Protein 5WMM (pdb70)

Sequence (934 aa):
VGTIPERFAAVVAEQPEAVALVAADGEESWTYGELDRWANRIAHHLHARGVGRQHRVALVMERSPLLVAAVLGTLKAGACYVPVEPTWPRARIDLVLADLDPALVIDERLAEEDLTGYPTRPLDTADVGGEHLAYLMYTSGSTGTPKGVEVSHRNVLSLALDPCWADADHQRVLVHAPPTFDASTYEMWVPLLHGGAAVVAPPGKLDAARLATLIAERGVTALWLPAGLFDLITQHHPKSFVQVREVWAGGDVLSPAAVRRLVRDDGTLTVVNGYGPTETTTFAARYRMSAPARCKDPLPIGEPMAGSRLYALDDRLRQVPQGVIGELYVGGDGVARGYANHPPLTSERFVADPFGRPGERMYRTGDLVRWNHDGQLEFLGRVDEQVKIRGFRVEPGEIRAALRKRDGVAQAVVVPRTDRLGERRLVAYVVPEVPAGADEDSTEHVEKWRAIYDSMYDETATEIGNDFTGWKSSYTRDNIPLSEMRRWRDSVVEEVRGLRARRILEIGVGSGLLLGPLAPEAEAYWGTDFSLPVIERLEVQVGTDPCLKEKVSLRCQHADVADGLPVKYFDTVILNSVVQYFPDAAYLSRVLDVALDRLAPGGRILVGDVRNYGTLREFLTAVHHAQHPQDSASAVRAAVERAVLAEKELVIDPDFFTEWARTRPDVVAVDIRLKPGADQNELTRHRYEVILHKQPSQPLRLADVRTANWGSEVPDLSGLETALARHGGRLRLARIPNARLVSEAVQCGVPTNVGGTPLDPHELASWGGQRGYSVHCTWSAEAPGWFEAVIIPVDSGHCRDGVYRPVGPRPRQLVNLPAAARRVSRLPSWLREELAAELPEHLVPGDIVVMERLPLTTNGKIDHSRLPEVSVNPFDDEDGEFYVLVNDEEQHSLWPTFGDVPDGWRIVFGPAGRAESVAYVEENWTDMRPKSLR

Solvent-accessible surface area: 40133 Å² total; per-residue (Å²): 150,30,4,0,25,64,73,0,47,52,15,22,75,142,80,54,143,33,62,0,0,7,11,27,98,39,137,93,61,51,28,0,4,80,0,26,110,51,0,3,76,1,0,21,10,2,106,71,122,53,2,24,91,56,70,56,0,0,3,17,7,73,21,30,22,27,2,2,0,1,1,0,0,0,4,36,2,7,1,4,5,0,7,2,34,39,101,47,28,152,52,15,3,77,73,1,29,73,41,8,107,30,53,23,63,6,40,81,171,9,71,147,80,109,20,94,72,65,54,53,162,101,30,132,48,52,127,22,30,18,78,24,17,0,0,0,5,36,12,10,3,62,126,21,76,7,20,0,0,10,0,4,4,83,6,0,14,23,7,0,67,3,99,29,1,80,79,59,30,5,88,71,0,0,2,14,4,37,9,24,52,10,4,3,1,0,0,10,0,0,0,0,1,58,9,2,5,0,1,2,1,17,62,44,161,18,88,13,45,111,0,6,79,11,2,46,127,43,18,0,12,0,0,9,0,29,6,49,41,0,50,89,0,1,101,115,59,61,179,15,9,119,116,4,102,2,0,0,0,0,34,58,102,6,34,29,51,0,0,93,82,18,1,136,127,109,26,98,10,16,0,0,6,5,26,29,22,17,0,2,0,8,10,0,0,32,5,80,0,51,35,43,94,83,8,66,126,81,12,0,11,0,82,51,8,64,20,12,104,18,8,4,0,43,71,105,13,148,108,18,93,116,38,72,93,6,21,0,1,2,1,10,32,6,18,2,28,0,0,4,97,58,19,20,51,0,1,32,35,0,0,0,3,47,63,30,129,79,21,42,17,0,2,3,2,5,10,54,0,71,60,20,167,99,45,29,0,17,55,59,33,62,73,71,91,26,24,41,2,119,24,50,34,0,10,2,1,3,0,65,32,3,0,108,143,38,120,28,1,40,84,2,8,8,29,52,54,96,17,206,155,47,91,95,95,3,2,0,11,0,9,35,93,116,66,110,54,31,61,129,35,6,94,81,11,12,74,77,34,84,58,90,29,41,86,82,40,76,146,149,149,92,114,38,5,77,50,24,106,34,103,131,18,36,24,83,156,93,97,9,76,95,58,35,4,99,124,31,22,72,36,6,10,123,30,1,114,29,13,194,21,143,92,2,0,6,4,20,5,11,21,0,41,4,0,12,36,9,0,57,153,4,96,7,0,56,0,3,14,41,0,88,29,0,6,96,100,3,100,107,48,9,40,111,67,100,78,7,116,150,59,15,28,22,89,56,22,49,14,44,59,30,111,61,11,27,104,117,76,0,31,0,0,0,0,15,26,20,3,8,29,11,0,9,35,30,16,0,28,102,0,0,47,17,0,15,69,14,0,26,95,28,2,24,0,1,0,2,3,2,19,6,16,30,1,5,71,61,14,19,28,1,28,33,36,36,62,84,80,161,53,68,80,35,37,15,109,7,14,7,10,142,35,5,25,58,32,78,36,0,0,1,17,3,16,15,0,30,56,9,13,174,105,52,115,53,14,53,2,22,2,1,44,16,10,78,21,70,28,104,15,18,12,12,6,6,24,0,18,0,3,0,4,10,110,73,29,156,35,57,203,0,46,144,18,178,56,10,34,5,64,87,118,5,91,70,63,77,21,0,83,64,15,3,77,197,56,56,9,112,0,0,0,0,91,0,3,2,20,19,16,54,32,4,6,110,116,10,39,33,120,80,127,74,46,61,87,51,23,24,4,71,116,4,38,60,31,0,50,152,102,39,40,23,16,23,14,0,9,11,32,55,24,56,19,58,0,0,0,0,0,11,62,101,79,99,34,71,22,13,29,10,0,10,50,76,56,48,120,124,82,168,51,34,20,12,53,1,8,9,9,142,83,16,80,183,14,38,68,97,0,99,121,53,0,54,68,38,5,8,119,20,3,19,1,25,42,12,31,13,3,20,84,20,22,99,47,152,119,45,157,68,22,108,95,126,14,4,122,88,150,83,18,6,0,56,56,126,142,24,103,1,40,0,0,6,13,127,68,63,17,8,0,0,3,3,31,91,14,126,51,8,113,42,21,152,77,60,54,39,88,21,26,31,76,94,0,39,58,35,0,121,137,70,2,102,44,21,79,10,98,58,122,68

B-factor: mean 85.96, std 18.03, range [32.34, 159.7]

Organism: NCBI:txid349725

Structure (mmCIF, N/CA/C/O backbone):
data_5WMM
#
_entry.id   5WMM
#
_cell.length_a   136.712
_cell.length_b   136.712
_cell.length_c   228.234
_cell.angle_alpha   90.00
_cell.angle_beta   90.00
_cell.angle_gamma   120.00
#
_symmetry.space_group_name_H-M   'P 32 2 1'
#
loop_
_entity.id
_entity.type
_entity.pdbx_description
1 polymer NRPS
2 polymer 'MbtH homologue'
3 non-polymer '(2S)-2-amino-3-methylbutanoyl (2S,3S,4R,5R)-5-(6-amino-9H-purin-9-yl)-3,4-dihydroxyoxolan-2-yl hydrogen (S)-phosphate'
4 non-polymer S-ADENOSYL-L-HOMOCYSTEINE
5 non-polymer 'CHLORIDE ION'
6 non-polymer 'CALCIUM ION'
7 water water
#
loop_
_atom_site.group_PDB
_atom_site.id
_atom_site.type_symbol
_atom_site.label_atom_id
_atom_site.label_alt_id
_atom_site.label_comp_id
_atom_site.label_asym_id
_atom_site.label_entity_id
_atom_site.label_seq_id
_atom_site.pdbx_PDB_ins_code
_atom_site.Cartn_x
_atom_site.Cartn_y
_atom_site.Cartn_z
_atom_site.occupancy
_atom_site.B_iso_or_equiv
_atom_site.auth_seq_id
_atom_site.auth_comp_id
_atom_site.auth_asym_id
_atom_site.auth_atom_id
_atom_site.pdbx_PDB_model_num
ATOM 1 N N . VAL A 1 53 ? -92.164 -24.555 8.325 1.00 108.10 32 VAL A N 1
ATOM 2 C CA . VAL A 1 53 ? -92.623 -23.127 8.190 1.00 108.01 32 VAL A CA 1
ATOM 3 C C . VAL A 1 53 ? -91.687 -22.317 7.282 1.00 104.81 32 VAL A C 1
ATOM 4 O O . VAL A 1 53 ? -90.467 -22.506 7.316 1.00 107.16 32 VAL A O 1
ATOM 8 N N . GLY A 1 54 ? -92.266 -21.423 6.478 1.00 97.07 33 GLY A N 1
ATOM 9 C CA . GLY A 1 54 ? -91.504 -20.618 5.517 1.00 89.69 33 GLY A CA 1
ATOM 10 C C . GLY A 1 54 ? -91.960 -19.181 5.332 1.00 85.05 33 GLY A C 1
ATOM 11 O O . GLY A 1 54 ? -91.805 -18.630 4.246 1.00 84.80 33 GLY A O 1
ATOM 12 N N . THR A 1 55 ? -92.519 -18.574 6.380 1.00 80.47 34 THR A N 1
ATOM 13 C CA . THR A 1 55 ? -92.840 -17.134 6.387 1.00 77.65 34 THR A CA 1
ATOM 14 C C . THR A 1 55 ? -92.425 -16.478 7.707 1.00 75.81 34 THR A C 1
ATOM 15 O O . THR A 1 55 ? -92.147 -17.159 8.696 1.00 75.91 34 THR A O 1
ATOM 19 N N . ILE A 1 56 ? -92.400 -15.149 7.701 1.00 73.65 35 ILE A N 1
ATOM 20 C CA . ILE A 1 56 ? -91.954 -14.354 8.851 1.00 73.41 35 ILE A CA 1
ATOM 21 C C . ILE A 1 56 ? -92.977 -14.383 10.001 1.00 73.81 35 ILE A C 1
ATOM 22 O O . ILE A 1 56 ? -92.576 -14.546 11.154 1.00 74.98 35 ILE A O 1
ATOM 27 N N . PRO A 1 57 ? -94.287 -14.211 9.703 1.00 74.75 36 PRO A N 1
ATOM 28 C CA . PRO A 1 57 ? -95.301 -14.409 10.751 1.00 75.49 36 PRO A CA 1
ATOM 29 C C . PRO A 1 57 ? -95.286 -15.786 11.425 1.00 77.21 36 PRO A C 1
ATOM 30 O O . PRO A 1 57 ? -95.476 -15.868 12.640 1.00 77.96 36 PRO A O 1
ATOM 34 N N . GLU A 1 58 ? -95.064 -16.843 10.643 1.00 78.03 37 GLU A N 1
ATOM 35 C CA . GLU A 1 58 ? -95.014 -18.216 11.167 1.00 79.11 37 GLU A CA 1
ATOM 36 C C . GLU A 1 58 ? -93.844 -18.433 12.130 1.00 78.05 37 GLU A C 1
ATOM 37 O O . GLU A 1 58 ? -94.001 -19.086 13.161 1.00 78.11 37 GLU A O 1
ATOM 43 N N . ARG A 1 59 ? -92.679 -17.888 11.783 1.00 77.92 38 ARG A N 1
ATOM 44 C CA . ARG A 1 59 ? -91.501 -17.944 12.654 1.00 78.13 38 ARG A CA 1
ATOM 45 C C . ARG A 1 59 ? -91.629 -16.995 13.856 1.00 77.39 38 ARG A C 1
ATOM 46 O O . ARG A 1 59 ? -91.161 -17.318 14.949 1.00 78.53 38 ARG A O 1
ATOM 54 N N . PHE A 1 60 ? -92.248 -15.832 13.651 1.00 75.41 39 PHE A N 1
ATOM 55 C CA . PHE A 1 60 ? -92.542 -14.899 14.749 1.00 72.73 39 PHE A CA 1
ATOM 56 C C . PHE A 1 60 ? -93.557 -15.482 15.738 1.00 73.41 39 PHE A C 1
ATOM 57 O O . PHE A 1 60 ? -93.440 -15.270 16.948 1.00 74.47 39 PHE A O 1
ATOM 65 N N . ALA A 1 61 ? -94.544 -16.211 15.216 1.00 73.87 40 ALA A N 1
ATOM 66 C CA . ALA A 1 61 ? -95.535 -16.919 16.036 1.00 72.48 40 ALA A CA 1
ATOM 67 C C . ALA A 1 61 ? -94.900 -17.959 16.972 1.00 72.15 40 ALA A C 1
ATOM 68 O O . ALA A 1 61 ? -95.387 -18.180 18.083 1.00 72.19 40 ALA A O 1
ATOM 70 N N . ALA A 1 62 ? -9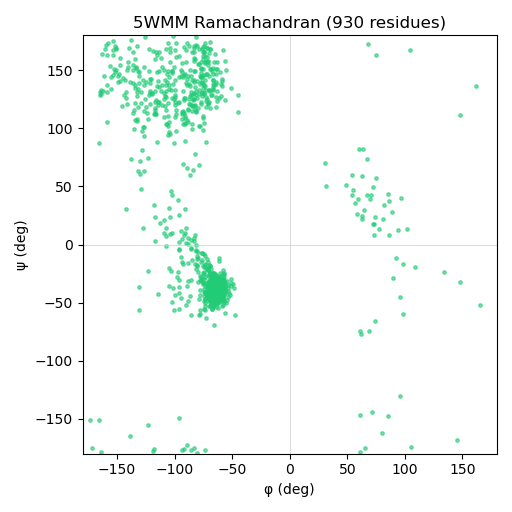3.823 -18.595 16.511 1.00 72.15 41 ALA A N 1
ATOM 71 C CA . ALA A 1 62 ? -93.061 -19.559 17.316 1.00 71.97 41 ALA A CA 1
ATOM 72 C C . ALA A 1 62 ? -92.336 -18.919 18.502 1.00 72.22 41 ALA A C 1
ATOM 73 O O . ALA A 1 62 ? -92.159 -19.560 19.537 1.00 72.57 41 ALA A O 1
ATOM 75 N N . VAL A 1 63 ? -91.916 -17.665 18.339 1.00 74.01 42 VAL A N 1
ATOM 76 C CA . VAL A 1 63 ? -91.254 -16.904 19.408 1.00 73.72 42 VAL A CA 1
ATOM 77 C C . VAL A 1 63 ? -92.264 -16.482 20.478 1.00 74.43 42 VAL A C 1
ATOM 78 O O . VAL A 1 63 ? -92.017 -16.689 21.668 1.00 75.45 42 VAL A O 1
ATOM 82 N N . VAL A 1 64 ? -93.381 -15.885 20.060 1.00 74.48 43 VAL A N 1
ATOM 83 C CA . VAL A 1 64 ? -94.438 -15.463 21.002 1.00 76.70 43 VAL A CA 1
ATOM 84 C C . VAL A 1 64 ? -95.044 -16.648 21.774 1.00 77.44 43 VAL A C 1
ATOM 85 O O . VAL A 1 64 ? -95.438 -16.499 22.932 1.00 77.72 43 VAL A O 1
ATOM 89 N N . ALA A 1 65 ? -95.102 -17.813 21.128 1.00 78.75 44 ALA A N 1
ATOM 90 C CA . ALA A 1 65 ? -95.527 -19.065 21.771 1.00 79.22 44 ALA A CA 1
ATOM 91 C C . ALA A 1 65 ? -94.662 -19.452 22.979 1.00 80.28 44 ALA A C 1
ATOM 92 O O . ALA A 1 65 ? -95.178 -19.955 23.978 1.00 80.78 44 ALA A O 1
ATOM 94 N N . GLU A 1 66 ? -93.355 -19.213 22.873 1.00 82.05 45 GLU A N 1
ATOM 95 C CA . GLU A 1 66 ? -92.390 -19.535 23.933 1.00 83.37 45 GLU A CA 1
ATOM 96 C C . GLU A 1 66 ? -92.218 -18.435 24.978 1.00 82.29 45 GLU A C 1
ATOM 97 O O . GLU A 1 66 ? -92.171 -18.724 26.175 1.00 82.06 45 GLU A O 1
ATOM 103 N N . GLN A 1 67 ? -92.111 -17.188 24.518 1.00 81.89 46 GLN A N 1
ATOM 104 C CA . GLN A 1 67 ? -91.793 -16.043 25.381 1.00 81.83 46 GLN A CA 1
ATOM 105 C C . GLN A 1 67 ? -92.800 -14.895 25.248 1.00 81.36 46 GLN A C 1
ATOM 106 O O . GLN A 1 67 ? -92.429 -13.794 24.838 1.00 81.95 46 GLN A O 1
ATOM 112 N N . PRO A 1 68 ? -94.073 -15.131 25.615 1.00 81.14 47 PRO A N 1
ATOM 113 C CA . PRO A 1 68 ? -95.069 -14.054 25.517 1.00 81.36 47 PRO A CA 1
ATOM 114 C C . PRO A 1 68 ? -94.819 -12.855 26.452 1.00 81.98 47 PRO A C 1
ATOM 115 O O . PRO A 1 68 ? -95.226 -11.740 26.126 1.00 80.06 47 PRO A O 1
ATOM 119 N N . GLU A 1 69 ? -94.154 -13.092 27.585 1.00 84.06 48 GLU A N 1
ATOM 120 C CA . GLU A 1 69 ? -93.877 -12.046 28.585 1.00 85.22 48 GLU A CA 1
ATOM 121 C C . GLU A 1 69 ? -92.491 -11.397 28.465 1.00 83.03 48 GLU A C 1
ATOM 122 O O . GLU A 1 69 ? -92.189 -10.460 29.208 1.00 83.58 48 GLU A O 1
ATOM 128 N N . ALA A 1 70 ? -91.655 -11.890 27.551 1.00 80.11 49 ALA A N 1
ATOM 129 C CA . ALA A 1 70 ? -90.337 -11.292 27.299 1.00 77.65 49 ALA A CA 1
ATOM 130 C C . ALA A 1 70 ? -90.467 -10.017 26.471 1.00 76.44 49 ALA A C 1
ATOM 131 O O . ALA A 1 70 ? -91.396 -9.875 25.674 1.00 75.75 49 ALA A O 1
ATOM 133 N N . VAL A 1 71 ? -89.508 -9.112 26.651 1.00 75.67 50 VAL A N 1
ATOM 134 C CA . VAL A 1 71 ? -89.538 -7.792 26.012 1.00 74.53 50 VAL A CA 1
ATOM 135 C C . VAL A 1 71 ? -89.133 -7.924 24.542 1.00 73.34 50 VAL A C 1
ATOM 136 O O . VAL A 1 71 ? -88.045 -8.417 24.233 1.00 72.54 50 VAL A O 1
ATOM 140 N N . ALA A 1 72 ? -90.021 -7.476 23.655 1.00 71.96 51 ALA A N 1
ATOM 141 C CA . ALA A 1 72 ? -89.815 -7.527 22.199 1.00 71.84 51 ALA A CA 1
ATOM 142 C C . ALA A 1 72 ? -89.389 -6.189 21.591 1.00 71.44 51 ALA A C 1
ATOM 143 O O . ALA A 1 72 ? -88.582 -6.158 20.659 1.00 69.60 51 ALA A O 1
ATOM 145 N N . LEU A 1 73 ? -89.945 -5.097 22.112 1.00 71.83 52 LEU A N 1
ATOM 146 C CA . LEU A 1 73 ? -89.825 -3.775 21.502 1.00 71.83 52 LEU A CA 1
ATOM 147 C C . LEU A 1 73 ? -89.671 -2.714 22.592 1.00 72.58 52 LEU A C 1
ATOM 148 O O . LEU A 1 73 ? -90.434 -2.705 23.557 1.00 73.10 52 LEU A O 1
ATOM 153 N N . VAL A 1 74 ? -88.681 -1.836 22.431 1.00 73.69 53 VAL A N 1
ATOM 154 C CA . VAL A 1 74 ? -88.378 -0.779 23.407 1.00 74.12 53 VAL A CA 1
ATOM 155 C C . VAL A 1 74 ? -88.351 0.576 22.700 1.00 75.06 53 VAL A C 1
ATOM 156 O O . VAL A 1 74 ? -87.792 0.703 21.608 1.00 74.53 53 VAL A O 1
ATOM 160 N N . ALA A 1 75 ? -88.943 1.582 23.341 1.00 77.21 54 ALA A N 1
ATOM 161 C CA . ALA A 1 75 ? -89.029 2.935 22.785 1.00 78.95 54 ALA A CA 1
ATOM 162 C C . ALA A 1 75 ? -87.702 3.692 22.878 1.00 81.18 54 ALA A C 1
ATOM 163 O O . ALA A 1 75 ? -86.766 3.263 23.558 1.00 79.75 54 ALA A O 1
ATOM 165 N N . ALA A 1 76 ? -87.640 4.823 22.180 1.00 85.50 55 ALA A N 1
ATOM 166 C CA . ALA A 1 76 ? -86.461 5.701 22.189 1.00 89.05 55 ALA A CA 1
ATOM 167 C C . ALA A 1 76 ? -86.237 6.364 23.551 1.00 91.57 55 ALA A C 1
ATOM 168 O O . ALA A 1 76 ? -85.098 6.641 23.931 1.00 91.74 55 ALA A O 1
ATOM 170 N N . ASP A 1 77 ? -87.333 6.618 24.265 1.00 95.62 56 ASP A N 1
ATOM 171 C CA . ASP A 1 77 ? -87.301 7.155 25.632 1.00 97.67 56 ASP A CA 1
ATOM 172 C C . ASP A 1 77 ? -86.630 6.191 26.614 1.00 97.99 56 ASP A C 1
ATOM 173 O O . ASP A 1 77 ? -85.797 6.603 27.424 1.00 96.89 56 ASP A O 1
ATOM 178 N N . GLY A 1 78 ? -87.007 4.915 26.529 1.00 99.59 57 GLY A N 1
ATOM 179 C CA . GLY A 1 78 ? -86.653 3.906 27.535 1.00 98.59 57 GLY A CA 1
ATOM 180 C C . GLY A 1 78 ? -87.764 3.638 28.545 1.00 99.30 57 GLY A C 1
ATOM 181 O O . GLY A 1 78 ? -87.733 2.620 29.235 1.00 98.81 57 GLY A O 1
ATOM 182 N N . GLU A 1 79 ? -88.743 4.542 28.628 1.00 101.83 58 GLU A N 1
ATOM 183 C CA . GLU A 1 79 ? -89.852 4.437 29.583 1.00 104.46 58 GLU A CA 1
ATOM 184 C C . GLU A 1 79 ? -90.877 3.369 29.175 1.00 102.90 58 GLU A C 1
ATOM 185 O O . GLU A 1 79 ? -91.320 2.584 30.018 1.00 102.93 58 GLU A O 1
ATOM 191 N N . GLU A 1 80 ? -91.238 3.347 27.890 1.00 100.45 59 GLU A N 1
ATOM 192 C CA . GLU A 1 80 ? -92.220 2.395 27.352 1.00 98.11 59 GLU A CA 1
ATOM 193 C C . GLU A 1 80 ? -91.529 1.187 26.728 1.00 93.54 59 GLU A C 1
ATOM 194 O O . GLU A 1 80 ? -90.461 1.315 26.124 1.00 92.79 59 GLU A O 1
ATOM 200 N N . SER A 1 81 ? -92.150 0.019 26.885 1.00 88.42 60 SER A N 1
ATOM 201 C CA . SER A 1 81 ? -91.688 -1.216 26.250 1.00 84.65 60 SER A CA 1
ATOM 202 C C . SER A 1 81 ? -92.846 -2.197 26.076 1.00 81.57 60 SER A C 1
ATOM 203 O O . SER A 1 81 ? -93.731 -2.280 26.930 1.00 83.50 60 SER A O 1
ATOM 206 N N . TRP A 1 82 ? -92.818 -2.935 24.968 1.00 78.31 61 TRP A N 1
ATOM 207 C CA . TRP A 1 82 ? -93.860 -3.904 24.620 1.00 74.82 61 TRP A CA 1
ATOM 208 C C . TRP A 1 82 ? -93.286 -5.316 24.640 1.00 72.23 61 TRP A C 1
ATOM 209 O O . TRP A 1 82 ? -92.152 -5.543 24.212 1.00 70.66 61 TRP A O 1
ATOM 220 N N . THR A 1 83 ? -94.082 -6.255 25.143 1.00 70.64 62 THR A N 1
ATOM 221 C CA . THR A 1 83 ? -93.726 -7.669 25.141 1.00 69.39 62 THR A CA 1
ATOM 222 C C . THR A 1 83 ? -94.064 -8.301 23.794 1.00 69.03 62 THR A C 1
ATOM 223 O O . THR A 1 83 ? -94.712 -7.674 22.947 1.00 69.44 62 THR A O 1
ATOM 227 N N . TYR A 1 84 ? -93.615 -9.540 23.604 1.00 67.45 63 TYR A N 1
ATOM 228 C CA . TYR A 1 84 ? -93.949 -10.316 22.399 1.00 67.02 63 TYR A CA 1
ATOM 229 C C . TYR A 1 84 ? -95.454 -10.529 22.260 1.00 68.21 63 TYR A C 1
ATOM 230 O O . TYR A 1 84 ? -95.998 -10.418 21.163 1.00 70.29 63 TYR A O 1
ATOM 239 N N . GLY A 1 85 ? -96.112 -10.830 23.377 1.00 68.79 64 GLY A N 1
ATOM 240 C CA . GLY A 1 85 ? -97.569 -10.964 23.421 1.00 69.32 64 GLY A CA 1
ATOM 241 C C . GLY A 1 85 ? -98.301 -9.684 23.054 1.00 69.81 64 GLY A C 1
ATOM 242 O O . GLY A 1 85 ? -99.208 -9.702 22.221 1.00 69.70 64 GLY A O 1
ATOM 243 N N . GLU A 1 86 ? -97.898 -8.577 23.676 1.00 71.72 65 GLU A N 1
ATOM 244 C CA . GLU A 1 86 ? -98.478 -7.257 23.399 1.00 73.84 65 GLU A CA 1
ATOM 245 C C . GLU A 1 86 ? -98.235 -6.807 21.957 1.00 74.14 65 GLU A C 1
ATOM 246 O O . GLU A 1 86 ? -99.138 -6.265 21.317 1.00 74.31 65 GLU A O 1
ATOM 252 N N . LEU A 1 87 ? -97.020 -7.036 21.460 1.00 73.96 66 LEU A N 1
ATOM 253 C CA . LEU A 1 87 ? -96.666 -6.722 20.068 1.00 74.36 66 LEU A CA 1
ATOM 254 C C . LEU A 1 87 ? -97.449 -7.563 19.054 1.00 74.49 66 LEU A C 1
ATOM 255 O O . LEU A 1 87 ? -97.822 -7.065 17.990 1.00 73.97 66 LEU A O 1
ATOM 260 N N . ASP A 1 88 ? -97.681 -8.832 19.387 1.00 75.15 67 ASP A N 1
ATOM 261 C CA . ASP A 1 88 ? -98.449 -9.742 18.533 1.00 75.69 67 ASP A CA 1
ATOM 262 C C . ASP A 1 88 ? -99.903 -9.290 18.404 1.00 75.22 67 ASP A C 1
ATOM 263 O O . ASP A 1 88 ? -100.434 -9.201 17.297 1.00 75.13 67 ASP A O 1
ATOM 268 N N . ARG A 1 89 ? -100.528 -9.010 19.545 1.00 75.45 68 ARG A N 1
ATOM 269 C CA . ARG A 1 89 ? -101.909 -8.511 19.594 1.00 76.08 68 ARG A CA 1
ATOM 270 C C . ARG A 1 89 ? -102.070 -7.141 18.925 1.00 75.69 68 ARG A C 1
ATOM 271 O O . ARG A 1 89 ? -103.056 -6.902 18.226 1.00 76.89 68 ARG A O 1
ATOM 279 N N . TRP A 1 90 ? -101.104 -6.253 19.155 1.00 74.64 69 TRP A N 1
ATOM 280 C CA . TRP A 1 90 ? -101.064 -4.932 18.514 1.00 73.97 69 TRP A CA 1
ATOM 281 C C . TRP A 1 90 ? -100.940 -5.052 16.992 1.00 73.88 69 TRP A C 1
ATOM 282 O O . TRP A 1 90 ? -101.640 -4.363 16.250 1.00 74.70 69 TRP A O 1
ATOM 293 N N . ALA A 1 91 ? -100.059 -5.941 16.539 1.00 74.03 70 ALA A N 1
ATOM 294 C CA . ALA A 1 91 ? -99.893 -6.221 15.109 1.00 73.67 70 ALA A CA 1
ATOM 295 C C . ALA A 1 91 ? -101.141 -6.848 14.482 1.00 73.63 70 ALA A C 1
ATOM 296 O O . ALA A 1 91 ? -101.489 -6.529 13.345 1.00 73.37 70 ALA A O 1
ATOM 298 N N . ASN A 1 92 ? -101.798 -7.743 15.221 1.00 74.74 71 ASN A N 1
ATOM 299 C CA . ASN A 1 92 ? -103.062 -8.351 14.785 1.00 75.01 71 ASN A CA 1
ATOM 300 C C . ASN A 1 92 ? -104.168 -7.318 14.574 1.00 76.35 71 ASN A C 1
ATOM 301 O O . ASN A 1 92 ? -104.887 -7.376 13.579 1.00 75.94 71 ASN A O 1
ATOM 306 N N . ARG A 1 93 ? -104.284 -6.373 15.506 1.00 79.17 72 ARG A N 1
ATOM 307 C CA . ARG A 1 93 ? -105.250 -5.272 15.400 1.00 81.60 72 ARG A CA 1
ATOM 308 C C . ARG A 1 93 ? -105.044 -4.442 14.129 1.00 81.52 72 ARG A C 1
ATOM 309 O O . ARG A 1 93 ? -106.015 -4.043 13.482 1.00 83.38 72 ARG A O 1
ATOM 317 N N . ILE A 1 94 ? -103.782 -4.195 13.783 1.00 80.32 73 ILE A N 1
ATOM 318 C CA . ILE A 1 94 ? -103.424 -3.518 12.529 1.00 79.57 73 ILE A CA 1
ATOM 319 C C . ILE A 1 94 ? -103.781 -4.379 11.306 1.00 79.76 73 ILE A C 1
ATOM 320 O O . ILE A 1 94 ? -104.283 -3.857 10.311 1.00 79.12 73 ILE A O 1
ATOM 325 N N . ALA A 1 95 ? -103.518 -5.683 11.385 1.00 81.04 74 ALA A N 1
ATOM 326 C CA . ALA A 1 95 ? -103.849 -6.621 10.299 1.00 82.11 74 ALA A CA 1
ATOM 327 C C . ALA A 1 95 ? -105.349 -6.672 9.995 1.00 84.06 74 ALA A C 1
ATOM 328 O O . ALA A 1 95 ? -105.742 -6.751 8.830 1.00 85.24 74 ALA A O 1
ATOM 330 N N . HIS A 1 96 ? -106.173 -6.630 11.043 1.00 86.45 75 HIS A N 1
ATOM 331 C CA . HIS A 1 96 ? -107.634 -6.540 10.895 1.00 87.93 75 HIS A CA 1
ATOM 332 C C . HIS A 1 96 ? -108.063 -5.199 10.281 1.00 88.34 75 HIS A C 1
ATOM 333 O O . HIS A 1 96 ? -108.938 -5.164 9.413 1.00 88.42 75 HIS A O 1
ATOM 340 N N . HIS A 1 97 ? -107.441 -4.111 10.738 1.00 88.93 76 HIS A N 1
ATOM 341 C CA . HIS A 1 97 ? -107.683 -2.760 10.201 1.00 89.47 76 HIS A CA 1
ATOM 342 C C . HIS A 1 97 ? -107.326 -2.645 8.712 1.00 89.00 76 HIS A C 1
ATOM 343 O O . HIS A 1 97 ? -108.046 -2.001 7.946 1.00 88.50 76 HIS A O 1
ATOM 350 N N . LEU A 1 98 ? -106.215 -3.264 8.320 1.00 89.01 77 LEU A N 1
ATOM 351 C CA . LEU A 1 98 ? -105.803 -3.319 6.914 1.00 89.51 77 LEU A CA 1
ATOM 352 C C . LEU A 1 98 ? -106.775 -4.147 6.063 1.00 91.15 77 LEU A C 1
ATOM 353 O O . LEU A 1 98 ? -107.087 -3.768 4.933 1.00 91.34 77 LEU A O 1
ATOM 358 N N . HIS A 1 99 ? -107.250 -5.264 6.614 1.00 94.06 78 HIS A N 1
ATOM 359 C CA . HIS A 1 99 ? -108.258 -6.109 5.952 1.00 95.77 78 HIS A CA 1
ATOM 360 C C . HIS A 1 99 ? -109.596 -5.389 5.750 1.00 95.13 78 HIS A C 1
ATOM 361 O O . HIS A 1 99 ? -110.262 -5.592 4.733 1.00 94.14 78 HIS A O 1
ATOM 368 N N . ALA A 1 100 ? -109.977 -4.557 6.718 1.00 95.26 79 ALA A N 1
ATOM 369 C CA . ALA A 1 100 ? -111.195 -3.741 6.630 1.00 94.34 79 ALA A CA 1
ATOM 370 C C . ALA A 1 100 ? -111.142 -2.725 5.483 1.00 94.14 79 ALA A C 1
ATOM 371 O O . ALA A 1 100 ? -112.161 -2.451 4.848 1.00 95.08 79 ALA A O 1
ATOM 373 N N . ARG A 1 101 ? -109.950 -2.182 5.229 1.00 94.05 80 ARG A N 1
ATOM 374 C CA . ARG A 1 101 ? -109.721 -1.203 4.152 1.00 93.20 80 ARG A CA 1
ATOM 375 C C . ARG A 1 101 ? -109.362 -1.815 2.782 1.00 91.96 80 ARG A C 1
ATOM 376 O O . ARG A 1 101 ? -109.045 -1.082 1.843 1.00 91.24 80 ARG A O 1
ATOM 384 N N . GLY A 1 102 ? -109.410 -3.144 2.677 1.00 91.71 81 GLY A N 1
ATOM 385 C CA . GLY A 1 102 ? -109.286 -3.857 1.394 1.00 91.27 81 GLY A CA 1
ATOM 386 C C . GLY A 1 102 ? -107.938 -4.489 1.079 1.00 91.62 81 GLY A C 1
ATOM 387 O O . GLY A 1 102 ? -107.701 -4.893 -0.062 1.00 93.07 81 GLY A O 1
ATOM 388 N N . VAL A 1 103 ? -107.062 -4.590 2.079 1.00 90.67 82 VAL A N 1
ATOM 389 C CA . VAL A 1 103 ? -105.726 -5.170 1.903 1.00 90.27 82 VAL A CA 1
ATOM 390 C C . VAL A 1 103 ? -105.804 -6.691 2.048 1.00 90.07 82 VAL A C 1
ATOM 391 O O . VAL A 1 103 ? -106.174 -7.201 3.108 1.00 89.56 82 VAL A O 1
ATOM 395 N N . GLY A 1 104 ? -105.439 -7.394 0.979 1.00 89.95 83 GLY A N 1
ATOM 396 C CA . GLY A 1 104 ? -105.457 -8.858 0.932 1.00 91.45 83 GLY A CA 1
ATOM 397 C C . GLY A 1 104 ? -104.104 -9.446 0.580 1.00 92.44 83 GLY A C 1
ATOM 398 O O . GLY A 1 104 ? -103.067 -8.816 0.797 1.00 91.07 83 GLY A O 1
ATOM 399 N N . ARG A 1 105 ? -104.127 -10.659 0.033 1.00 95.70 84 ARG A N 1
ATOM 400 C CA . ARG A 1 105 ? -102.908 -11.396 -0.309 1.00 98.05 84 ARG A CA 1
ATOM 401 C C . ARG A 1 105 ? -102.238 -10.797 -1.549 1.00 97.64 84 ARG A C 1
ATOM 402 O O . ARG A 1 105 ? -102.922 -10.366 -2.482 1.00 96.74 84 ARG A O 1
ATOM 410 N N . GLN A 1 106 ? -100.904 -10.765 -1.532 1.00 97.31 85 GLN A N 1
ATOM 411 C CA . GLN A 1 106 ? -100.072 -10.225 -2.631 1.00 97.84 85 GLN A CA 1
ATOM 412 C C . GLN A 1 106 ? -100.267 -8.718 -2.928 1.00 94.60 85 GLN A C 1
ATOM 413 O O . GLN A 1 106 ? -99.944 -8.249 -4.022 1.00 95.69 85 GLN A O 1
ATOM 419 N N . HIS A 1 107 ? -100.766 -7.969 -1.946 1.00 90.38 86 HIS A N 1
ATOM 420 C CA . HIS A 1 107 ? -100.968 -6.521 -2.079 1.00 88.00 86 HIS A CA 1
ATOM 421 C C . HIS A 1 107 ? -99.757 -5.764 -1.548 1.00 84.72 86 HIS A C 1
ATOM 422 O O . HIS A 1 107 ? -99.005 -6.281 -0.722 1.00 85.26 86 HIS A O 1
ATOM 429 N N . ARG A 1 108 ? -99.589 -4.536 -2.030 1.00 81.76 87 ARG A N 1
ATOM 430 C CA . ARG A 1 108 ? -98.492 -3.658 -1.621 1.00 79.14 87 ARG A CA 1
ATOM 431 C C . ARG A 1 108 ? -99.036 -2.537 -0.740 1.00 75.58 87 ARG A C 1
ATOM 432 O O . ARG A 1 108 ? -99.981 -1.849 -1.125 1.00 74.49 87 ARG A O 1
ATOM 440 N N . VAL A 1 109 ? -98.436 -2.369 0.438 1.00 73.39 88 VAL A N 1
ATOM 441 C CA . VAL A 1 109 ? -98.839 -1.342 1.407 1.00 72.06 88 VAL A CA 1
ATOM 442 C C . VAL A 1 109 ? -97.679 -0.368 1.613 1.00 70.80 88 VAL A C 1
ATOM 443 O O . VAL A 1 109 ? -96.619 -0.754 2.110 1.00 70.32 88 VAL A O 1
ATOM 447 N N . ALA A 1 110 ? -97.892 0.889 1.228 1.00 70.09 89 ALA A N 1
ATOM 448 C CA . ALA A 1 110 ? -96.891 1.941 1.395 1.00 69.66 89 ALA A CA 1
ATOM 449 C C . ALA A 1 110 ? -96.945 2.503 2.816 1.00 69.94 89 ALA A C 1
ATOM 450 O O . ALA A 1 110 ? -97.977 3.019 3.243 1.00 70.74 89 ALA A O 1
ATOM 452 N N . LEU A 1 111 ? -95.831 2.388 3.535 1.00 70.39 90 LEU A N 1
ATOM 453 C CA . LEU A 1 111 ? -95.698 2.915 4.894 1.00 70.59 90 LEU A CA 1
ATOM 454 C C . LEU A 1 111 ? -94.860 4.196 4.871 1.00 71.10 90 LEU A C 1
ATOM 455 O O . LEU A 1 111 ? -93.627 4.146 4.902 1.00 69.54 90 LEU A O 1
ATOM 460 N N . VAL A 1 112 ? -95.543 5.337 4.813 1.00 72.39 91 VAL A N 1
ATOM 461 C CA . VAL A 1 112 ? -94.894 6.651 4.741 1.00 73.46 91 VAL A CA 1
ATOM 462 C C . VAL A 1 112 ? -94.733 7.178 6.169 1.00 74.91 91 VAL A C 1
ATOM 463 O O . VAL A 1 112 ? -95.378 8.149 6.576 1.00 76.32 91 VAL A O 1
ATOM 467 N N . MET A 1 113 ? -93.850 6.522 6.918 1.00 76.39 92 MET A N 1
ATOM 468 C CA . MET A 1 113 ? -93.735 6.726 8.365 1.00 77.95 92 MET A CA 1
ATOM 469 C C . MET A 1 113 ? -92.297 6.895 8.826 1.00 79.10 92 MET A C 1
ATOM 470 O O . MET A 1 113 ? -91.366 6.357 8.224 1.00 77.46 92 MET A O 1
ATOM 475 N N . GLU A 1 114 ? -92.139 7.632 9.922 1.00 82.41 93 GLU A N 1
ATOM 476 C CA . GLU A 1 114 ? -90.856 7.752 10.605 1.00 84.23 93 GLU A CA 1
ATOM 477 C C . GLU A 1 114 ? -90.542 6.467 11.363 1.00 82.68 93 GLU A C 1
ATOM 478 O O . GLU A 1 114 ? -91.415 5.624 11.586 1.00 82.88 93 GLU A O 1
ATOM 484 N N . ARG A 1 115 ? -89.285 6.344 11.768 1.00 80.06 94 ARG A N 1
ATOM 485 C CA . ARG A 1 115 ? -88.814 5.205 12.546 1.00 77.11 94 ARG A CA 1
ATOM 486 C C . ARG A 1 115 ? -89.428 5.264 13.947 1.00 77.60 94 ARG A C 1
ATOM 487 O O . ARG A 1 115 ? -89.198 6.221 14.688 1.00 78.70 94 ARG A O 1
ATOM 495 N N . SER A 1 116 ? -90.227 4.252 14.290 1.00 78.12 95 SER A N 1
ATOM 496 C CA . SER A 1 116 ? -90.940 4.207 15.576 1.00 78.11 95 SER A CA 1
ATOM 497 C C . SER A 1 116 ? -91.402 2.784 15.944 1.00 79.00 95 SER A C 1
ATOM 498 O O . SER A 1 116 ? -91.337 1.880 15.108 1.00 80.57 95 SER A O 1
ATOM 501 N N . PRO A 1 117 ? -91.850 2.577 17.206 1.00 78.56 96 PRO A N 1
ATOM 502 C CA . PRO A 1 117 ? -92.518 1.322 17.584 1.00 77.45 96 PRO A CA 1
ATOM 503 C C . PRO A 1 117 ? -93.789 1.010 16.785 1.00 76.52 96 PRO A C 1
ATOM 504 O O . PRO A 1 117 ? -94.056 -0.158 16.500 1.00 77.95 96 PRO A O 1
ATOM 508 N N . LEU A 1 118 ? -94.561 2.040 16.445 1.00 76.10 97 LEU A N 1
ATOM 509 C CA . LEU A 1 118 ? -95.762 1.882 15.617 1.00 76.91 97 LEU A CA 1
ATOM 510 C C . LEU A 1 118 ? -95.443 1.341 14.217 1.00 76.78 97 LEU A C 1
ATOM 511 O O . LEU A 1 118 ? -96.241 0.593 13.648 1.00 77.83 97 LEU A O 1
ATOM 516 N N . LEU A 1 119 ? -94.290 1.728 13.670 1.00 75.59 98 LEU A N 1
ATOM 517 C CA . LEU A 1 119 ? -93.832 1.218 12.370 1.00 75.56 98 LEU A CA 1
ATOM 518 C C . LEU A 1 119 ? -93.487 -0.272 12.425 1.00 74.45 98 LEU A C 1
ATOM 519 O O . LEU A 1 119 ? -93.773 -1.008 11.482 1.00 74.93 98 LEU A O 1
ATOM 524 N N . VAL A 1 120 ? -92.864 -0.701 13.522 1.00 72.46 99 VAL A N 1
ATOM 525 C CA . VAL A 1 120 ? -92.541 -2.119 13.737 1.00 71.43 99 VAL A CA 1
ATOM 526 C C . VAL A 1 120 ? -93.824 -2.950 13.844 1.00 71.56 99 VAL A C 1
ATOM 527 O O . VAL A 1 120 ? -93.894 -4.065 13.323 1.00 73.00 99 VAL A O 1
ATOM 531 N N . ALA A 1 121 ? -94.825 -2.405 14.531 1.00 70.34 100 ALA A N 1
ATOM 532 C CA . ALA A 1 121 ? -96.150 -3.020 14.597 1.00 69.74 100 ALA A CA 1
ATOM 533 C C . ALA A 1 121 ? -96.819 -3.067 13.220 1.00 69.52 100 ALA A C 1
ATOM 534 O O . ALA A 1 121 ? -97.428 -4.073 12.855 1.00 70.69 100 ALA A O 1
ATOM 536 N N . ALA A 1 122 ? -96.690 -1.976 12.467 1.00 69.27 101 ALA A N 1
ATOM 537 C CA . ALA A 1 122 ? -97.279 -1.852 11.128 1.00 69.47 101 ALA A CA 1
ATOM 538 C C . ALA A 1 122 ? -96.727 -2.860 10.116 1.00 70.02 101 ALA A C 1
ATOM 539 O O . ALA A 1 122 ? -97.497 -3.441 9.350 1.00 69.43 101 ALA A O 1
ATOM 541 N N . VAL A 1 123 ? -95.407 -3.058 10.105 1.00 71.13 102 VAL A N 1
ATOM 542 C CA . VAL A 1 123 ? -94.786 -4.039 9.190 1.00 71.18 102 VAL A CA 1
ATOM 543 C C . VAL A 1 123 ? -95.210 -5.471 9.526 1.00 72.22 102 VAL A C 1
ATOM 544 O O . VAL A 1 123 ? -95.439 -6.270 8.622 1.00 72.58 102 VAL A O 1
ATOM 548 N N . LEU A 1 124 ? -95.321 -5.781 10.817 1.00 73.94 103 LEU A N 1
ATOM 549 C CA . LEU A 1 124 ? -95.864 -7.079 11.258 1.00 75.36 103 LEU A CA 1
ATOM 550 C C . LEU A 1 124 ? -97.328 -7.233 10.858 1.00 74.94 103 LEU A C 1
ATOM 551 O O . LEU A 1 124 ? -97.723 -8.274 10.333 1.00 75.71 103 LEU A O 1
ATOM 556 N N . GLY A 1 125 ? -98.116 -6.191 11.115 1.00 74.13 104 GLY A N 1
ATOM 557 C CA . GLY A 1 125 ? -99.520 -6.131 10.694 1.00 73.02 104 GLY A CA 1
ATOM 558 C C . GLY A 1 125 ? -99.717 -6.283 9.194 1.00 72.24 104 GLY A C 1
ATOM 559 O O . GLY A 1 125 ? -100.662 -6.939 8.752 1.00 73.83 104 GLY A O 1
ATOM 560 N N . THR A 1 126 ? -98.821 -5.678 8.416 1.00 70.45 105 THR A N 1
ATOM 561 C CA . THR A 1 126 ? -98.831 -5.803 6.955 1.00 69.79 105 THR A CA 1
ATOM 562 C C . THR A 1 126 ? -98.540 -7.247 6.528 1.00 69.89 105 THR A C 1
ATOM 563 O O . THR A 1 126 ? -99.259 -7.804 5.696 1.00 70.52 105 THR A O 1
ATOM 567 N N . LEU A 1 127 ? -97.500 -7.846 7.109 1.00 69.14 106 LEU A N 1
ATOM 568 C CA . LEU A 1 127 ? -97.134 -9.243 6.819 1.00 67.93 106 LEU A CA 1
ATOM 569 C C . LEU A 1 127 ? -98.197 -10.246 7.288 1.00 68.20 106 LEU A C 1
ATOM 570 O O . LEU A 1 127 ? -98.453 -11.243 6.608 1.00 67.69 106 LEU A O 1
ATOM 575 N N . LYS A 1 128 ? -98.804 -9.972 8.443 1.00 68.79 107 LYS A N 1
ATOM 576 C CA . LYS A 1 128 ? -99.917 -10.781 8.973 1.00 68.56 107 LYS A CA 1
ATOM 577 C C . LYS A 1 128 ? -101.183 -10.748 8.103 1.00 68.34 107 LYS A C 1
ATOM 578 O O . LYS A 1 128 ? -101.972 -11.695 8.120 1.00 68.86 107 LYS A O 1
ATOM 584 N N . ALA A 1 129 ? -101.365 -9.664 7.349 1.00 67.61 108 ALA A N 1
ATOM 585 C CA . ALA A 1 129 ? -102.463 -9.537 6.380 1.00 67.97 108 ALA A CA 1
ATOM 586 C C . ALA A 1 129 ? -102.173 -10.192 5.018 1.00 68.12 108 ALA A C 1
ATOM 587 O O . ALA A 1 129 ? -102.980 -10.080 4.092 1.00 68.36 108 ALA A O 1
ATOM 589 N N . GLY A 1 130 ? -101.038 -10.880 4.901 1.00 68.47 109 GLY A N 1
ATOM 590 C CA . GLY A 1 130 ? -100.594 -11.465 3.637 1.00 68.62 109 GLY A CA 1
ATOM 591 C C . GLY A 1 130 ? -100.082 -10.450 2.629 1.00 69.16 109 GLY A C 1
ATOM 592 O O . GLY A 1 130 ? -99.966 -10.761 1.442 1.00 71.29 109 GLY A O 1
ATOM 593 N N . ALA A 1 131 ? -99.746 -9.252 3.103 1.00 69.29 110 ALA A N 1
ATOM 594 C CA . ALA A 1 131 ? -99.372 -8.136 2.237 1.00 69.86 110 ALA A CA 1
ATOM 595 C C . ALA A 1 131 ? -97.867 -7.885 2.281 1.00 70.37 110 ALA A C 1
ATOM 596 O O . ALA A 1 131 ? -97.139 -8.497 3.067 1.00 70.96 110 ALA A O 1
ATOM 598 N N . CYS A 1 132 ? -97.425 -6.978 1.417 1.00 71.28 111 CYS A N 1
ATOM 599 C CA . CYS A 1 132 ? -96.017 -6.636 1.239 1.00 71.83 111 CYS A CA 1
ATOM 600 C C . CYS A 1 132 ? -95.776 -5.187 1.677 1.00 69.52 111 CYS A C 1
ATOM 601 O O . CYS A 1 132 ? -96.378 -4.268 1.120 1.00 69.62 111 CYS A O 1
ATOM 604 N N . TYR A 1 133 ? -94.907 -4.985 2.671 1.00 67.51 112 TYR A N 1
ATOM 605 C CA . TYR A 1 133 ? -94.653 -3.637 3.221 1.00 66.44 112 TYR A CA 1
ATOM 606 C C . TYR A 1 133 ? -93.576 -2.879 2.437 1.00 66.71 112 TYR A C 1
ATOM 607 O O . TYR A 1 133 ? -92.549 -3.446 2.077 1.00 65.21 112 TYR A O 1
ATOM 616 N N . VAL A 1 134 ? -93.830 -1.597 2.175 1.00 67.06 113 VAL A N 1
ATOM 617 C CA . VAL A 1 134 ? -92.919 -0.747 1.400 1.00 67.57 113 VAL A CA 1
ATOM 618 C C . VAL A 1 134 ? -92.645 0.543 2.182 1.00 68.19 113 VAL A C 1
ATOM 619 O O . VAL A 1 134 ? -93.462 1.470 2.150 1.00 67.27 113 VAL A O 1
ATOM 623 N N . PRO A 1 135 ? -91.504 0.603 2.901 1.00 69.41 114 PRO A N 1
ATOM 624 C CA . PRO A 1 135 ? -91.158 1.838 3.607 1.00 70.25 114 PRO A CA 1
ATOM 625 C C . PRO A 1 135 ? -90.857 2.993 2.653 1.00 70.86 114 PRO A C 1
ATOM 626 O O . PRO A 1 135 ? -90.206 2.796 1.626 1.00 70.07 114 PRO A O 1
ATOM 630 N N . VAL A 1 136 ? -91.358 4.174 2.998 1.00 72.15 115 VAL A N 1
ATOM 631 C CA . VAL A 1 136 ? -91.120 5.396 2.239 1.00 73.64 115 VAL A CA 1
ATOM 632 C C . VAL A 1 136 ? -90.728 6.467 3.252 1.00 75.07 115 VAL A C 1
ATOM 633 O O . VAL A 1 136 ? -91.429 6.673 4.243 1.00 74.89 115 VAL A O 1
ATOM 637 N N . GLU A 1 137 ? -89.606 7.137 3.004 1.00 77.38 116 GLU A N 1
ATOM 638 C CA . GLU A 1 137 ? -89.080 8.150 3.917 1.00 79.74 116 GLU A CA 1
ATOM 639 C C . GLU A 1 137 ? -89.955 9.411 3.834 1.00 79.21 116 GLU A C 1
ATOM 640 O O . GLU A 1 137 ? -90.055 10.007 2.761 1.00 79.81 116 GLU A O 1
ATOM 646 N N . PRO A 1 138 ? -90.598 9.811 4.953 1.00 78.93 117 PRO A N 1
ATOM 647 C CA . PRO A 1 138 ? -91.461 11.002 4.915 1.00 78.88 117 PRO A CA 1
ATOM 648 C C . PRO A 1 138 ? -90.711 12.343 4.840 1.00 77.79 117 PRO A C 1
ATOM 649 O O . PRO A 1 138 ? -91.325 13.357 4.505 1.00 78.59 117 PRO A O 1
ATOM 653 N N . THR A 1 139 ? -89.415 12.344 5.156 1.00 76.13 118 THR A N 1
ATOM 654 C CA . THR A 1 139 ? -88.557 13.526 4.972 1.00 75.28 118 THR A CA 1
ATOM 655 C C . THR A 1 139 ? -88.037 13.726 3.537 1.00 75.01 118 THR A C 1
ATOM 656 O O . THR A 1 139 ? -87.387 14.737 3.266 1.00 76.52 118 THR A O 1
ATOM 660 N N . TRP A 1 140 ? -88.309 12.782 2.629 1.00 75.70 119 TRP A N 1
ATOM 661 C CA . TRP A 1 140 ? -88.031 12.976 1.192 1.00 77.05 119 TRP A CA 1
ATOM 662 C C . TRP A 1 140 ? -88.876 14.129 0.633 1.00 78.30 119 TRP A C 1
ATOM 663 O O . TRP A 1 140 ? -89.929 14.450 1.194 1.00 78.33 119 TRP A O 1
ATOM 674 N N . PRO A 1 141 ? -88.427 14.750 -0.479 1.00 79.96 120 PRO A N 1
ATOM 675 C CA . PRO A 1 141 ? -89.292 15.732 -1.148 1.00 81.34 120 PRO A CA 1
ATOM 676 C C . PRO A 1 141 ? -90.539 15.084 -1.750 1.00 82.95 120 PRO A C 1
ATOM 677 O O . PRO A 1 141 ? -90.502 13.907 -2.115 1.00 83.74 120 PRO A O 1
ATOM 681 N N . ARG A 1 142 ? -91.620 15.854 -1.857 1.00 86.59 121 ARG A N 1
ATOM 682 C CA . ARG A 1 142 ? -92.894 15.346 -2.389 1.00 90.38 121 ARG A CA 1
ATOM 683 C C . ARG A 1 142 ? -92.806 14.841 -3.831 1.00 89.60 121 ARG A C 1
ATOM 684 O O . ARG A 1 142 ? -93.580 13.968 -4.222 1.00 92.13 121 ARG A O 1
ATOM 692 N N . ALA A 1 143 ? -91.876 15.395 -4.608 1.00 87.93 122 ALA A N 1
ATOM 693 C CA . ALA A 1 143 ? -91.592 14.913 -5.961 1.00 86.89 122 ALA A CA 1
ATOM 694 C C . ALA A 1 143 ? -91.135 13.453 -5.957 1.00 85.94 122 ALA A C 1
ATOM 695 O O . ALA A 1 143 ? -91.628 12.648 -6.748 1.00 86.84 122 ALA A O 1
ATOM 697 N N . ARG A 1 144 ? -90.205 13.123 -5.061 1.00 84.40 123 ARG A N 1
ATOM 698 C CA . ARG A 1 144 ? -89.707 11.748 -4.915 1.00 83.86 123 ARG A CA 1
ATOM 699 C C . ARG A 1 144 ? -90.748 10.806 -4.294 1.00 82.02 123 ARG A C 1
ATOM 700 O O . ARG A 1 144 ? -90.875 9.659 -4.725 1.00 82.00 123 ARG A O 1
ATOM 708 N N . ILE A 1 145 ? -91.490 11.285 -3.297 1.00 79.96 124 ILE A N 1
ATOM 709 C CA . ILE A 1 145 ? -92.549 10.482 -2.668 1.00 78.83 124 ILE A CA 1
ATOM 710 C C . ILE A 1 145 ? -93.649 10.129 -3.681 1.00 80.17 124 ILE A C 1
ATOM 711 O O . ILE A 1 145 ? -94.062 8.975 -3.760 1.00 80.92 124 ILE A O 1
ATOM 716 N N . ASP A 1 146 ? -94.107 11.117 -4.447 1.00 82.61 125 ASP A N 1
ATOM 717 C CA . ASP A 1 146 ? -95.117 10.894 -5.495 1.00 85.49 125 ASP A CA 1
ATOM 718 C C . ASP A 1 146 ? -94.605 10.017 -6.647 1.00 84.85 125 ASP A C 1
ATOM 719 O O . ASP A 1 146 ? -95.390 9.303 -7.274 1.00 83.85 125 ASP A O 1
ATOM 724 N N . LEU A 1 147 ? -93.302 10.082 -6.919 1.00 84.26 126 LEU A N 1
ATOM 725 C CA . LEU A 1 147 ? -92.662 9.239 -7.940 1.00 84.60 126 LEU A CA 1
ATOM 726 C C . LEU A 1 147 ? -92.659 7.755 -7.548 1.00 84.30 126 LEU A C 1
ATOM 727 O O . LEU A 1 147 ? -92.978 6.894 -8.372 1.00 84.24 126 LEU A O 1
ATOM 732 N N . VAL A 1 148 ? -92.288 7.470 -6.299 1.00 82.51 127 VAL A N 1
ATOM 733 C CA . VAL A 1 148 ? -92.275 6.096 -5.770 1.00 81.70 127 VAL A CA 1
ATOM 734 C C . VAL A 1 148 ? -93.690 5.514 -5.677 1.00 80.76 127 VAL A C 1
ATOM 735 O O . VAL A 1 148 ? -93.921 4.377 -6.091 1.00 80.78 127 VAL A O 1
ATOM 739 N N . LEU A 1 149 ? -94.618 6.293 -5.122 1.00 79.65 128 LEU A N 1
ATOM 740 C CA . LEU A 1 149 ? -96.025 5.882 -5.006 1.00 78.97 128 LEU A CA 1
ATOM 741 C C . LEU A 1 149 ? -96.706 5.653 -6.362 1.00 79.20 128 LEU A C 1
ATOM 742 O O . LEU A 1 149 ? -97.580 4.795 -6.472 1.00 78.93 128 LEU A O 1
ATOM 747 N N . ALA A 1 150 ? -96.304 6.414 -7.379 1.00 80.83 129 ALA A N 1
ATOM 748 C CA . ALA A 1 150 ? -96.816 6.239 -8.746 1.00 81.55 129 ALA A CA 1
ATOM 749 C C . ALA A 1 150 ? -96.293 4.950 -9.386 1.00 83.12 129 ALA A C 1
ATOM 750 O O . ALA A 1 150 ? -97.060 4.198 -9.991 1.00 84.27 129 ALA A O 1
ATOM 752 N N . ASP A 1 151 ? -94.989 4.714 -9.251 1.00 85.35 130 ASP A N 1
ATOM 753 C CA . ASP A 1 151 ? -94.340 3.488 -9.741 1.00 87.05 130 ASP A CA 1
ATOM 754 C C . ASP A 1 151 ? -94.855 2.237 -9.019 1.00 86.50 130 ASP A C 1
ATOM 755 O O . ASP A 1 151 ? -95.107 1.208 -9.647 1.00 85.79 130 ASP A O 1
ATOM 760 N N . LEU A 1 152 ? -94.994 2.341 -7.701 1.00 86.79 131 LEU A N 1
ATOM 761 C CA . LEU A 1 152 ? -95.527 1.258 -6.873 1.00 86.65 131 LEU A CA 1
ATOM 762 C C . LEU A 1 152 ? -97.028 1.025 -7.081 1.00 88.32 131 LEU A C 1
ATOM 763 O O . LEU A 1 152 ? -97.482 -0.120 -7.068 1.00 85.98 131 LEU A O 1
ATOM 768 N N . ASP A 1 153 ? -97.771 2.117 -7.296 1.00 92.46 132 ASP A N 1
ATOM 769 C CA . ASP A 1 153 ? -99.255 2.158 -7.241 1.00 95.24 132 ASP A CA 1
ATOM 770 C C . ASP A 1 153 ? -99.842 1.146 -6.239 1.00 92.65 132 ASP A C 1
ATOM 771 O O . ASP A 1 153 ? -100.451 0.148 -6.633 1.00 92.93 132 ASP A O 1
ATOM 776 N N . PRO A 1 154 ? -99.645 1.409 -4.933 1.00 89.93 133 PRO A N 1
ATOM 777 C CA . PRO A 1 154 ? -99.994 0.437 -3.903 1.00 88.71 133 PRO A CA 1
ATOM 778 C C . PRO A 1 154 ? -101.490 0.335 -3.649 1.00 86.86 133 PRO A C 1
ATOM 779 O O . PRO A 1 154 ? -102.262 1.196 -4.076 1.00 86.43 133 PRO A O 1
ATOM 783 N N . ALA A 1 155 ? -101.876 -0.727 -2.952 1.00 86.47 134 ALA A N 1
ATOM 784 C CA . ALA A 1 155 ? -103.262 -0.939 -2.543 1.00 86.16 134 ALA A CA 1
ATOM 785 C C . ALA A 1 155 ? -103.701 0.102 -1.516 1.00 84.70 134 ALA A C 1
ATOM 786 O O . ALA A 1 155 ? -104.835 0.583 -1.562 1.00 86.27 134 ALA A O 1
ATOM 788 N N . LEU A 1 156 ? -102.796 0.441 -0.599 1.00 82.46 135 LEU A N 1
ATOM 789 C CA . LEU A 1 156 ? -103.075 1.397 0.468 1.00 81.78 135 LEU A CA 1
ATOM 790 C C . LEU A 1 156 ? -101.822 2.184 0.850 1.00 79.92 135 LEU A C 1
ATOM 791 O O . LEU A 1 156 ? -100.701 1.710 0.654 1.00 79.94 135 LEU A O 1
ATOM 796 N N . VAL A 1 157 ? -102.032 3.384 1.395 1.00 78.03 136 VAL A N 1
ATOM 797 C CA . VAL A 1 157 ? -100.946 4.285 1.813 1.00 76.12 136 VAL A CA 1
ATOM 798 C C . VAL A 1 157 ? -101.167 4.718 3.265 1.00 76.09 136 VAL A C 1
ATOM 799 O O . VAL A 1 157 ? -101.983 5.598 3.541 1.00 76.71 136 VAL A O 1
ATOM 803 N N . ILE A 1 158 ? -100.431 4.088 4.179 1.00 77.41 137 ILE A N 1
ATOM 804 C CA . ILE A 1 158 ? -100.439 4.450 5.599 1.00 79.13 137 ILE A CA 1
ATOM 805 C C . ILE A 1 158 ? -99.383 5.533 5.834 1.00 81.57 137 ILE A C 1
ATOM 806 O O . ILE A 1 158 ? -98.325 5.526 5.199 1.00 82.00 137 ILE A O 1
ATOM 811 N N . ASP A 1 159 ? -99.684 6.453 6.749 1.00 85.02 138 ASP A N 1
ATOM 812 C CA . ASP A 1 159 ? -98.752 7.509 7.162 1.00 88.20 138 ASP A CA 1
ATOM 813 C C . ASP A 1 159 ? -98.824 7.697 8.694 1.00 90.40 138 ASP A C 1
ATOM 814 O O . ASP A 1 159 ? -99.347 6.827 9.395 1.00 91.07 138 ASP A O 1
ATOM 819 N N . GLU A 1 160 ? -98.286 8.807 9.205 1.00 93.74 139 GLU A N 1
ATOM 820 C CA . GLU A 1 160 ? -98.338 9.142 10.650 1.00 96.93 139 GLU A CA 1
ATOM 821 C C . GLU A 1 160 ? -99.732 9.086 11.299 1.00 95.11 139 GLU A C 1
ATOM 822 O O . GLU A 1 160 ? -99.844 8.805 12.493 1.00 95.13 139 GLU A O 1
ATOM 828 N N . ARG A 1 161 ? -100.777 9.346 10.514 1.00 93.87 140 ARG A N 1
ATOM 829 C CA . ARG A 1 161 ? -102.173 9.300 10.990 1.00 93.71 140 ARG A CA 1
ATOM 830 C C . ARG A 1 161 ? -102.683 7.937 11.511 1.00 92.50 140 ARG A C 1
ATOM 831 O O . ARG A 1 161 ? -103.756 7.882 12.116 1.00 92.84 140 ARG A O 1
ATOM 839 N N . LEU A 1 162 ? -101.937 6.855 11.276 1.00 92.10 141 LEU A N 1
ATOM 840 C CA . LEU A 1 162 ? -102.228 5.542 11.884 1.00 92.11 141 LEU A CA 1
ATOM 841 C C . LEU A 1 162 ? -102.208 5.558 13.421 1.00 92.72 141 LEU A C 1
ATOM 842 O O . LEU A 1 162 ? -102.935 4.794 14.060 1.00 91.95 141 LEU A O 1
ATOM 847 N N . ALA A 1 163 ? -101.370 6.415 14.004 1.00 93.90 142 ALA A N 1
ATOM 848 C CA . ALA A 1 163 ? -101.330 6.611 15.462 1.00 95.31 142 ALA A CA 1
ATOM 849 C C . ALA A 1 163 ? -102.655 7.154 16.011 1.00 98.13 142 ALA A C 1
ATOM 850 O O . ALA A 1 163 ? -103.111 6.733 17.076 1.00 98.42 142 ALA A O 1
ATOM 852 N N . GLU A 1 164 ? -103.256 8.086 15.274 1.00 101.60 143 GLU A N 1
ATOM 853 C CA . GLU A 1 164 ? -104.546 8.684 15.638 1.00 103.12 143 GLU A CA 1
ATOM 854 C C . GLU A 1 164 ? -105.752 7.746 15.482 1.00 103.06 143 GLU A C 1
ATOM 855 O O . GLU A 1 164 ? -106.792 7.984 16.098 1.00 104.13 143 GLU A O 1
ATOM 861 N N . GLU A 1 165 ? -105.623 6.703 14.659 1.00 104.56 144 GLU A N 1
ATOM 862 C CA . GLU A 1 165 ? -106.697 5.718 14.464 1.00 105.75 144 GLU A CA 1
ATOM 863 C C . GLU A 1 165 ? -106.948 4.907 15.735 1.00 106.43 144 GLU A C 1
ATOM 864 O O . GLU A 1 165 ? -106.009 4.544 16.446 1.00 107.30 144 GLU A O 1
ATOM 870 N N . ASP A 1 166 ? -108.222 4.633 15.998 1.00 107.52 145 ASP A N 1
ATOM 871 C CA . ASP A 1 166 ? -108.654 3.877 17.171 1.00 107.15 145 ASP A CA 1
ATOM 872 C C . ASP A 1 166 ? -108.710 2.388 16.807 1.00 105.04 145 ASP A C 1
ATOM 873 O O . ASP A 1 166 ? -109.586 1.959 16.054 1.00 104.53 145 ASP A O 1
ATOM 878 N N . LEU A 1 167 ? -107.764 1.618 17.344 1.00 103.87 146 LEU A N 1
ATOM 879 C CA . LEU A 1 167 ? -107.624 0.183 17.033 1.00 104.73 146 LEU A CA 1
ATOM 880 C C . LEU A 1 167 ? -108.304 -0.744 18.054 1.00 104.92 146 LEU A C 1
ATOM 881 O O . LEU A 1 167 ? -108.324 -1.963 17.862 1.00 105.08 146 LEU A O 1
ATOM 886 N N . THR A 1 168 ? -108.866 -0.172 19.120 1.00 105.23 147 THR A N 1
ATOM 887 C CA . THR A 1 168 ? -109.477 -0.958 20.203 1.00 104.88 147 THR A CA 1
ATOM 888 C C . THR A 1 168 ? -110.723 -1.759 19.778 1.00 103.59 147 THR A C 1
ATOM 889 O O . THR A 1 168 ? -111.045 -2.777 20.395 1.00 102.19 147 THR A O 1
ATOM 893 N N . GLY A 1 169 ? -111.412 -1.295 18.736 1.00 102.68 148 GLY A N 1
ATOM 894 C CA . GLY A 1 169 ? -112.587 -1.984 18.195 1.00 102.11 148 GLY A CA 1
ATOM 895 C C . GLY A 1 169 ? -112.317 -3.351 17.582 1.00 102.27 148 GLY A C 1
ATOM 896 O O . GLY A 1 169 ? -113.138 -4.261 17.711 1.00 102.61 148 GLY A O 1
ATOM 897 N N . TYR A 1 170 ? -111.170 -3.493 16.916 1.00 102.59 149 TYR A N 1
ATOM 898 C CA . TYR A 1 170 ? -110.804 -4.742 16.231 1.00 100.81 149 TYR A CA 1
ATOM 899 C C . TYR A 1 170 ? -110.350 -5.836 17.208 1.00 100.45 149 TYR A C 1
ATOM 900 O O . T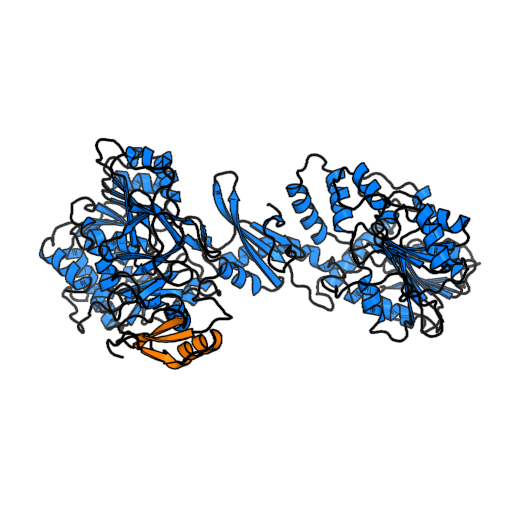YR A 1 170 ? -109.813 -5.523 18.275 1.00 98.14 149 TYR A O 1
ATOM 909 N N . PRO A 1 171 ? -110.554 -7.123 16.841 1.00 101.44 150 PRO A N 1
ATOM 910 C CA . PRO A 1 171 ? -110.107 -8.230 17.700 1.00 102.35 150 PRO A CA 1
ATOM 911 C C . PRO A 1 171 ? -108.585 -8.422 17.717 1.00 102.45 150 PRO A C 1
ATOM 912 O O . PRO A 1 171 ? -107.888 -7.941 16.821 1.00 100.99 150 PRO A O 1
ATOM 916 N N . THR A 1 172 ? -108.099 -9.129 18.737 1.00 103.61 151 THR A N 1
ATOM 917 C CA . THR A 1 172 ? -106.657 -9.364 18.948 1.00 103.01 151 THR A CA 1
ATOM 918 C C . THR A 1 172 ? -106.179 -10.770 18.530 1.00 102.96 151 THR A C 1
ATOM 919 O O . THR A 1 172 ? -105.034 -11.141 18.802 1.00 101.18 151 THR A O 1
ATOM 923 N N . ARG A 1 173 ? -107.044 -11.532 17.859 1.00 104.61 152 ARG A N 1
ATOM 924 C CA . ARG A 1 173 ? -106.719 -12.886 17.394 1.00 107.22 152 ARG A CA 1
ATOM 925 C C . ARG A 1 173 ? -106.052 -12.828 16.006 1.00 106.00 152 ARG A C 1
ATOM 926 O O . ARG A 1 173 ? -106.023 -11.762 15.385 1.00 106.10 152 ARG A O 1
ATOM 934 N N . PRO A 1 174 ? -105.517 -13.967 15.513 1.00 104.26 153 PRO A N 1
ATOM 935 C CA . PRO A 1 174 ? -104.993 -14.003 14.139 1.00 104.30 153 PRO A CA 1
ATOM 936 C C . PRO A 1 174 ? -106.049 -13.755 13.054 1.00 105.54 153 PRO A C 1
ATOM 937 O O . PRO A 1 174 ? -107.221 -14.082 13.242 1.00 105.87 153 PRO A O 1
ATOM 941 N N . LEU A 1 175 ? -105.615 -13.189 11.930 1.00 108.07 154 LEU A N 1
ATOM 942 C CA . LEU A 1 175 ? -106.486 -12.926 10.777 1.00 110.06 154 LEU A CA 1
ATOM 943 C C . LEU A 1 175 ? -106.674 -14.159 9.874 1.00 113.70 154 LEU A C 1
ATOM 944 O O . LEU A 1 175 ? -107.599 -14.193 9.061 1.00 114.31 154 LEU A O 1
ATOM 949 N N . ASP A 1 176 ? -105.795 -15.155 10.023 1.00 117.87 155 ASP A N 1
ATOM 950 C CA . ASP A 1 176 ? -105.805 -16.405 9.231 1.00 121.85 155 ASP A CA 1
ATOM 951 C C . ASP A 1 176 ? -105.426 -16.172 7.759 1.00 123.15 155 ASP A C 1
ATOM 952 O O . ASP A 1 176 ? -104.312 -16.513 7.355 1.00 122.64 155 ASP A O 1
ATOM 957 N N . THR A 1 177 ? -106.348 -15.597 6.979 1.00 123.42 156 THR A N 1
ATOM 958 C CA . THR A 1 177 ? -106.142 -15.279 5.546 1.00 123.73 156 THR A CA 1
ATOM 959 C C . THR A 1 177 ? -105.858 -16.512 4.672 1.00 122.19 156 THR A C 1
ATOM 960 O O . THR A 1 177 ? -105.866 -17.651 5.151 1.00 122.27 156 THR A O 1
ATOM 964 N N . ALA A 1 178 ? -105.643 -16.269 3.380 1.00 119.73 157 ALA A N 1
ATOM 965 C CA . ALA A 1 178 ? -105.099 -17.281 2.474 1.00 118.92 157 ALA A CA 1
ATOM 966 C C . ALA A 1 178 ? -103.651 -17.595 2.858 1.00 117.94 157 ALA A C 1
ATOM 967 O O . ALA A 1 178 ? -102.933 -16.727 3.363 1.00 118.35 157 ALA A O 1
ATOM 969 N N . ASP A 1 179 ? -103.236 -18.836 2.617 1.00 115.56 158 ASP A N 1
ATOM 970 C CA . ASP A 1 179 ? -101.922 -19.317 3.054 1.00 112.22 158 ASP A CA 1
ATOM 971 C C . ASP A 1 179 ? -100.786 -18.685 2.240 1.00 107.29 158 ASP A C 1
ATOM 972 O O . ASP A 1 179 ? -100.741 -18.814 1.013 1.00 105.36 158 ASP A O 1
ATOM 977 N N . VAL A 1 180 ? -99.885 -18.000 2.943 1.00 101.00 159 VAL A N 1
ATOM 978 C CA . VAL A 1 180 ? -98.707 -17.370 2.346 1.00 95.69 159 VAL A CA 1
ATOM 979 C C . VAL A 1 180 ? -97.528 -18.344 2.413 1.00 92.19 159 VAL A C 1
ATOM 980 O O . VAL A 1 180 ? -97.381 -19.092 3.386 1.00 92.41 159 VAL A O 1
ATOM 984 N N . GLY A 1 181 ? -96.699 -18.318 1.371 1.00 88.18 160 GLY A N 1
ATOM 985 C CA . GLY A 1 181 ? -95.497 -19.152 1.272 1.00 85.08 160 GLY A CA 1
ATOM 986 C C . GLY A 1 181 ? -94.224 -18.331 1.178 1.00 81.58 160 GLY A C 1
ATOM 987 O O . GLY A 1 181 ? -94.256 -17.099 1.232 1.00 80.36 160 GLY A O 1
ATOM 988 N N . GLY A 1 182 ? -93.105 -19.032 1.029 1.00 78.66 161 GLY A N 1
ATOM 989 C CA . GLY A 1 182 ? -91.777 -18.416 1.008 1.00 77.30 161 GLY A CA 1
ATOM 990 C C . GLY A 1 182 ? -91.519 -17.465 -0.144 1.00 77.30 161 GLY A C 1
ATOM 991 O O . GLY A 1 182 ? -90.845 -16.451 0.032 1.00 80.22 161 GLY A O 1
ATOM 992 N N . GLU A 1 183 ? -92.063 -17.786 -1.316 1.00 76.60 162 GLU A N 1
ATOM 993 C CA . GLU A 1 183 ? -91.821 -17.005 -2.538 1.00 75.62 162 GLU A CA 1
ATOM 994 C C . GLU A 1 183 ? -92.673 -15.736 -2.670 1.00 74.82 162 GLU A C 1
ATOM 995 O O . GLU A 1 183 ? -92.423 -14.923 -3.563 1.00 74.38 162 GLU A O 1
ATOM 1001 N N . HIS A 1 184 ? -93.673 -15.575 -1.801 1.00 74.72 163 HIS A N 1
ATOM 1002 C CA . HIS A 1 184 ? -94.452 -14.333 -1.721 1.00 75.38 163 HIS A CA 1
ATOM 1003 C C . HIS A 1 184 ? -93.577 -13.200 -1.188 1.00 73.98 163 HIS A C 1
ATOM 1004 O O . HIS A 1 184 ? -92.642 -13.441 -0.421 1.00 74.16 163 HIS A O 1
ATOM 1011 N N . LEU A 1 185 ? -93.893 -11.971 -1.588 1.00 72.09 164 LEU A N 1
ATOM 1012 C CA . LEU A 1 185 ? -93.076 -10.808 -1.235 1.00 69.99 164 LEU A CA 1
ATOM 1013 C C . LEU A 1 185 ? -93.272 -10.374 0.215 1.00 69.63 164 LEU A C 1
ATOM 1014 O O . LEU A 1 185 ? -94.401 -10.293 0.705 1.00 69.62 164 LEU A O 1
ATOM 1019 N N . ALA A 1 186 ? -92.150 -10.112 0.883 1.00 68.66 165 ALA A N 1
ATOM 1020 C CA . ALA A 1 186 ? -92.120 -9.533 2.224 1.00 67.10 165 ALA A CA 1
ATOM 1021 C C . ALA A 1 186 ? -92.068 -8.014 2.120 1.00 65.55 165 ALA A C 1
ATOM 1022 O O . ALA A 1 186 ? -92.877 -7.320 2.740 1.00 66.05 165 ALA A O 1
ATOM 1024 N N . TYR A 1 187 ? -91.115 -7.509 1.334 1.00 63.48 166 TYR A N 1
ATOM 1025 C CA . TYR A 1 187 ? -90.969 -6.063 1.130 1.00 62.18 166 TYR A CA 1
ATOM 1026 C C . TYR A 1 187 ? -90.388 -5.639 -0.220 1.00 61.81 166 TYR A C 1
ATOM 1027 O O . TYR A 1 187 ? -89.882 -6.458 -0.989 1.00 60.60 166 TYR A O 1
ATOM 1036 N N . LEU A 1 188 ? -90.500 -4.336 -0.481 1.00 62.64 167 LEU A N 1
ATOM 1037 C CA . LEU A 1 188 ? -89.817 -3.659 -1.589 1.00 63.29 167 LEU A CA 1
ATOM 1038 C C . LEU A 1 188 ? -88.931 -2.542 -1.046 1.00 62.79 167 LEU A C 1
ATOM 1039 O O . LEU A 1 188 ? -89.333 -1.818 -0.135 1.00 61.64 167 LEU A O 1
ATOM 1044 N N . MET A 1 189 ? -87.736 -2.407 -1.617 1.00 64.59 168 MET A N 1
ATOM 1045 C CA . MET A 1 189 ? -86.829 -1.301 -1.291 1.00 66.70 168 MET A CA 1
ATOM 1046 C C . MET A 1 189 ? -86.160 -0.745 -2.540 1.00 67.61 168 MET A C 1
ATOM 1047 O O . MET A 1 189 ? -85.749 -1.499 -3.424 1.00 67.28 168 MET A O 1
ATOM 1052 N N . TYR A 1 190 ? -86.042 0.581 -2.580 1.00 68.55 169 TYR A N 1
ATOM 1053 C CA . TYR A 1 190 ? -85.615 1.305 -3.773 1.00 69.65 169 TYR A CA 1
ATOM 1054 C C . TYR A 1 190 ? -84.141 1.681 -3.715 1.00 71.49 169 TYR A C 1
ATOM 1055 O O . TYR A 1 190 ? -83.699 2.341 -2.776 1.00 72.90 169 TYR A O 1
ATOM 1064 N N . THR A 1 191 ? -83.393 1.232 -4.720 1.00 73.81 170 THR A N 1
ATOM 1065 C CA . THR A 1 191 ? -82.005 1.643 -4.930 1.00 76.16 170 THR A CA 1
ATOM 1066 C C . THR A 1 191 ? -81.946 2.722 -6.008 1.00 78.04 170 THR A C 1
ATOM 1067 O O . THR A 1 191 ? -82.928 2.962 -6.718 1.00 77.64 170 THR A O 1
ATOM 1071 N N . SER A 1 192 ? -80.788 3.367 -6.115 1.00 79.09 171 SER A N 1
ATOM 1072 C CA . SER A 1 192 ? -80.554 4.389 -7.135 1.00 80.04 171 SER A CA 1
ATOM 1073 C C . SER A 1 192 ? -80.408 3.735 -8.510 1.00 80.95 171 SER A C 1
ATOM 1074 O O . SER A 1 192 ? -79.678 2.752 -8.658 1.00 79.99 171 SER A O 1
ATOM 1077 N N . GLY A 1 193 ? -81.109 4.289 -9.500 1.00 83.49 172 GLY A N 1
ATOM 1078 C CA . GLY A 1 193 ? -81.123 3.762 -10.871 1.00 85.89 172 GLY A CA 1
ATOM 1079 C C . GLY A 1 193 ? -80.295 4.600 -11.831 1.00 87.64 172 GLY A C 1
ATOM 1080 O O . GLY A 1 193 ? -80.354 5.829 -11.798 1.00 88.80 172 GLY A O 1
ATOM 1081 N N . SER A 1 194 ? -79.539 3.929 -12.697 1.00 90.30 173 SER A N 1
ATOM 1082 C CA . SER A 1 194 ? -78.633 4.586 -13.648 1.00 92.95 173 SER A CA 1
ATOM 1083 C C . SER A 1 194 ? -79.337 5.440 -14.709 1.00 95.97 173 SER A C 1
ATOM 1084 O O . SER A 1 194 ? -78.789 6.450 -15.150 1.00 95.32 173 SER A O 1
ATOM 1087 N N . THR A 1 195 ? -80.535 5.026 -15.115 1.00 101.05 174 THR A N 1
ATOM 1088 C CA . THR A 1 195 ? -81.312 5.740 -16.135 1.00 103.95 174 THR A CA 1
ATOM 1089 C C . THR A 1 195 ? -81.784 7.098 -15.616 1.00 104.54 174 THR A C 1
ATOM 1090 O O . THR A 1 195 ? -81.566 8.126 -16.260 1.00 106.21 174 THR A O 1
ATOM 1094 N N . GLY A 1 196 ? -82.432 7.085 -14.455 1.00 104.41 175 GLY A N 1
ATOM 1095 C CA . GLY A 1 196 ? -82.948 8.304 -13.836 1.00 104.38 175 GLY A CA 1
ATOM 1096 C C . GLY A 1 196 ? -83.941 7.997 -12.736 1.00 104.83 175 GLY A C 1
ATOM 1097 O O . GLY A 1 196 ? -83.815 8.499 -11.620 1.00 105.05 175 GLY A O 1
ATOM 1098 N N . THR A 1 197 ? -84.935 7.173 -13.063 1.00 105.89 176 THR A N 1
ATOM 1099 C CA . THR A 1 197 ? -85.954 6.746 -12.099 1.00 105.87 176 THR A CA 1
ATOM 1100 C C . THR A 1 197 ? -85.401 5.673 -11.151 1.00 104.21 176 THR A C 1
ATOM 1101 O O . THR A 1 197 ? -84.505 4.913 -11.534 1.00 102.86 176 THR A O 1
ATOM 1105 N N . PRO A 1 198 ? -85.934 5.604 -9.912 1.00 102.40 177 PRO A N 1
ATOM 1106 C CA . PRO A 1 198 ? -85.482 4.584 -8.970 1.00 99.14 177 PRO A CA 1
ATOM 1107 C C . PRO A 1 198 ? -86.131 3.228 -9.240 1.00 92.97 177 PRO A C 1
ATOM 1108 O O . PRO A 1 198 ? -87.231 3.161 -9.799 1.00 92.35 177 PRO A O 1
ATOM 1112 N N . LYS A 1 199 ? -85.450 2.170 -8.809 1.00 85.95 178 LYS A N 1
ATOM 1113 C CA . LYS A 1 199 ? -85.847 0.785 -9.088 1.00 81.20 178 LYS A CA 1
ATOM 1114 C C . LYS A 1 199 ? -86.060 0.032 -7.775 1.00 76.86 178 LYS A C 1
ATOM 1115 O O . LYS A 1 199 ? -85.148 -0.065 -6.955 1.00 75.47 178 LYS A O 1
ATOM 1121 N N . GLY A 1 200 ? -87.271 -0.487 -7.587 1.00 73.29 179 GLY A N 1
ATOM 1122 C CA . GLY A 1 200 ? -87.651 -1.189 -6.360 1.00 70.65 179 GLY A CA 1
ATOM 1123 C C . GLY A 1 200 ? -87.290 -2.663 -6.410 1.00 68.70 179 GLY A C 1
ATOM 1124 O O . GLY A 1 200 ? -87.749 -3.383 -7.294 1.00 67.78 179 GLY A O 1
ATOM 1125 N N . VAL A 1 201 ? -86.465 -3.105 -5.463 1.00 66.93 180 VAL A N 1
ATOM 1126 C CA . VAL A 1 201 ? -86.064 -4.510 -5.347 1.00 65.66 180 VAL A CA 1
ATOM 1127 C C . VAL A 1 201 ? -87.141 -5.286 -4.597 1.00 64.86 180 VAL A C 1
ATOM 1128 O O . VAL A 1 201 ? -87.418 -4.990 -3.438 1.00 64.64 180 VAL A O 1
ATOM 1132 N N . GLU A 1 202 ? -87.719 -6.289 -5.254 1.00 64.52 181 GLU A N 1
ATOM 1133 C CA . GLU A 1 202 ? -88.757 -7.133 -4.660 1.00 64.96 181 GLU A CA 1
ATOM 1134 C C . GLU A 1 202 ? -88.124 -8.270 -3.852 1.00 62.81 181 GLU A C 1
ATOM 1135 O O . GLU A 1 202 ? -87.457 -9.137 -4.417 1.00 60.79 181 GLU A O 1
ATOM 1141 N N . VAL A 1 203 ? -88.346 -8.261 -2.536 1.00 61.62 182 VAL A N 1
ATOM 1142 C CA . VAL A 1 203 ? -87.735 -9.232 -1.614 1.00 61.47 182 VAL A CA 1
ATOM 1143 C C . VAL A 1 203 ? -88.817 -10.115 -0.981 1.00 61.19 182 VAL A C 1
ATOM 1144 O O . VAL A 1 203 ? -89.853 -9.625 -0.533 1.00 61.38 182 VAL A O 1
ATOM 1148 N N . SER A 1 204 ? -88.530 -11.412 -0.916 1.00 60.81 183 SER A N 1
ATOM 1149 C CA . SER A 1 204 ? -89.483 -12.448 -0.519 1.00 60.93 183 SER A CA 1
ATOM 1150 C C . SER A 1 204 ? -89.288 -12.841 0.941 1.00 62.15 183 SER A C 1
ATOM 1151 O O . SER A 1 204 ? -88.340 -12.401 1.594 1.00 62.44 183 SER A O 1
ATOM 1154 N N . HIS A 1 205 ? -90.196 -13.675 1.440 1.00 62.93 184 HIS A N 1
ATOM 1155 C CA . HIS A 1 205 ? -90.136 -14.163 2.818 1.00 62.97 184 HIS A CA 1
ATOM 1156 C C . HIS A 1 205 ? -88.916 -15.052 3.052 1.00 64.40 184 HIS A C 1
ATOM 1157 O O . HIS A 1 205 ? -88.205 -14.873 4.041 1.00 64.75 184 HIS A O 1
ATOM 1164 N N . ARG A 1 206 ? -88.677 -16.001 2.148 1.00 66.45 185 ARG A N 1
ATOM 1165 C CA . ARG A 1 206 ? -87.533 -16.914 2.285 1.00 69.46 185 ARG A CA 1
ATOM 1166 C C . ARG A 1 206 ? -86.181 -16.216 2.084 1.00 67.73 185 ARG A C 1
ATOM 1167 O O . ARG A 1 206 ? -85.161 -16.694 2.585 1.00 68.79 185 ARG A O 1
ATOM 1175 N N . ASN A 1 207 ? -86.177 -15.104 1.348 1.00 65.06 186 ASN A N 1
ATOM 1176 C CA . ASN A 1 207 ? -84.994 -14.242 1.246 1.00 62.29 186 ASN A CA 1
ATOM 1177 C C . ASN A 1 207 ? -84.635 -13.626 2.602 1.00 61.27 186 ASN A C 1
ATOM 1178 O O . ASN A 1 207 ? -83.472 -13.642 3.006 1.00 60.85 186 ASN A O 1
ATOM 1183 N N . VAL A 1 208 ? -85.643 -13.098 3.294 1.00 60.05 187 VAL A N 1
ATOM 1184 C CA . VAL A 1 208 ? -85.478 -12.567 4.653 1.00 59.47 187 VAL A CA 1
ATOM 1185 C C . VAL A 1 208 ? -85.083 -13.673 5.639 1.00 60.46 187 VAL A C 1
ATOM 1186 O O . VAL A 1 208 ? -84.182 -13.478 6.451 1.00 60.37 187 VAL A O 1
ATOM 1190 N N . LEU A 1 209 ? -85.763 -14.816 5.570 1.00 61.58 188 LEU A N 1
ATOM 1191 C CA . LEU A 1 209 ? -85.444 -15.975 6.428 1.00 61.82 188 LEU A CA 1
ATOM 1192 C C . LEU A 1 209 ? -84.059 -16.578 6.149 1.00 61.41 188 LEU A C 1
ATOM 1193 O O . LEU A 1 209 ? -83.427 -17.113 7.057 1.00 61.04 188 LEU A O 1
ATOM 1198 N N . SER A 1 210 ? -83.595 -16.486 4.906 1.00 61.57 189 SER A N 1
ATOM 1199 C CA . SER A 1 210 ? -82.232 -16.896 4.547 1.00 62.22 189 SER A CA 1
ATOM 1200 C C . SER A 1 210 ? -81.200 -16.071 5.311 1.00 62.86 189 SER A C 1
ATOM 1201 O O . SER A 1 210 ? -80.244 -16.610 5.867 1.00 64.32 189 SER A O 1
ATOM 1204 N N . LEU A 1 211 ? -81.408 -14.759 5.314 1.00 63.44 190 LEU A N 1
ATOM 1205 C CA . LEU A 1 211 ? -80.590 -13.826 6.087 1.00 62.53 190 LEU A CA 1
ATOM 1206 C C . LEU A 1 211 ? -80.787 -14.025 7.587 1.00 62.43 190 LEU A C 1
ATOM 1207 O O . LEU A 1 211 ? -79.825 -14.214 8.331 1.00 62.02 190 LEU A O 1
ATOM 1212 N N . ALA A 1 212 ? -82.047 -13.981 8.008 1.00 63.12 191 ALA A N 1
ATOM 1213 C CA . ALA A 1 212 ? -82.419 -13.983 9.428 1.00 62.84 191 ALA A CA 1
ATOM 1214 C C . ALA A 1 212 ? -82.188 -15.296 10.175 1.00 62.81 191 ALA A C 1
ATOM 1215 O O . ALA A 1 212 ? -81.989 -15.265 11.379 1.00 64.33 191 ALA A O 1
ATOM 1217 N N . LEU A 1 213 ? -82.222 -16.436 9.483 1.00 62.68 192 LEU A N 1
ATOM 1218 C CA . LEU A 1 213 ? -81.990 -17.747 10.126 1.00 63.45 192 LEU A CA 1
ATOM 1219 C C . LEU A 1 213 ? -80.611 -18.343 9.822 1.00 63.83 192 LEU A C 1
ATOM 1220 O O . LEU A 1 213 ? -80.449 -19.564 9.777 1.00 65.48 192 LEU A O 1
ATOM 1225 N N . ASP A 1 214 ? -79.619 -17.476 9.629 1.00 63.84 193 ASP A N 1
ATOM 1226 C CA . ASP A 1 214 ? -78.221 -17.888 9.565 1.00 63.43 193 ASP A CA 1
ATOM 1227 C C . ASP A 1 214 ? -77.836 -18.418 10.954 1.00 63.46 193 ASP A C 1
ATOM 1228 O O . ASP A 1 214 ? -78.227 -17.816 11.958 1.00 63.76 193 ASP A O 1
ATOM 1233 N N . PRO A 1 215 ? -77.087 -19.543 11.027 1.00 63.08 194 PRO A N 1
ATOM 1234 C CA . PRO A 1 215 ? -76.685 -20.068 12.345 1.00 63.37 194 PRO A CA 1
ATOM 1235 C C . PRO A 1 215 ? -75.878 -19.121 13.247 1.00 64.85 194 PRO A C 1
ATOM 1236 O O . PRO A 1 215 ? -75.860 -19.322 14.462 1.00 66.18 194 PRO A O 1
ATOM 1240 N N . CYS A 1 216 ? -75.229 -18.111 12.663 1.00 66.05 195 CYS A N 1
ATOM 1241 C CA . CYS A 1 216 ? -74.485 -17.091 13.419 1.00 66.83 195 CYS A CA 1
ATOM 1242 C C . CYS A 1 216 ? -75.322 -16.266 14.412 1.00 65.54 195 CYS A C 1
ATOM 1243 O O . CYS A 1 216 ? -74.773 -15.731 15.377 1.00 66.77 195 CYS A O 1
ATOM 1246 N N . TRP A 1 217 ? -76.632 -16.164 14.175 1.00 64.40 196 TRP A N 1
ATOM 1247 C CA . TRP A 1 217 ? -77.544 -15.439 15.078 1.00 63.93 196 TRP A CA 1
ATOM 1248 C C . TRP A 1 217 ? -78.080 -16.275 16.254 1.00 63.95 196 TRP A C 1
ATOM 1249 O O . TRP A 1 217 ? -78.804 -15.743 17.097 1.00 64.14 196 TRP A O 1
ATOM 1260 N N . ALA A 1 218 ? -77.739 -17.562 16.317 1.00 65.53 197 ALA A N 1
ATOM 1261 C CA . ALA A 1 218 ? -78.277 -18.476 17.337 1.00 67.41 197 ALA A CA 1
ATOM 1262 C C . ALA A 1 218 ? -77.503 -18.403 18.660 1.00 68.82 197 ALA A C 1
ATOM 1263 O O . ALA A 1 218 ? -76.881 -19.378 19.089 1.00 68.91 197 ALA A O 1
ATOM 1265 N N . ASP A 1 219 ? -77.563 -17.238 19.299 1.00 70.99 198 ASP A N 1
ATOM 1266 C CA . ASP A 1 219 ? -76.929 -16.999 20.603 1.00 72.12 198 ASP A CA 1
ATOM 1267 C C . ASP A 1 219 ? -77.495 -15.723 21.247 1.00 71.70 198 ASP A C 1
ATOM 1268 O O . ASP A 1 219 ? -78.379 -15.077 20.680 1.00 72.16 198 ASP A O 1
ATOM 1273 N N . ALA A 1 220 ? -76.978 -15.366 22.421 1.00 72.32 199 ALA A N 1
ATOM 1274 C CA . ALA A 1 220 ? -77.465 -14.211 23.188 1.00 72.13 199 ALA A CA 1
ATOM 1275 C C . ALA A 1 220 ? -76.903 -12.833 22.779 1.00 72.55 199 ALA A C 1
ATOM 1276 O O . ALA A 1 220 ? -77.237 -11.832 23.418 1.00 74.51 199 ALA A O 1
ATOM 1278 N N . ASP A 1 221 ? -76.068 -12.767 21.739 1.00 70.82 200 ASP A N 1
ATOM 1279 C CA . ASP A 1 221 ? -75.475 -11.488 21.302 1.00 70.07 200 ASP A CA 1
ATOM 1280 C C . ASP A 1 221 ? -76.499 -10.426 20.876 1.00 69.57 200 ASP A C 1
ATOM 1281 O O . ASP A 1 221 ? -76.275 -9.238 21.105 1.00 68.58 200 ASP A O 1
ATOM 1286 N N . HIS A 1 222 ? -77.613 -10.854 20.280 1.00 69.03 201 HIS A N 1
ATOM 1287 C CA . HIS A 1 222 ? -78.668 -9.935 19.820 1.00 68.78 201 HIS A CA 1
ATOM 1288 C C . HIS A 1 222 ? -79.878 -9.917 20.768 1.00 70.45 201 HIS A C 1
ATOM 1289 O O . HIS A 1 222 ? -81.033 -9.957 20.333 1.00 69.38 201 HIS A O 1
ATOM 1296 N N . GLN A 1 223 ? -79.591 -9.824 22.067 1.00 72.94 202 GLN A N 1
ATOM 1297 C CA . GLN A 1 223 ? -80.620 -9.757 23.104 1.00 75.05 202 GLN A CA 1
ATOM 1298 C C . GLN A 1 223 ? -81.283 -8.379 23.128 1.00 73.45 202 GLN A C 1
ATOM 1299 O O . GLN A 1 223 ? -82.499 -8.274 23.305 1.00 73.64 202 GLN A O 1
ATOM 1305 N N . ARG A 1 224 ? -80.471 -7.336 22.966 1.00 72.10 203 ARG A N 1
ATOM 1306 C CA . ARG A 1 224 ? -80.949 -5.959 22.825 1.00 70.94 203 ARG A CA 1
ATOM 1307 C C . ARG A 1 224 ? -80.231 -5.301 21.646 1.00 69.04 203 ARG A C 1
ATOM 1308 O O . ARG A 1 224 ? -79.045 -4.980 21.736 1.00 67.48 203 ARG A O 1
ATOM 1316 N N . VAL A 1 225 ? -80.960 -5.124 20.542 1.00 68.11 204 VAL A N 1
ATOM 1317 C CA . VAL A 1 225 ? -80.425 -4.554 19.300 1.00 67.13 204 VAL A CA 1
ATOM 1318 C C . VAL A 1 225 ? -80.961 -3.140 19.100 1.00 67.37 204 VAL A C 1
ATOM 1319 O O . VAL A 1 225 ? -82.152 -2.889 19.298 1.00 66.25 204 VAL A O 1
ATOM 1323 N N . LEU A 1 226 ? -80.076 -2.233 18.685 1.00 67.54 205 LEU A N 1
ATOM 1324 C CA . LEU A 1 226 ? -80.455 -0.861 18.355 1.00 67.46 205 LEU A CA 1
ATOM 1325 C C . LEU A 1 226 ? -80.956 -0.799 16.912 1.00 68.24 205 LEU A C 1
ATOM 1326 O O . LEU A 1 226 ? -80.256 -1.216 15.983 1.00 68.00 205 LEU A O 1
ATOM 1331 N N . VAL A 1 227 ? -82.170 -0.275 16.747 1.00 68.57 206 VAL A N 1
ATOM 1332 C CA . VAL A 1 227 ? -82.803 -0.093 15.440 1.00 68.34 206 VAL A CA 1
ATOM 1333 C C . VAL A 1 227 ? -82.743 1.400 15.117 1.00 68.54 206 VAL A C 1
ATOM 1334 O O . VAL A 1 227 ? -83.599 2.170 15.554 1.00 68.95 206 VAL A O 1
ATOM 1338 N N . HIS A 1 228 ? -81.709 1.796 14.376 1.00 69.00 207 HIS A N 1
ATOM 1339 C CA . HIS A 1 228 ? -81.467 3.212 14.028 1.00 70.24 207 HIS A CA 1
ATOM 1340 C C . HIS A 1 228 ? -81.374 3.543 12.531 1.00 70.90 207 HIS A C 1
ATOM 1341 O O . HIS A 1 228 ? -81.571 4.696 12.149 1.00 72.52 207 HIS A O 1
ATOM 1348 N N . ALA A 1 229 ? -81.046 2.558 11.696 1.00 70.32 208 ALA A N 1
ATOM 1349 C CA . ALA A 1 229 ? -80.964 2.757 10.246 1.00 70.23 208 ALA A CA 1
ATOM 1350 C C . ALA A 1 229 ? -82.329 3.108 9.652 1.00 69.70 208 ALA A C 1
ATOM 1351 O O . ALA A 1 229 ? -83.359 2.700 10.199 1.00 70.03 208 ALA A O 1
ATOM 1353 N N . PRO A 1 230 ? -82.346 3.868 8.534 1.00 70.09 209 PRO A N 1
ATOM 1354 C CA . PRO A 1 230 ? -83.636 4.231 7.928 1.00 70.20 209 PRO A CA 1
ATOM 1355 C C . PRO A 1 230 ? -84.415 3.008 7.412 1.00 69.06 209 PRO A C 1
ATOM 1356 O O . PRO A 1 230 ? -83.799 2.094 6.857 1.00 67.90 209 PRO A O 1
ATOM 1360 N N . PRO A 1 231 ? -85.753 2.980 7.611 1.00 68.10 210 PRO A N 1
ATOM 1361 C CA . PRO A 1 231 ? -86.606 1.903 7.082 1.00 68.12 210 PRO A CA 1
ATOM 1362 C C . PRO A 1 231 ? -86.441 1.601 5.587 1.00 67.41 210 PRO A C 1
ATOM 1363 O O . PRO A 1 231 ? -86.587 0.454 5.182 1.00 67.00 210 PRO A O 1
ATOM 1367 N N . THR A 1 232 ? -86.154 2.630 4.793 1.00 67.61 211 THR A N 1
ATOM 1368 C CA . THR A 1 232 ? -85.913 2.490 3.354 1.00 67.03 211 THR A CA 1
ATOM 1369 C C . THR A 1 232 ? -84.621 1.735 3.011 1.00 66.16 211 THR A C 1
ATOM 1370 O O . THR A 1 232 ? -84.544 1.084 1.970 1.00 65.79 211 THR A O 1
ATOM 1374 N N . PHE A 1 233 ? -83.616 1.848 3.878 1.00 66.31 212 PHE A N 1
ATOM 1375 C CA . PHE A 1 233 ? -82.348 1.121 3.735 1.00 67.30 212 PHE A CA 1
ATOM 1376 C C . PHE A 1 233 ? -82.487 -0.280 4.333 1.00 67.72 212 PHE A C 1
ATOM 1377 O O . PHE A 1 233 ? -83.134 -0.457 5.366 1.00 67.93 212 PHE A O 1
ATOM 1385 N N . ASP A 1 234 ? -81.870 -1.268 3.686 1.00 69.59 213 ASP A N 1
ATOM 1386 C CA . ASP A 1 234 ? -82.119 -2.682 4.016 1.00 71.48 213 ASP A CA 1
ATOM 1387 C C . ASP A 1 234 ? -81.382 -3.232 5.242 1.00 71.61 213 ASP A C 1
ATOM 1388 O O . ASP A 1 234 ? -81.644 -4.358 5.655 1.00 72.42 213 ASP A O 1
ATOM 1393 N N . ALA A 1 235 ? -80.486 -2.445 5.831 1.00 71.32 214 ALA A N 1
ATOM 1394 C CA . ALA A 1 235 ? -79.948 -2.757 7.162 1.00 70.34 214 ALA A CA 1
ATOM 1395 C C . ALA A 1 235 ? -81.065 -2.883 8.211 1.00 69.49 214 ALA A C 1
ATOM 1396 O O . ALA A 1 235 ? -80.923 -3.622 9.182 1.00 68.63 214 ALA A O 1
ATOM 1398 N N . SER A 1 236 ? -82.166 -2.159 7.997 1.00 69.63 215 SER A N 1
ATOM 1399 C CA . SER A 1 236 ? -83.377 -2.255 8.828 1.00 70.38 215 SER A CA 1
ATOM 1400 C C . SER A 1 236 ? -83.980 -3.670 8.882 1.00 69.52 215 SER A C 1
ATOM 1401 O O . SER A 1 236 ? -84.578 -4.049 9.889 1.00 69.36 215 SER A O 1
ATOM 1404 N N . THR A 1 237 ? -83.831 -4.425 7.793 1.00 68.99 216 THR A N 1
ATOM 1405 C CA . THR A 1 237 ? -84.218 -5.844 7.730 1.00 68.29 216 THR A CA 1
ATOM 1406 C C . THR A 1 237 ? -83.434 -6.702 8.734 1.00 67.45 216 THR A C 1
ATOM 1407 O O . THR A 1 237 ? -83.995 -7.609 9.351 1.00 67.94 216 THR A O 1
ATOM 1411 N N . TYR A 1 238 ? -82.141 -6.422 8.872 1.00 66.68 217 TYR A N 1
ATOM 1412 C CA . TYR A 1 238 ? -81.299 -7.055 9.902 1.00 66.49 217 TYR A CA 1
ATOM 1413 C C . TYR A 1 238 ? -81.704 -6.614 11.317 1.00 67.74 217 TYR A C 1
ATOM 1414 O O . TYR A 1 238 ? -81.841 -7.442 12.218 1.00 67.26 217 TYR A O 1
ATOM 1423 N N . GLU A 1 239 ? -81.883 -5.309 11.496 1.00 69.32 218 GLU A N 1
ATOM 1424 C CA . GLU A 1 239 ? -82.177 -4.722 12.808 1.00 70.83 218 GLU A CA 1
ATOM 1425 C C . GLU A 1 239 ? -83.503 -5.184 13.417 1.00 70.20 218 GLU A C 1
ATOM 1426 O O . GLU A 1 239 ? -83.588 -5.392 14.626 1.00 69.74 218 GLU A O 1
ATOM 1432 N N . MET A 1 240 ? -84.527 -5.335 12.581 1.00 70.91 219 MET A N 1
ATOM 1433 C CA . MET A 1 240 ? -85.845 -5.779 13.038 1.00 71.34 219 MET A CA 1
ATOM 1434 C C . MET A 1 240 ? -85.896 -7.282 13.291 1.00 69.74 219 MET A C 1
ATOM 1435 O O . MET A 1 240 ? -86.159 -7.717 14.409 1.00 70.47 219 MET A O 1
ATOM 1440 N N . TRP A 1 241 ? -85.633 -8.062 12.247 1.00 67.31 220 TRP A N 1
ATOM 1441 C CA . TRP A 1 241 ? -85.950 -9.498 12.249 1.00 65.51 220 TRP A CA 1
ATOM 1442 C C . TRP A 1 241 ? -84.981 -10.401 13.015 1.00 65.36 220 TRP A C 1
ATOM 1443 O O . TRP A 1 241 ? -85.410 -11.424 13.545 1.00 67.08 220 TRP A O 1
ATOM 1454 N N . VAL A 1 242 ? -83.701 -10.042 13.085 1.00 63.49 221 VAL A N 1
ATOM 1455 C CA . VAL A 1 242 ? -82.734 -10.845 13.853 1.00 62.97 221 VAL A CA 1
ATOM 1456 C C . VAL A 1 242 ? -83.139 -10.951 15.335 1.00 63.15 221 VAL A C 1
ATOM 1457 O O . VAL A 1 242 ? -83.243 -12.062 15.850 1.00 64.56 221 VAL A O 1
ATOM 1461 N N . PRO A 1 243 ? -83.382 -9.813 16.018 1.00 62.67 222 PRO A N 1
ATOM 1462 C CA . PRO A 1 243 ? -83.873 -9.937 17.401 1.00 62.59 222 PRO A CA 1
ATOM 1463 C C . PRO A 1 243 ? -85.301 -10.485 17.526 1.00 62.91 222 PRO A C 1
ATOM 1464 O O . PRO A 1 243 ? -85.555 -11.306 18.406 1.00 63.85 222 PRO A O 1
ATOM 1468 N N . LEU A 1 244 ? -86.209 -10.044 16.656 1.00 63.74 223 LEU A N 1
ATOM 1469 C CA . LEU A 1 244 ? -87.621 -10.486 16.711 1.00 65.22 223 LEU A CA 1
ATOM 1470 C C . LEU A 1 244 ? -87.860 -11.976 16.423 1.00 65.14 223 LEU A C 1
ATOM 1471 O O . LEU A 1 244 ? -88.853 -12.533 16.890 1.00 64.72 223 LEU A O 1
ATOM 1476 N N . LEU A 1 245 ? -86.965 -12.608 15.663 1.00 64.95 224 LEU A N 1
ATOM 1477 C CA . LEU A 1 245 ? -87.055 -14.054 15.372 1.00 64.16 224 LEU A CA 1
ATOM 1478 C C . LEU A 1 245 ? -86.204 -14.949 16.299 1.00 63.00 224 LEU A C 1
ATOM 1479 O O . LEU A 1 245 ? -86.185 -16.169 16.122 1.00 63.72 224 LEU A O 1
ATOM 1484 N N . HIS A 1 246 ? -85.515 -14.351 17.275 1.00 62.05 225 HIS A N 1
ATOM 1485 C CA . HIS A 1 246 ? -84.675 -15.094 18.237 1.00 62.02 225 HIS A CA 1
ATOM 1486 C C . HIS A 1 246 ? -84.983 -14.779 19.709 1.00 61.98 225 HIS A C 1
ATOM 1487 O O . HIS A 1 246 ? -84.203 -15.133 20.597 1.00 61.60 225 HIS A O 1
ATOM 1494 N N . GLY A 1 247 ? -86.119 -14.133 19.965 1.00 62.99 226 GLY A N 1
ATOM 1495 C CA . GLY A 1 247 ? -86.513 -13.745 21.325 1.00 63.52 226 GLY A CA 1
ATOM 1496 C C . GLY A 1 247 ? -85.806 -12.523 21.895 1.00 63.62 226 GLY A C 1
ATOM 1497 O O . GLY A 1 247 ? -85.893 -12.267 23.097 1.00 65.05 226 GLY A O 1
ATOM 1498 N N . GLY A 1 248 ? -85.121 -11.764 21.040 1.00 63.81 227 GLY A N 1
ATOM 1499 C CA . GLY A 1 248 ? -84.426 -10.542 21.449 1.00 63.84 227 GLY A CA 1
ATOM 1500 C C . GLY A 1 248 ? -85.349 -9.337 21.497 1.00 64.68 227 GLY A C 1
ATOM 1501 O O . GLY A 1 248 ? -86.560 -9.455 21.289 1.00 64.71 227 GLY A O 1
ATOM 1502 N N . ALA A 1 249 ? -84.757 -8.175 21.761 1.00 65.16 228 ALA A N 1
ATOM 1503 C CA . ALA A 1 249 ? -85.487 -6.911 21.885 1.00 65.33 228 ALA A CA 1
ATOM 1504 C C . ALA A 1 249 ? -85.006 -5.902 20.843 1.00 65.63 228 ALA A C 1
ATOM 1505 O O . ALA A 1 249 ? -83.802 -5.689 20.684 1.00 65.07 228 ALA A O 1
ATOM 1507 N N . ALA A 1 250 ? -85.956 -5.296 20.136 1.00 66.21 229 ALA A N 1
ATOM 1508 C CA . ALA A 1 250 ? -85.677 -4.221 19.189 1.00 67.04 229 ALA A CA 1
ATOM 1509 C C . ALA A 1 250 ? -85.774 -2.871 19.903 1.00 68.05 229 ALA A C 1
ATOM 1510 O O . ALA A 1 250 ? -86.872 -2.395 20.194 1.00 68.83 229 ALA A O 1
ATOM 1512 N N . VAL A 1 251 ? -84.621 -2.277 20.202 1.00 68.29 230 VAL A N 1
ATOM 1513 C CA . VAL A 1 251 ? -84.553 -0.938 20.799 1.00 68.58 230 VAL A CA 1
ATOM 1514 C C . VAL A 1 251 ? -84.628 0.110 19.689 1.00 68.32 230 VAL A C 1
ATOM 1515 O O . VAL A 1 251 ? -83.642 0.357 18.993 1.00 68.14 230 VAL A O 1
ATOM 1519 N N . VAL A 1 252 ? -85.794 0.733 19.540 1.00 68.66 231 VAL A N 1
ATOM 1520 C CA . VAL A 1 252 ? -86.039 1.669 18.442 1.00 69.26 231 VAL A CA 1
ATOM 1521 C C . VAL A 1 252 ? -85.454 3.037 18.788 1.00 69.96 231 VAL A C 1
ATOM 1522 O O . VAL A 1 252 ? -85.905 3.691 19.727 1.00 70.98 231 VAL A O 1
ATOM 1526 N N . ALA A 1 253 ? -84.449 3.453 18.020 1.00 71.37 232 ALA A N 1
ATOM 1527 C CA . ALA A 1 253 ? -83.853 4.786 18.146 1.00 71.57 232 ALA A CA 1
ATOM 1528 C C . ALA A 1 253 ? -84.829 5.856 17.643 1.00 71.59 232 ALA A C 1
ATOM 1529 O O . ALA A 1 253 ? -85.719 5.548 16.847 1.00 71.07 232 ALA A O 1
ATOM 1531 N N . PRO A 1 254 ? -84.666 7.118 18.097 1.00 72.83 233 PRO A N 1
ATOM 1532 C CA . PRO A 1 254 ? -85.621 8.164 17.700 1.00 73.42 233 PRO A CA 1
ATOM 1533 C C . PRO A 1 254 ? -85.525 8.567 16.217 1.00 74.04 233 PRO A C 1
ATOM 1534 O O . PRO A 1 254 ? -84.535 8.234 15.560 1.00 73.17 233 PRO A O 1
ATOM 1538 N N . PRO A 1 255 ? -86.547 9.281 15.694 1.00 75.88 234 PRO A N 1
ATOM 1539 C CA . PRO A 1 255 ? -86.596 9.591 14.260 1.00 78.85 234 PRO A CA 1
ATOM 1540 C C . PRO A 1 255 ? -85.490 10.506 13.741 1.00 83.30 234 PRO A C 1
ATOM 1541 O O . PRO A 1 255 ? -84.808 11.181 14.518 1.00 82.68 234 PRO A O 1
ATOM 1545 N N . GLY A 1 256 ? -85.335 10.514 12.421 1.00 87.95 235 GLY A N 1
ATOM 1546 C CA . GLY A 1 256 ? -84.454 11.454 11.737 1.00 92.12 235 GLY A CA 1
ATOM 1547 C C . GLY A 1 256 ? -82.986 11.073 11.762 1.00 95.85 235 GLY A C 1
ATOM 1548 O O . GLY A 1 256 ? -82.630 9.919 12.018 1.00 96.80 235 GLY A O 1
ATOM 1549 N N . LYS A 1 257 ? -82.142 12.067 11.493 1.00 98.48 236 LYS A N 1
ATOM 1550 C CA . LYS A 1 257 ? -80.700 11.876 11.366 1.00 99.06 236 LYS A CA 1
ATOM 1551 C C . LYS A 1 257 ? -80.042 11.837 12.743 1.00 96.05 236 LYS A C 1
ATOM 1552 O O . LYS A 1 257 ? -80.253 12.737 13.558 1.00 96.52 236 LYS A O 1
ATOM 1558 N N . LEU A 1 258 ? -79.244 10.797 12.984 1.00 92.96 237 LEU A N 1
ATOM 1559 C CA . LEU A 1 258 ? -78.551 10.599 14.259 1.00 91.41 237 LEU A CA 1
ATOM 1560 C C . LEU A 1 258 ? -77.041 10.640 14.041 1.00 91.26 237 LEU A C 1
ATOM 1561 O O . LEU A 1 258 ? -76.480 9.761 13.380 1.00 91.18 237 LEU A O 1
ATOM 1566 N N . ASP A 1 259 ? -76.392 11.666 14.590 1.00 91.53 238 ASP A N 1
ATOM 1567 C CA . ASP A 1 259 ? -74.929 11.802 14.505 1.00 91.88 238 ASP A CA 1
ATOM 1568 C C . ASP A 1 259 ? -74.223 10.837 15.464 1.00 90.27 238 ASP A C 1
ATOM 1569 O O . ASP A 1 259 ? -74.861 10.210 16.313 1.00 89.94 238 ASP A O 1
ATOM 1574 N N . ALA A 1 260 ? -72.904 10.731 15.308 1.00 88.85 239 ALA A N 1
ATOM 1575 C CA . ALA A 1 260 ? -72.068 9.801 16.087 1.00 87.56 239 ALA A CA 1
ATOM 1576 C C . ALA A 1 260 ? -72.233 9.929 17.604 1.00 86.93 239 ALA A C 1
ATOM 1577 O O . ALA A 1 260 ? -72.259 8.924 18.314 1.00 87.60 239 ALA A O 1
ATOM 1579 N N . ALA A 1 261 ? -72.344 11.165 18.085 1.00 87.45 240 ALA A N 1
ATOM 1580 C CA . ALA A 1 261 ? -72.504 11.449 19.517 1.00 86.29 240 ALA A CA 1
ATOM 1581 C C . ALA A 1 261 ? -73.851 10.973 20.065 1.00 85.32 240 ALA A C 1
ATOM 1582 O O . ALA A 1 261 ? -73.925 10.460 21.184 1.00 85.69 240 ALA A O 1
ATOM 1584 N N . ARG A 1 262 ? -74.905 11.152 19.274 1.00 84.00 241 ARG A N 1
ATOM 1585 C CA . ARG A 1 262 ? -76.262 10.763 19.667 1.00 83.25 241 ARG A CA 1
ATOM 1586 C C . ARG A 1 262 ? -76.472 9.244 19.688 1.00 82.15 241 ARG A C 1
ATOM 1587 O O . ARG A 1 262 ? -77.213 8.735 20.532 1.00 83.34 241 ARG A O 1
ATOM 1595 N N . LEU A 1 263 ? -75.828 8.532 18.763 1.00 79.95 242 LEU A N 1
ATOM 1596 C CA . LEU A 1 263 ? -75.824 7.062 18.774 1.00 79.66 242 LEU A CA 1
ATOM 1597 C C . LEU A 1 263 ? -75.033 6.518 19.964 1.00 79.73 242 LEU A C 1
ATOM 1598 O O . LEU A 1 263 ? -75.489 5.603 20.649 1.00 80.27 242 LEU A O 1
ATOM 1603 N N . ALA A 1 264 ? -73.856 7.096 20.197 1.00 79.43 243 ALA A N 1
ATOM 1604 C CA . ALA A 1 264 ? -73.000 6.762 21.347 1.00 79.54 243 ALA A CA 1
ATOM 1605 C C . ALA A 1 264 ? -73.713 6.855 22.707 1.00 79.76 243 ALA A C 1
ATOM 1606 O O . ALA A 1 264 ? -73.427 6.071 23.615 1.00 79.35 243 ALA A O 1
ATOM 1608 N N . THR A 1 265 ? -74.629 7.815 22.837 1.00 80.39 244 THR A N 1
ATOM 1609 C CA . THR A 1 265 ? -75.467 7.952 24.032 1.00 80.71 244 THR A CA 1
ATOM 1610 C C . THR A 1 265 ? -76.426 6.765 24.139 1.00 80.43 244 THR A C 1
ATOM 1611 O O . THR A 1 265 ? -76.456 6.075 25.158 1.00 81.77 244 THR A O 1
ATOM 1615 N N . LEU A 1 266 ? -77.200 6.548 23.077 1.00 79.56 245 LEU A N 1
ATOM 1616 C CA . LEU A 1 266 ? -78.220 5.493 23.029 1.00 78.61 245 LEU A CA 1
ATOM 1617 C C . LEU A 1 266 ? -77.653 4.079 23.193 1.00 77.25 245 LEU A C 1
ATOM 1618 O O . LEU A 1 266 ? -78.260 3.247 23.865 1.00 76.39 245 LEU A O 1
ATOM 1623 N N . ILE A 1 267 ? -76.497 3.821 22.586 1.00 75.01 246 ILE A N 1
ATOM 1624 C CA . ILE A 1 267 ? -75.826 2.519 22.698 1.00 74.27 246 ILE A CA 1
ATOM 1625 C C . ILE A 1 267 ? -75.521 2.188 24.164 1.00 76.49 246 ILE A C 1
ATOM 1626 O O . ILE A 1 267 ? -75.817 1.084 24.630 1.00 78.50 246 ILE A O 1
ATOM 1631 N N . ALA A 1 268 ? -74.939 3.150 24.876 1.00 77.90 247 ALA A N 1
ATOM 1632 C CA . ALA A 1 268 ? -74.573 2.978 26.285 1.00 77.78 247 ALA A CA 1
ATOM 1633 C C . ALA A 1 268 ? -75.784 2.942 27.218 1.00 78.42 247 ALA A C 1
ATOM 1634 O O . ALA A 1 268 ? -75.891 2.050 28.057 1.00 78.27 247 ALA A O 1
ATOM 1636 N N . GLU A 1 269 ? -76.688 3.907 27.059 1.00 81.78 248 GLU A N 1
ATOM 1637 C CA . GLU A 1 269 ? -77.815 4.091 27.988 1.00 84.60 248 GLU A CA 1
ATOM 1638 C C . GLU A 1 269 ? -78.944 3.065 27.843 1.00 83.24 248 GLU A C 1
ATOM 1639 O O . GLU A 1 269 ? -79.576 2.711 28.838 1.00 81.74 248 GLU A O 1
ATOM 1645 N N . ARG A 1 270 ? -79.195 2.593 26.622 1.00 84.78 249 ARG A N 1
ATOM 1646 C CA . ARG A 1 270 ? -80.205 1.544 26.379 1.00 85.51 249 ARG A CA 1
ATOM 1647 C C . ARG A 1 270 ? -79.708 0.128 26.686 1.00 82.36 249 ARG A C 1
ATOM 1648 O O . ARG A 1 270 ? -80.510 -0.807 26.734 1.00 80.87 249 ARG A O 1
ATOM 1656 N N . GLY A 1 271 ? -78.399 -0.029 26.873 1.00 79.89 250 GLY A N 1
ATOM 1657 C CA . GLY A 1 271 ? -77.801 -1.333 27.161 1.00 78.17 250 GLY A CA 1
ATOM 1658 C C . GLY A 1 271 ? -77.799 -2.217 25.930 1.00 77.64 250 GLY A C 1
ATOM 1659 O O . GLY A 1 271 ? -78.214 -3.375 25.986 1.00 78.73 250 GLY A O 1
ATOM 1660 N N . VAL A 1 272 ? -77.325 -1.658 24.820 1.00 76.06 251 VAL A N 1
ATOM 1661 C CA . VAL A 1 272 ? -77.336 -2.333 23.527 1.00 74.80 251 VAL A CA 1
ATOM 1662 C C . VAL A 1 272 ? -76.248 -3.405 23.489 1.00 74.78 251 VAL A C 1
ATOM 1663 O O . VAL A 1 272 ? -75.091 -3.143 23.824 1.00 76.24 251 VAL A O 1
ATOM 1667 N N . THR A 1 273 ? -76.647 -4.608 23.084 1.00 73.91 252 THR A N 1
ATOM 1668 C CA . THR A 1 273 ? -75.747 -5.757 22.957 1.00 72.88 252 THR A CA 1
ATOM 1669 C C . THR A 1 273 ? -75.225 -5.959 21.528 1.00 71.06 252 THR A C 1
ATOM 1670 O O . THR A 1 273 ? -74.113 -6.465 21.348 1.00 69.73 252 THR A O 1
ATOM 1674 N N . ALA A 1 274 ? -76.022 -5.576 20.527 1.00 69.83 253 ALA A N 1
ATOM 1675 C CA . ALA A 1 274 ? -75.654 -5.741 19.113 1.00 69.01 253 ALA A CA 1
ATOM 1676 C C . ALA A 1 274 ? -76.073 -4.554 18.249 1.00 68.32 253 ALA A C 1
ATOM 1677 O O . ALA A 1 274 ? -77.056 -3.874 18.541 1.00 67.02 253 ALA A O 1
ATOM 1679 N N . LEU A 1 275 ? -75.332 -4.350 17.161 1.00 69.43 254 LEU A N 1
ATOM 1680 C CA . LEU A 1 275 ? -75.411 -3.125 16.359 1.00 70.56 254 LEU A CA 1
ATOM 1681 C C . LEU A 1 275 ? -75.127 -3.341 14.881 1.00 69.13 254 LEU A C 1
ATOM 1682 O O . LEU A 1 275 ? -74.280 -4.155 14.512 1.00 69.18 254 LEU A O 1
ATOM 1687 N N . TRP A 1 276 ? -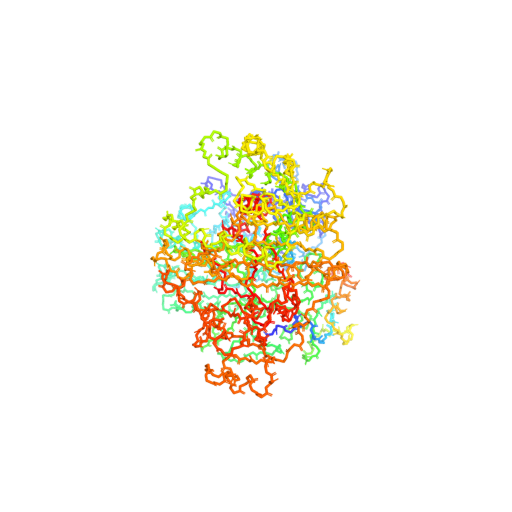75.837 -2.580 14.053 1.00 68.39 255 TRP A N 1
ATOM 1688 C CA . TRP A 1 276 ? -75.402 -2.269 12.696 1.00 66.92 255 TRP A CA 1
ATOM 1689 C C . TRP A 1 276 ? -74.820 -0.855 12.728 1.00 66.47 255 TRP A C 1
ATOM 1690 O O . TRP A 1 276 ? -75.383 0.029 13.374 1.00 66.37 255 TRP A O 1
ATOM 1701 N N . LEU A 1 277 ? -73.702 -0.650 12.035 1.00 66.35 256 LEU A N 1
ATOM 1702 C CA . LEU A 1 277 ? -73.129 0.690 11.849 1.00 65.93 256 LEU A CA 1
ATOM 1703 C C . LEU A 1 277 ? -72.507 0.820 10.455 1.00 65.17 256 LEU A C 1
ATOM 1704 O O . LEU A 1 277 ? -71.709 -0.029 10.069 1.00 64.79 256 LEU A O 1
ATOM 1709 N N . PRO A 1 278 ? -72.870 1.877 9.693 1.00 64.22 257 PRO A N 1
ATOM 1710 C CA . PRO A 1 278 ? -72.154 2.135 8.436 1.00 63.56 257 PRO A CA 1
ATOM 1711 C C . PRO A 1 278 ? -70.665 2.396 8.666 1.00 63.10 257 PRO A C 1
ATOM 1712 O O . PRO A 1 278 ? -70.299 2.945 9.700 1.00 62.16 257 PRO A O 1
ATOM 1716 N N . ALA A 1 279 ? -69.829 2.008 7.705 1.00 64.38 258 ALA A N 1
ATOM 1717 C CA . ALA A 1 279 ? -68.362 2.097 7.833 1.00 65.58 258 ALA A CA 1
ATOM 1718 C C . ALA A 1 279 ? -67.844 3.507 8.144 1.00 67.46 258 ALA A C 1
ATOM 1719 O O . ALA A 1 279 ? -66.920 3.668 8.944 1.00 68.19 258 ALA A O 1
ATOM 1721 N N . GLY A 1 280 ? -68.440 4.514 7.508 1.00 69.49 259 GLY A N 1
ATOM 1722 C CA . GLY A 1 280 ? -68.090 5.916 7.756 1.00 70.61 259 GLY A CA 1
ATOM 1723 C C . GLY A 1 280 ? -68.471 6.373 9.154 1.00 71.04 259 GLY A C 1
ATOM 1724 O O . GLY A 1 280 ? -67.644 6.913 9.889 1.00 71.30 259 GLY A O 1
ATOM 1725 N N . LEU A 1 281 ? -69.728 6.141 9.516 1.00 72.11 260 LEU A N 1
ATOM 1726 C CA . LEU A 1 281 ? -70.242 6.485 10.846 1.00 72.93 260 LEU A CA 1
ATOM 1727 C C . LEU A 1 281 ? -69.660 5.613 11.967 1.00 72.68 260 LEU A C 1
ATOM 1728 O O . LEU A 1 281 ? -69.640 6.032 13.122 1.00 72.99 260 LEU A O 1
ATOM 1733 N N . PHE A 1 282 ? -69.208 4.407 11.619 1.00 72.88 261 PHE A N 1
ATOM 1734 C CA . PHE A 1 282 ? -68.462 3.528 12.532 1.00 72.41 261 PHE A CA 1
ATOM 1735 C C . PHE A 1 282 ? -67.113 4.143 12.895 1.00 75.51 261 PHE A C 1
ATOM 1736 O O . PHE A 1 282 ? -66.697 4.061 14.043 1.00 75.84 261 PHE A O 1
ATOM 1744 N N . ASP A 1 283 ? -66.453 4.753 11.910 1.00 79.31 262 ASP A N 1
ATOM 1745 C CA . ASP A 1 283 ? -65.133 5.374 12.082 1.00 81.26 262 ASP A CA 1
ATOM 1746 C C . ASP A 1 283 ? -65.162 6.596 13.011 1.00 82.56 262 ASP A C 1
ATOM 1747 O O . ASP A 1 283 ? -64.253 6.776 13.824 1.00 83.18 262 ASP A O 1
ATOM 1752 N N . LEU A 1 284 ? -66.198 7.426 12.885 1.00 83.20 263 LEU A N 1
ATOM 1753 C CA . LEU A 1 284 ? -66.371 8.604 13.746 1.00 85.11 263 LEU A CA 1
ATOM 1754 C C . LEU A 1 284 ? -66.680 8.227 15.193 1.00 84.75 263 LEU A C 1
ATOM 1755 O O . LEU A 1 284 ? -66.022 8.709 16.117 1.00 84.81 263 LEU A O 1
ATOM 1760 N N . ILE A 1 285 ? -67.685 7.373 15.376 1.00 84.58 264 ILE A N 1
ATOM 1761 C CA . ILE A 1 285 ? -68.118 6.946 16.718 1.00 84.19 264 ILE A CA 1
ATOM 1762 C C . ILE A 1 285 ? -67.023 6.185 17.485 1.00 83.70 264 ILE A C 1
ATOM 1763 O O . ILE A 1 285 ? -66.876 6.369 18.693 1.00 83.01 264 ILE A O 1
ATOM 1768 N N . THR A 1 286 ? -66.264 5.344 16.784 1.00 84.67 265 THR A N 1
ATOM 1769 C CA . THR A 1 286 ? -65.179 4.576 17.407 1.00 86.72 265 THR A CA 1
ATOM 1770 C C . THR A 1 286 ? -63.935 5.427 17.732 1.00 88.15 265 THR A C 1
ATOM 1771 O O . THR A 1 286 ? -63.149 5.063 18.608 1.00 87.04 265 THR A O 1
ATOM 1775 N N . GLN A 1 287 ? -63.765 6.546 17.025 1.00 92.19 266 GLN A N 1
ATOM 1776 C CA . GLN A 1 287 ? -62.682 7.499 17.303 1.00 94.26 266 GLN A CA 1
ATOM 1777 C C . GLN A 1 287 ? -62.976 8.314 18.562 1.00 92.76 266 GLN A C 1
ATOM 1778 O O . GLN A 1 287 ? -62.170 8.346 19.494 1.00 92.57 266 GLN A O 1
ATOM 1784 N N . HIS A 1 288 ? -64.134 8.972 18.568 1.00 91.36 267 HIS A N 1
ATOM 1785 C CA . HIS A 1 288 ? -64.515 9.910 19.631 1.00 91.16 267 HIS A CA 1
ATOM 1786 C C . HIS A 1 288 ? -65.179 9.279 20.856 1.00 90.04 267 HIS A C 1
ATOM 1787 O O . HIS A 1 288 ? -65.036 9.803 21.962 1.00 90.62 267 HIS A O 1
ATOM 1794 N N . HIS A 1 289 ? -65.907 8.177 20.663 1.00 88.94 268 HIS A N 1
ATOM 1795 C CA . HIS A 1 289 ? -66.659 7.530 21.754 1.00 87.85 268 HIS A CA 1
ATOM 1796 C C . HIS A 1 289 ? -66.403 6.016 21.860 1.00 87.48 268 HIS A C 1
ATOM 1797 O O . HIS A 1 289 ? -67.338 5.219 21.753 1.00 86.19 268 HIS A O 1
ATOM 1804 N N . PRO A 1 290 ? -65.137 5.614 22.100 1.00 88.83 269 PRO A N 1
ATOM 1805 C CA . PRO A 1 290 ? -64.835 4.186 22.273 1.00 90.35 269 PRO A CA 1
ATOM 1806 C C . PRO A 1 290 ? -65.365 3.579 23.585 1.00 92.22 269 PRO A C 1
ATOM 1807 O O . PRO A 1 290 ? -65.512 2.359 23.675 1.00 92.31 269 PRO A O 1
ATOM 1811 N N . LYS A 1 291 ? -65.646 4.423 24.580 1.00 94.78 270 LYS A N 1
ATOM 1812 C CA . LYS A 1 291 ? -66.232 3.993 25.858 1.00 96.19 270 LYS A CA 1
ATOM 1813 C C . LYS A 1 291 ? -67.690 3.517 25.759 1.00 92.75 270 LYS A C 1
ATOM 1814 O O . LYS A 1 291 ? -68.183 2.860 26.673 1.00 92.13 270 LYS A O 1
ATOM 1820 N N . SER A 1 292 ? -68.386 3.881 24.683 1.00 89.86 271 SER A N 1
ATOM 1821 C CA . SER A 1 292 ? -69.779 3.465 24.468 1.00 88.50 271 SER A CA 1
ATOM 1822 C C . SER A 1 292 ? -69.961 1.965 24.213 1.00 87.20 271 SER A C 1
ATOM 1823 O O . SER A 1 292 ? -71.013 1.407 24.533 1.00 86.28 271 SER A O 1
ATOM 1826 N N . PHE A 1 293 ? -68.937 1.324 23.649 1.00 85.65 272 PHE A N 1
ATOM 1827 C CA . PHE A 1 293 ? -68.992 -0.091 23.253 1.00 85.26 272 PHE A CA 1
ATOM 1828 C C . PHE A 1 293 ? -68.527 -1.096 24.332 1.00 86.03 272 PHE A C 1
ATOM 1829 O O . PHE A 1 293 ? -68.015 -2.170 23.999 1.00 86.96 272 PHE A O 1
ATOM 1837 N N . VAL A 1 294 ? -68.722 -0.772 25.612 1.00 86.48 273 VAL A N 1
ATOM 1838 C CA . VAL A 1 294 ? -68.298 -1.656 26.716 1.00 87.81 273 VAL A CA 1
ATOM 1839 C C . VAL A 1 294 ? -69.219 -2.877 26.848 1.00 86.77 273 VAL A C 1
ATOM 1840 O O . VAL A 1 294 ? -68.737 -4.004 26.977 1.00 86.35 273 VAL A O 1
ATOM 1844 N N . GLN A 1 295 ? -70.532 -2.644 26.821 1.00 85.27 274 GLN A N 1
ATOM 1845 C CA . GLN A 1 295 ? -71.532 -3.723 26.904 1.00 84.50 274 GLN A CA 1
ATOM 1846 C C . GLN A 1 295 ? -71.928 -4.347 25.551 1.00 81.71 274 GLN A C 1
ATOM 1847 O O . GLN A 1 295 ? -72.764 -5.253 25.511 1.00 80.74 274 GLN A O 1
ATOM 1853 N N . VAL A 1 296 ? -71.331 -3.876 24.457 1.00 79.38 275 VAL A N 1
ATOM 1854 C CA . VAL A 1 296 ? -71.627 -4.391 23.120 1.00 77.54 275 VAL A CA 1
ATOM 1855 C C . VAL A 1 296 ? -70.835 -5.678 22.871 1.00 78.20 275 VAL A C 1
ATOM 1856 O O . VAL A 1 296 ? -69.629 -5.728 23.119 1.00 77.72 275 VAL A O 1
ATOM 1860 N N . ARG A 1 297 ? -71.529 -6.702 22.375 1.00 79.30 276 ARG A N 1
ATOM 1861 C CA . ARG A 1 297 ? -70.941 -8.019 22.091 1.00 79.68 276 ARG A CA 1
ATOM 1862 C C . ARG A 1 297 ? -70.600 -8.203 20.610 1.00 77.17 276 ARG A C 1
ATOM 1863 O O . ARG A 1 297 ? -69.540 -8.736 20.283 1.00 77.12 276 ARG A O 1
ATOM 1871 N N . GLU A 1 298 ? -71.508 -7.784 19.728 1.00 74.78 277 GLU A N 1
ATOM 1872 C CA . GLU A 1 298 ? -71.301 -7.846 18.275 1.00 73.22 277 GLU A CA 1
ATOM 1873 C C . GLU A 1 298 ? -71.642 -6.515 17.607 1.00 70.68 277 GLU A C 1
ATOM 1874 O O . GLU A 1 298 ? -72.680 -5.928 17.893 1.00 69.37 277 GLU A O 1
ATOM 1880 N N . VAL A 1 299 ? -70.759 -6.052 16.721 1.00 68.78 278 VAL A N 1
ATOM 1881 C CA . VAL A 1 299 ? -71.028 -4.897 15.856 1.00 67.56 278 VAL A CA 1
ATOM 1882 C C . VAL A 1 299 ? -70.817 -5.331 14.413 1.00 66.43 278 VAL A C 1
ATOM 1883 O O . VAL A 1 299 ? -69.715 -5.730 14.040 1.00 65.80 278 VAL A O 1
ATOM 1887 N N . TRP A 1 300 ? -71.878 -5.254 13.616 1.00 65.23 279 TRP A N 1
ATOM 1888 C CA . TRP A 1 300 ? -71.804 -5.509 12.181 1.00 64.17 279 TRP A CA 1
ATOM 1889 C C . TRP A 1 300 ? -71.596 -4.183 11.460 1.00 64.08 279 TRP A C 1
ATOM 1890 O O . TRP A 1 300 ? -72.471 -3.320 11.480 1.00 64.69 279 TRP A O 1
ATOM 1901 N N . ALA A 1 301 ? -70.429 -4.029 10.838 1.00 63.92 280 ALA A N 1
ATOM 1902 C CA . ALA A 1 301 ? -70.039 -2.778 10.187 1.00 63.30 280 ALA A CA 1
ATOM 1903 C C . ALA A 1 301 ? -69.753 -3.015 8.714 1.00 64.16 280 ALA A C 1
ATOM 1904 O O . ALA A 1 301 ? -69.013 -3.926 8.360 1.00 64.85 280 ALA A O 1
ATOM 1906 N N . GLY A 1 302 ? -70.339 -2.186 7.858 1.00 65.25 281 GLY A N 1
ATOM 1907 C CA . GLY A 1 302 ? -70.172 -2.330 6.418 1.00 66.03 281 GLY A CA 1
ATOM 1908 C C . GLY A 1 302 ? -70.800 -1.190 5.646 1.00 67.14 281 GLY A C 1
ATOM 1909 O O . GLY A 1 302 ? -70.899 -0.070 6.151 1.00 67.58 281 GLY A O 1
ATOM 1910 N N . GLY A 1 303 ? -71.229 -1.484 4.419 1.00 67.91 282 GLY A N 1
ATOM 1911 C CA . GLY A 1 303 ? -71.772 -0.474 3.509 1.00 68.95 282 GLY A CA 1
ATOM 1912 C C . GLY A 1 303 ? -70.705 -0.014 2.539 1.00 70.18 282 GLY A C 1
ATOM 1913 O O . GLY A 1 303 ? -70.867 -0.140 1.335 1.00 71.96 282 GLY A O 1
ATOM 1914 N N . ASP A 1 304 ? -69.617 0.527 3.078 1.00 70.46 283 ASP A N 1
ATOM 1915 C CA . ASP A 1 304 ? -68.450 0.942 2.297 1.00 70.15 283 ASP A CA 1
ATOM 1916 C C . ASP A 1 304 ? -67.261 0.113 2.773 1.00 69.10 283 ASP A C 1
ATOM 1917 O O . ASP A 1 304 ? -67.431 -0.780 3.603 1.00 67.51 283 ASP A O 1
ATOM 1922 N N . VAL A 1 305 ? -66.068 0.392 2.244 1.00 70.36 284 VAL A N 1
ATOM 1923 C CA . VAL A 1 305 ? -64.836 -0.243 2.747 1.00 71.28 284 VAL A CA 1
ATOM 1924 C C . VAL A 1 305 ? -64.604 0.156 4.208 1.00 70.88 284 VAL A C 1
ATOM 1925 O O . VAL A 1 305 ? -64.709 1.332 4.566 1.00 69.10 284 VAL A O 1
ATOM 1929 N N . LEU A 1 306 ? -64.312 -0.840 5.041 1.00 72.23 285 LEU A N 1
ATOM 1930 C CA . LEU A 1 306 ? -64.231 -0.661 6.491 1.00 72.74 285 LEU A CA 1
ATOM 1931 C C . LEU A 1 306 ? -62.793 -0.356 6.899 1.00 73.83 285 LEU A C 1
ATOM 1932 O O . LEU A 1 306 ? -61.864 -1.032 6.459 1.00 73.83 285 LEU A O 1
ATOM 1937 N N . SER A 1 307 ? -62.619 0.672 7.728 1.00 75.62 286 SER A N 1
ATOM 1938 C CA . SER A 1 307 ? -61.294 1.107 8.176 1.00 76.83 286 SER A CA 1
ATOM 1939 C C . SER A 1 307 ? -60.682 0.079 9.139 1.00 77.02 286 SER A C 1
ATOM 1940 O O . SER A 1 307 ? -61.294 -0.223 10.161 1.00 77.45 286 SER A O 1
ATOM 1943 N N . PRO A 1 308 ? -59.485 -0.465 8.817 1.00 77.02 287 PRO A N 1
ATOM 1944 C CA . PRO A 1 308 ? -58.839 -1.399 9.758 1.00 76.70 287 PRO A CA 1
ATOM 1945 C C . PRO A 1 308 ? -58.432 -0.766 11.092 1.00 77.40 287 PRO A C 1
ATOM 1946 O O . PRO A 1 308 ? -58.574 -1.401 12.138 1.00 78.57 287 PRO A O 1
ATOM 1950 N N . ALA A 1 309 ? -57.921 0.464 11.040 1.00 77.58 288 ALA A N 1
ATOM 1951 C CA . ALA A 1 309 ? -57.585 1.237 12.243 1.00 77.99 288 ALA A CA 1
ATOM 1952 C C . ALA A 1 309 ? -58.792 1.457 13.161 1.00 78.63 288 ALA A C 1
ATOM 1953 O O . ALA A 1 309 ? -58.658 1.418 14.386 1.00 79.10 288 ALA A O 1
ATOM 1955 N N . ALA A 1 310 ? -59.958 1.686 12.557 1.00 79.69 289 ALA A N 1
ATOM 1956 C CA . ALA A 1 310 ? -61.219 1.865 13.288 1.00 80.13 289 ALA A CA 1
ATOM 1957 C C . ALA A 1 310 ? -61.623 0.628 14.094 1.00 80.44 289 ALA A C 1
ATOM 1958 O O . ALA A 1 310 ? -62.151 0.751 15.202 1.00 80.05 289 ALA A O 1
ATOM 1960 N N . VAL A 1 311 ? -61.367 -0.553 13.534 1.00 80.99 290 VAL A N 1
ATOM 1961 C CA . VAL A 1 311 ? -61.698 -1.822 14.192 1.00 81.45 290 VAL A CA 1
ATOM 1962 C C . VAL A 1 311 ? -60.751 -2.092 15.362 1.00 82.55 290 VAL A C 1
ATOM 1963 O O . VAL A 1 311 ? -61.198 -2.527 16.427 1.00 82.64 290 VAL A O 1
ATOM 1967 N N . ARG A 1 312 ? -59.457 -1.834 15.158 1.00 83.82 291 ARG A N 1
ATOM 1968 C CA . ARG A 1 312 ? -58.432 -2.041 16.199 1.00 84.82 291 ARG A CA 1
ATOM 1969 C C . ARG A 1 312 ? -58.675 -1.262 17.501 1.00 83.84 291 ARG A C 1
ATOM 1970 O O . ARG A 1 312 ? -58.196 -1.672 18.560 1.00 83.31 291 ARG A O 1
ATOM 1978 N N . ARG A 1 313 ? -59.403 -0.150 17.417 1.00 83.40 292 ARG A N 1
ATOM 1979 C CA . ARG A 1 313 ? -59.829 0.607 18.601 1.00 84.58 292 ARG A CA 1
ATOM 1980 C C . ARG A 1 313 ? -60.751 -0.182 19.543 1.00 85.76 292 ARG A C 1
ATOM 1981 O O . ARG A 1 313 ? -60.657 -0.030 20.762 1.00 88.25 292 ARG A O 1
ATOM 1989 N N . LEU A 1 314 ? -61.624 -1.018 18.979 1.00 86.00 293 LEU A N 1
ATOM 1990 C CA . LEU A 1 314 ? -62.615 -1.777 19.760 1.00 85.30 293 LEU A CA 1
ATOM 1991 C C . LEU A 1 314 ? -62.160 -3.185 20.139 1.00 86.65 293 LEU A C 1
ATOM 1992 O O . LEU A 1 314 ? -62.333 -3.601 21.287 1.00 85.17 293 LEU A O 1
ATOM 1997 N N . VAL A 1 315 ? -61.594 -3.913 19.177 1.00 89.83 294 VAL A N 1
ATOM 1998 C CA . VAL A 1 315 ? -61.265 -5.336 19.371 1.00 94.00 294 VAL A CA 1
ATOM 1999 C C . VAL A 1 315 ? -60.027 -5.526 20.256 1.00 98.21 294 VAL A C 1
ATOM 2000 O O . VAL A 1 315 ? -59.040 -4.799 20.123 1.00 99.08 294 VAL A O 1
ATOM 2004 N N . ARG A 1 316 ? -60.106 -6.503 21.160 1.00 104.03 295 ARG A N 1
ATOM 2005 C CA . ARG A 1 316 ? -59.032 -6.822 22.107 1.00 108.48 295 ARG A CA 1
ATOM 2006 C C . ARG A 1 316 ? -58.768 -8.330 22.140 1.00 112.09 295 ARG A C 1
ATOM 2007 O O . ARG A 1 316 ? -59.520 -9.116 21.556 1.00 113.76 295 ARG A O 1
ATOM 2015 N N . ASP A 1 317 ? -57.689 -8.716 22.818 1.00 115.99 296 ASP A N 1
ATOM 2016 C CA . ASP A 1 317 ? -57.265 -10.125 22.906 1.00 117.60 296 ASP A CA 1
ATOM 2017 C C . ASP A 1 317 ? -58.233 -11.037 23.675 1.00 119.30 296 ASP A C 1
ATOM 2018 O O . ASP A 1 317 ? -58.273 -12.243 23.420 1.00 118.79 296 ASP A O 1
ATOM 2023 N N . ASP A 1 318 ? -58.991 -10.468 24.614 1.00 120.64 297 ASP A N 1
ATOM 2024 C CA . ASP A 1 318 ? -60.043 -11.217 25.327 1.00 122.23 297 ASP A CA 1
ATOM 2025 C C . ASP A 1 318 ? -61.235 -11.578 24.417 1.00 122.55 297 ASP A C 1
ATOM 2026 O O . ASP A 1 318 ? -61.838 -12.642 24.569 1.00 125.35 297 ASP A O 1
ATOM 2031 N N . GLY A 1 319 ? -61.561 -10.687 23.483 1.00 119.63 298 GLY A N 1
ATOM 2032 C CA . GLY A 1 319 ? -62.599 -10.939 22.480 1.00 116.33 298 GLY A CA 1
ATOM 2033 C C . GLY A 1 319 ? -64.020 -10.964 23.020 1.00 114.10 298 GLY A C 1
ATOM 2034 O O . GLY A 1 319 ? -64.813 -11.830 22.645 1.00 112.68 298 GLY A O 1
ATOM 2035 N N . THR A 1 320 ? -64.334 -10.018 23.903 1.00 110.32 299 THR A N 1
ATOM 2036 C CA . THR A 1 320 ? -65.703 -9.827 24.403 1.00 106.27 299 THR A CA 1
ATOM 2037 C C . THR A 1 320 ? -66.564 -9.099 23.374 1.00 99.06 299 THR A C 1
ATOM 2038 O O . THR A 1 320 ? -67.745 -9.415 23.214 1.00 99.55 299 THR A O 1
ATOM 2042 N N . LEU A 1 321 ? -65.968 -8.110 22.706 1.00 91.17 300 LEU A N 1
ATOM 2043 C CA . LEU A 1 321 ? -66.574 -7.452 21.549 1.00 85.74 300 LEU A CA 1
ATOM 2044 C C . LEU A 1 321 ? -65.984 -8.026 20.264 1.00 81.39 300 LEU A C 1
ATOM 2045 O O . LEU A 1 321 ? -64.762 -8.098 20.112 1.00 79.57 300 LEU A O 1
ATOM 2050 N N . THR A 1 322 ? -66.868 -8.428 19.353 1.00 77.58 301 THR A N 1
ATOM 2051 C CA . THR A 1 322 ? -66.497 -8.881 18.013 1.00 75.20 301 THR A CA 1
ATOM 2052 C C . THR A 1 322 ? -67.044 -7.880 16.995 1.00 72.18 301 THR A C 1
ATOM 2053 O O . THR A 1 322 ? -68.185 -7.434 17.109 1.00 70.64 301 THR A O 1
ATOM 2057 N N . VAL A 1 323 ? -66.216 -7.522 16.017 1.00 69.72 302 VAL A N 1
ATOM 2058 C CA . VAL A 1 323 ? -66.626 -6.662 14.905 1.00 68.15 302 VAL A CA 1
ATOM 2059 C C . VAL A 1 323 ? -66.732 -7.540 13.662 1.00 66.12 302 VAL A C 1
ATOM 2060 O O . VAL A 1 323 ? -65.823 -8.318 13.378 1.00 65.75 302 VAL A O 1
ATOM 2064 N N . VAL A 1 324 ? -67.838 -7.417 12.932 1.00 63.95 303 VAL A N 1
ATOM 2065 C CA . VAL A 1 324 ? -68.068 -8.200 11.713 1.00 63.30 303 VAL A CA 1
ATOM 2066 C C . VAL A 1 324 ? -68.132 -7.250 10.520 1.00 63.03 303 VAL A C 1
ATOM 2067 O O . VAL A 1 324 ? -68.927 -6.311 10.516 1.00 61.66 303 VAL A O 1
ATOM 2071 N N . ASN A 1 325 ? -67.290 -7.499 9.519 1.00 63.56 304 ASN A N 1
ATOM 2072 C CA . ASN A 1 325 ? -67.315 -6.732 8.277 1.00 64.03 304 ASN A CA 1
ATOM 2073 C C . ASN A 1 325 ? -68.363 -7.320 7.332 1.00 64.66 304 ASN A C 1
ATOM 2074 O O . ASN A 1 325 ? -68.108 -8.315 6.653 1.00 64.11 304 ASN A O 1
ATOM 2079 N N . GLY A 1 326 ? -69.536 -6.691 7.301 1.00 66.46 305 GLY A N 1
ATOM 2080 C CA . GLY A 1 326 ? -70.682 -7.178 6.529 1.00 67.47 305 GLY A CA 1
ATOM 2081 C C . GLY A 1 326 ? -70.763 -6.608 5.124 1.00 68.40 305 GLY A C 1
ATOM 2082 O O . GLY A 1 326 ? -70.985 -5.408 4.949 1.00 69.49 305 GLY A O 1
ATOM 2083 N N . TYR A 1 327 ? -70.581 -7.473 4.126 1.00 69.19 306 TYR A N 1
ATOM 2084 C CA . TYR A 1 327 ? -70.762 -7.115 2.713 1.00 70.26 306 TYR A CA 1
ATOM 2085 C C . TYR A 1 327 ? -72.096 -7.650 2.190 1.00 69.60 306 TYR A C 1
ATOM 2086 O O . TYR A 1 327 ? -72.552 -8.713 2.610 1.00 70.28 306 TYR A O 1
ATOM 2095 N N . GLY A 1 328 ? -72.698 -6.910 1.260 1.00 69.08 307 GLY A N 1
ATOM 2096 C CA . GLY A 1 328 ? -73.851 -7.390 0.498 1.00 68.64 307 GLY A CA 1
ATOM 2097 C C . GLY A 1 328 ? -74.640 -6.268 -0.158 1.00 68.22 307 GLY A C 1
ATOM 2098 O O . GLY A 1 328 ? -74.872 -5.238 0.478 1.00 69.01 307 GLY A O 1
ATOM 2099 N N . PRO A 1 329 ? -75.053 -6.449 -1.433 1.00 67.10 308 PRO A N 1
ATOM 2100 C CA . PRO A 1 329 ? -75.994 -5.502 -2.039 1.00 66.44 308 PRO A CA 1
ATOM 2101 C C . PRO A 1 329 ? -77.436 -5.747 -1.596 1.00 65.31 308 PRO A C 1
ATOM 2102 O O . PRO A 1 329 ? -77.739 -6.788 -1.007 1.00 64.87 308 PRO A O 1
ATOM 2106 N N . THR A 1 330 ? -78.307 -4.785 -1.898 1.00 64.69 309 THR A N 1
ATOM 2107 C CA . THR A 1 330 ? -79.746 -4.863 -1.590 1.00 64.87 309 THR A CA 1
ATOM 2108 C C . THR A 1 330 ? -80.434 -6.054 -2.276 1.00 65.22 309 THR A C 1
ATOM 2109 O O . THR A 1 330 ? -81.354 -6.661 -1.723 1.00 65.46 309 THR A O 1
ATOM 2113 N N . GLU A 1 331 ? -79.958 -6.388 -3.471 1.00 65.76 310 GLU A N 1
ATOM 2114 C CA . GLU A 1 331 ? -80.524 -7.458 -4.289 1.00 65.48 310 GLU A CA 1
ATOM 2115 C C . GLU A 1 331 ? -80.251 -8.880 -3.765 1.00 65.91 310 GLU A C 1
ATOM 2116 O O . GLU A 1 331 ? -80.870 -9.834 -4.242 1.00 65.94 310 GLU A O 1
ATOM 2122 N N . THR A 1 332 ? -79.333 -9.017 -2.805 1.00 66.45 311 THR A N 1
ATOM 2123 C CA . THR A 1 332 ? -79.047 -10.303 -2.143 1.00 67.34 311 THR A CA 1
ATOM 2124 C C . THR A 1 332 ? -79.449 -10.319 -0.656 1.00 66.70 311 THR A C 1
ATOM 2125 O O . THR A 1 332 ? -78.986 -11.174 0.105 1.00 66.87 311 THR A O 1
ATOM 2129 N N . THR A 1 333 ? -80.308 -9.379 -0.260 1.00 66.46 312 THR A N 1
ATOM 2130 C CA . THR A 1 333 ? -80.863 -9.295 1.103 1.00 66.56 312 THR A CA 1
ATOM 2131 C C . THR A 1 333 ? -79.798 -9.025 2.188 1.00 67.07 312 THR A C 1
ATOM 2132 O O . THR A 1 333 ? -79.331 -9.938 2.877 1.00 66.87 312 THR A O 1
ATOM 2136 N N . THR A 1 334 ? -79.452 -7.746 2.318 1.00 67.54 313 THR A N 1
ATOM 2137 C CA . THR A 1 334 ? -78.550 -7.204 3.359 1.00 67.35 313 THR A CA 1
ATOM 2138 C C . THR A 1 334 ? -77.121 -7.763 3.328 1.00 66.25 313 THR A C 1
ATOM 2139 O O . THR A 1 334 ? -76.214 -7.087 2.850 1.00 67.68 313 THR A O 1
ATOM 2143 N N . PHE A 1 335 ? -76.932 -8.984 3.830 1.00 65.68 314 PHE A N 1
ATOM 2144 C CA . PHE A 1 335 ? -75.596 -9.584 3.959 1.00 65.09 314 PHE A CA 1
ATOM 2145 C C . PHE A 1 335 ? -75.411 -10.798 3.047 1.00 63.80 314 PHE A C 1
ATOM 2146 O O . PHE A 1 335 ? -76.179 -11.756 3.116 1.00 64.11 314 PHE A O 1
ATOM 2154 N N . ALA A 1 336 ? -74.398 -10.720 2.185 1.00 62.82 315 ALA A N 1
ATOM 2155 C CA . ALA A 1 336 ? -73.962 -11.826 1.323 1.00 63.20 315 ALA A CA 1
ATOM 2156 C C . ALA A 1 336 ? -72.662 -12.474 1.808 1.00 63.80 315 ALA A C 1
ATOM 2157 O O . ALA A 1 336 ? -72.483 -13.685 1.655 1.00 63.92 315 ALA A O 1
ATOM 2159 N N . ALA A 1 337 ? -71.757 -11.663 2.360 1.00 65.18 316 ALA A N 1
ATOM 2160 C CA . ALA A 1 337 ? -70.490 -12.137 2.932 1.00 66.74 316 ALA A CA 1
ATOM 2161 C C . ALA A 1 337 ? -70.212 -11.493 4.290 1.00 67.35 316 ALA A C 1
ATOM 2162 O O . ALA A 1 337 ? -70.768 -10.441 4.614 1.00 67.30 316 ALA A O 1
ATOM 2164 N N . ARG A 1 338 ? -69.346 -12.138 5.071 1.00 69.43 317 ARG A N 1
ATOM 2165 C CA . ARG A 1 338 ? -68.955 -11.654 6.401 1.00 71.80 317 ARG A CA 1
ATOM 2166 C C . ARG A 1 338 ? -67.516 -12.025 6.747 1.00 73.15 317 ARG A C 1
ATOM 2167 O O . ARG A 1 338 ? -67.029 -13.086 6.351 1.00 74.20 317 ARG A O 1
ATOM 2175 N N . TYR A 1 339 ? -66.857 -11.144 7.499 1.00 74.23 318 TYR A N 1
ATOM 2176 C CA . TYR A 1 339 ? -65.505 -11.374 8.018 1.00 74.81 318 TYR A CA 1
ATOM 2177 C C . TYR A 1 339 ? -65.466 -10.932 9.479 1.00 75.76 318 TYR A C 1
ATOM 2178 O O . TYR A 1 339 ? -65.596 -9.743 9.778 1.00 75.38 318 TYR A O 1
ATOM 2187 N N . ARG A 1 340 ? -65.287 -11.898 10.379 1.00 77.02 319 ARG A N 1
ATOM 2188 C CA . ARG A 1 340 ? -65.333 -11.656 11.823 1.00 78.18 319 ARG A CA 1
ATOM 2189 C C . ARG A 1 340 ? -63.968 -11.231 12.370 1.00 78.57 319 ARG A C 1
ATOM 2190 O O . ARG A 1 340 ? -62.970 -11.908 12.128 1.00 79.17 319 ARG A O 1
ATOM 2198 N N . MET A 1 341 ? -63.942 -10.110 13.092 1.00 78.66 320 MET A N 1
ATOM 2199 C CA . MET A 1 341 ? -62.768 -9.657 13.850 1.00 79.37 320 MET A CA 1
ATOM 2200 C C . MET A 1 341 ? -63.008 -9.920 15.336 1.00 82.07 320 MET A C 1
ATOM 2201 O O . MET A 1 341 ? -63.663 -9.126 16.018 1.00 79.63 320 MET A O 1
ATOM 2206 N N . SER A 1 342 ? -62.477 -11.038 15.821 1.00 87.56 321 SER A N 1
ATOM 2207 C CA . SER A 1 342 ? -62.546 -11.402 17.243 1.00 91.40 321 SER A CA 1
ATOM 2208 C C . SER A 1 342 ? -61.355 -10.824 18.015 1.00 94.58 321 SER A C 1
ATOM 2209 O O . SER A 1 342 ? -61.526 -10.220 19.077 1.00 95.28 321 SER A O 1
ATOM 2212 N N . ALA A 1 343 ? -60.158 -11.039 17.468 1.00 98.69 322 ALA A N 1
ATOM 2213 C CA . ALA A 1 343 ? -58.894 -10.527 18.018 1.00 99.84 322 ALA A CA 1
ATOM 2214 C C . ALA A 1 343 ? -58.293 -9.462 17.082 1.00 101.08 322 ALA A C 1
ATOM 2215 O O . ALA A 1 343 ? -58.653 -9.413 15.902 1.00 102.10 322 ALA A O 1
ATOM 2217 N N . PRO A 1 344 ? -57.373 -8.611 17.596 1.00 102.57 323 PRO A N 1
ATOM 2218 C CA . PRO A 1 344 ? -56.753 -7.578 16.744 1.00 102.46 323 PRO A CA 1
ATOM 2219 C C . PRO A 1 344 ? -55.776 -8.099 15.679 1.00 101.65 323 PRO A C 1
ATOM 2220 O O . PRO A 1 344 ? -55.462 -7.366 14.739 1.00 101.25 323 PRO A O 1
ATOM 2224 N N . ALA A 1 345 ? -55.297 -9.334 15.835 1.00 100.46 324 ALA A N 1
ATOM 2225 C CA . ALA A 1 345 ? -54.457 -9.990 14.824 1.00 99.98 324 ALA A CA 1
ATOM 2226 C C . ALA A 1 345 ? -55.159 -10.186 13.472 1.00 99.75 324 ALA A C 1
ATOM 2227 O O . ALA A 1 345 ? -54.501 -10.208 12.430 1.00 100.13 324 ALA A O 1
ATOM 2229 N N . ARG A 1 346 ? -56.484 -10.332 13.497 1.00 99.70 325 ARG A N 1
ATOM 2230 C CA . ARG A 1 346 ? -57.286 -10.495 12.277 1.00 98.64 325 ARG A CA 1
ATOM 2231 C C . ARG A 1 346 ? -57.435 -9.230 11.417 1.00 99.05 325 ARG A C 1
ATOM 2232 O O . ARG A 1 346 ? -57.750 -9.332 10.230 1.00 99.42 325 ARG A O 1
ATOM 2240 N N . CYS A 1 347 ? -57.223 -8.055 12.011 1.00 99.28 326 CYS A N 1
ATOM 2241 C CA . CYS A 1 347 ? -57.353 -6.777 11.301 1.00 100.43 326 CYS A CA 1
ATOM 2242 C C . CYS A 1 347 ? -56.162 -6.516 10.377 1.00 102.05 326 CYS A C 1
ATOM 2243 O O . CYS A 1 347 ? -55.105 -6.060 10.821 1.00 102.07 326 CYS A O 1
ATOM 2246 N N . LYS A 1 348 ? -56.346 -6.811 9.094 1.00 105.84 327 LYS A N 1
ATOM 2247 C CA . LYS A 1 348 ? -55.313 -6.591 8.084 1.00 109.40 327 LYS A CA 1
ATOM 2248 C C . LYS A 1 348 ? -55.542 -5.249 7.387 1.00 110.91 327 LYS A C 1
ATOM 2249 O O . LYS A 1 348 ? -56.636 -4.684 7.452 1.00 110.02 327 LYS A O 1
ATOM 2255 N N . ASP A 1 349 ? -54.500 -4.748 6.727 1.00 113.44 328 ASP A N 1
ATOM 2256 C CA . ASP A 1 349 ? -54.579 -3.507 5.932 1.00 115.75 328 ASP A CA 1
ATOM 2257 C C . ASP A 1 349 ? -55.491 -3.611 4.686 1.00 115.14 328 ASP A C 1
ATOM 2258 O O . ASP A 1 349 ? -55.979 -2.584 4.198 1.00 115.63 328 ASP A O 1
ATOM 2263 N N . PRO A 1 350 ? -55.695 -4.837 4.152 1.00 114.39 329 PRO A N 1
ATOM 2264 C CA . PRO A 1 350 ? -56.685 -5.120 3.098 1.00 110.73 329 PRO A CA 1
ATOM 2265 C C . PRO A 1 350 ? -58.171 -5.244 3.521 1.00 105.31 329 PRO A C 1
ATOM 2266 O O . PRO A 1 350 ? -59.058 -4.993 2.690 1.00 112.04 329 PRO A O 1
ATOM 2270 N N . LEU A 1 351 ? -58.425 -5.633 4.778 1.00 95.58 330 LEU A N 1
ATOM 2271 C CA . LEU A 1 351 ? -59.791 -5.725 5.366 1.00 89.81 330 LEU A CA 1
ATOM 2272 C C . LEU A 1 351 ? -60.834 -6.583 4.601 1.00 84.46 330 LEU A C 1
ATOM 2273 O O . LEU A 1 351 ? -61.930 -6.097 4.232 1.00 85.43 330 LEU A O 1
ATOM 2278 N N . PRO A 1 352 ? -60.527 -7.880 4.422 1.00 78.67 331 PRO A N 1
ATOM 2279 C CA . PRO A 1 352 ? -61.291 -8.748 3.527 1.00 76.17 331 PRO A CA 1
ATOM 2280 C C . PRO A 1 352 ? -62.778 -8.852 3.891 1.00 73.25 331 PRO A C 1
ATOM 2281 O O . PRO A 1 352 ? -63.119 -8.883 5.072 1.00 72.65 331 PRO A O 1
ATOM 2285 N N . ILE A 1 353 ? -63.639 -8.864 2.875 1.00 71.14 332 ILE A N 1
ATOM 2286 C CA . ILE A 1 353 ? -65.090 -9.066 3.069 1.00 70.77 332 ILE A CA 1
ATOM 2287 C C . ILE A 1 353 ? -65.440 -10.507 3.476 1.00 70.08 332 ILE A C 1
ATOM 2288 O O . ILE A 1 353 ? -66.563 -10.778 3.906 1.00 69.35 332 ILE A O 1
ATOM 2293 N N . GLY A 1 354 ? -64.484 -11.421 3.305 1.00 69.70 333 GLY A N 1
ATOM 2294 C CA . GLY A 1 354 ? -64.453 -12.686 4.043 1.00 69.83 333 GLY A CA 1
ATOM 2295 C C . GLY A 1 354 ? -65.064 -13.892 3.358 1.00 69.99 333 GLY A C 1
ATOM 2296 O O . GLY A 1 354 ? -64.741 -14.192 2.210 1.00 69.99 333 GLY A O 1
ATOM 2297 N N . GLU A 1 355 ? -65.931 -14.592 4.088 1.00 70.69 334 GLU A N 1
ATOM 2298 C CA . GLU A 1 355 ? -66.531 -15.855 3.645 1.00 70.66 334 GLU A CA 1
ATOM 2299 C C . GLU A 1 355 ? -68.041 -15.657 3.477 1.00 68.00 334 GLU A C 1
ATOM 2300 O O . GLU A 1 355 ? -68.586 -14.673 3.984 1.00 67.73 334 GLU A O 1
ATOM 2306 N N . PRO A 1 356 ? -68.721 -16.572 2.756 1.00 65.58 335 PRO A N 1
ATOM 2307 C CA . PRO A 1 356 ? -70.158 -16.373 2.535 1.00 64.39 335 PRO A CA 1
ATOM 2308 C C . PRO A 1 356 ? -71.023 -16.580 3.776 1.00 63.74 335 PRO A C 1
ATOM 2309 O O . PRO A 1 356 ? -70.619 -17.264 4.717 1.00 62.51 335 PRO A O 1
ATOM 2313 N N . MET A 1 357 ? -72.210 -15.981 3.755 1.00 65.37 336 MET A N 1
ATOM 2314 C CA . MET A 1 357 ? -73.258 -16.283 4.729 1.00 66.33 336 MET A CA 1
ATOM 2315 C C . MET A 1 357 ? -73.809 -17.680 4.420 1.00 66.61 336 MET A C 1
ATOM 2316 O O . MET A 1 357 ? -73.529 -18.244 3.358 1.00 68.75 336 MET A O 1
ATOM 2321 N N . ALA A 1 358 ? -74.606 -18.220 5.337 1.00 66.27 337 ALA A N 1
ATOM 2322 C CA . ALA A 1 358 ? -75.110 -19.598 5.233 1.00 65.27 337 ALA A CA 1
ATOM 2323 C C . ALA A 1 358 ? -75.904 -19.829 3.949 1.00 66.18 337 ALA A C 1
ATOM 2324 O O . ALA A 1 358 ? -75.633 -20.770 3.201 1.00 67.59 337 ALA A O 1
ATOM 2326 N N . GLY A 1 359 ? -76.876 -18.957 3.705 1.00 66.82 338 GLY A N 1
ATOM 2327 C CA . GLY A 1 359 ? -77.704 -19.016 2.499 1.00 66.92 338 GLY A CA 1
ATOM 2328 C C . GLY A 1 359 ? -77.045 -18.557 1.207 1.00 67.10 338 GLY A C 1
ATOM 2329 O O . GLY A 1 359 ? -77.521 -18.893 0.124 1.00 67.68 338 GLY A O 1
ATOM 2330 N N . SER A 1 360 ? -75.962 -17.787 1.317 1.00 68.01 339 SER A N 1
ATOM 2331 C CA . SER A 1 360 ? -75.271 -17.214 0.156 1.00 67.50 339 SER A CA 1
ATOM 2332 C C . SER A 1 360 ? -74.295 -18.169 -0.515 1.00 67.71 339 SER A C 1
ATOM 2333 O O . SER A 1 360 ? -73.845 -19.147 0.082 1.00 67.39 339 SER A O 1
ATOM 2336 N N . ARG A 1 361 ? -73.985 -17.858 -1.772 1.00 69.96 340 ARG A N 1
ATOM 2337 C CA . ARG A 1 361 ? -72.965 -18.550 -2.557 1.00 71.52 340 ARG A CA 1
ATOM 2338 C C . ARG A 1 361 ? -72.225 -17.502 -3.387 1.00 69.30 340 ARG A C 1
ATOM 2339 O O . ARG A 1 361 ? -72.841 -16.802 -4.188 1.00 69.39 340 ARG A O 1
ATOM 2347 N N . LEU A 1 362 ? -70.912 -17.401 -3.189 1.00 67.67 341 LEU A N 1
ATOM 2348 C CA . LEU A 1 362 ? -70.091 -16.349 -3.800 1.00 66.99 341 LEU A CA 1
ATOM 2349 C C . LEU A 1 362 ? -69.241 -16.889 -4.948 1.00 66.28 341 LEU A C 1
ATOM 2350 O O . LEU A 1 362 ? -68.427 -17.792 -4.742 1.00 66.78 341 LEU A O 1
ATOM 2355 N N . TYR A 1 363 ? -69.426 -16.325 -6.143 1.00 64.87 342 TYR A N 1
ATOM 2356 C CA . TYR A 1 363 ? -68.657 -16.708 -7.333 1.00 65.08 342 TYR A CA 1
ATOM 2357 C C . TYR A 1 363 ? -67.828 -15.533 -7.859 1.00 65.71 342 TYR A C 1
ATOM 2358 O O . TYR A 1 363 ? -68.385 -14.511 -8.266 1.00 65.77 342 TYR A O 1
ATOM 2367 N N . ALA A 1 364 ? -66.505 -15.686 -7.849 1.00 66.52 343 ALA A N 1
ATOM 2368 C CA . ALA A 1 364 ? -65.594 -14.727 -8.483 1.00 67.30 343 ALA A CA 1
ATOM 2369 C C . ALA A 1 364 ? -65.348 -15.177 -9.922 1.00 68.29 343 ALA A C 1
ATOM 2370 O O . ALA A 1 364 ? -64.603 -16.132 -10.156 1.00 66.58 343 ALA A O 1
ATOM 2372 N N . LEU A 1 365 ? -65.986 -14.490 -10.872 1.00 70.75 344 LEU A N 1
ATOM 2373 C CA . LEU A 1 365 ? -65.995 -14.900 -12.287 1.00 71.73 344 LEU A CA 1
ATOM 2374 C C . LEU A 1 365 ? -65.286 -13.912 -13.209 1.00 74.78 344 LEU A C 1
ATOM 2375 O O . LEU A 1 365 ? -65.291 -12.704 -12.965 1.00 76.13 344 LEU A O 1
ATOM 2380 N N . ASP A 1 366 ? -64.692 -14.451 -14.274 1.00 78.19 345 ASP A N 1
ATOM 2381 C CA . ASP A 1 366 ? -64.012 -13.654 -15.304 1.00 80.95 345 ASP A CA 1
ATOM 2382 C C . ASP A 1 366 ? -65.005 -13.176 -16.376 1.00 81.38 345 ASP A C 1
ATOM 2383 O O . ASP A 1 366 ? -66.210 -13.423 -16.270 1.00 78.71 345 ASP A O 1
ATOM 2388 N N . ASP A 1 367 ? -64.491 -12.496 -17.401 1.00 84.40 346 ASP A N 1
ATOM 2389 C CA . ASP A 1 367 ? -65.306 -11.995 -18.525 1.00 86.56 346 ASP A CA 1
ATOM 2390 C C . ASP A 1 367 ? -66.044 -13.058 -19.368 1.00 85.81 346 ASP A C 1
ATOM 2391 O O . ASP A 1 367 ? -66.926 -12.704 -20.155 1.00 84.31 346 ASP A O 1
ATOM 2396 N N . ARG A 1 368 ? -65.674 -14.333 -19.218 1.00 85.70 347 ARG A N 1
ATOM 2397 C CA . ARG A 1 368 ? -66.353 -15.455 -19.894 1.00 85.91 347 ARG A CA 1
ATOM 2398 C C . ARG A 1 368 ? -67.179 -16.368 -18.960 1.00 83.92 347 ARG A C 1
ATOM 2399 O O . ARG A 1 368 ? -67.466 -17.516 -19.308 1.00 81.27 347 ARG A O 1
ATOM 2407 N N . LEU A 1 369 ? -67.564 -15.847 -17.793 1.00 83.30 348 LEU A N 1
ATOM 2408 C CA . LEU A 1 369 ? -68.413 -16.554 -16.812 1.00 83.04 348 LEU A CA 1
ATOM 2409 C C . LEU A 1 369 ? -67.872 -17.911 -16.332 1.00 84.31 348 LEU A C 1
ATOM 2410 O O . LEU A 1 369 ? -68.643 -18.843 -16.077 1.00 82.72 348 LEU A O 1
ATOM 2415 N N . ARG A 1 370 ? -66.549 -17.999 -16.202 1.00 87.07 349 ARG A N 1
ATOM 2416 C CA . ARG A 1 370 ? -65.871 -19.170 -15.635 1.00 89.84 349 ARG A CA 1
ATOM 2417 C C . ARG A 1 370 ? -65.228 -18.764 -14.316 1.00 88.32 349 ARG A C 1
ATOM 2418 O O . ARG A 1 370 ? -64.819 -17.612 -14.151 1.00 85.22 349 ARG A O 1
ATOM 2426 N N . GLN A 1 371 ? -65.137 -19.709 -13.383 1.00 88.87 350 GLN A N 1
ATOM 2427 C CA . GLN A 1 371 ? -64.575 -19.428 -12.060 1.00 88.38 350 GLN A CA 1
ATOM 2428 C C . GLN A 1 371 ? -63.089 -19.100 -12.151 1.00 87.95 350 GLN A C 1
ATOM 2429 O O . GLN A 1 371 ? -62.323 -19.795 -12.818 1.00 87.13 350 GLN A O 1
ATOM 2435 N N . VAL A 1 372 ? -62.708 -18.023 -11.475 1.00 90.18 351 VAL A N 1
ATOM 2436 C CA . VAL A 1 372 ? -61.353 -17.488 -11.519 1.00 90.67 351 VAL A CA 1
ATOM 2437 C C . VAL A 1 372 ? -60.492 -18.266 -10.515 1.00 91.79 351 VAL A C 1
ATOM 2438 O O . VAL A 1 372 ? -60.969 -18.577 -9.419 1.00 92.71 351 VAL A O 1
ATOM 2442 N N . PRO A 1 373 ? -59.228 -18.589 -10.876 1.00 93.01 352 PRO A N 1
ATOM 2443 C CA . PRO A 1 373 ? -58.346 -19.259 -9.904 1.00 93.67 352 PRO A CA 1
ATOM 2444 C C . PRO A 1 373 ? -57.917 -18.371 -8.730 1.00 94.70 352 PRO A C 1
ATOM 2445 O O . PRO A 1 373 ? -58.210 -17.173 -8.704 1.00 97.00 352 PRO A O 1
ATOM 2449 N N . GLN A 1 374 ? -57.220 -18.976 -7.773 1.00 94.72 353 GLN A N 1
ATOM 2450 C CA . GLN A 1 374 ? -56.840 -18.298 -6.534 1.00 95.83 353 GLN A CA 1
ATOM 2451 C C . GLN A 1 374 ? -55.883 -17.130 -6.791 1.00 95.15 353 GLN A C 1
ATOM 2452 O O . GLN A 1 374 ? -54.963 -17.236 -7.604 1.00 96.35 353 GLN A O 1
ATOM 2458 N N . GLY A 1 375 ? -56.122 -16.020 -6.096 1.00 94.15 354 GLY A N 1
ATOM 2459 C CA . GLY A 1 375 ? -55.273 -14.829 -6.187 1.00 92.66 354 GLY A CA 1
ATOM 2460 C C . GLY A 1 375 ? -55.384 -14.031 -7.477 1.00 90.38 354 GLY A C 1
ATOM 2461 O O . GLY A 1 375 ? -54.508 -13.217 -7.771 1.00 90.83 354 GLY A O 1
ATOM 2462 N N . VAL A 1 376 ? -56.460 -14.250 -8.232 1.00 88.72 355 VAL A N 1
ATOM 2463 C CA . VAL A 1 376 ? -56.688 -13.575 -9.514 1.00 88.17 355 VAL A CA 1
ATOM 2464 C C . VAL A 1 376 ? -58.010 -12.809 -9.429 1.00 85.94 355 VAL A C 1
ATOM 2465 O O . VAL A 1 376 ? -58.977 -13.283 -8.824 1.00 86.28 355 VAL A O 1
ATOM 2469 N N . ILE A 1 377 ? -58.034 -11.625 -10.040 1.00 83.42 356 ILE A N 1
ATOM 2470 C CA . ILE A 1 377 ? -59.173 -10.709 -9.941 1.00 81.94 356 ILE A CA 1
ATOM 2471 C C . ILE A 1 377 ? -60.315 -11.171 -10.849 1.00 81.11 356 ILE A C 1
ATOM 2472 O O . ILE A 1 377 ? -60.087 -11.625 -11.973 1.00 81.00 356 ILE A O 1
ATOM 2477 N N . GLY A 1 378 ? -61.538 -11.049 -10.335 1.00 79.85 357 GLY A N 1
ATOM 2478 C CA . GLY A 1 378 ? -62.759 -11.322 -11.091 1.00 77.91 357 GLY A CA 1
ATOM 2479 C C . GLY A 1 378 ? -63.918 -10.496 -10.567 1.00 77.20 357 GLY A C 1
ATOM 2480 O O . GLY A 1 378 ? -63.809 -9.845 -9.525 1.00 75.78 357 GLY A O 1
ATOM 2481 N N . GLU A 1 379 ? -65.025 -10.520 -11.306 1.00 77.43 358 GLU A N 1
ATOM 2482 C CA . GLU A 1 379 ? -66.261 -9.840 -10.910 1.00 77.71 358 GLU A CA 1
ATOM 2483 C C . GLU A 1 379 ? -67.094 -10.774 -10.033 1.00 75.26 358 GLU A C 1
ATOM 2484 O O . GLU A 1 379 ? -67.197 -11.970 -10.324 1.00 74.22 358 GLU A O 1
ATOM 2490 N N . LEU A 1 380 ? -67.678 -10.229 -8.965 1.00 72.44 359 LEU A N 1
ATOM 2491 C CA . LEU A 1 380 ? -68.443 -11.029 -8.002 1.00 70.50 359 LEU A CA 1
ATOM 2492 C C . LEU A 1 380 ? -69.880 -11.249 -8.464 1.00 68.39 359 LEU A C 1
ATOM 2493 O O . LEU A 1 380 ? -70.576 -10.302 -8.840 1.00 67.29 359 LEU A O 1
ATOM 2498 N N . TYR A 1 381 ? -70.300 -12.511 -8.435 1.00 66.99 360 TYR A N 1
ATOM 2499 C CA . TYR A 1 381 ? -71.691 -12.905 -8.643 1.00 66.18 360 TYR A CA 1
ATOM 2500 C C . TYR A 1 381 ? -72.169 -13.670 -7.409 1.00 65.73 360 TYR A C 1
ATOM 2501 O O . TYR A 1 381 ? -71.481 -14.576 -6.934 1.00 66.05 360 TYR A O 1
ATOM 2510 N N . VAL A 1 382 ? -73.347 -13.308 -6.905 1.00 64.98 361 VAL A N 1
ATOM 2511 C CA . VAL A 1 382 ? -73.886 -13.874 -5.663 1.00 64.75 361 VAL A CA 1
ATOM 2512 C C . VAL A 1 382 ? -75.076 -14.784 -5.963 1.00 64.42 361 VAL A C 1
ATOM 2513 O O . VAL A 1 382 ? -76.147 -14.309 -6.343 1.00 65.02 361 VAL A O 1
ATOM 2517 N N . GLY A 1 383 ? -74.873 -16.087 -5.788 1.00 64.24 362 GLY A N 1
ATOM 2518 C CA . GLY A 1 383 ? -75.952 -17.073 -5.866 1.00 64.39 362 GLY A CA 1
ATOM 2519 C C . GLY A 1 383 ? -76.547 -17.362 -4.500 1.00 64.02 362 GLY A C 1
ATOM 2520 O O . GLY A 1 383 ? -76.167 -16.742 -3.504 1.00 64.69 362 GLY A O 1
ATOM 2521 N N . GLY A 1 384 ? -77.490 -18.302 -4.466 1.00 64.06 363 GLY A N 1
ATOM 2522 C CA . GLY A 1 384 ? -78.084 -18.794 -3.216 1.00 64.00 363 GLY A CA 1
ATOM 2523 C C . GLY A 1 384 ? -79.490 -18.291 -2.942 1.00 65.00 363 GLY A C 1
ATOM 2524 O O . GLY A 1 384 ? -80.090 -17.600 -3.766 1.00 64.11 363 GLY A O 1
ATOM 2525 N N . ASP A 1 385 ? -79.999 -18.631 -1.759 1.00 67.38 364 ASP A N 1
ATOM 2526 C CA . ASP A 1 385 ? -81.389 -18.331 -1.371 1.00 70.32 364 ASP A CA 1
ATOM 2527 C C . ASP A 1 385 ? -81.645 -16.901 -0.867 1.00 67.94 364 ASP A C 1
ATOM 2528 O O . ASP A 1 385 ? -82.776 -16.575 -0.510 1.00 67.45 364 ASP A O 1
ATOM 2533 N N . GLY A 1 386 ? -80.607 -16.068 -0.824 1.00 65.79 365 GLY A N 1
ATOM 2534 C CA . GLY A 1 386 ? -80.750 -14.635 -0.535 1.00 64.46 365 GLY A CA 1
ATOM 2535 C C . GLY A 1 386 ? -81.077 -13.750 -1.733 1.00 63.81 365 GLY A C 1
ATOM 2536 O O . GLY A 1 386 ? -81.463 -12.592 -1.557 1.00 62.35 365 GLY A O 1
ATOM 2537 N N . VAL A 1 387 ? -80.941 -14.293 -2.945 1.00 63.74 366 VAL A N 1
ATOM 2538 C CA . VAL A 1 387 ? -81.123 -13.525 -4.185 1.00 62.56 366 VAL A CA 1
ATOM 2539 C C . VAL A 1 387 ? -82.590 -13.129 -4.368 1.00 62.87 366 VAL A C 1
ATOM 2540 O O . VAL A 1 387 ? -83.483 -13.974 -4.318 1.00 62.81 366 VAL A O 1
ATOM 2544 N N . ALA A 1 388 ? -82.812 -11.841 -4.615 1.00 63.51 367 ALA A N 1
ATOM 2545 C CA . ALA A 1 388 ? -84.156 -11.269 -4.714 1.00 63.50 367 ALA A CA 1
ATOM 2546 C C . ALA A 1 388 ? -84.918 -11.737 -5.957 1.00 63.49 367 ALA A C 1
ATOM 2547 O O . ALA A 1 388 ? -84.346 -12.352 -6.861 1.00 64.06 367 ALA A O 1
ATOM 2549 N N . ARG A 1 389 ? -86.216 -11.444 -5.977 1.00 63.49 368 ARG A N 1
ATOM 2550 C CA . ARG A 1 389 ? -87.083 -11.760 -7.119 1.00 63.96 368 ARG A CA 1
ATOM 2551 C C . ARG A 1 389 ? -86.725 -10.933 -8.356 1.00 65.23 368 ARG A C 1
ATOM 2552 O O . ARG A 1 389 ? -86.785 -11.436 -9.482 1.00 67.25 368 ARG A O 1
ATOM 2560 N N . GLY A 1 390 ? -86.366 -9.672 -8.143 1.00 65.69 369 GLY A N 1
ATOM 2561 C CA . GLY A 1 390 ? -85.978 -8.779 -9.230 1.00 65.34 369 GLY A CA 1
ATOM 2562 C C . GLY A 1 390 ? -86.405 -7.353 -8.972 1.00 65.49 369 GLY A C 1
ATOM 2563 O O . GLY A 1 390 ? -86.814 -7.003 -7.862 1.00 65.86 369 GLY A O 1
ATOM 2564 N N . TYR A 1 391 ? -86.307 -6.536 -10.015 1.00 65.39 370 TYR A N 1
ATOM 2565 C CA . TYR A 1 391 ? -86.717 -5.138 -9.958 1.00 65.64 370 TYR A CA 1
ATOM 2566 C C . TYR A 1 391 ? -88.190 -5.008 -10.330 1.00 67.36 370 TYR A C 1
ATOM 2567 O O . TYR A 1 391 ? -88.652 -5.641 -11.277 1.00 68.75 370 TYR A O 1
ATOM 2576 N N . ALA A 1 392 ? -88.913 -4.178 -9.583 1.00 70.45 371 ALA A N 1
ATOM 2577 C CA . ALA A 1 392 ? -90.348 -3.978 -9.786 1.00 71.94 371 ALA A CA 1
ATOM 2578 C C . ALA A 1 392 ? -90.605 -3.182 -11.063 1.00 75.12 371 ALA A C 1
ATOM 2579 O O . ALA A 1 392 ? -90.050 -2.097 -11.240 1.00 75.98 371 ALA A O 1
ATOM 2581 N N . ASN A 1 393 ? -91.433 -3.746 -11.946 1.00 79.17 372 ASN A N 1
ATOM 2582 C CA . ASN A 1 393 ? -91.821 -3.126 -13.230 1.00 81.19 372 ASN A CA 1
ATOM 2583 C C . ASN A 1 393 ? -90.669 -2.883 -14.225 1.00 82.85 372 ASN A C 1
ATOM 2584 O O . ASN A 1 393 ? -90.774 -2.014 -15.095 1.00 84.41 372 ASN A O 1
ATOM 2589 N N . HIS A 1 394 ? -89.586 -3.655 -14.101 1.00 84.06 373 HIS A N 1
ATOM 2590 C CA . HIS A 1 394 ? -88.444 -3.584 -15.026 1.00 85.06 373 HIS A CA 1
ATOM 2591 C C . HIS A 1 394 ? -87.947 -4.999 -15.370 1.00 83.04 373 HIS A C 1
ATOM 2592 O O . HIS A 1 394 ? -86.893 -5.419 -14.884 1.00 81.27 373 HIS A O 1
ATOM 2599 N N . PRO A 1 395 ? -88.712 -5.745 -16.201 1.00 82.62 374 PRO A N 1
ATOM 2600 C CA . PRO A 1 395 ? -88.298 -7.114 -16.568 1.00 81.35 374 PRO A CA 1
ATOM 2601 C C . PRO A 1 395 ? -86.973 -7.242 -17.348 1.00 79.13 374 PRO A C 1
ATOM 2602 O O . PRO A 1 395 ? -86.196 -8.147 -17.046 1.00 77.93 374 PRO A O 1
ATOM 2606 N N . PRO A 1 396 ? -86.715 -6.363 -18.342 1.00 78.81 375 PRO A N 1
ATOM 2607 C CA . PRO A 1 396 ? -85.419 -6.447 -19.041 1.00 78.51 375 PRO A CA 1
ATOM 2608 C C . PRO A 1 396 ? -84.198 -6.185 -18.156 1.00 78.16 375 PRO A C 1
ATOM 2609 O O . PRO A 1 396 ? -83.169 -6.842 -18.321 1.00 78.61 375 PRO A O 1
ATOM 2613 N N . LEU A 1 397 ? -84.318 -5.222 -17.243 1.00 77.12 376 LEU A N 1
ATOM 2614 C CA . LEU A 1 397 ? -83.250 -4.911 -16.289 1.00 74.90 376 LEU A CA 1
ATOM 2615 C C . LEU A 1 397 ? -83.029 -6.053 -15.291 1.00 72.94 376 LEU A C 1
ATOM 2616 O O . LEU A 1 397 ? -81.902 -6.297 -14.860 1.00 71.67 376 LEU A O 1
ATOM 2621 N N . THR A 1 398 ? -84.112 -6.736 -14.925 1.00 70.80 377 THR A N 1
ATOM 2622 C CA . THR A 1 398 ? -84.044 -7.931 -14.085 1.00 69.03 377 THR A CA 1
ATOM 2623 C C . THR A 1 398 ? -83.317 -9.065 -14.812 1.00 69.33 377 THR A C 1
ATOM 2624 O O . THR A 1 398 ? -82.400 -9.666 -14.260 1.00 68.75 377 THR A O 1
ATOM 2628 N N . SER A 1 399 ? -83.729 -9.341 -16.048 1.00 70.32 378 SER A N 1
ATOM 2629 C CA . SER A 1 399 ? -83.078 -10.359 -16.894 1.00 70.72 378 SER A CA 1
ATOM 2630 C C . SER A 1 399 ? -81.600 -10.052 -17.179 1.00 71.14 378 SER A C 1
ATOM 2631 O O . SER A 1 399 ? -80.797 -10.965 -17.381 1.00 68.44 378 SER A O 1
ATOM 2634 N N . GLU A 1 400 ? -81.270 -8.763 -17.213 1.00 73.71 379 GLU A N 1
ATOM 2635 C CA . GLU A 1 400 ? -79.893 -8.282 -17.348 1.00 75.04 379 GLU A CA 1
ATOM 2636 C C . GLU A 1 400 ? -79.045 -8.575 -16.098 1.00 73.15 379 GLU A C 1
ATOM 2637 O O . GLU A 1 400 ? -77.930 -9.079 -16.221 1.00 71.66 379 GLU A O 1
ATOM 2643 N N . ARG A 1 401 ? -79.578 -8.260 -14.914 1.00 71.38 380 ARG A N 1
ATOM 2644 C CA . ARG A 1 401 ? -78.818 -8.297 -13.644 1.00 69.71 380 ARG A CA 1
ATOM 2645 C C . ARG A 1 401 ? -78.994 -9.590 -12.837 1.00 67.23 380 ARG A C 1
ATOM 2646 O O . ARG A 1 401 ? -78.029 -10.101 -12.267 1.00 66.36 380 ARG A O 1
ATOM 2654 N N . PHE A 1 402 ? -80.229 -10.085 -12.763 1.00 65.52 381 PHE A N 1
ATOM 2655 C CA . PHE A 1 402 ? -80.545 -11.371 -12.121 1.00 64.44 381 PHE A CA 1
ATOM 2656 C C . PHE A 1 402 ? -80.481 -12.488 -13.162 1.00 64.99 381 PHE A C 1
ATOM 2657 O O . PHE A 1 402 ? -81.489 -12.822 -13.792 1.00 67.81 381 PHE A O 1
ATOM 2665 N N . VAL A 1 403 ? -79.294 -13.066 -13.323 1.00 64.61 382 VAL A N 1
ATOM 2666 C CA . VAL A 1 403 ? -79.005 -13.999 -14.427 1.00 65.02 382 VAL A CA 1
ATOM 2667 C C . VAL A 1 403 ? -78.977 -15.458 -13.964 1.00 64.81 382 VAL A C 1
ATOM 2668 O O . VAL A 1 403 ? -78.980 -15.740 -12.767 1.00 64.46 382 VAL A O 1
ATOM 2672 N N . ALA A 1 404 ? -78.949 -16.370 -14.933 1.00 64.68 383 ALA A N 1
ATOM 2673 C CA . ALA A 1 404 ? -78.948 -17.814 -14.676 1.00 64.58 383 ALA A CA 1
ATOM 2674 C C . ALA A 1 404 ? -77.658 -18.289 -13.995 1.00 65.37 383 ALA A C 1
ATOM 2675 O O . ALA A 1 404 ? -76.563 -17.922 -14.416 1.00 65.57 383 ALA A O 1
ATOM 2677 N N . ASP A 1 405 ? -77.806 -19.111 -12.954 1.00 66.49 384 ASP A N 1
ATOM 2678 C CA . ASP A 1 405 ? -76.684 -19.604 -12.145 1.00 67.29 384 ASP A CA 1
ATOM 2679 C C . ASP A 1 405 ? -76.196 -20.953 -12.692 1.00 68.48 384 ASP A C 1
ATOM 2680 O O . ASP A 1 405 ? -76.941 -21.935 -12.642 1.00 70.35 384 ASP A O 1
ATOM 2685 N N . PRO A 1 406 ? -74.950 -21.012 -13.216 1.00 69.24 385 PRO A N 1
ATOM 2686 C CA . PRO A 1 406 ? -74.413 -22.313 -13.647 1.00 69.58 385 PRO A CA 1
ATOM 2687 C C . PRO A 1 406 ? -73.865 -23.215 -12.530 1.00 70.21 385 PRO A C 1
ATOM 2688 O O . PRO A 1 406 ? -73.612 -24.391 -12.787 1.00 72.72 385 PRO A O 1
ATOM 2692 N N . PHE A 1 407 ? -73.696 -22.682 -11.319 1.00 71.21 386 PHE A N 1
ATOM 2693 C CA . PHE A 1 407 ? -73.072 -23.417 -10.202 1.00 72.13 386 PHE A CA 1
ATOM 2694 C C . PHE A 1 407 ? -74.035 -23.918 -9.116 1.00 73.85 386 PHE A C 1
ATOM 2695 O O . PHE A 1 407 ? -73.688 -24.832 -8.366 1.00 73.26 386 PHE A O 1
ATOM 2703 N N . GLY A 1 408 ? -75.226 -23.327 -9.037 1.00 76.66 387 GLY A N 1
ATOM 2704 C CA . GLY A 1 408 ? -76.190 -23.620 -7.968 1.00 78.82 387 GLY A CA 1
ATOM 2705 C C . GLY A 1 408 ? -77.214 -24.658 -8.386 1.00 80.93 387 GLY A C 1
ATOM 2706 O O . GLY A 1 408 ? -76.915 -25.542 -9.192 1.00 82.05 387 GLY A O 1
ATOM 2707 N N . ARG A 1 409 ? -78.424 -24.548 -7.835 1.00 83.85 388 ARG A N 1
ATOM 2708 C CA . ARG A 1 409 ? -79.534 -25.436 -8.200 1.00 85.63 388 ARG A CA 1
ATOM 2709 C C . ARG A 1 409 ? -80.027 -25.102 -9.615 1.00 85.24 388 ARG A C 1
ATOM 2710 O O . ARG A 1 409 ? -79.856 -23.966 -10.060 1.00 85.94 388 ARG A O 1
ATOM 2718 N N . PRO A 1 410 ? -80.640 -26.081 -10.322 1.00 85.64 389 PRO A N 1
ATOM 2719 C CA . PRO A 1 410 ? -81.072 -25.878 -11.716 1.00 85.75 389 PRO A CA 1
ATOM 2720 C C . PRO A 1 410 ? -81.853 -24.581 -11.984 1.00 85.36 389 PRO A C 1
ATOM 2721 O O . PRO A 1 410 ? -81.397 -23.741 -12.758 1.00 87.33 389 PRO A O 1
ATOM 2725 N N . GLY A 1 411 ? -82.992 -24.407 -11.327 1.00 84.60 390 GLY A N 1
ATOM 2726 C CA . GLY A 1 411 ? -83.830 -23.226 -11.554 1.00 85.15 390 GLY A CA 1
ATOM 2727 C C . GLY A 1 411 ? -83.223 -21.907 -11.091 1.00 84.35 390 GLY A C 1
ATOM 2728 O O . GLY A 1 411 ? -83.443 -20.870 -11.719 1.00 80.58 390 GLY A O 1
ATOM 2729 N N . GLU A 1 412 ? -82.444 -21.964 -10.008 1.00 85.09 391 GLU A N 1
ATOM 2730 C CA . GLU A 1 412 ? -81.951 -20.772 -9.291 1.00 84.59 391 GLU A CA 1
ATOM 2731 C C . GLU A 1 412 ? -81.171 -19.760 -10.139 1.00 80.17 391 GLU A C 1
ATOM 2732 O O . GLU A 1 412 ? -80.614 -20.092 -11.188 1.00 77.38 391 GLU A O 1
ATOM 2738 N N . ARG A 1 413 ? -81.145 -18.525 -9.634 1.00 77.22 392 ARG A N 1
ATOM 2739 C CA . ARG A 1 413 ? -80.523 -17.378 -10.299 1.00 72.87 392 ARG A CA 1
ATOM 2740 C C . ARG A 1 413 ? -79.392 -16.767 -9.479 1.00 69.75 392 ARG A C 1
ATOM 2741 O O . ARG A 1 413 ? -79.246 -17.026 -8.284 1.00 69.58 392 ARG A O 1
ATOM 2749 N N . MET A 1 414 ? -78.630 -15.917 -10.154 1.00 68.44 393 MET A N 1
ATOM 2750 C CA . MET A 1 414 ? -77.348 -15.408 -9.698 1.00 67.35 393 MET A CA 1
ATOM 2751 C C . MET A 1 414 ? -77.331 -13.899 -9.952 1.00 65.73 393 MET A C 1
ATOM 2752 O O . MET A 1 414 ? -77.508 -13.469 -11.092 1.00 65.79 393 MET A O 1
ATOM 2757 N N . TYR A 1 415 ? -77.134 -13.103 -8.901 1.00 64.56 394 TYR A N 1
ATOM 2758 C CA . TYR A 1 415 ? -77.110 -11.636 -9.038 1.00 65.06 394 TYR A CA 1
ATOM 2759 C C . TYR A 1 415 ? -75.719 -11.115 -9.412 1.00 65.71 394 TYR A C 1
ATOM 2760 O O . TYR A 1 415 ? -74.727 -11.468 -8.776 1.00 65.80 394 TYR A O 1
ATOM 2769 N N . ARG A 1 416 ? -75.674 -10.256 -10.431 1.00 66.03 395 ARG A N 1
ATOM 2770 C CA . ARG A 1 416 ? -74.438 -9.615 -10.884 1.00 66.99 395 ARG A CA 1
ATOM 2771 C C . ARG A 1 416 ? -74.202 -8.316 -10.108 1.00 68.06 395 ARG A C 1
ATOM 2772 O O . ARG A 1 416 ? -74.868 -7.309 -10.355 1.00 68.19 395 ARG A O 1
ATOM 2780 N N . THR A 1 417 ? -73.251 -8.346 -9.175 1.00 69.10 396 THR A N 1
ATOM 2781 C CA . THR A 1 417 ? -72.986 -7.201 -8.289 1.00 69.56 396 THR A CA 1
ATOM 2782 C C . THR A 1 417 ? -72.280 -6.038 -8.987 1.00 70.96 396 THR A C 1
ATOM 2783 O O . THR A 1 417 ? -72.618 -4.875 -8.762 1.00 69.94 396 THR A O 1
ATOM 2787 N N . GLY A 1 418 ? -71.299 -6.365 -9.824 1.00 73.10 397 GLY A N 1
ATOM 2788 C CA . GLY A 1 418 ? -70.420 -5.366 -10.431 1.00 73.35 397 GLY A CA 1
ATOM 2789 C C . GLY A 1 418 ? -69.302 -4.924 -9.499 1.00 73.24 397 GLY A C 1
ATOM 2790 O O . GLY A 1 418 ? -68.746 -3.841 -9.673 1.00 73.45 397 GLY A O 1
ATOM 2791 N N . ASP A 1 419 ? -68.982 -5.767 -8.514 1.00 73.52 398 ASP A N 1
ATOM 2792 C CA . ASP A 1 419 ? -67.879 -5.538 -7.578 1.00 74.24 398 ASP A CA 1
ATOM 2793 C C . ASP A 1 419 ? -66.702 -6.444 -7.939 1.00 73.86 398 ASP A C 1
ATOM 2794 O O . ASP A 1 419 ? -66.891 -7.637 -8.187 1.00 72.93 398 ASP A O 1
ATOM 2799 N N . LEU A 1 420 ? -65.498 -5.873 -7.967 1.00 74.45 399 LEU A N 1
ATOM 2800 C CA . LEU A 1 420 ? -64.271 -6.625 -8.249 1.00 74.72 399 LEU A CA 1
ATOM 2801 C C . LEU A 1 420 ? -63.777 -7.297 -6.975 1.00 74.48 399 LEU A C 1
ATOM 2802 O O . LEU A 1 420 ? -63.676 -6.647 -5.934 1.00 75.42 399 LEU A O 1
ATOM 2807 N N . VAL A 1 421 ? -63.474 -8.595 -7.065 1.00 74.84 400 VAL A N 1
ATOM 2808 C CA . VAL A 1 421 ? -63.052 -9.398 -5.904 1.00 74.56 400 VAL A CA 1
ATOM 2809 C C . VAL A 1 421 ? -61.922 -10.372 -6.246 1.00 75.13 400 VAL A C 1
ATOM 2810 O O . VAL A 1 421 ? -61.596 -10.581 -7.416 1.00 74.00 400 VAL A O 1
ATOM 2814 N N . ARG A 1 422 ? -61.348 -10.967 -5.204 1.00 77.12 401 ARG A N 1
ATOM 2815 C CA . ARG A 1 422 ? -60.230 -11.898 -5.333 1.00 79.40 401 ARG A CA 1
ATOM 2816 C C . ARG A 1 422 ? -60.146 -12.785 -4.093 1.00 78.77 401 ARG A C 1
ATOM 2817 O O . ARG A 1 422 ? -60.299 -12.297 -2.970 1.00 78.76 401 ARG A O 1
ATOM 2825 N N . TRP A 1 423 ? -59.902 -14.078 -4.304 1.00 78.20 402 TRP A N 1
ATOM 2826 C CA . TRP A 1 423 ? -59.651 -15.016 -3.205 1.00 78.46 402 TRP A CA 1
ATOM 2827 C C . TRP A 1 423 ? -58.168 -14.962 -2.843 1.00 80.45 402 TRP A C 1
ATOM 2828 O O . TRP A 1 423 ? -57.315 -15.247 -3.684 1.00 80.98 402 TRP A O 1
ATOM 2839 N N . ASN A 1 424 ? -57.870 -14.597 -1.597 1.00 82.87 403 ASN A N 1
ATOM 2840 C CA . ASN A 1 424 ? -56.479 -14.454 -1.130 1.00 86.01 403 ASN A CA 1
ATOM 2841 C C . ASN A 1 424 ? -55.822 -15.796 -0.767 1.00 90.14 403 ASN A C 1
ATOM 2842 O O . ASN A 1 424 ? -56.450 -16.852 -0.894 1.00 88.67 403 ASN A O 1
ATOM 2847 N N . HIS A 1 425 ? -54.563 -15.742 -0.327 1.00 95.73 404 HIS A N 1
ATOM 2848 C CA . HIS A 1 425 ? -53.808 -16.930 0.114 1.00 100.01 404 HIS A CA 1
ATOM 2849 C C . HIS A 1 425 ? -54.503 -17.715 1.240 1.00 97.44 404 HIS A C 1
ATOM 2850 O O . HIS A 1 425 ? -54.491 -18.948 1.238 1.00 95.28 404 HIS A O 1
ATOM 2857 N N . ASP A 1 426 ? -55.109 -16.992 2.182 1.00 96.29 405 ASP A N 1
ATOM 2858 C CA . ASP A 1 426 ? -55.820 -17.595 3.321 1.00 95.40 405 ASP A CA 1
ATOM 2859 C C . ASP A 1 426 ? -57.202 -18.182 2.986 1.00 92.59 405 ASP A C 1
ATOM 2860 O O . ASP A 1 426 ? -57.770 -18.913 3.800 1.00 92.65 405 ASP A O 1
ATOM 2865 N N . GLY A 1 427 ? -57.738 -17.853 1.811 1.00 89.42 406 GLY A N 1
ATOM 2866 C CA . GLY A 1 427 ? -59.039 -18.362 1.350 1.00 86.30 406 GLY A CA 1
ATOM 2867 C C . GLY A 1 427 ? -60.228 -17.457 1.646 1.00 84.28 406 GLY A C 1
ATOM 2868 O O . GLY A 1 427 ? -61.377 -17.881 1.508 1.00 81.93 406 GLY A O 1
ATOM 2869 N N . GLN A 1 428 ? -59.950 -16.216 2.049 1.00 82.90 407 GLN A N 1
ATOM 2870 C CA . GLN A 1 428 ? -60.982 -15.215 2.334 1.00 82.13 407 GLN A CA 1
ATOM 2871 C C . GLN A 1 428 ? -61.139 -14.266 1.139 1.00 79.49 407 GLN A C 1
ATOM 2872 O O . GLN A 1 428 ? -60.155 -13.898 0.498 1.00 79.27 407 GLN A O 1
ATOM 2878 N N . LEU A 1 429 ? -62.379 -13.881 0.847 1.00 77.36 408 LEU A N 1
ATOM 2879 C CA . LEU A 1 429 ? -62.688 -12.985 -0.272 1.00 75.88 408 LEU A CA 1
ATOM 2880 C C . LEU A 1 429 ? -62.325 -11.535 0.064 1.00 76.19 408 LEU A C 1
ATOM 2881 O O . LEU A 1 429 ? -62.706 -11.025 1.120 1.00 74.12 408 LEU A O 1
ATOM 2886 N N . GLU A 1 430 ? -61.588 -10.893 -0.843 1.00 77.55 409 GLU A N 1
ATOM 2887 C CA . GLU A 1 430 ? -61.199 -9.483 -0.720 1.00 78.32 409 GLU A CA 1
ATOM 2888 C C . GLU A 1 430 ? -62.007 -8.597 -1.667 1.00 76.44 409 GLU A C 1
ATOM 2889 O O . GLU A 1 430 ? -62.395 -9.034 -2.749 1.00 76.18 409 GLU A O 1
ATOM 2895 N N . PHE A 1 431 ? -62.239 -7.353 -1.251 1.00 74.56 410 PHE A N 1
ATOM 2896 C CA . PHE A 1 431 ? -62.931 -6.345 -2.062 1.00 73.14 410 PHE A CA 1
ATOM 2897 C C . PHE A 1 431 ? -61.899 -5.418 -2.706 1.00 73.66 410 PHE A C 1
ATOM 2898 O O . PHE A 1 431 ? -61.054 -4.854 -2.008 1.00 74.09 410 PHE A O 1
ATOM 2906 N N . LEU A 1 432 ? -61.982 -5.259 -4.028 1.00 73.80 411 LEU A N 1
ATOM 2907 C CA . LEU A 1 432 ? -60.978 -4.517 -4.811 1.00 75.09 411 LEU A CA 1
ATOM 2908 C C . LEU A 1 432 ? -61.619 -3.468 -5.722 1.00 75.84 411 LEU A C 1
ATOM 2909 O O . LEU A 1 432 ? -61.291 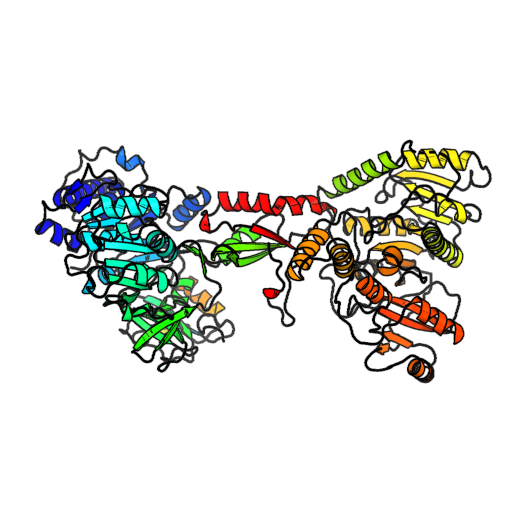-3.364 -6.906 1.00 77.51 411 LEU A O 1
ATOM 2914 N N . GLY A 1 433 ? -62.528 -2.685 -5.152 1.00 76.76 412 GLY A N 1
ATOM 2915 C CA . GLY A 1 433 ? -63.187 -1.600 -5.871 1.00 77.86 412 GLY A CA 1
ATOM 2916 C C . GLY A 1 433 ? -64.407 -2.023 -6.672 1.00 79.02 412 GLY A C 1
ATOM 2917 O O . GLY A 1 433 ? -65.117 -2.959 -6.302 1.00 79.36 412 GLY A O 1
ATOM 2918 N N . ARG A 1 434 ? -64.615 -1.336 -7.792 1.00 80.30 413 ARG A N 1
ATOM 2919 C CA . ARG A 1 434 ? -65.888 -1.328 -8.507 1.00 80.56 413 ARG A CA 1
ATOM 2920 C C . ARG A 1 434 ? -65.640 -1.245 -10.018 1.00 80.59 413 ARG A C 1
ATOM 2921 O O . ARG A 1 434 ? -64.722 -0.557 -10.467 1.00 79.88 413 ARG A O 1
ATOM 2929 N N . VAL A 1 435 ? -66.468 -1.945 -10.791 1.00 82.36 414 VAL A N 1
ATOM 2930 C CA . VAL A 1 435 ? -66.336 -2.000 -12.255 1.00 84.10 414 VAL A CA 1
ATOM 2931 C C . VAL A 1 435 ? -66.881 -0.720 -12.888 1.00 84.97 414 VAL A C 1
ATOM 2932 O O . VAL A 1 435 ? -66.173 -0.034 -13.627 1.00 86.36 414 VAL A O 1
ATOM 2936 N N . ASP A 1 436 ? -68.145 -0.423 -12.598 1.00 85.60 415 ASP A N 1
ATOM 2937 C CA . ASP A 1 436 ? -68.846 0.734 -13.175 1.00 85.18 415 ASP A CA 1
ATOM 2938 C C . ASP A 1 436 ? -68.660 2.004 -12.316 1.00 84.48 415 ASP A C 1
ATOM 2939 O O . ASP A 1 436 ? -67.873 2.008 -11.367 1.00 81.45 415 ASP A O 1
ATOM 2944 N N . GLU A 1 437 ? -69.383 3.070 -12.665 1.00 85.82 416 GLU A N 1
ATOM 2945 C CA . GLU A 1 437 ? -69.270 4.382 -11.999 1.00 85.63 416 GLU A CA 1
ATOM 2946 C C . GLU A 1 437 ? -70.063 4.558 -10.685 1.00 83.35 416 GLU A C 1
ATOM 2947 O O . GLU A 1 437 ? -70.139 5.672 -10.162 1.00 81.86 416 GLU A O 1
ATOM 2953 N N . GLN A 1 438 ? -70.651 3.482 -10.162 1.00 82.07 417 GLN A N 1
ATOM 2954 C CA . GLN A 1 438 ? -71.367 3.514 -8.879 1.00 80.71 417 GLN A CA 1
ATOM 2955 C C . GLN A 1 438 ? -70.415 3.843 -7.731 1.00 80.04 417 GLN A C 1
ATOM 2956 O O . GLN A 1 438 ? -69.244 3.457 -7.755 1.00 79.10 417 GLN A O 1
ATOM 2962 N N . VAL A 1 439 ? -70.938 4.546 -6.731 1.00 80.46 418 VAL A N 1
ATOM 2963 C CA . VAL A 1 439 ? -70.144 5.018 -5.597 1.00 81.93 418 VAL A CA 1
ATOM 2964 C C . VAL A 1 439 ? -71.054 5.253 -4.386 1.00 81.21 418 VAL A C 1
ATOM 2965 O O . VAL A 1 439 ? -72.250 5.510 -4.546 1.00 80.48 418 VAL A O 1
ATOM 2969 N N . LYS A 1 440 ? -70.483 5.156 -3.186 1.00 81.38 419 LYS A N 1
ATOM 2970 C CA . LYS A 1 440 ? -71.220 5.392 -1.940 1.00 80.96 419 LYS A CA 1
ATOM 2971 C C . LYS A 1 440 ? -70.816 6.684 -1.221 1.00 79.34 419 LYS A C 1
ATOM 2972 O O . LYS A 1 440 ? -69.633 6.934 -0.986 1.00 77.57 419 LYS A O 1
ATOM 2978 N N . ILE A 1 441 ? -71.830 7.476 -0.865 1.00 78.30 420 ILE A N 1
ATOM 2979 C CA . ILE A 1 441 ? -71.673 8.804 -0.268 1.00 79.36 420 ILE A CA 1
ATOM 2980 C C . ILE A 1 441 ? -72.486 8.861 1.023 1.00 79.12 420 ILE A C 1
ATOM 2981 O O . ILE A 1 441 ? -73.716 8.796 0.983 1.00 76.29 420 ILE A O 1
ATOM 2986 N N . ARG A 1 442 ? -71.786 9.002 2.151 1.00 81.57 421 ARG A N 1
ATOM 2987 C CA . ARG A 1 442 ? -72.394 9.051 3.494 1.00 82.35 421 ARG A CA 1
ATOM 2988 C C . ARG A 1 442 ? -73.296 7.839 3.767 1.00 81.16 421 ARG A C 1
ATOM 2989 O O . ARG A 1 442 ? -74.398 7.969 4.313 1.00 80.98 421 ARG A O 1
ATOM 2997 N N . GLY A 1 443 ? -72.817 6.663 3.359 1.00 79.71 422 GLY A N 1
ATOM 2998 C CA . GLY A 1 443 ? -73.557 5.406 3.510 1.00 78.81 422 GLY A CA 1
ATOM 2999 C C . GLY A 1 443 ? -74.471 5.020 2.355 1.00 77.63 422 GLY A C 1
ATOM 3000 O O . GLY A 1 443 ? -74.693 3.834 2.128 1.00 77.34 422 GLY A O 1
ATOM 3001 N N . PHE A 1 444 ? -74.997 6.007 1.628 1.00 76.72 423 PHE A N 1
ATOM 3002 C CA . PHE A 1 444 ? -76.010 5.777 0.594 1.00 75.94 423 PHE A CA 1
ATOM 3003 C C . PHE A 1 444 ? -75.399 5.363 -0.738 1.00 75.19 423 PHE A C 1
ATOM 3004 O O . PHE A 1 444 ? -74.368 5.890 -1.146 1.00 76.31 423 PHE A O 1
ATOM 3012 N N . ARG A 1 445 ? -76.070 4.433 -1.414 1.00 74.79 424 ARG A N 1
ATOM 3013 C CA . ARG A 1 445 ? -75.676 3.962 -2.738 1.00 73.89 424 ARG A CA 1
ATOM 3014 C C . ARG A 1 445 ? -76.144 4.961 -3.792 1.00 73.07 424 ARG A C 1
ATOM 3015 O O . ARG A 1 445 ? -77.346 5.182 -3.951 1.00 72.06 424 ARG A O 1
ATOM 3023 N N . VAL A 1 446 ? -75.187 5.552 -4.506 1.00 73.25 425 VAL A N 1
ATOM 3024 C CA . VAL A 1 446 ? -75.464 6.594 -5.497 1.00 73.66 425 VAL A CA 1
ATOM 3025 C C . VAL A 1 446 ? -74.992 6.154 -6.879 1.00 74.57 425 VAL A C 1
ATOM 3026 O O . VAL A 1 446 ? -73.850 5.720 -7.050 1.00 73.73 425 VAL A O 1
ATOM 3030 N N . GLU A 1 447 ? -75.893 6.281 -7.850 1.00 76.69 426 GLU A N 1
ATOM 3031 C CA . GLU A 1 447 ? -75.599 6.064 -9.260 1.00 77.19 426 GLU A CA 1
ATOM 3032 C C . GLU A 1 447 ? -75.552 7.456 -9.915 1.00 77.43 426 GLU A C 1
ATOM 3033 O O . GLU A 1 447 ? -76.585 8.125 -9.995 1.00 76.68 426 GLU A O 1
ATOM 3039 N N . PRO A 1 448 ? -74.353 7.919 -10.347 1.00 79.11 427 PRO A N 1
ATOM 3040 C CA . PRO A 1 448 ? -74.191 9.246 -10.974 1.00 78.83 427 PRO A CA 1
ATOM 3041 C C . PRO A 1 448 ? -75.172 9.594 -12.098 1.00 78.14 427 PRO A C 1
ATOM 3042 O O . PRO A 1 448 ? -75.543 10.759 -12.239 1.00 78.46 427 PRO A O 1
ATOM 3046 N N . GLY A 1 449 ? -75.573 8.593 -12.880 1.00 77.06 428 GLY A N 1
ATOM 3047 C CA . GLY A 1 449 ? -76.581 8.756 -13.933 1.00 76.50 428 GLY A CA 1
ATOM 3048 C C . GLY A 1 449 ? -77.938 9.269 -13.474 1.00 76.95 428 GLY A C 1
ATOM 3049 O O . GLY A 1 449 ? -78.647 9.917 -14.246 1.00 76.68 428 GLY A O 1
ATOM 3050 N N . GLU A 1 450 ? -78.307 8.965 -12.229 1.00 78.23 429 GLU A N 1
ATOM 3051 C CA . GLU A 1 450 ? -79.512 9.529 -11.605 1.00 80.82 429 GLU A CA 1
ATOM 3052 C C . GLU A 1 450 ? -79.401 11.050 -11.444 1.00 80.17 429 GLU A C 1
ATOM 3053 O O . GLU A 1 450 ? -80.385 11.773 -11.616 1.00 78.21 429 GLU A O 1
ATOM 3059 N N . ILE A 1 451 ? -78.193 11.514 -11.126 1.00 79.99 430 ILE A N 1
ATOM 3060 C CA . ILE A 1 451 ? -77.907 12.950 -10.967 1.00 79.32 430 ILE A CA 1
ATOM 3061 C C . ILE A 1 451 ? -77.855 13.625 -12.341 1.00 77.75 430 ILE A C 1
ATOM 3062 O O . ILE A 1 451 ? -78.473 14.673 -12.542 1.00 75.54 430 ILE A O 1
ATOM 3067 N N . ARG A 1 452 ? -77.104 13.019 -13.265 1.00 76.80 431 ARG A N 1
ATOM 3068 C CA . ARG A 1 452 ? -76.984 13.503 -14.652 1.00 77.04 431 ARG A CA 1
ATOM 3069 C C . ARG A 1 452 ? -78.334 13.697 -15.338 1.00 76.19 431 ARG A C 1
ATOM 3070 O O . ARG A 1 452 ? -78.554 14.718 -15.981 1.00 78.08 431 ARG A O 1
ATOM 3078 N N . ALA A 1 453 ? -79.224 12.717 -15.185 1.00 74.34 432 ALA A N 1
ATOM 3079 C CA . ALA A 1 453 ? -80.568 12.761 -15.777 1.00 72.91 432 ALA A CA 1
ATOM 3080 C C . ALA A 1 453 ? -81.415 13.922 -15.250 1.00 72.84 432 ALA A C 1
ATOM 3081 O O . ALA A 1 453 ? -82.106 14.591 -16.021 1.00 72.63 432 ALA A O 1
ATOM 3083 N N . ALA A 1 454 ? -81.357 14.150 -13.940 1.00 73.53 433 ALA A N 1
ATOM 3084 C CA . ALA A 1 454 ? -82.080 15.257 -13.301 1.00 74.96 433 ALA A CA 1
ATOM 3085 C C . ALA A 1 454 ? -81.542 16.630 -13.718 1.00 76.36 433 ALA A C 1
ATOM 3086 O O . ALA A 1 454 ? -82.315 17.575 -13.891 1.00 76.69 433 ALA A O 1
ATOM 3088 N N . LEU A 1 455 ? -80.221 16.729 -13.865 1.00 77.22 434 LEU A N 1
ATOM 3089 C CA . LEU A 1 455 ? -79.572 17.945 -14.364 1.00 77.48 434 LEU A CA 1
ATOM 3090 C C . LEU A 1 455 ? -79.874 18.184 -15.844 1.00 80.42 434 LEU A C 1
ATOM 3091 O O . LEU A 1 455 ? -80.226 19.292 -16.231 1.00 80.33 434 LEU A O 1
ATOM 3096 N N . ARG A 1 456 ? -79.755 17.133 -16.654 1.00 84.81 435 ARG A N 1
ATOM 3097 C CA . ARG A 1 456 ? -79.894 17.232 -18.120 1.00 87.95 435 ARG A CA 1
ATOM 3098 C C . ARG A 1 456 ? -81.266 17.727 -18.603 1.00 87.77 435 ARG A C 1
ATOM 3099 O O . ARG A 1 456 ? -81.354 18.345 -19.666 1.00 88.44 435 ARG A O 1
ATOM 3107 N N . LYS A 1 457 ? -82.319 17.455 -17.828 1.00 88.76 436 LYS A N 1
ATOM 3108 C CA . LYS A 1 457 ? -83.692 17.865 -18.17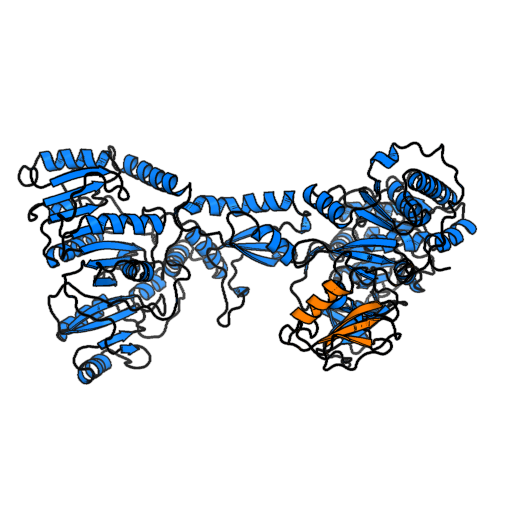9 1.00 90.47 436 LYS A CA 1
ATOM 3109 C C . LYS A 1 457 ? -84.096 19.292 -17.749 1.00 90.40 436 LYS A C 1
ATOM 3110 O O . LYS A 1 457 ? -85.250 19.681 -17.938 1.00 88.86 436 LYS A O 1
ATOM 3116 N N . ARG A 1 458 ? -83.165 20.056 -17.175 1.00 92.41 437 ARG A N 1
ATOM 3117 C CA . ARG A 1 458 ? -83.401 21.474 -16.857 1.00 95.61 437 ARG A CA 1
ATOM 3118 C C . ARG A 1 458 ? -83.158 22.333 -18.101 1.00 99.79 437 ARG A C 1
ATOM 3119 O O . ARG A 1 458 ? -82.614 21.850 -19.097 1.00 98.74 437 ARG A O 1
ATOM 3127 N N . ASP A 1 459 ? -83.553 23.604 -18.030 1.00 106.46 438 ASP A N 1
ATOM 3128 C CA . ASP A 1 459 ? -83.556 24.496 -19.203 1.00 111.47 438 ASP A CA 1
ATOM 3129 C C . ASP A 1 459 ? -82.160 24.798 -19.752 1.00 110.67 438 ASP A C 1
ATOM 3130 O O . ASP A 1 459 ? -81.808 24.336 -20.839 1.00 114.40 438 ASP A O 1
ATOM 3135 N N . GLY A 1 460 ? -81.372 25.558 -18.996 1.00 107.41 439 GLY A N 1
ATOM 3136 C CA . GLY A 1 460 ? -80.070 26.048 -19.464 1.00 105.69 439 GLY A CA 1
ATOM 3137 C C . GLY A 1 460 ? -78.917 25.090 -19.230 1.00 103.14 439 GLY A C 1
ATOM 3138 O O . GLY A 1 460 ? -77.944 25.441 -18.561 1.00 105.91 439 GLY A O 1
ATOM 3139 N N . VAL A 1 461 ? -79.014 23.892 -19.805 1.00 99.07 440 VAL A N 1
ATOM 3140 C CA . VAL A 1 461 ? -77.994 22.848 -19.629 1.00 96.80 440 VAL A CA 1
ATOM 3141 C C . VAL A 1 461 ? -78.154 21.740 -20.682 1.00 93.77 440 VAL A C 1
ATOM 3142 O O . VAL A 1 461 ? -79.243 21.194 -20.867 1.00 92.93 440 VAL A O 1
ATOM 3146 N N . ALA A 1 462 ? -77.050 21.426 -21.360 1.00 92.17 441 ALA A N 1
ATOM 3147 C CA . ALA A 1 462 ? -77.020 20.443 -22.448 1.00 93.75 441 ALA A CA 1
ATOM 3148 C C . ALA A 1 462 ? -76.484 19.095 -21.977 1.00 93.65 441 ALA A C 1
ATOM 3149 O O . ALA A 1 462 ? -77.153 18.068 -22.121 1.00 93.80 441 ALA A O 1
ATOM 3151 N N . GLN A 1 463 ? -75.274 19.118 -21.421 1.00 93.49 442 GLN A N 1
ATOM 3152 C CA . GLN A 1 463 ? -74.578 17.914 -20.951 1.00 93.66 442 GLN A CA 1
ATOM 3153 C C . GLN A 1 463 ? -74.237 18.040 -19.471 1.00 91.25 442 GLN A C 1
ATOM 3154 O O . GLN A 1 463 ? -74.344 19.121 -18.883 1.00 91.70 442 GLN A O 1
ATOM 3160 N N . ALA A 1 464 ? -73.819 16.923 -18.883 1.00 87.77 443 ALA A N 1
ATOM 3161 C CA . ALA A 1 464 ? -73.424 16.877 -17.475 1.00 84.54 443 ALA A CA 1
ATOM 3162 C C . ALA A 1 464 ? -72.584 15.641 -17.176 1.00 82.76 443 ALA A C 1
ATOM 3163 O O . ALA A 1 464 ? -72.800 14.580 -17.764 1.00 82.19 443 ALA A O 1
ATOM 3165 N N . VAL A 1 465 ? -71.613 15.801 -16.278 1.00 82.41 444 VAL A N 1
ATOM 3166 C CA . VAL A 1 465 ? -70.851 14.680 -15.715 1.00 82.51 444 VAL A CA 1
ATOM 3167 C C . VAL A 1 465 ? -70.743 14.865 -14.204 1.00 81.09 444 VAL A C 1
ATOM 3168 O O . VAL A 1 465 ? -70.515 15.976 -13.723 1.00 81.55 444 VAL A O 1
ATOM 3172 N N . VAL A 1 466 ? -70.925 13.769 -13.471 1.00 78.88 445 VAL A N 1
ATOM 3173 C CA . VAL A 1 466 ? -70.942 13.778 -12.008 1.00 76.28 445 VAL A CA 1
ATOM 3174 C C . VAL A 1 466 ? -69.913 12.771 -11.513 1.00 76.13 445 VAL A C 1
ATOM 3175 O O . VAL A 1 466 ? -69.955 11.602 -11.894 1.00 75.41 445 VAL A O 1
ATOM 3179 N N . VAL A 1 467 ? -68.994 13.239 -10.668 1.00 77.49 446 VAL A N 1
ATOM 3180 C CA . VAL A 1 467 ? -67.903 12.412 -10.141 1.00 78.58 446 VAL A CA 1
ATOM 3181 C C . VAL A 1 467 ? -67.708 12.639 -8.641 1.00 79.62 446 VAL A C 1
ATOM 3182 O O . VAL A 1 467 ? -68.049 13.710 -8.132 1.00 78.21 446 VAL A O 1
ATOM 3186 N N . PRO A 1 468 ? -67.156 11.633 -7.930 1.00 82.53 447 PRO A N 1
ATOM 3187 C CA . PRO A 1 468 ? -66.813 11.821 -6.525 1.00 85.01 447 PRO A CA 1
ATOM 3188 C C . PRO A 1 468 ? -65.464 12.518 -6.361 1.00 88.88 447 PRO A C 1
ATOM 3189 O O . PRO A 1 468 ? -64.584 12.371 -7.214 1.00 88.15 447 PRO A O 1
ATOM 3193 N N . ARG A 1 469 ? -65.322 13.279 -5.278 1.00 95.45 448 ARG A N 1
ATOM 3194 C CA . ARG A 1 469 ? -64.030 13.844 -4.880 1.00 101.49 448 ARG A CA 1
ATOM 3195 C C . ARG A 1 469 ? -63.823 13.684 -3.373 1.00 105.80 448 ARG A C 1
ATOM 3196 O O . ARG A 1 469 ? -64.758 13.863 -2.585 1.00 104.14 448 ARG A O 1
ATOM 3204 N N . THR A 1 470 ? -62.598 13.327 -2.992 1.00 112.50 449 THR A N 1
ATOM 3205 C CA . THR A 1 470 ? -62.199 13.241 -1.587 1.00 117.84 449 THR A CA 1
ATOM 3206 C C . THR A 1 470 ? -61.685 14.613 -1.149 1.00 121.79 449 THR A C 1
ATOM 3207 O O . THR A 1 470 ? -60.679 15.096 -1.674 1.00 121.81 449 THR A O 1
ATOM 3211 N N . ASP A 1 471 ? -62.376 15.231 -0.192 1.00 127.95 450 ASP A N 1
ATOM 3212 C CA . ASP A 1 471 ? -61.979 16.550 0.328 1.00 134.04 450 ASP A CA 1
ATOM 3213 C C . ASP A 1 471 ? -60.753 16.472 1.255 1.00 138.45 450 ASP A C 1
ATOM 3214 O O . ASP A 1 471 ? -60.297 15.382 1.617 1.00 138.39 450 ASP A O 1
ATOM 3219 N N . ARG A 1 472 ? -60.229 17.643 1.613 1.00 142.23 451 ARG A N 1
ATOM 3220 C CA . ARG A 1 472 ? -59.085 17.775 2.544 1.00 143.99 451 ARG A CA 1
ATOM 3221 C C . ARG A 1 472 ? -59.306 17.119 3.921 1.00 144.02 451 ARG A C 1
ATOM 3222 O O . ARG A 1 472 ? -58.353 16.631 4.533 1.00 143.08 451 ARG A O 1
ATOM 3230 N N . LEU A 1 473 ? -60.554 17.112 4.392 1.00 143.01 452 LEU A N 1
ATOM 3231 C CA . LEU A 1 473 ? -60.922 16.457 5.659 1.00 140.94 452 LEU A CA 1
ATOM 3232 C C . LEU A 1 473 ? -60.839 14.927 5.560 1.00 138.84 452 LEU A C 1
ATOM 3233 O O . LEU A 1 473 ? -60.345 14.271 6.480 1.00 139.42 452 LEU A O 1
ATOM 3238 N N . GLY A 1 474 ? -61.325 14.380 4.446 1.00 135.55 453 GLY A N 1
ATOM 3239 C CA . GLY A 1 474 ? -61.314 12.931 4.189 1.00 131.50 453 GLY A CA 1
ATOM 3240 C C . GLY A 1 474 ? -62.621 12.356 3.659 1.00 128.28 453 GLY A C 1
ATOM 3241 O O . GLY A 1 474 ? -62.617 11.302 3.019 1.00 126.13 453 GLY A O 1
ATOM 3242 N N . GLU A 1 475 ? -63.734 13.038 3.931 1.00 125.13 454 GLU A N 1
ATOM 3243 C CA . GLU A 1 475 ? -65.066 12.563 3.548 1.00 122.53 454 GLU A CA 1
ATOM 3244 C C . GLU A 1 475 ? -65.331 12.720 2.045 1.00 119.78 454 GLU A C 1
ATOM 3245 O O . GLU A 1 475 ? -65.013 13.752 1.451 1.00 120.54 454 GLU A O 1
ATOM 3251 N N . ARG A 1 476 ? -65.929 11.690 1.450 1.00 115.00 455 ARG A N 1
ATOM 3252 C CA . ARG A 1 476 ? -66.251 11.676 0.021 1.00 109.65 455 ARG A CA 1
ATOM 3253 C C . ARG A 1 476 ? -67.534 12.460 -0.246 1.00 106.21 455 ARG A C 1
ATOM 3254 O O . ARG A 1 476 ? -68.484 12.394 0.538 1.00 106.56 455 ARG A O 1
ATOM 3262 N N . ARG A 1 477 ? -67.552 13.201 -1.353 1.00 102.30 456 ARG A N 1
ATOM 3263 C CA . ARG A 1 477 ? -68.760 13.899 -1.809 1.00 99.60 456 ARG A CA 1
ATOM 3264 C C . ARG A 1 477 ? -68.760 14.128 -3.319 1.00 92.64 456 ARG A C 1
ATOM 3265 O O . ARG A 1 477 ? -67.739 13.964 -3.986 1.00 90.85 456 ARG A O 1
ATOM 3273 N N . LEU A 1 478 ? -69.925 14.511 -3.835 1.00 87.11 457 LEU A N 1
ATOM 3274 C CA . LEU A 1 478 ? -70.154 14.660 -5.275 1.00 84.68 457 LEU A CA 1
ATOM 3275 C C . LEU A 1 478 ? -69.888 16.074 -5.790 1.00 83.05 457 LEU A C 1
ATOM 3276 O O . LEU A 1 478 ? -70.137 17.060 -5.089 1.00 82.95 457 LEU A O 1
ATOM 3281 N N . VAL A 1 479 ? -69.387 16.149 -7.024 1.00 81.05 458 VAL A N 1
ATOM 3282 C CA . VAL A 1 479 ? -69.321 17.400 -7.788 1.00 81.07 458 VAL A CA 1
ATOM 3283 C C . VAL A 1 479 ? -69.846 17.169 -9.205 1.00 80.45 458 VAL A C 1
ATOM 3284 O O . VAL A 1 479 ? -69.453 16.209 -9.872 1.00 79.23 458 VAL A O 1
ATOM 3288 N N . ALA A 1 480 ? -70.746 18.049 -9.641 1.00 80.23 459 ALA A N 1
ATOM 3289 C CA . ALA A 1 480 ? -71.366 17.964 -10.962 1.00 80.42 459 ALA A CA 1
ATOM 3290 C C . ALA A 1 480 ? -70.819 19.052 -11.883 1.00 81.53 459 ALA A C 1
ATOM 3291 O O . ALA A 1 480 ? -71.010 20.241 -11.627 1.00 82.43 459 ALA A O 1
ATOM 3293 N N . TYR A 1 481 ? -70.131 18.634 -12.944 1.00 81.55 460 TYR A N 1
ATOM 3294 C CA . TYR A 1 481 ? -69.695 19.539 -14.005 1.00 81.57 460 TYR A CA 1
ATOM 3295 C C . TYR A 1 481 ? -70.760 19.565 -15.095 1.00 80.97 460 TYR A C 1
ATOM 3296 O O . TYR A 1 481 ? -71.148 18.513 -15.601 1.00 81.46 460 TYR A O 1
ATOM 3305 N N . VAL A 1 482 ? -71.226 20.764 -15.444 1.00 80.28 461 VAL A N 1
ATOM 3306 C CA . VAL A 1 482 ? -72.306 20.948 -16.426 1.00 81.19 461 VAL A CA 1
ATOM 3307 C C . VAL A 1 482 ? -71.932 21.993 -17.481 1.00 82.47 461 VAL A C 1
ATOM 3308 O O . VAL A 1 482 ? -71.250 22.971 -17.169 1.00 81.28 461 VAL A O 1
ATOM 3312 N N . VAL A 1 483 ? -72.375 21.776 -18.722 1.00 84.11 462 VAL A N 1
ATOM 3313 C CA . VAL A 1 483 ? -72.190 22.757 -19.806 1.00 85.87 462 VAL A CA 1
ATOM 3314 C C . VAL A 1 483 ? -73.550 23.353 -20.202 1.00 88.09 462 VAL A C 1
ATOM 3315 O O . VAL A 1 483 ? -74.535 22.616 -20.303 1.00 86.83 462 VAL A O 1
ATOM 3319 N N . PRO A 1 484 ? -73.613 24.688 -20.414 1.00 93.00 463 PRO A N 1
ATOM 3320 C CA . PRO A 1 484 ? -74.899 25.334 -20.684 1.00 96.06 463 PRO A CA 1
ATOM 3321 C C . PRO A 1 484 ? -75.399 25.126 -22.112 1.00 100.36 463 PRO A C 1
ATOM 3322 O O . PRO A 1 484 ? -74.608 24.862 -23.022 1.00 97.92 463 PRO A O 1
ATOM 3326 N N . GLU A 1 485 ? -76.712 25.261 -22.286 1.00 107.83 464 GLU A N 1
ATOM 3327 C CA . GLU A 1 485 ? -77.362 25.075 -23.581 1.00 114.31 464 GLU A CA 1
ATOM 3328 C C . GLU A 1 485 ? -77.226 26.361 -24.397 1.00 120.71 464 GLU A C 1
ATOM 3329 O O . GLU A 1 485 ? -77.434 27.458 -23.872 1.00 119.81 464 GLU A O 1
ATOM 3335 N N . VAL A 1 486 ? -76.887 26.204 -25.678 1.00 129.74 465 VAL A N 1
ATOM 3336 C CA . VAL A 1 486 ? -76.560 27.329 -26.577 1.00 135.45 465 VAL A CA 1
ATOM 3337 C C . VAL A 1 486 ? -77.609 27.413 -27.707 1.00 139.35 465 VAL A C 1
ATOM 3338 O O . VAL A 1 486 ? -77.437 26.805 -28.768 1.00 138.92 465 VAL A O 1
ATOM 3342 N N . PRO A 1 487 ? -78.717 28.154 -27.473 1.00 144.58 466 PRO A N 1
ATOM 3343 C CA . PRO A 1 487 ? -79.749 28.269 -28.511 1.00 146.43 466 PRO A CA 1
ATOM 3344 C C . PRO A 1 487 ? -79.358 29.223 -29.643 1.00 145.59 466 PRO A C 1
ATOM 3345 O O . PRO A 1 487 ? -78.768 30.276 -29.390 1.00 146.92 466 PRO A O 1
ATOM 3349 N N . ALA A 1 488 ? -79.691 28.842 -30.875 1.00 143.79 467 ALA A N 1
ATOM 3350 C CA . ALA A 1 488 ? -79.434 29.671 -32.052 1.00 142.00 467 ALA A CA 1
ATOM 3351 C C . ALA A 1 488 ? -80.469 30.792 -32.152 1.00 140.65 467 ALA A C 1
ATOM 3352 O O . ALA A 1 488 ? -81.658 30.570 -31.910 1.00 142.15 467 ALA A O 1
ATOM 3354 N N . GLY A 1 489 ? -80.005 31.989 -32.504 1.00 136.77 468 GLY A N 1
ATOM 3355 C CA . GLY A 1 489 ? -80.875 33.154 -32.696 1.00 133.92 468 GLY A CA 1
ATOM 3356 C C . GLY A 1 489 ? -81.184 33.941 -31.433 1.00 131.87 468 GLY A C 1
ATOM 3357 O O . GLY A 1 489 ? -82.309 34.412 -31.261 1.00 131.75 468 GLY A O 1
ATOM 3358 N N . ALA A 1 490 ? -80.186 34.069 -30.554 1.00 130.19 469 ALA A N 1
ATOM 3359 C CA . ALA A 1 490 ? -80.240 34.932 -29.354 1.00 129.87 469 ALA A CA 1
ATOM 3360 C C . ALA A 1 490 ? -81.232 34.485 -28.268 1.00 130.24 469 ALA A C 1
ATOM 3361 O O . ALA A 1 490 ? -82.000 33.537 -28.455 1.00 133.68 469 ALA A O 1
ATOM 3363 N N . ASP A 1 491 ? -81.168 35.166 -27.123 1.00 127.58 470 ASP A N 1
ATOM 3364 C CA . ASP A 1 491 ? -82.071 34.951 -25.983 1.00 125.58 470 ASP A CA 1
ATOM 3365 C C . ASP A 1 491 ? -82.735 36.280 -25.583 1.00 124.23 470 ASP A C 1
ATOM 3366 O O . ASP A 1 491 ? -82.466 37.320 -26.187 1.00 123.74 470 ASP A O 1
ATOM 3371 N N . GLU A 1 492 ? -83.611 36.231 -24.578 1.00 123.85 471 GLU A N 1
ATOM 3372 C CA . GLU A 1 492 ? -84.207 37.434 -23.966 1.00 123.28 471 GLU A CA 1
ATOM 3373 C C . GLU A 1 492 ? -83.159 38.390 -23.373 1.00 119.32 471 GLU A C 1
ATOM 3374 O O . GLU A 1 492 ? -83.349 39.609 -23.389 1.00 117.63 471 GLU A O 1
ATOM 3380 N N . ASP A 1 493 ? -82.062 37.832 -22.858 1.00 114.46 472 ASP A N 1
ATOM 3381 C CA . ASP A 1 493 ? -80.955 38.620 -22.297 1.00 111.82 472 ASP A CA 1
ATOM 3382 C C . ASP A 1 493 ? -80.039 39.298 -23.336 1.00 107.37 472 ASP A C 1
ATOM 3383 O O . ASP A 1 493 ? -79.166 40.081 -22.959 1.00 107.15 472 ASP A O 1
ATOM 3388 N N . SER A 1 494 ? -80.232 39.001 -24.622 1.00 102.29 473 SER A N 1
ATOM 3389 C CA . SER A 1 494 ? -79.453 39.607 -25.710 1.00 98.05 473 SER A CA 1
ATOM 3390 C C . SER A 1 494 ? -79.660 41.118 -25.824 1.00 95.23 473 SER A C 1
ATOM 3391 O O . SER A 1 494 ? -78.694 41.869 -25.935 1.00 94.33 473 SER A O 1
ATOM 3394 N N . THR A 1 495 ? -80.918 41.547 -25.808 1.00 93.78 474 THR A N 1
ATOM 3395 C CA . THR A 1 495 ? -81.262 42.980 -25.833 1.00 93.61 474 THR A CA 1
ATOM 3396 C C . THR A 1 495 ? -80.844 43.720 -24.552 1.00 93.17 474 THR A C 1
ATOM 3397 O O . THR A 1 495 ? -80.458 44.890 -24.609 1.00 91.89 474 THR A O 1
ATOM 3401 N N . GLU A 1 496 ? -80.939 43.039 -23.411 1.00 94.38 475 GLU A N 1
ATOM 3402 C CA . GLU A 1 496 ? -80.474 43.576 -22.123 1.00 95.06 475 GLU A CA 1
ATOM 3403 C C . GLU A 1 496 ? -78.947 43.719 -22.057 1.00 90.80 475 GLU A C 1
ATOM 3404 O O . GLU A 1 496 ? -78.432 44.605 -21.372 1.00 88.70 475 GLU A O 1
ATOM 3410 N N . HIS A 1 497 ? -78.239 42.834 -22.758 1.00 86.72 476 HIS A N 1
ATOM 3411 C CA . HIS A 1 497 ? -76.774 42.885 -22.860 1.00 83.71 476 HIS A CA 1
ATOM 3412 C C . HIS A 1 497 ? -76.303 44.100 -23.663 1.00 82.60 476 HIS A C 1
ATOM 3413 O O . HIS A 1 497 ? -75.305 44.729 -23.310 1.00 83.46 476 HIS A O 1
ATOM 3420 N N . VAL A 1 498 ? -77.023 44.416 -24.739 1.00 81.51 477 VAL A N 1
ATOM 3421 C CA . VAL A 1 498 ? -76.739 45.597 -25.565 1.00 81.36 477 VAL A CA 1
ATOM 3422 C C . VAL A 1 498 ? -77.022 46.896 -24.801 1.00 82.79 477 VAL A C 1
ATOM 3423 O O . VAL A 1 498 ? -76.259 47.857 -24.912 1.00 82.80 477 VAL A O 1
ATOM 3427 N N . GLU A 1 499 ? -78.112 46.919 -24.036 1.00 85.20 478 GLU A N 1
ATOM 3428 C CA . GLU A 1 499 ? -78.496 48.106 -23.259 1.00 87.07 478 GLU A CA 1
ATOM 3429 C C . GLU A 1 499 ? -77.524 48.436 -22.119 1.00 86.39 478 GLU A C 1
ATOM 3430 O O . GLU A 1 499 ? -77.354 49.608 -21.773 1.00 84.73 478 GLU A O 1
ATOM 3436 N N . LYS A 1 500 ? -76.901 47.409 -21.543 1.00 86.89 479 LYS A N 1
ATOM 3437 C CA . LYS A 1 500 ? -75.852 47.596 -20.534 1.00 88.23 479 LYS A CA 1
ATOM 3438 C C . LYS A 1 500 ? -74.612 48.250 -21.142 1.00 84.66 479 LYS A C 1
ATOM 3439 O O . LYS A 1 500 ? -74.045 49.166 -20.548 1.00 82.86 479 LYS A O 1
ATOM 3445 N N . TRP A 1 501 ? -74.210 47.780 -22.324 1.00 82.12 480 TRP A N 1
ATOM 3446 C CA . TRP A 1 501 ? -73.110 48.393 -23.087 1.00 79.31 480 TRP A CA 1
ATOM 3447 C C . TRP A 1 501 ? -73.400 49.846 -23.469 1.00 80.40 480 TRP A C 1
ATOM 3448 O O . TRP A 1 501 ? -72.508 50.696 -23.399 1.00 79.37 480 TRP A O 1
ATOM 3459 N N . ARG A 1 502 ? -74.638 50.116 -23.882 1.00 81.97 481 ARG A N 1
ATOM 3460 C CA . ARG A 1 502 ? -75.072 51.480 -24.209 1.00 84.27 481 ARG A CA 1
ATOM 3461 C C . ARG A 1 502 ? -75.008 52.400 -22.991 1.00 84.19 481 ARG A C 1
ATOM 3462 O O . ARG A 1 502 ? -74.498 53.516 -23.084 1.00 84.77 481 ARG A O 1
ATOM 3470 N N . ALA A 1 503 ? -75.528 51.918 -21.862 1.00 83.94 482 ALA A N 1
ATOM 3471 C CA . ALA A 1 503 ? -75.492 52.651 -20.590 1.00 82.61 482 ALA A CA 1
ATOM 3472 C C . ALA A 1 503 ? -74.063 52.944 -20.118 1.00 81.94 482 ALA A C 1
ATOM 3473 O O . ALA A 1 503 ? -73.795 54.021 -19.584 1.00 82.34 482 ALA A O 1
ATOM 3475 N N . ILE A 1 504 ? -73.162 51.981 -20.316 1.00 81.37 483 ILE A N 1
ATOM 3476 C CA . ILE A 1 504 ? -71.733 52.157 -20.015 1.00 81.05 483 ILE A CA 1
ATOM 3477 C C . ILE A 1 504 ? -71.120 53.235 -20.915 1.00 81.22 483 ILE A C 1
ATOM 3478 O O . ILE A 1 504 ? -70.438 54.136 -20.426 1.00 81.25 483 ILE A O 1
ATOM 3483 N N . TYR A 1 505 ? -71.365 53.130 -22.220 1.00 82.31 484 TYR A N 1
ATOM 3484 C CA . TYR A 1 505 ? -70.797 54.073 -23.198 1.00 82.29 484 TYR A CA 1
ATOM 3485 C C . TYR A 1 505 ? -71.390 55.484 -23.108 1.00 84.75 484 TYR A C 1
ATOM 3486 O O . TYR A 1 505 ? -70.666 56.464 -23.286 1.00 85.37 484 TYR A O 1
ATOM 3495 N N . ASP A 1 506 ? -72.689 55.585 -22.827 1.00 86.71 485 ASP A N 1
ATOM 3496 C CA . ASP A 1 506 ? -73.332 56.885 -22.589 1.00 88.10 485 ASP A CA 1
ATOM 3497 C C . ASP A 1 506 ? -72.671 57.621 -21.423 1.00 90.78 485 ASP A C 1
ATOM 3498 O O . ASP A 1 506 ? -72.336 58.796 -21.546 1.00 92.47 485 ASP A O 1
ATOM 3503 N N . SER A 1 507 ? -72.477 56.917 -20.309 1.00 93.70 486 SER A N 1
ATOM 3504 C CA . SER A 1 507 ? -71.831 57.478 -19.112 1.00 95.06 486 SER A CA 1
ATOM 3505 C C . SER A 1 507 ? -70.371 57.887 -19.337 1.00 95.83 486 SER A C 1
ATOM 3506 O O . SER A 1 507 ? -69.904 58.867 -18.753 1.00 96.70 486 SER A O 1
ATOM 3509 N N . MET A 1 508 ? -69.663 57.130 -20.174 1.00 97.35 487 MET A N 1
ATOM 3510 C CA . MET A 1 508 ? -68.282 57.443 -20.551 1.00 99.93 487 MET A CA 1
ATOM 3511 C C . MET A 1 508 ? -68.232 58.689 -21.433 1.00 101.66 487 MET A C 1
ATOM 3512 O O . MET A 1 508 ? -67.500 59.638 -21.139 1.00 102.41 487 MET A O 1
ATOM 3517 N N . TYR A 1 509 ? -69.014 58.672 -22.510 1.00 103.46 488 TYR A N 1
ATOM 3518 C CA . TYR A 1 509 ? -69.021 59.756 -23.500 1.00 103.56 488 TYR A CA 1
ATOM 3519 C C . TYR A 1 509 ? -69.673 61.059 -23.015 1.00 107.54 488 TYR A C 1
ATOM 3520 O O . TYR A 1 509 ? -69.188 62.142 -23.347 1.00 107.66 488 TYR A O 1
ATOM 3529 N N . ASP A 1 510 ? -70.762 60.959 -22.249 1.00 113.55 489 ASP A N 1
ATOM 3530 C CA . ASP A 1 510 ? -71.479 62.150 -21.760 1.00 119.26 489 ASP A CA 1
ATOM 3531 C C . ASP A 1 510 ? -70.621 62.913 -20.748 1.00 123.90 489 ASP A C 1
ATOM 3532 O O . ASP A 1 510 ? -70.103 62.318 -19.798 1.00 123.09 489 ASP A O 1
ATOM 3537 N N . GLU A 1 511 ? -70.480 64.222 -20.976 1.00 129.82 490 GLU A N 1
ATOM 3538 C CA . GLU A 1 511 ? -69.559 65.094 -20.222 1.00 132.96 490 GLU A CA 1
ATOM 3539 C C . GLU A 1 511 ? -68.108 64.593 -20.417 1.00 136.23 490 GLU A C 1
ATOM 3540 O O . GLU A 1 511 ? -67.776 64.104 -21.501 1.00 136.49 490 GLU A O 1
ATOM 3546 N N . THR A 1 512 ? -67.254 64.736 -19.399 1.00 140.07 491 THR A N 1
ATOM 3547 C CA . THR A 1 512 ? -65.899 64.152 -19.386 1.00 141.51 491 THR A CA 1
ATOM 3548 C C . THR A 1 512 ? -64.993 64.740 -20.474 1.00 141.72 491 THR A C 1
ATOM 3549 O O . THR A 1 512 ? -65.143 65.897 -20.869 1.00 141.53 491 THR A O 1
ATOM 3553 N N . ALA A 1 516 ? -63.118 68.407 -23.857 1.00 46.86 495 ALA A N 1
ATOM 3554 C CA . ALA A 1 516 ? -63.221 68.940 -25.231 1.00 48.90 495 ALA A CA 1
ATOM 3555 C C . ALA A 1 516 ? -61.864 68.875 -25.952 1.00 50.00 495 ALA A C 1
ATOM 3556 O O . ALA A 1 516 ? -60.803 68.987 -25.299 1.00 50.00 495 ALA A O 1
ATOM 3558 N N . THR A 1 517 ? -61.898 68.707 -27.276 1.00 133.93 496 THR A N 1
ATOM 3559 C CA . THR A 1 517 ? -60.667 68.538 -28.065 1.00 134.74 496 THR A CA 1
ATOM 3560 C C . THR A 1 517 ? -60.849 68.701 -29.579 1.00 137.89 496 THR A C 1
ATOM 3561 O O . THR A 1 517 ? -61.719 69.444 -30.039 1.00 138.96 496 THR A O 1
ATOM 3565 N N . GLU A 1 518 ? -59.996 67.994 -30.329 1.00 138.88 497 GLU A N 1
ATOM 3566 C CA . GLU A 1 518 ? -60.042 67.912 -31.780 1.00 136.75 497 GLU A CA 1
ATOM 3567 C C . GLU A 1 518 ? -60.672 66.595 -32.272 1.00 137.00 497 GLU A C 1
ATOM 3568 O O . GLU A 1 518 ? -61.078 65.740 -31.473 1.00 138.35 497 GLU A O 1
ATOM 3574 N N . ILE A 1 519 ? -60.761 66.450 -33.590 1.00 50.00 498 ILE A N 1
ATOM 3575 C CA . ILE A 1 519 ? -61.458 65.346 -34.229 1.00 47.15 498 ILE A CA 1
ATOM 3576 C C . ILE A 1 519 ? -60.532 64.173 -34.568 1.00 50.00 498 ILE A C 1
ATOM 3577 O O . ILE A 1 519 ? -59.716 64.251 -35.500 1.00 50.00 498 ILE A O 1
ATOM 3582 N N . GLY A 1 520 ? -60.663 63.085 -33.824 1.00 130.11 499 GLY A N 1
ATOM 3583 C CA . GLY A 1 520 ? -59.942 61.859 -34.146 1.00 129.80 499 GLY A CA 1
ATOM 3584 C C . GLY A 1 520 ? -58.533 61.686 -33.612 1.00 128.53 499 GLY A C 1
ATOM 3585 O O . GLY A 1 520 ? -57.866 60.721 -34.004 1.00 125.14 499 GLY A O 1
ATOM 3586 N N . ASN A 1 521 ? -58.071 62.577 -32.737 1.00 127.39 500 ASN A N 1
ATOM 3587 C CA . ASN A 1 521 ? -56.708 62.457 -32.209 1.00 132.38 500 ASN A CA 1
ATOM 3588 C C . ASN A 1 521 ? -56.636 62.052 -30.745 1.00 136.49 500 ASN A C 1
ATOM 3589 O O . ASN A 1 521 ? -55.555 62.066 -30.151 1.00 138.72 500 ASN A O 1
ATOM 3594 N N . ASP A 1 522 ? -57.772 61.667 -30.174 1.00 140.53 501 ASP A N 1
ATOM 3595 C CA . ASP A 1 522 ? -57.826 61.332 -28.758 1.00 143.81 501 ASP A CA 1
ATOM 3596 C C . ASP A 1 522 ? -57.987 59.837 -28.607 1.00 144.50 501 ASP A C 1
ATOM 3597 O O . ASP A 1 522 ? -58.898 59.237 -29.178 1.00 145.10 501 ASP A O 1
ATOM 3602 N N . PHE A 1 523 ? -57.107 59.246 -27.812 1.00 144.17 502 PHE A N 1
ATOM 3603 C CA . PHE A 1 523 ? -57.240 57.858 -27.418 1.00 143.28 502 PHE A CA 1
ATOM 3604 C C . PHE A 1 523 ? -57.428 57.939 -25.921 1.00 141.83 502 PHE A C 1
ATOM 3605 O O . PHE A 1 523 ? -56.509 58.340 -25.199 1.00 141.69 502 PHE A O 1
ATOM 3613 N N . THR A 1 524 ? -58.623 57.587 -25.460 1.00 139.79 503 THR A N 1
ATOM 3614 C CA . THR A 1 524 ? -59.013 57.864 -24.079 1.00 137.54 503 THR A CA 1
ATOM 3615 C C . THR A 1 524 ? -58.013 57.278 -23.083 1.00 134.20 503 THR A C 1
ATOM 3616 O O . THR A 1 524 ? -57.519 57.985 -22.199 1.00 132.40 503 THR A O 1
ATOM 3620 N N . GLY A 1 525 ? -57.693 55.998 -23.269 1.00 128.47 504 GLY A N 1
ATOM 3621 C CA . GLY A 1 525 ? -56.826 55.280 -22.357 1.00 121.71 504 GLY A CA 1
ATOM 3622 C C . GLY A 1 525 ? -57.221 53.824 -22.293 1.00 116.58 504 GLY A C 1
ATOM 3623 O O . GLY A 1 525 ? -58.288 53.480 -21.777 1.00 113.66 504 GLY A O 1
ATOM 3624 N N . TRP A 1 526 ? -56.349 52.978 -22.825 1.00 112.60 505 TRP A N 1
ATOM 3625 C CA . TRP A 1 526 ? -56.564 51.549 -22.834 1.00 110.15 505 TRP A CA 1
ATOM 3626 C C . TRP A 1 526 ? -55.547 50.950 -21.917 1.00 103.69 505 TRP A C 1
ATOM 3627 O O . TRP A 1 526 ? -54.365 51.279 -22.020 1.00 104.11 505 TRP A O 1
ATOM 3638 N N . LYS A 1 527 ? -55.989 50.072 -21.025 1.00 96.49 506 LYS A N 1
ATOM 3639 C CA . LYS A 1 527 ? -55.069 49.445 -20.088 1.00 91.54 506 LYS A CA 1
ATOM 3640 C C . LYS A 1 527 ? -54.716 48.026 -20.512 1.00 85.24 506 LYS A C 1
ATOM 3641 O O . LYS A 1 527 ? -55.513 47.334 -21.149 1.00 83.88 506 LYS A O 1
ATOM 3647 N N . SER A 1 528 ? -53.502 47.614 -20.163 1.00 79.66 507 SER A N 1
ATOM 3648 C CA . SER A 1 528 ? -53.029 46.258 -20.404 1.00 75.21 507 SER A CA 1
ATOM 3649 C C . SER A 1 528 ? -53.696 45.298 -19.424 1.00 73.46 507 SER A C 1
ATOM 3650 O O . SER A 1 528 ? -53.802 45.597 -18.231 1.00 74.48 507 SER A O 1
ATOM 3653 N N . SER A 1 529 ? -54.142 44.152 -19.932 1.00 70.83 508 SER A N 1
ATOM 3654 C CA . SER A 1 529 ? -54.706 43.090 -19.093 1.00 68.41 508 SER A CA 1
ATOM 3655 C C . SER A 1 529 ? -53.645 42.392 -18.236 1.00 67.65 508 SER A C 1
ATOM 3656 O O . SER A 1 529 ? -53.966 41.860 -17.175 1.00 67.76 508 SER A O 1
ATOM 3659 N N . TYR A 1 530 ? -52.392 42.409 -18.694 1.00 67.25 509 TYR A N 1
ATOM 3660 C CA . TYR A 1 530 ? -51.286 41.763 -17.981 1.00 67.16 509 TYR A CA 1
ATOM 3661 C C . TYR A 1 530 ? -50.892 42.560 -16.741 1.00 67.42 509 TYR A C 1
ATOM 3662 O O . TYR A 1 530 ? -50.902 42.032 -15.630 1.00 67.18 509 TYR A O 1
ATOM 3671 N N . THR A 1 531 ? -50.557 43.832 -16.953 1.00 68.53 510 THR A N 1
ATOM 3672 C CA . THR A 1 531 ? -49.953 44.692 -15.924 1.00 69.84 510 THR A CA 1
ATOM 3673 C C . THR A 1 531 ? -50.919 45.607 -15.167 1.00 72.42 510 THR A C 1
ATOM 3674 O O . THR A 1 531 ? -50.599 46.046 -14.062 1.00 73.39 510 THR A O 1
ATOM 3678 N N . ARG A 1 532 ? -52.066 45.912 -15.781 1.00 75.68 511 ARG A N 1
ATOM 3679 C CA . ARG A 1 532 ? -53.028 46.933 -15.302 1.00 78.20 511 ARG A CA 1
ATOM 3680 C C . ARG A 1 532 ? -52.559 48.385 -15.506 1.00 77.42 511 ARG A C 1
ATOM 3681 O O . ARG A 1 532 ? -53.213 49.313 -15.026 1.00 75.93 511 ARG A O 1
ATOM 3689 N N . ASP A 1 533 ? -51.447 48.577 -16.220 1.00 78.93 512 ASP A N 1
ATOM 3690 C CA . ASP A 1 533 ? -50.951 49.909 -16.578 1.00 80.31 512 ASP A CA 1
ATOM 3691 C C . ASP A 1 533 ? -51.520 50.283 -17.938 1.00 79.99 512 ASP A C 1
ATOM 3692 O O . ASP A 1 533 ? -52.110 49.445 -18.622 1.00 79.68 512 ASP A O 1
ATOM 3697 N N . ASN A 1 534 ? -51.334 51.542 -18.325 1.00 80.28 513 ASN A N 1
ATOM 3698 C CA . ASN A 1 534 ? -51.807 52.037 -19.621 1.00 80.40 513 ASN A CA 1
ATOM 3699 C C . ASN A 1 534 ? -50.969 51.506 -20.779 1.00 79.96 513 ASN A C 1
ATOM 3700 O O . ASN A 1 534 ? -49.763 51.294 -20.635 1.00 78.76 513 ASN A O 1
ATOM 3705 N N . ILE A 1 535 ? -51.623 51.284 -21.918 1.00 80.70 514 ILE A N 1
ATOM 3706 C CA . ILE A 1 535 ? -50.935 50.979 -23.173 1.00 81.34 514 ILE A CA 1
ATOM 3707 C C . ILE A 1 535 ? -50.419 52.316 -23.719 1.00 82.05 514 ILE A C 1
ATOM 3708 O O . ILE A 1 535 ? -51.194 53.272 -23.799 1.00 82.15 514 ILE A O 1
ATOM 3713 N N . PRO A 1 536 ? -49.117 52.397 -24.084 1.00 84.07 515 PRO A N 1
ATOM 3714 C CA . PRO A 1 536 ? -48.579 53.667 -24.601 1.00 86.65 515 PRO A CA 1
ATOM 3715 C C . PRO A 1 536 ? -49.296 54.175 -25.858 1.00 89.56 515 PRO A C 1
ATOM 3716 O O . PRO A 1 536 ? -49.679 53.376 -26.715 1.00 90.79 515 PRO A O 1
ATOM 3720 N N . LEU A 1 537 ? -49.465 55.493 -25.953 1.00 92.09 516 LEU A N 1
ATOM 3721 C CA . LEU A 1 537 ? -50.185 56.110 -27.078 1.00 93.26 516 LEU A CA 1
ATOM 3722 C C . LEU A 1 537 ? -49.464 55.998 -28.427 1.00 93.02 516 LEU A C 1
ATOM 3723 O O . LEU A 1 537 ? -50.104 56.121 -29.470 1.00 93.28 516 LEU A O 1
ATOM 3728 N N . SER A 1 538 ? -48.150 55.773 -28.409 1.00 93.35 517 SER A N 1
ATOM 3729 C CA . SER A 1 538 ? -47.403 55.460 -29.634 1.00 95.43 517 SER A CA 1
ATOM 3730 C C . SER A 1 538 ? -47.856 54.130 -30.246 1.00 96.36 517 SER A C 1
ATOM 3731 O O . SER A 1 538 ? -47.981 54.018 -31.468 1.00 97.54 517 SER A O 1
ATOM 3734 N N . GLU A 1 539 ? -48.095 53.137 -29.389 1.00 96.02 518 GLU A N 1
ATOM 3735 C CA . GLU A 1 539 ? -48.619 51.831 -29.811 1.00 94.40 518 GLU A CA 1
ATOM 3736 C C . GLU A 1 539 ? -50.080 51.905 -30.270 1.00 91.41 518 GLU A C 1
ATOM 3737 O O . GLU A 1 539 ? -50.470 51.208 -31.210 1.00 88.68 518 GLU A O 1
ATOM 3743 N N . MET A 1 540 ? -50.876 52.740 -29.601 1.00 89.12 519 MET A N 1
ATOM 3744 C CA . MET A 1 540 ? -52.274 52.976 -29.988 1.00 88.86 519 MET A CA 1
ATOM 3745 C C . MET A 1 540 ? -52.407 53.787 -31.281 1.00 88.75 519 MET A C 1
ATOM 3746 O O . MET A 1 540 ? -53.363 53.594 -32.034 1.00 88.64 519 MET A O 1
ATOM 3751 N N . ARG A 1 541 ? -51.467 54.702 -31.521 1.00 89.70 520 ARG A N 1
ATOM 3752 C CA . ARG A 1 541 ? -51.403 55.443 -32.792 1.00 89.61 520 ARG A CA 1
ATOM 3753 C C . ARG A 1 541 ? -51.097 54.527 -33.976 1.00 86.28 520 ARG A C 1
ATOM 3754 O O . ARG A 1 541 ? -51.762 54.610 -35.008 1.00 85.42 520 ARG A O 1
ATOM 3762 N N . ARG A 1 542 ? -50.096 53.663 -33.819 1.00 83.63 521 ARG A N 1
ATOM 3763 C CA . ARG A 1 542 ? -49.730 52.686 -34.854 1.00 83.20 521 ARG A CA 1
ATOM 3764 C C . ARG A 1 542 ? -50.851 51.674 -35.131 1.00 82.72 521 ARG A C 1
ATOM 3765 O O . ARG A 1 542 ? -51.061 51.279 -36.279 1.00 81.87 521 ARG A O 1
ATOM 3773 N N . TRP A 1 543 ? -51.545 51.261 -34.071 1.00 83.65 522 TRP A N 1
ATOM 3774 C CA . TRP A 1 543 ? -52.736 50.401 -34.158 1.00 83.67 522 TRP A CA 1
ATOM 3775 C C . TRP A 1 543 ? -53.831 51.033 -35.021 1.00 84.87 522 TRP A C 1
ATOM 3776 O O . TRP A 1 543 ? -54.439 50.360 -35.858 1.00 85.95 522 TRP A O 1
ATOM 3787 N N . ARG A 1 544 ? -54.066 52.325 -34.804 1.00 85.39 523 ARG A N 1
ATOM 3788 C CA . ARG A 1 544 ? -55.053 53.096 -35.565 1.00 86.76 523 ARG A CA 1
ATOM 3789 C C . ARG A 1 544 ? -54.588 53.328 -37.009 1.00 86.17 523 ARG A C 1
ATOM 3790 O O . ARG A 1 544 ? -55.360 53.141 -37.950 1.00 85.66 523 ARG A O 1
ATOM 3798 N N . ASP A 1 545 ? -53.330 53.734 -37.171 1.00 86.87 524 ASP A N 1
ATOM 3799 C CA . ASP A 1 545 ? -52.749 54.011 -38.495 1.00 86.09 524 ASP A CA 1
ATOM 3800 C C . ASP A 1 545 ? -52.690 52.797 -39.431 1.00 85.05 524 ASP A C 1
ATOM 3801 O O . ASP A 1 545 ? -52.751 52.963 -40.650 1.00 87.32 524 ASP A O 1
ATOM 3806 N N . SER A 1 546 ? -52.569 51.594 -38.869 1.00 83.95 525 SER A N 1
ATOM 3807 C CA . SER A 1 546 ? -52.627 50.350 -39.657 1.00 83.07 525 SER A CA 1
ATOM 3808 C C . SER A 1 546 ? -54.001 50.119 -40.295 1.00 81.94 525 SER A C 1
ATOM 3809 O O . SER A 1 546 ? -54.090 49.595 -41.407 1.00 80.39 525 SER A O 1
ATOM 3812 N N . VAL A 1 547 ? -55.056 50.508 -39.581 1.00 81.31 526 VAL A N 1
ATOM 3813 C CA . VAL A 1 547 ? -56.430 50.426 -40.089 1.00 81.97 526 VAL A CA 1
ATOM 3814 C C . VAL A 1 547 ? -56.668 51.483 -41.174 1.00 82.78 526 VAL A C 1
ATOM 3815 O O . VAL A 1 547 ? -57.290 51.190 -42.194 1.00 82.79 526 VAL A O 1
ATOM 3819 N N . VAL A 1 548 ? -56.181 52.703 -40.944 1.00 83.04 527 VAL A N 1
ATOM 3820 C CA . VAL A 1 548 ? -56.307 53.799 -41.917 1.00 83.62 527 VAL A CA 1
ATOM 3821 C C . VAL A 1 548 ? -55.536 53.480 -43.201 1.00 84.65 527 VAL A C 1
ATOM 3822 O O . VAL A 1 548 ? -56.059 53.670 -44.298 1.00 83.59 527 VAL A O 1
ATOM 3826 N N . GLU A 1 549 ? -54.300 53.003 -43.050 1.00 86.66 528 GLU A N 1
ATOM 3827 C CA . GLU A 1 549 ? -53.470 52.552 -44.178 1.00 89.18 528 GLU A CA 1
ATOM 3828 C C . GLU A 1 549 ? -54.189 51.517 -45.054 1.00 89.38 528 GLU A C 1
ATOM 3829 O O . GLU A 1 549 ? -54.105 51.573 -46.281 1.00 89.14 528 GLU A O 1
ATOM 3835 N N . GLU A 1 550 ? -54.891 50.585 -44.412 1.00 90.68 529 GLU A N 1
ATOM 3836 C CA . GLU A 1 550 ? -55.613 49.520 -45.113 1.00 91.40 529 GLU A CA 1
ATOM 3837 C C . GLU A 1 550 ? -56.824 50.039 -45.896 1.00 88.58 529 GLU A C 1
ATOM 3838 O O . GLU A 1 550 ? -57.099 49.558 -46.994 1.00 87.65 529 GLU 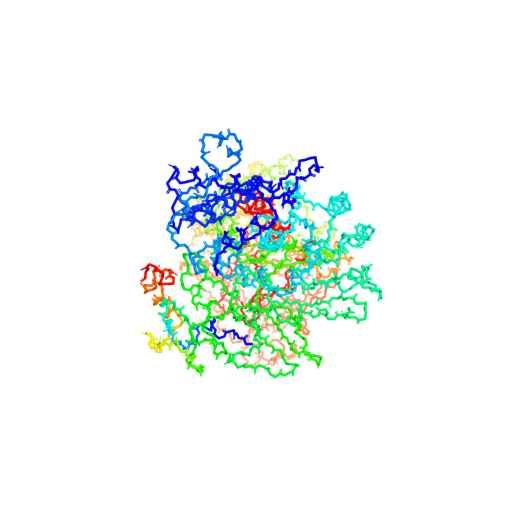A O 1
ATOM 3844 N N . VAL A 1 551 ? -57.542 51.007 -45.326 1.00 86.07 530 VAL A N 1
ATOM 3845 C CA . VAL A 1 551 ? -58.689 51.638 -45.997 1.00 84.04 530 VAL A CA 1
ATOM 3846 C C . VAL A 1 551 ? -58.225 52.482 -47.191 1.00 83.23 530 VAL A C 1
ATOM 3847 O O . VAL A 1 551 ? -58.830 52.417 -48.263 1.00 83.95 530 VAL A O 1
ATOM 3851 N N . ARG A 1 552 ? -57.169 53.275 -46.996 1.00 81.85 531 ARG A N 1
ATOM 3852 C CA . ARG A 1 552 ? -56.534 54.025 -48.093 1.00 80.19 531 ARG A CA 1
ATOM 3853 C C . ARG A 1 552 ? -56.029 53.090 -49.196 1.00 81.44 531 ARG A C 1
ATOM 3854 O O . ARG A 1 552 ? -56.214 53.371 -50.381 1.00 81.45 531 ARG A O 1
ATOM 3862 N N . GLY A 1 553 ? -55.406 51.981 -48.796 1.00 83.72 532 GLY A N 1
ATOM 3863 C CA . GLY A 1 553 ? -54.927 50.945 -49.726 1.00 84.74 532 GLY A CA 1
ATOM 3864 C C . GLY A 1 553 ? -56.000 50.318 -50.604 1.00 86.01 532 GLY A C 1
ATOM 3865 O O . GLY A 1 553 ? -55.749 50.007 -51.769 1.00 86.95 532 GLY A O 1
ATOM 3866 N N . LEU A 1 554 ? -57.196 50.141 -50.043 1.00 87.74 533 LEU A N 1
ATOM 3867 C CA . LEU A 1 554 ? -58.370 49.668 -50.795 1.00 88.82 533 LEU A CA 1
ATOM 3868 C C . LEU A 1 554 ? -59.013 50.740 -51.696 1.00 89.31 533 LEU A C 1
ATOM 3869 O O . LEU A 1 554 ? -59.926 50.429 -52.464 1.00 87.64 533 LEU A O 1
ATOM 3874 N N . ARG A 1 555 ? -58.546 51.987 -51.579 1.00 91.27 534 ARG A N 1
ATOM 3875 C CA . ARG A 1 555 ? -59.005 53.132 -52.381 1.00 92.55 534 ARG A CA 1
ATOM 3876 C C . ARG A 1 555 ? -60.486 53.419 -52.130 1.00 90.47 534 ARG A C 1
ATOM 3877 O O . ARG A 1 555 ? -61.317 53.395 -53.040 1.00 89.61 534 ARG A O 1
ATOM 3885 N N . ALA A 1 556 ? -60.783 53.687 -50.863 1.00 90.13 535 ALA A N 1
ATOM 3886 C CA . ALA A 1 556 ? -62.138 53.973 -50.407 1.00 89.11 535 ALA A CA 1
ATOM 3887 C C . ALA A 1 556 ? -62.561 55.376 -50.823 1.00 88.53 535 ALA A C 1
ATOM 3888 O O . ALA A 1 556 ? -61.741 56.295 -50.858 1.00 88.10 535 ALA A O 1
ATOM 3890 N N . ARG A 1 557 ? -63.850 55.523 -51.120 1.00 88.85 536 ARG A N 1
ATOM 3891 C CA . ARG A 1 557 ? -64.436 56.796 -51.556 1.00 89.74 536 ARG A CA 1
ATOM 3892 C C . ARG A 1 557 ? -65.699 57.117 -50.761 1.00 86.26 536 ARG A C 1
ATOM 3893 O O . ARG A 1 557 ? -65.794 58.180 -50.147 1.00 83.56 536 ARG A O 1
ATOM 3901 N N . ARG A 1 558 ? -66.661 56.196 -50.795 1.00 84.15 537 ARG A N 1
ATOM 3902 C CA . ARG A 1 558 ? -67.902 56.294 -50.021 1.00 83.14 537 ARG A CA 1
ATOM 3903 C C . ARG A 1 558 ? -67.888 55.290 -48.865 1.00 80.21 537 ARG A C 1
ATOM 3904 O O . ARG A 1 558 ? -68.107 54.096 -49.069 1.00 78.61 537 ARG A O 1
ATOM 3912 N N . ILE A 1 559 ? -67.648 55.795 -47.654 1.00 78.07 538 ILE A N 1
ATOM 3913 C CA . ILE A 1 559 ? -67.422 54.963 -46.464 1.00 75.66 538 ILE A CA 1
ATOM 3914 C C . ILE A 1 559 ? -68.613 55.033 -45.500 1.00 74.42 538 ILE A C 1
ATOM 3915 O O . ILE A 1 559 ? -69.216 56.091 -45.325 1.00 73.79 538 ILE A O 1
ATOM 3920 N N . LEU A 1 560 ? -68.935 53.891 -44.890 1.00 73.89 539 LEU A N 1
ATOM 3921 C CA . LEU A 1 560 ? -69.851 53.814 -43.744 1.00 73.28 539 LEU A CA 1
ATOM 3922 C C . LEU A 1 560 ? -69.145 53.119 -42.576 1.00 73.50 539 LEU A C 1
ATOM 3923 O O . LEU A 1 560 ? -68.840 51.931 -42.660 1.00 71.90 539 LEU A O 1
ATOM 3928 N N . GLU A 1 561 ? -68.891 53.857 -41.496 1.00 74.79 540 GLU A N 1
ATOM 3929 C CA . GLU A 1 561 ? -68.314 53.281 -40.276 1.00 76.27 540 GLU A CA 1
ATOM 3930 C C . GLU A 1 561 ? -69.421 53.010 -39.262 1.00 74.67 540 GLU A C 1
ATOM 3931 O O . GLU A 1 561 ? -70.034 53.942 -38.743 1.00 73.97 540 GLU A O 1
ATOM 3937 N N . ILE A 1 562 ? -69.679 51.731 -38.994 1.00 74.06 541 ILE A N 1
ATOM 3938 C CA . ILE A 1 562 ? -70.620 51.327 -37.943 1.00 74.14 541 ILE A CA 1
ATOM 3939 C C . ILE A 1 562 ? -69.875 51.341 -36.607 1.00 73.84 541 ILE A C 1
ATOM 3940 O O . ILE A 1 562 ? -68.832 50.697 -36.463 1.00 72.79 541 ILE A O 1
ATOM 3945 N N . GLY A 1 563 ? -70.424 52.076 -35.641 1.00 74.01 542 GLY A N 1
ATOM 3946 C CA . GLY A 1 563 ? -69.758 52.327 -34.363 1.00 74.39 542 GLY A CA 1
ATOM 3947 C C . GLY A 1 563 ? -68.648 53.349 -34.530 1.00 74.58 542 GLY A C 1
ATOM 3948 O O . GLY A 1 563 ? -67.490 53.073 -34.213 1.00 74.14 542 GLY A O 1
ATOM 3949 N N . VAL A 1 564 ? -69.014 54.529 -35.031 1.00 75.20 543 VAL A N 1
ATOM 3950 C CA . VAL A 1 564 ? -68.047 55.588 -35.371 1.00 76.64 543 VAL A CA 1
ATOM 3951 C C . VAL A 1 564 ? -67.206 56.057 -34.170 1.00 77.73 543 VAL A C 1
ATOM 3952 O O . VAL A 1 564 ? -66.024 56.378 -34.325 1.00 77.37 543 VAL A O 1
ATOM 3956 N N . GLY A 1 565 ? -67.824 56.091 -32.990 1.00 78.80 544 GLY A N 1
ATOM 3957 C CA . GLY A 1 565 ? -67.146 56.482 -31.753 1.00 78.95 544 GLY A CA 1
ATOM 3958 C C . GLY A 1 565 ? -66.843 57.967 -31.698 1.00 79.28 544 GLY A C 1
ATOM 3959 O O . GLY A 1 565 ? -67.626 58.782 -32.181 1.00 79.02 544 GLY A O 1
ATOM 3960 N N . SER A 1 566 ? -65.701 58.310 -31.105 1.00 80.90 545 SER A N 1
ATOM 3961 C CA . SER A 1 566 ? -65.217 59.698 -31.055 1.00 82.13 545 SER A CA 1
ATOM 3962 C C . SER A 1 566 ? -64.658 60.210 -32.393 1.00 83.22 545 SER A C 1
ATOM 3963 O O . SER A 1 566 ? -64.331 61.392 -32.511 1.00 85.20 545 SER A O 1
ATOM 3966 N N . GLY A 1 567 ? -64.520 59.316 -33.374 1.00 82.52 546 GLY A N 1
ATOM 3967 C CA . GLY A 1 567 ? -64.113 59.669 -34.736 1.00 81.53 546 GLY A CA 1
ATOM 3968 C C . GLY A 1 567 ? -62.632 59.481 -35.003 1.00 80.72 546 GLY A C 1
ATOM 3969 O O . GLY A 1 567 ? -62.024 60.298 -35.695 1.00 82.92 546 GLY A O 1
ATOM 3970 N N . LEU A 1 568 ? -62.064 58.392 -34.481 1.00 79.57 547 LEU A N 1
ATOM 3971 C CA . LEU A 1 568 ? -60.641 58.081 -34.662 1.00 79.54 547 LEU A CA 1
ATOM 3972 C C . LEU A 1 568 ? -60.313 57.765 -36.116 1.00 77.90 547 LEU A C 1
ATOM 3973 O O . LEU A 1 568 ? -59.259 58.160 -36.608 1.00 77.82 547 LEU A O 1
ATOM 3978 N N . LEU A 1 569 ? -61.213 57.045 -36.783 1.00 76.67 548 LEU A N 1
ATOM 3979 C CA . LEU A 1 569 ? -61.101 56.772 -38.221 1.00 76.57 548 LEU A CA 1
ATOM 3980 C C . LEU A 1 569 ? -61.750 57.857 -39.092 1.00 77.49 548 LEU A C 1
ATOM 3981 O O . LEU A 1 569 ? -61.280 58.110 -40.201 1.00 77.16 548 LEU A O 1
ATOM 3986 N N . LEU A 1 570 ? -62.811 58.491 -38.592 1.00 78.87 549 LEU A N 1
ATOM 3987 C CA . LEU A 1 570 ? -63.486 59.586 -39.309 1.00 79.78 549 LEU A CA 1
ATOM 3988 C C . LEU A 1 570 ? -62.567 60.780 -39.579 1.00 80.51 549 LEU A C 1
ATOM 3989 O O . LEU A 1 570 ? -62.629 61.376 -40.650 1.00 82.54 549 LEU A O 1
ATOM 3994 N N . GLY A 1 571 ? -61.728 61.119 -38.604 1.00 81.03 550 GLY A N 1
ATOM 3995 C CA . GLY A 1 571 ? -60.781 62.237 -38.718 1.00 81.05 550 GLY A CA 1
ATOM 3996 C C . GLY A 1 571 ? -59.831 62.175 -39.910 1.00 79.36 550 GLY A C 1
ATOM 3997 O O . GLY A 1 571 ? -59.815 63.097 -40.725 1.00 78.70 550 GLY A O 1
ATOM 3998 N N . PRO A 1 572 ? -59.024 61.101 -40.013 1.00 78.41 551 PRO A N 1
ATOM 3999 C CA . PRO A 1 572 ? -58.078 60.960 -41.132 1.00 79.39 551 PRO A CA 1
ATOM 4000 C C . PRO A 1 572 ? -58.670 60.566 -42.497 1.00 79.91 551 PRO A C 1
ATOM 4001 O O . PRO A 1 572 ? -58.051 60.864 -43.520 1.00 79.73 551 PRO A O 1
ATOM 4005 N N . LEU A 1 573 ? -59.830 59.906 -42.515 1.00 80.77 552 LEU A N 1
ATOM 4006 C CA . LEU A 1 573 ? -60.403 59.347 -43.762 1.00 81.83 552 LEU A CA 1
ATOM 4007 C C . LEU A 1 573 ? -61.449 60.223 -44.463 1.00 82.65 552 LEU A C 1
ATOM 4008 O O . LEU A 1 573 ? -61.503 60.247 -45.695 1.00 82.04 552 LEU A O 1
ATOM 4013 N N . ALA A 1 574 ? -62.275 60.922 -43.688 1.00 84.29 553 ALA A N 1
ATOM 4014 C CA . ALA A 1 574 ? -63.376 61.733 -44.235 1.00 86.76 553 ALA A CA 1
ATOM 4015 C C . ALA A 1 574 ? -62.965 62.951 -45.085 1.00 90.38 553 ALA A C 1
ATOM 4016 O O . ALA A 1 574 ? -63.707 63.317 -45.999 1.00 93.82 553 ALA A O 1
ATOM 4018 N N . PRO A 1 575 ? -61.814 63.596 -44.780 1.00 93.01 554 PRO A N 1
ATOM 4019 C CA . PRO A 1 575 ? -61.364 64.739 -45.593 1.00 92.96 554 PRO A CA 1
ATOM 4020 C C . PRO A 1 575 ? -61.131 64.462 -47.083 1.00 93.20 554 PRO A C 1
ATOM 4021 O O . PRO A 1 575 ? -61.458 65.311 -47.910 1.00 93.08 554 PRO A O 1
ATOM 4025 N N . GLU A 1 576 ? -60.569 63.297 -47.408 1.00 93.64 555 GLU A N 1
ATOM 4026 C CA . GLU A 1 576 ? -60.326 62.895 -48.808 1.00 95.18 555 GLU A CA 1
ATOM 4027 C C . GLU A 1 576 ? -61.324 61.847 -49.340 1.00 93.59 555 GLU A C 1
ATOM 4028 O O . GLU A 1 576 ? -61.030 61.135 -50.305 1.00 93.48 555 GLU A O 1
ATOM 4034 N N . ALA A 1 577 ? -62.506 61.782 -48.727 1.00 92.15 556 ALA A N 1
ATOM 4035 C CA . ALA A 1 577 ? -63.569 60.852 -49.118 1.00 90.23 556 ALA A CA 1
ATOM 4036 C C . ALA A 1 577 ? -64.723 61.619 -49.762 1.00 89.03 556 ALA A C 1
ATOM 4037 O O . ALA A 1 577 ? -64.962 62.784 -49.434 1.00 88.26 556 ALA A O 1
ATOM 4039 N N . GLU A 1 578 ? -65.431 60.961 -50.680 1.00 87.30 557 GLU A N 1
ATOM 4040 C CA . GLU A 1 578 ? -66.633 61.531 -51.299 1.00 85.66 557 GLU A CA 1
ATOM 4041 C C . GLU A 1 578 ? -67.788 61.612 -50.301 1.00 83.05 557 GLU A C 1
ATOM 4042 O O . GLU A 1 578 ? -68.520 62.601 -50.276 1.00 82.69 557 GLU A O 1
ATOM 4048 N N . ALA A 1 579 ? -67.941 60.566 -49.491 1.00 81.04 558 ALA A N 1
ATOM 4049 C CA . ALA A 1 579 ? -68.961 60.518 -48.440 1.00 80.20 558 ALA A CA 1
ATOM 4050 C C . ALA A 1 579 ? -68.479 59.675 -47.259 1.00 79.21 558 ALA A C 1
ATOM 4051 O O . ALA A 1 579 ? -67.842 58.638 -47.452 1.00 78.93 558 ALA A O 1
ATOM 4053 N N . TYR A 1 580 ? -68.784 60.135 -46.044 1.00 77.93 559 TYR A N 1
ATOM 4054 C CA . TYR A 1 580 ? -68.454 59.407 -44.812 1.00 76.35 559 TYR A CA 1
ATOM 4055 C C . TYR A 1 580 ? -69.648 59.409 -43.857 1.00 74.57 559 TYR A C 1
ATOM 4056 O O . TYR A 1 580 ? -69.891 60.385 -43.152 1.00 73.04 559 TYR A O 1
ATOM 4065 N N . TRP A 1 581 ? -70.393 58.308 -43.854 1.00 74.06 560 TRP A N 1
ATOM 4066 C CA . TRP A 1 581 ? -71.520 58.118 -42.940 1.00 73.32 560 TRP A CA 1
ATOM 4067 C C . TRP A 1 581 ? -71.037 57.370 -41.697 1.00 73.31 560 TRP A C 1
ATOM 4068 O O . TRP A 1 581 ? -70.107 56.564 -41.774 1.00 72.88 560 TRP A O 1
ATOM 4079 N N . GLY A 1 582 ? -71.663 57.651 -40.557 1.00 73.73 561 GLY A N 1
ATOM 4080 C CA . GLY A 1 582 ? -71.272 57.046 -39.280 1.00 73.20 561 GLY A CA 1
ATOM 4081 C C . GLY A 1 582 ? -72.452 56.803 -38.360 1.00 73.42 561 GLY A C 1
ATOM 4082 O O . GLY A 1 582 ? -73.148 57.747 -37.988 1.00 73.12 561 GLY A O 1
ATOM 4083 N N . THR A 1 583 ? -72.680 55.537 -38.006 1.00 74.33 562 THR A N 1
ATOM 4084 C CA . THR A 1 583 ? -73.710 55.163 -37.027 1.00 75.77 562 THR A CA 1
ATOM 4085 C C . THR A 1 583 ? -73.075 54.844 -35.674 1.00 75.84 562 THR A C 1
ATOM 4086 O O . THR A 1 583 ? -71.934 54.380 -35.607 1.00 74.81 562 THR A O 1
ATOM 4090 N N . ASP A 1 584 ? -73.825 55.108 -34.605 1.00 76.76 563 ASP A N 1
ATOM 4091 C CA . ASP A 1 584 ? -73.411 54.777 -33.237 1.00 77.18 563 ASP A CA 1
ATOM 4092 C C . ASP A 1 584 ? -74.616 54.851 -32.301 1.00 77.00 563 ASP A C 1
ATOM 4093 O O . ASP A 1 584 ? -75.339 55.843 -32.303 1.00 77.45 563 ASP A O 1
ATOM 4098 N N . PHE A 1 585 ? -74.806 53.813 -31.491 1.00 77.52 564 PHE A N 1
ATOM 4099 C CA . PHE A 1 585 ? -75.975 53.715 -30.593 1.00 76.84 564 PHE A CA 1
ATOM 4100 C C . PHE A 1 585 ? -75.962 54.625 -29.353 1.00 76.82 564 PHE A C 1
ATOM 4101 O O . PHE A 1 585 ? -76.979 54.744 -28.669 1.00 78.07 564 PHE A O 1
ATOM 4109 N N . SER A 1 586 ? -74.826 55.267 -29.082 1.00 77.52 565 SER A N 1
ATOM 4110 C CA . SER A 1 586 ? -74.703 56.235 -27.992 1.00 79.32 565 SER A CA 1
ATOM 4111 C C . SER A 1 586 ? -74.959 57.646 -28.530 1.00 80.25 565 SER A C 1
ATOM 4112 O O . SER A 1 586 ? -74.172 58.164 -29.321 1.00 79.37 565 SER A O 1
ATOM 4115 N N . LEU A 1 587 ? -76.072 58.248 -28.108 1.00 82.58 566 LEU A N 1
ATOM 4116 C CA . LEU A 1 587 ? -76.466 59.592 -28.559 1.00 83.37 566 LEU A CA 1
ATOM 4117 C C . LEU A 1 587 ? -75.501 60.715 -28.142 1.00 83.65 566 LEU A C 1
ATOM 4118 O O . LEU A 1 587 ? -75.295 61.647 -28.921 1.00 83.13 566 LEU A O 1
ATOM 4123 N N . PRO A 1 588 ? -74.919 60.644 -26.921 1.00 85.42 567 PRO A N 1
ATOM 4124 C CA . PRO A 1 588 ? -73.907 61.635 -26.519 1.00 86.60 567 PRO A CA 1
ATOM 4125 C C . PRO A 1 588 ? -72.701 61.820 -27.456 1.00 88.24 567 PRO A C 1
ATOM 4126 O O . PRO A 1 588 ? -72.181 62.932 -27.543 1.00 89.56 567 PRO A O 1
ATOM 4130 N N . VAL A 1 589 ? -72.276 60.763 -28.151 1.00 89.77 568 VAL A N 1
ATOM 4131 C CA . VAL A 1 589 ? -71.114 60.852 -29.070 1.00 90.24 568 VAL A CA 1
ATOM 4132 C C . VAL A 1 589 ? -71.523 61.507 -30.379 1.00 91.24 568 VAL A C 1
ATOM 4133 O O . VAL A 1 589 ? -70.786 62.331 -30.926 1.00 92.45 568 VAL A O 1
ATOM 4137 N N . ILE A 1 590 ? -72.688 61.104 -30.885 1.00 91.17 569 ILE A N 1
ATOM 4138 C CA . ILE A 1 590 ? -73.245 61.649 -32.124 1.00 91.89 569 ILE A CA 1
ATOM 4139 C C . ILE A 1 590 ? -73.416 63.160 -31.993 1.00 93.48 569 ILE A C 1
ATOM 4140 O O . ILE A 1 590 ? -73.012 63.906 -32.882 1.00 95.20 569 ILE A O 1
ATOM 4145 N N . GLU A 1 591 ? -73.991 63.596 -30.876 1.00 95.34 570 GLU A N 1
ATOM 4146 C CA . GLU A 1 591 ? -74.170 65.024 -30.601 1.00 96.43 570 GLU A CA 1
ATOM 4147 C C . GLU A 1 591 ? -72.849 65.783 -30.413 1.00 97.35 570 GLU A C 1
ATOM 4148 O O . GLU A 1 591 ? -72.762 66.945 -30.800 1.00 99.27 570 GLU A O 1
ATOM 4154 N N . ARG A 1 592 ? -71.835 65.136 -29.835 1.00 98.31 571 ARG A N 1
ATOM 4155 C CA . ARG A 1 592 ? -70.483 65.719 -29.769 1.00 99.60 571 ARG A CA 1
ATOM 4156 C C . ARG A 1 592 ? -69.876 65.868 -31.164 1.00 99.26 571 ARG A C 1
ATOM 4157 O O . ARG A 1 592 ? -69.417 66.949 -31.527 1.00 99.74 571 ARG A O 1
ATOM 4165 N N . LEU A 1 593 ? -69.879 64.777 -31.928 1.00 99.35 572 LEU A N 1
ATOM 4166 C CA . LEU A 1 593 ? -69.341 64.775 -33.301 1.00 99.85 572 LEU A CA 1
ATOM 4167 C C . LEU A 1 593 ? -70.078 65.726 -34.248 1.00 102.32 572 LEU A C 1
ATOM 4168 O O . LEU A 1 593 ? -69.444 66.361 -35.088 1.00 102.17 572 LEU A O 1
ATOM 4173 N N . GLU A 1 594 ? -71.400 65.818 -34.106 1.00 105.86 573 GLU A N 1
ATOM 4174 C CA . GLU A 1 594 ? -72.221 66.729 -34.921 1.00 109.02 573 GLU A CA 1
ATOM 4175 C C . GLU A 1 594 ? -71.868 68.205 -34.677 1.00 108.91 573 GLU A C 1
ATOM 4176 O O . GLU A 1 594 ? -71.949 69.025 -35.595 1.00 108.70 573 GLU A O 1
ATOM 4182 N N . VAL A 1 595 ? -71.475 68.525 -33.443 1.00 108.37 574 VAL A N 1
ATOM 4183 C CA . VAL A 1 595 ? -70.920 69.843 -33.097 1.00 107.92 574 VAL A CA 1
ATOM 4184 C C . VAL A 1 595 ? -69.513 70.019 -33.689 1.00 107.29 574 VAL A C 1
ATOM 4185 O O . VAL A 1 595 ? -69.186 71.094 -34.193 1.00 106.68 574 VAL A O 1
ATOM 4189 N N . GLN A 1 596 ? -68.689 68.973 -33.605 1.00 108.03 575 GLN A N 1
ATOM 4190 C CA . GLN A 1 596 ? -67.311 69.001 -34.124 1.00 109.49 575 GLN A CA 1
ATOM 4191 C C . GLN A 1 596 ? -67.228 69.193 -35.639 1.00 108.87 575 GLN A C 1
ATOM 4192 O O . GLN A 1 596 ? -66.471 70.037 -36.117 1.00 106.89 575 GLN A O 1
ATOM 4198 N N . VAL A 1 597 ? -67.993 68.395 -36.380 1.00 111.00 576 VAL A N 1
ATOM 4199 C CA . VAL A 1 597 ? -68.049 68.516 -37.851 1.00 113.09 576 VAL A CA 1
ATOM 4200 C C . VAL A 1 597 ? -68.750 69.800 -38.322 1.00 115.18 576 VAL A C 1
ATOM 4201 O O . VAL A 1 597 ? -68.517 70.255 -39.442 1.00 117.88 576 VAL A O 1
ATOM 4205 N N . GLY A 1 598 ? -69.619 70.355 -37.478 1.00 115.66 577 GLY A N 1
ATOM 4206 C CA . GLY A 1 598 ? -70.268 71.642 -37.742 1.00 116.11 577 GLY A CA 1
ATOM 4207 C C . GLY A 1 598 ? -69.323 72.829 -37.869 1.00 117.48 577 GLY A C 1
ATOM 4208 O O . GLY A 1 598 ? -69.602 73.759 -38.626 1.00 116.84 577 GLY A O 1
ATOM 4209 N N . THR A 1 599 ? -68.209 72.795 -37.136 1.00 121.21 578 THR A N 1
ATOM 4210 C CA . THR A 1 599 ? -67.224 73.885 -37.149 1.00 123.57 578 THR A CA 1
ATOM 4211 C C . THR A 1 599 ? -66.469 73.956 -38.477 1.00 126.58 578 THR A C 1
ATOM 4212 O O . THR A 1 599 ? -66.414 75.015 -39.103 1.00 129.90 578 THR A O 1
ATOM 4216 N N . ASP A 1 600 ? -65.893 72.828 -38.889 1.00 129.83 579 ASP A N 1
ATOM 4217 C CA . ASP A 1 600 ? -65.160 72.724 -40.159 1.00 133.20 579 ASP A CA 1
ATOM 4218 C C . ASP A 1 600 ? -66.131 72.517 -41.337 1.00 133.89 579 ASP A C 1
ATOM 4219 O O . ASP A 1 600 ? -66.773 71.468 -41.420 1.00 134.01 579 ASP A O 1
ATOM 4224 N N . PRO A 1 601 ? -66.231 73.504 -42.260 1.00 135.10 580 PRO A N 1
ATOM 4225 C CA . PRO A 1 601 ? -67.165 73.372 -43.387 1.00 135.01 580 PRO A CA 1
ATOM 4226 C C . PRO A 1 601 ? -66.664 72.525 -44.575 1.00 135.37 580 PRO A C 1
ATOM 4227 O O . PRO A 1 601 ? -67.425 72.308 -45.522 1.00 132.87 580 PRO A O 1
ATOM 4231 N N . CYS A 1 602 ? -65.411 72.064 -44.530 1.00 135.31 581 CYS A N 1
ATOM 4232 C CA . CYS A 1 602 ? -64.856 71.170 -45.559 1.00 134.46 581 CYS A CA 1
ATOM 4233 C C . CYS A 1 602 ? -65.569 69.816 -45.599 1.00 132.57 581 CYS A C 1
ATOM 4234 O O . CYS A 1 602 ? -65.918 69.324 -46.675 1.00 133.04 581 CYS A O 1
ATOM 4237 N N . LEU A 1 603 ? -65.771 69.230 -44.419 1.00 128.04 582 LEU A N 1
ATOM 4238 C CA . LEU A 1 603 ? -66.425 67.919 -44.275 1.00 124.07 582 LEU A CA 1
ATOM 4239 C C . LEU A 1 603 ? -67.854 67.995 -43.706 1.00 121.30 582 LEU A C 1
ATOM 4240 O O . LEU A 1 603 ? -68.415 66.976 -43.314 1.00 123.63 582 LEU A O 1
ATOM 4245 N N . LYS A 1 604 ? -68.441 69.192 -43.693 1.00 119.69 583 LYS A N 1
ATOM 4246 C CA . LYS A 1 604 ? -69.807 69.412 -43.193 1.00 120.34 583 LYS A CA 1
ATOM 4247 C C . LYS A 1 604 ? -70.862 68.791 -44.119 1.00 118.32 583 LYS A C 1
ATOM 4248 O O . LYS A 1 604 ? -71.784 68.121 -43.649 1.00 115.21 583 LYS A O 1
ATOM 4254 N N . GLU A 1 605 ? -70.723 69.034 -45.422 1.00 118.31 584 GLU A N 1
ATOM 4255 C CA . GLU A 1 605 ? -71.627 68.459 -46.440 1.00 118.15 584 GLU A CA 1
ATOM 4256 C C . GLU A 1 605 ? -71.411 66.954 -46.656 1.00 113.57 584 GLU A C 1
ATOM 4257 O O . GLU A 1 605 ? -72.372 66.217 -46.888 1.00 111.56 584 GLU A O 1
ATOM 4263 N N . LYS A 1 606 ? -70.154 66.517 -46.590 1.00 109.22 585 LYS A N 1
ATOM 4264 C CA . LYS A 1 606 ? -69.789 65.107 -46.775 1.00 106.32 585 LYS A CA 1
ATOM 4265 C C . LYS A 1 606 ? -70.341 64.187 -45.688 1.00 104.11 585 LYS A C 1
ATOM 4266 O O . LYS A 1 606 ? -70.959 63.163 -45.989 1.00 103.87 585 LYS A O 1
ATOM 4272 N N . VAL A 1 607 ? -70.103 64.560 -44.432 1.00 100.57 586 VAL A N 1
ATOM 4273 C CA . VAL A 1 607 ? -70.342 63.670 -43.295 1.00 98.38 586 VAL A CA 1
ATOM 4274 C C . VAL A 1 607 ? -71.825 63.567 -42.920 1.00 95.32 586 VAL A C 1
ATOM 4275 O O . VAL A 1 607 ? -72.571 64.544 -43.017 1.00 94.61 586 VAL A O 1
ATOM 4279 N N . SER A 1 608 ? -72.228 62.370 -42.498 1.00 93.77 587 SER A N 1
ATOM 4280 C CA . SER A 1 608 ? -73.560 62.106 -41.949 1.00 93.07 587 SER A CA 1
ATOM 4281 C C . SER A 1 608 ? -73.393 61.346 -40.640 1.00 91.26 587 SER A C 1
ATOM 4282 O O . SER A 1 608 ? -72.553 60.448 -40.545 1.00 92.37 587 SER A O 1
ATOM 4285 N N . LEU A 1 609 ? -74.193 61.706 -39.640 1.00 89.18 588 LEU A N 1
ATOM 4286 C CA . LEU A 1 609 ? -74.111 61.098 -38.310 1.00 87.37 588 LEU A CA 1
ATOM 4287 C C . LEU A 1 609 ? -75.498 60.709 -37.805 1.00 86.74 588 LEU A C 1
ATOM 4288 O O . LEU A 1 609 ? -76.307 61.573 -37.460 1.00 87.49 588 LEU A O 1
ATOM 4293 N N . ARG A 1 610 ? -75.754 59.403 -37.777 1.00 86.06 589 ARG A N 1
ATOM 4294 C CA . ARG A 1 610 ? -77.017 58.837 -37.304 1.00 85.23 589 ARG A CA 1
ATOM 4295 C C . ARG A 1 610 ? -76.801 58.180 -35.944 1.00 83.97 589 ARG A C 1
ATOM 4296 O O . ARG A 1 610 ? -75.773 57.543 -35.721 1.00 82.17 589 ARG A O 1
ATOM 4304 N N . CYS A 1 611 ? -77.764 58.343 -35.040 1.00 84.09 590 CYS A N 1
ATOM 4305 C CA . CYS A 1 611 ? -77.757 57.632 -33.758 1.00 83.51 590 CYS A CA 1
ATOM 4306 C C . CYS A 1 611 ? -78.670 56.410 -33.836 1.00 82.23 590 CYS A C 1
ATOM 4307 O O . CYS A 1 611 ? -79.887 56.524 -33.679 1.00 82.94 590 CYS A O 1
ATOM 4310 N N . GLN A 1 612 ? -78.075 55.248 -34.087 1.00 81.46 591 GLN A N 1
ATOM 4311 C CA . GLN A 1 612 ? -78.826 53.996 -34.170 1.00 81.81 591 GLN A CA 1
ATOM 4312 C C . GLN A 1 612 ? -77.942 52.773 -33.954 1.00 81.86 591 GLN A C 1
ATOM 4313 O O . GLN A 1 612 ? -76.712 52.844 -34.042 1.00 81.50 591 GLN A O 1
ATOM 4319 N N . HIS A 1 613 ? -78.600 51.651 -33.673 1.00 81.01 592 HIS A N 1
ATOM 4320 C CA . HIS A 1 613 ? -77.928 50.384 -33.408 1.00 80.09 592 HIS A CA 1
ATOM 4321 C C . HIS A 1 613 ? -77.372 49.798 -34.702 1.00 79.97 592 HIS A C 1
ATOM 4322 O O . HIS A 1 613 ? -77.843 50.115 -35.797 1.00 81.26 592 HIS A O 1
ATOM 4329 N N . ALA A 1 614 ? -76.367 48.942 -34.560 1.00 80.30 593 ALA A N 1
ATOM 4330 C CA . ALA A 1 614 ? -75.707 48.306 -35.701 1.00 80.70 593 ALA A CA 1
ATOM 4331 C C . ALA A 1 614 ? -76.639 47.305 -36.395 1.00 81.19 593 ALA A C 1
ATOM 4332 O O . ALA A 1 614 ? -76.630 47.179 -37.618 1.00 80.00 593 ALA A O 1
ATOM 4334 N N . ASP A 1 615 ? -77.443 46.617 -35.587 1.00 84.40 594 ASP A N 1
ATOM 4335 C CA . ASP A 1 615 ? -78.497 45.700 -36.039 1.00 86.27 594 ASP A CA 1
ATOM 4336 C C . ASP A 1 615 ? -79.525 46.349 -36.982 1.00 85.72 594 ASP A C 1
ATOM 4337 O O . ASP A 1 615 ? -79.999 45.712 -37.923 1.00 82.80 594 ASP A O 1
ATOM 4342 N N . VAL A 1 616 ? -79.855 47.612 -36.718 1.00 87.34 595 VAL A N 1
ATOM 4343 C CA . VAL A 1 616 ? -80.901 48.341 -37.446 1.00 88.44 595 VAL A CA 1
ATOM 4344 C C . VAL A 1 616 ? -80.350 48.952 -38.745 1.00 88.92 595 VAL A C 1
ATOM 4345 O O . VAL A 1 616 ? -79.378 49.711 -38.719 1.00 87.97 595 VAL A O 1
ATOM 4349 N N . ALA A 1 617 ? -80.987 48.612 -39.867 1.00 90.07 596 ALA A N 1
ATOM 4350 C CA . ALA A 1 617 ? -80.640 49.147 -41.195 1.00 90.26 596 ALA A CA 1
ATOM 4351 C C . ALA A 1 617 ? -81.450 50.388 -41.603 1.00 91.08 596 ALA A C 1
ATOM 4352 O O . ALA A 1 617 ? -81.079 51.078 -42.555 1.00 91.12 596 ALA A O 1
ATOM 4354 N N . ASP A 1 618 ? -82.549 50.648 -40.892 1.00 91.36 597 ASP A N 1
ATOM 4355 C CA . ASP A 1 618 ? -83.495 51.739 -41.197 1.00 91.30 597 ASP A CA 1
ATOM 4356 C C . ASP A 1 618 ? -82.853 53.090 -41.536 1.00 87.28 597 ASP A C 1
ATOM 4357 O O . ASP A 1 618 ? -82.203 53.712 -40.694 1.00 84.40 597 ASP A O 1
ATOM 4362 N N . GLY A 1 619 ? -83.042 53.518 -42.784 1.00 84.89 598 GLY A N 1
ATOM 4363 C CA . GLY A 1 619 ? -82.597 54.832 -43.256 1.00 83.24 598 GLY A CA 1
ATOM 4364 C C . GLY A 1 619 ? -81.219 54.902 -43.898 1.00 81.45 598 GLY A C 1
ATOM 4365 O O . GLY A 1 619 ? -80.872 55.923 -44.492 1.00 80.60 598 GLY A O 1
ATOM 4366 N N . LEU A 1 620 ? -80.427 53.836 -43.784 1.00 79.46 599 LEU A N 1
ATOM 4367 C CA . LEU A 1 620 ? -79.093 53.800 -44.392 1.00 77.47 599 LEU A CA 1
ATOM 4368 C C . LEU A 1 620 ? -79.209 53.558 -45.909 1.00 75.27 599 LEU A C 1
ATOM 4369 O O . LEU A 1 620 ? -80.103 52.828 -46.341 1.00 74.24 599 LEU A O 1
ATOM 4374 N N . PRO A 1 621 ? -78.324 54.181 -46.721 1.00 73.20 600 PRO A N 1
ATOM 4375 C CA . PRO A 1 621 ? -78.346 53.987 -48.180 1.00 72.70 600 PRO A CA 1
ATOM 4376 C C . PRO A 1 621 ? -78.165 52.538 -48.636 1.00 72.74 600 PRO A C 1
ATOM 4377 O O . PRO A 1 621 ? -77.297 51.836 -48.119 1.00 73.72 600 PRO A O 1
ATOM 4381 N N . VAL A 1 622 ? -78.973 52.117 -49.608 1.00 72.81 601 VAL A N 1
ATOM 4382 C CA . VAL A 1 622 ? -78.909 50.759 -50.161 1.00 72.42 601 VAL A CA 1
ATOM 4383 C C . VAL A 1 622 ? -77.966 50.745 -51.362 1.00 71.77 601 VAL A C 1
ATOM 4384 O O . VAL A 1 622 ? -78.158 51.510 -52.307 1.00 71.91 601 VAL A O 1
ATOM 4388 N N . LYS A 1 623 ? -76.964 49.865 -51.314 1.00 72.11 602 LYS A N 1
ATOM 4389 C CA . LYS A 1 623 ? -75.987 49.669 -52.403 1.00 72.00 602 LYS A CA 1
ATOM 4390 C C . LYS A 1 623 ? -75.388 50.994 -52.911 1.00 70.64 602 LYS A C 1
ATOM 4391 O O . LYS A 1 623 ? -75.376 51.290 -54.108 1.00 71.30 602 LYS A O 1
ATOM 4397 N N . TYR A 1 624 ? -74.901 51.775 -51.952 1.00 69.80 603 TYR A N 1
ATOM 4398 C CA . TYR A 1 624 ? -74.359 53.122 -52.172 1.00 69.62 603 TYR A CA 1
ATOM 4399 C C . TYR A 1 624 ? -72.862 53.209 -51.870 1.00 69.37 603 TYR A C 1
ATOM 4400 O O . TYR A 1 624 ? -72.112 53.841 -52.616 1.00 70.17 603 TYR A O 1
ATOM 4409 N N . PHE A 1 625 ? -72.446 52.588 -50.768 1.00 68.88 604 PHE A N 1
ATOM 4410 C CA . PHE A 1 625 ? -71.066 52.656 -50.288 1.00 67.97 604 PHE A CA 1
ATOM 4411 C C . PHE A 1 625 ? -70.172 51.642 -50.989 1.00 69.92 604 PHE A C 1
ATOM 4412 O O . PHE A 1 625 ? -70.658 50.651 -51.537 1.00 70.21 604 PHE A O 1
ATOM 4420 N N . ASP A 1 626 ? -68.868 51.910 -50.977 1.00 72.30 605 ASP A N 1
ATOM 4421 C CA . ASP A 1 626 ? -67.862 50.949 -51.455 1.00 74.83 605 ASP A CA 1
ATOM 4422 C C . ASP A 1 626 ? -67.033 50.310 -50.327 1.00 75.11 605 ASP A C 1
ATOM 4423 O O . ASP A 1 626 ? -66.171 49.479 -50.603 1.00 77.49 605 ASP A O 1
ATOM 4428 N N . THR A 1 627 ? -67.286 50.693 -49.075 1.00 73.93 606 THR A N 1
ATOM 4429 C CA . THR A 1 627 ? -66.633 50.060 -47.921 1.00 72.49 606 THR A CA 1
ATOM 4430 C C . THR A 1 627 ? -67.382 50.338 -46.612 1.00 70.40 606 THR A C 1
ATOM 4431 O O . THR A 1 627 ? -67.747 51.478 -46.325 1.00 69.58 606 THR A O 1
ATOM 4435 N N . VAL A 1 628 ? -67.604 49.277 -45.838 1.00 69.27 607 VAL A N 1
ATOM 4436 C CA . VAL A 1 628 ? -68.234 49.361 -44.520 1.00 69.17 607 VAL A CA 1
ATOM 4437 C C . VAL A 1 628 ? -67.208 48.956 -43.463 1.00 69.25 607 VAL A C 1
ATOM 4438 O O . VAL A 1 628 ? -66.680 47.845 -43.504 1.00 70.13 607 VAL A O 1
ATOM 4442 N N . ILE A 1 629 ? -66.948 49.857 -42.516 1.00 69.68 608 ILE A N 1
ATOM 4443 C CA . ILE A 1 629 ? -65.946 49.642 -41.467 1.00 69.01 608 ILE A CA 1
ATOM 4444 C C . ILE A 1 629 ? -66.624 49.212 -40.163 1.00 68.63 608 ILE A C 1
ATOM 4445 O O . ILE A 1 629 ? -67.526 49.891 -39.670 1.00 68.30 608 ILE A O 1
ATOM 4450 N N . LEU A 1 630 ? -66.174 48.077 -39.629 1.00 69.71 609 LEU A N 1
ATOM 4451 C CA . LEU A 1 630 ? -66.535 47.604 -38.289 1.00 70.51 609 LEU A CA 1
ATOM 4452 C C . LEU A 1 630 ? -65.246 47.407 -37.492 1.00 70.81 609 LEU A C 1
ATOM 4453 O O . LEU A 1 630 ? -64.804 46.275 -37.273 1.00 71.60 609 LEU A O 1
ATOM 4458 N N . ASN A 1 631 ? -64.644 48.516 -37.069 1.00 70.78 610 ASN A N 1
ATOM 4459 C CA . ASN A 1 631 ? -63.355 48.485 -36.366 1.00 70.63 610 ASN A CA 1
ATOM 4460 C C . ASN A 1 631 ? -63.529 48.587 -34.851 1.00 70.31 610 ASN A C 1
ATOM 4461 O O . ASN A 1 631 ? -63.993 49.609 -34.342 1.00 70.29 610 ASN A O 1
ATOM 4466 N N . SER A 1 632 ? -63.147 47.519 -34.151 1.00 70.63 611 SER A N 1
ATOM 4467 C CA . SER A 1 632 ? -63.194 47.444 -32.682 1.00 70.65 611 SER A CA 1
ATOM 4468 C C . SER A 1 632 ? -64.586 47.758 -32.116 1.00 70.07 611 SER A C 1
ATOM 4469 O O . SER A 1 632 ? -64.732 48.539 -31.172 1.00 70.13 611 SER A O 1
ATOM 4472 N N . VAL A 1 633 ? -65.591 47.135 -32.726 1.00 68.92 612 VAL A N 1
ATOM 4473 C CA . VAL A 1 633 ? -67.004 47.285 -32.334 1.00 68.52 612 VAL A CA 1
ATOM 4474 C C . VAL A 1 633 ? -67.734 45.936 -32.171 1.00 68.09 612 VAL A C 1
ATOM 4475 O O . VAL A 1 633 ? -68.583 45.801 -31.288 1.00 67.84 612 VAL A O 1
ATOM 4479 N N . VAL A 1 634 ? -67.411 44.962 -33.026 1.00 68.46 613 VAL A N 1
ATOM 4480 C CA . VAL A 1 634 ? -67.973 43.600 -32.984 1.00 68.28 613 VAL A CA 1
ATOM 4481 C C . VAL A 1 634 ? -67.946 42.944 -31.596 1.00 69.43 613 VAL A C 1
ATOM 4482 O O . VAL A 1 634 ? -68.884 42.231 -31.224 1.00 69.25 613 VAL A O 1
ATOM 4486 N N . GLN A 1 635 ? -66.879 43.199 -30.841 1.00 70.65 614 GLN A N 1
ATOM 4487 C CA . GLN A 1 635 ? -66.719 42.677 -29.477 1.00 71.12 614 GLN A CA 1
ATOM 4488 C C . GLN A 1 635 ? -67.842 43.048 -28.495 1.00 69.98 614 GLN A C 1
ATOM 4489 O O . GLN A 1 635 ? -68.058 42.334 -27.518 1.00 71.56 614 GLN A O 1
ATOM 4495 N N . TYR A 1 636 ? -68.553 44.143 -28.755 1.00 68.77 615 TYR A N 1
ATOM 4496 C CA . TYR A 1 636 ? -69.663 44.584 -27.897 1.00 68.51 615 TYR A CA 1
ATOM 4497 C C . TYR A 1 636 ? -71.040 44.039 -28.308 1.00 68.81 615 TYR A C 1
ATOM 4498 O O . TYR A 1 636 ? -72.061 44.475 -27.766 1.00 70.40 615 TYR A O 1
ATOM 4507 N N . PHE A 1 637 ? -71.071 43.088 -29.244 1.00 68.62 616 PHE A N 1
ATOM 4508 C CA . PHE A 1 637 ? -72.322 42.438 -29.654 1.00 69.43 616 PHE A CA 1
ATOM 4509 C C . PHE A 1 637 ? -72.643 41.245 -28.745 1.00 70.83 616 PHE A C 1
ATOM 4510 O O . PHE A 1 637 ? -71.729 40.606 -28.222 1.00 73.02 616 PHE A O 1
ATOM 4518 N N . PRO A 1 638 ? -73.943 40.939 -28.553 1.00 71.46 617 PRO A N 1
ATOM 4519 C CA . PRO A 1 638 ? -74.365 39.908 -27.596 1.00 71.74 617 PRO A CA 1
ATOM 4520 C C . PRO A 1 638 ? -74.147 38.454 -28.019 1.00 72.23 617 PRO A C 1
ATOM 4521 O O . PRO A 1 638 ? -73.889 37.615 -27.154 1.00 72.63 617 PRO A O 1
ATOM 4525 N N . ASP A 1 639 ? -74.271 38.152 -29.310 1.00 73.08 618 ASP A N 1
ATOM 4526 C CA . ASP A 1 639 ? -74.152 36.762 -29.789 1.00 74.72 618 ASP A CA 1
ATOM 4527 C C . ASP A 1 639 ? -73.833 36.642 -31.283 1.00 74.01 618 ASP A C 1
ATOM 4528 O O . ASP A 1 639 ? -73.821 37.636 -32.010 1.00 74.22 618 ASP A O 1
ATOM 4533 N N . ALA A 1 640 ? -73.557 35.409 -31.710 1.00 73.66 619 ALA A N 1
ATOM 4534 C CA . ALA A 1 640 ? -73.242 35.078 -33.110 1.00 73.15 619 ALA A CA 1
ATOM 4535 C C . ALA A 1 640 ? -74.328 35.477 -34.117 1.00 73.44 619 ALA A C 1
ATOM 4536 O O . ALA A 1 640 ? -74.013 35.896 -35.233 1.00 73.48 619 ALA A O 1
ATOM 4538 N N . ALA A 1 641 ? -75.591 35.332 -33.723 1.00 73.75 620 ALA A N 1
ATOM 4539 C CA . ALA A 1 641 ? -76.725 35.689 -34.585 1.00 73.35 620 ALA A CA 1
ATOM 4540 C C . ALA A 1 641 ? -76.811 37.197 -34.831 1.00 72.63 620 ALA A C 1
ATOM 4541 O O . ALA A 1 641 ? -77.173 37.627 -35.924 1.00 73.49 620 ALA A O 1
ATOM 4543 N N . TYR A 1 642 ? -76.477 37.983 -33.808 1.00 72.00 621 TYR A N 1
ATOM 4544 C CA . TYR A 1 642 ? -76.417 39.448 -33.908 1.00 71.58 621 TYR A CA 1
ATOM 4545 C C . TYR A 1 642 ? -75.307 39.891 -34.866 1.00 71.91 621 TYR A C 1
ATOM 4546 O O . TYR A 1 642 ? -75.522 40.776 -35.696 1.00 72.89 621 TYR A O 1
ATOM 4555 N N . LEU A 1 643 ? -74.130 39.279 -34.736 1.00 71.35 622 LEU A N 1
ATOM 4556 C CA . LEU A 1 643 ? -73.004 39.534 -35.643 1.00 71.25 622 LEU A CA 1
ATOM 4557 C C . LEU A 1 643 ? -73.333 39.165 -37.089 1.00 72.82 622 LEU A C 1
ATOM 4558 O O . LEU A 1 643 ? -72.951 39.873 -38.020 1.00 73.41 622 LEU A O 1
ATOM 4563 N N . SER A 1 644 ? -74.020 38.042 -37.265 1.00 75.12 623 SER A N 1
ATOM 4564 C CA . SER A 1 644 ? -74.436 37.577 -38.589 1.00 75.12 623 SER A CA 1
ATOM 4565 C C . SER A 1 644 ? -75.444 38.531 -39.239 1.00 74.90 623 SER A C 1
ATOM 4566 O O . SER A 1 644 ? -75.415 38.748 -40.452 1.00 73.59 623 SER A O 1
ATOM 4569 N N . ARG A 1 645 ? -76.318 39.101 -38.416 1.00 75.99 624 ARG A N 1
ATOM 4570 C CA . ARG A 1 645 ? -77.366 40.012 -38.867 1.00 79.02 624 ARG A CA 1
ATOM 4571 C C . ARG A 1 645 ? -76.806 41.371 -39.295 1.00 78.49 624 ARG A C 1
ATOM 4572 O O . ARG A 1 645 ? -77.208 41.908 -40.326 1.00 78.54 624 ARG A O 1
ATOM 4580 N N . VAL A 1 646 ? -75.889 41.918 -38.498 1.00 77.63 625 VAL A N 1
ATOM 4581 C CA . VAL A 1 646 ? -75.223 43.197 -38.825 1.00 76.15 625 VAL A CA 1
ATOM 4582 C C . VAL A 1 646 ? -74.336 43.104 -40.076 1.00 73.57 625 VAL A C 1
ATOM 4583 O O . VAL A 1 646 ? -74.239 44.069 -40.836 1.00 73.73 625 VAL A O 1
ATOM 4587 N N . LEU A 1 647 ? -73.685 41.961 -40.279 1.00 70.97 626 LEU A N 1
ATOM 4588 C CA . LEU A 1 647 ? -72.917 41.729 -41.509 1.00 70.68 626 LEU A CA 1
ATOM 4589 C C . LEU A 1 647 ? -73.816 41.661 -42.753 1.00 71.33 626 LEU A C 1
ATOM 4590 O O . LEU A 1 647 ? -73.442 42.170 -43.807 1.00 70.56 626 LEU A O 1
ATOM 4595 N N . ASP A 1 648 ? -74.990 41.039 -42.624 1.00 73.74 627 ASP A N 1
ATOM 4596 C CA . ASP A 1 648 ? -76.008 41.048 -43.693 1.00 74.18 627 ASP A CA 1
ATOM 4597 C C . ASP A 1 648 ? -76.535 42.458 -43.977 1.00 72.38 627 ASP A C 1
ATOM 4598 O O . ASP A 1 648 ? -76.784 42.805 -45.131 1.00 72.63 627 ASP A O 1
ATOM 4603 N N . VAL A 1 649 ? -76.716 43.252 -42.923 1.00 71.50 628 VAL A N 1
ATOM 4604 C CA . VAL A 1 649 ? -77.075 44.670 -43.055 1.00 71.40 628 VAL A CA 1
ATOM 4605 C C . VAL A 1 649 ? -75.973 45.435 -43.788 1.00 71.61 628 VAL A C 1
ATOM 4606 O O . VAL A 1 649 ? -76.252 46.158 -44.740 1.00 72.41 628 VAL A O 1
ATOM 4610 N N . ALA A 1 650 ? -74.733 45.260 -43.333 1.00 72.37 629 ALA A N 1
ATOM 4611 C CA . ALA A 1 650 ? -73.551 45.883 -43.950 1.00 72.14 629 ALA A CA 1
ATOM 4612 C C . ALA A 1 650 ? -73.339 45.478 -45.412 1.00 72.57 629 ALA A C 1
ATOM 4613 O O . ALA A 1 650 ? -72.847 46.273 -46.213 1.00 72.86 629 ALA A O 1
ATOM 4615 N N . LEU A 1 651 ? -73.708 44.243 -45.746 1.00 72.63 630 LEU A N 1
ATOM 4616 C CA . LEU A 1 651 ? -73.621 43.739 -47.119 1.00 72.04 630 LEU A CA 1
ATOM 4617 C C . LEU A 1 651 ? -74.606 44.444 -48.060 1.00 73.37 630 LEU A C 1
ATOM 4618 O O . LEU A 1 651 ? -74.269 44.724 -49.211 1.00 74.28 630 LEU A O 1
ATOM 4623 N N . ASP A 1 652 ? -75.811 44.731 -47.564 1.00 74.92 631 ASP A N 1
ATOM 4624 C CA . ASP A 1 652 ? -76.815 45.509 -48.311 1.00 75.86 631 ASP A CA 1
ATOM 4625 C C . ASP A 1 652 ? -76.414 46.971 -48.547 1.00 75.46 631 ASP A C 1
ATOM 4626 O O . ASP A 1 652 ? -76.875 47.591 -49.506 1.00 75.79 631 ASP A O 1
ATOM 4631 N N . ARG A 1 653 ? -75.578 47.517 -47.665 1.00 74.81 632 ARG A N 1
ATOM 4632 C CA . ARG A 1 653 ? -75.050 48.879 -47.826 1.00 74.53 632 ARG A CA 1
ATOM 4633 C C . ARG A 1 653 ? -74.081 48.986 -49.008 1.00 74.23 632 ARG A C 1
ATOM 4634 O O . ARG A 1 653 ? -74.011 50.027 -49.662 1.00 74.22 632 ARG A O 1
ATOM 4642 N N . LEU A 1 654 ? -73.337 47.912 -49.264 1.00 74.80 633 LEU A N 1
ATOM 4643 C CA . LEU A 1 654 ? -72.276 47.907 -50.269 1.00 75.75 633 LEU A CA 1
ATOM 4644 C C . LEU A 1 654 ? -72.800 47.821 -51.696 1.00 76.40 633 LEU A C 1
ATOM 4645 O O . LEU A 1 654 ? -73.632 46.969 -52.008 1.00 77.27 633 LEU A O 1
ATOM 4650 N N . ALA A 1 655 ? -72.289 48.701 -52.556 1.00 76.76 634 ALA A N 1
ATOM 4651 C CA . ALA A 1 655 ? -72.482 48.595 -54.001 1.00 76.21 634 ALA A CA 1
ATOM 4652 C C . ALA A 1 655 ? -71.621 47.446 -54.534 1.00 76.60 634 ALA A C 1
ATOM 4653 O O . ALA A 1 655 ? -70.690 47.014 -53.848 1.00 76.40 634 ALA A O 1
ATOM 4655 N N . PRO A 1 656 ? -71.923 46.939 -55.750 1.00 78.51 635 PRO A N 1
ATOM 4656 C CA . PRO A 1 656 ? -71.105 45.857 -56.315 1.00 78.81 635 PRO A CA 1
ATOM 4657 C C . PRO A 1 656 ? -69.619 46.219 -56.419 1.00 78.48 635 PRO A C 1
ATOM 4658 O O . PRO A 1 656 ? -69.273 47.248 -57.003 1.00 79.23 635 PRO A O 1
ATOM 4662 N N . GLY A 1 657 ? -68.770 45.386 -55.819 1.00 78.25 636 GLY A N 1
ATOM 4663 C CA . GLY A 1 657 ? -67.314 45.589 -55.807 1.00 79.14 636 GLY A CA 1
ATOM 4664 C C . GLY A 1 657 ? -66.729 45.993 -54.461 1.00 79.41 636 GLY A C 1
ATOM 4665 O O . GLY A 1 657 ? -65.523 45.848 -54.243 1.00 80.27 636 GLY A O 1
ATOM 4666 N N . GLY A 1 658 ? -67.572 46.503 -53.562 1.00 79.26 637 GLY A N 1
ATOM 4667 C CA . GLY A 1 658 ? -67.138 46.942 -52.233 1.00 78.46 637 GLY A CA 1
ATOM 4668 C C . GLY A 1 658 ? -66.822 45.812 -51.271 1.00 77.47 637 GLY A C 1
ATOM 4669 O O . GLY A 1 658 ? -66.871 44.633 -51.637 1.00 77.03 637 GLY A O 1
ATOM 4670 N N . ARG A 1 659 ? -66.487 46.183 -50.035 1.00 76.04 638 ARG A N 1
ATOM 4671 C CA . ARG A 1 659 ? -66.114 45.209 -48.996 1.00 75.94 638 ARG A CA 1
ATOM 4672 C C . ARG A 1 659 ? -66.438 45.654 -47.573 1.00 74.08 638 ARG A C 1
ATOM 4673 O O . ARG A 1 659 ? -66.444 46.842 -47.266 1.00 73.93 638 ARG A O 1
ATOM 4681 N N . ILE A 1 660 ? -66.704 44.673 -46.714 1.00 72.23 639 ILE A N 1
ATOM 4682 C CA . ILE A 1 660 ? -66.830 44.903 -45.277 1.00 71.19 639 ILE A CA 1
ATOM 4683 C C . ILE A 1 660 ? -65.441 44.697 -44.675 1.00 71.13 639 ILE A C 1
ATOM 4684 O O . ILE A 1 660 ? -64.823 43.653 -44.893 1.00 69.31 639 ILE A O 1
ATOM 4689 N N . LEU A 1 661 ? -64.961 45.700 -43.938 1.00 71.25 640 LEU A N 1
ATOM 4690 C CA . LEU A 1 661 ? -63.694 45.624 -43.204 1.00 71.41 640 LEU A CA 1
ATOM 4691 C C . LEU A 1 661 ? -63.995 45.484 -41.717 1.00 68.63 640 LEU A C 1
ATOM 4692 O O . LEU A 1 661 ? -64.370 46.460 -41.065 1.00 68.54 640 LEU A O 1
ATOM 4697 N N . VAL A 1 662 ? -63.839 44.268 -41.198 1.00 66.80 641 VAL A N 1
ATOM 4698 C CA . VAL A 1 662 ? -64.040 43.979 -39.773 1.00 65.89 641 VAL A CA 1
ATOM 4699 C C . VAL A 1 662 ? -62.668 43.926 -39.103 1.00 65.33 641 VAL A C 1
ATOM 4700 O O . VAL A 1 662 ? -61.896 42.992 -39.332 1.00 64.54 641 VAL A O 1
ATOM 4704 N N . GLY A 1 663 ? -62.378 44.934 -38.282 1.00 65.92 642 GLY A N 1
ATOM 4705 C CA . GLY A 1 663 ? -61.070 45.084 -37.638 1.00 67.04 642 GLY A CA 1
ATOM 4706 C C . GLY A 1 663 ? -61.120 44.859 -36.139 1.00 68.44 642 GLY A C 1
ATOM 4707 O O . GLY A 1 663 ? -62.162 45.065 -35.508 1.00 69.09 642 GLY A O 1
ATOM 4708 N N . ASP A 1 664 ? -59.988 44.424 -35.584 1.00 70.06 643 ASP A N 1
ATOM 4709 C CA . ASP A 1 664 ? -59.785 44.296 -34.130 1.00 71.09 643 ASP A CA 1
ATOM 4710 C C . ASP A 1 664 ? -60.668 43.189 -33.511 1.00 70.29 643 ASP A C 1
ATOM 4711 O O . ASP A 1 664 ? -61.241 43.357 -32.429 1.00 70.19 643 ASP A O 1
ATOM 4716 N N . VAL A 1 665 ? -60.748 42.055 -34.207 1.00 68.77 644 VAL A N 1
ATOM 4717 C CA . VAL A 1 665 ? -61.613 40.937 -33.814 1.00 68.36 644 VAL A CA 1
ATOM 4718 C C . VAL A 1 665 ? -60.859 40.066 -32.820 1.00 68.29 644 VAL A C 1
ATOM 4719 O O . VAL A 1 665 ? -59.744 39.652 -33.100 1.00 68.91 644 VAL A O 1
ATOM 4723 N N . ARG A 1 666 ? -61.479 39.773 -31.678 1.00 68.47 645 ARG A N 1
ATOM 4724 C CA . ARG A 1 666 ? -60.872 38.921 -30.654 1.00 67.74 645 ARG A CA 1
ATOM 4725 C C . ARG A 1 666 ? -60.868 37.457 -31.112 1.00 67.98 645 ARG A C 1
ATOM 4726 O O . ARG A 1 666 ? -61.923 36.901 -31.423 1.00 67.09 645 ARG A O 1
ATOM 4734 N N . ASN A 1 667 ? -59.686 36.845 -31.145 1.00 68.51 646 ASN A N 1
ATOM 4735 C CA . ASN A 1 667 ? -59.528 35.454 -31.585 1.00 69.62 646 ASN A CA 1
ATOM 4736 C C . ASN A 1 667 ? -59.959 34.457 -30.512 1.00 71.66 646 ASN A C 1
ATOM 4737 O O . ASN A 1 667 ? -59.406 34.448 -29.411 1.00 72.70 646 ASN A O 1
ATOM 4742 N N . TYR A 1 668 ? -60.940 33.621 -30.848 1.00 74.65 647 TYR A N 1
ATOM 4743 C CA . TYR A 1 668 ? -61.469 32.599 -29.933 1.00 76.34 647 TYR A CA 1
ATOM 4744 C C . TYR A 1 668 ? -60.525 31.407 -29.790 1.00 74.87 647 TYR A C 1
ATOM 4745 O O . TYR A 1 668 ? -60.452 30.796 -28.722 1.00 75.12 647 TYR A O 1
ATOM 4754 N N . GLY A 1 669 ? -59.808 31.089 -30.866 1.00 73.68 648 GLY A N 1
ATOM 4755 C CA . GLY A 1 669 ? -58.817 30.010 -30.874 1.00 73.96 648 GLY A CA 1
ATOM 4756 C C . GLY A 1 669 ? -57.690 30.144 -29.862 1.00 73.36 648 GLY A C 1
ATOM 4757 O O . GLY A 1 669 ? -57.160 29.132 -29.398 1.00 75.24 648 GLY A O 1
ATOM 4758 N N . THR A 1 670 ? -57.326 31.384 -29.527 1.00 72.05 649 THR A N 1
ATOM 4759 C CA . THR A 1 670 ? -56.267 31.677 -28.545 1.00 71.12 649 THR A CA 1
ATOM 4760 C C . THR A 1 670 ? -56.772 32.424 -27.295 1.00 71.06 649 THR A C 1
ATOM 4761 O O . THR A 1 670 ? -55.991 33.094 -26.612 1.00 71.20 649 THR A O 1
ATOM 4765 N N . LEU A 1 671 ? -58.062 32.293 -26.987 1.00 71.32 650 LEU A N 1
ATOM 4766 C CA . LEU A 1 671 ? -58.657 32.962 -25.815 1.00 71.29 650 LEU A CA 1
ATOM 4767 C C . LEU A 1 671 ? -58.128 32.351 -24.514 1.00 73.20 650 LEU A C 1
ATOM 4768 O O . LEU A 1 671 ? -57.845 33.065 -23.554 1.00 74.43 650 LEU A O 1
ATOM 4773 N N . ARG A 1 672 ? -57.988 31.029 -24.499 1.00 75.35 651 ARG A N 1
ATOM 4774 C CA . ARG A 1 672 ? -57.548 30.304 -23.303 1.00 76.40 651 ARG A CA 1
ATOM 4775 C C . ARG A 1 672 ? -56.073 30.585 -22.987 1.00 74.49 651 ARG A C 1
ATOM 4776 O O . ARG A 1 672 ? -55.709 30.734 -21.823 1.00 73.25 651 ARG A O 1
ATOM 4784 N N . GLU A 1 673 ? -55.246 30.691 -24.027 1.00 73.83 652 GLU A N 1
ATOM 4785 C CA . GLU A 1 673 ? -53.813 31.042 -23.853 1.00 73.62 652 GLU A CA 1
ATOM 4786 C C . GLU A 1 673 ? -53.625 32.516 -23.447 1.00 70.53 652 GLU A C 1
ATOM 4787 O O . GLU A 1 673 ? -52.681 32.842 -22.723 1.00 70.09 652 GLU A O 1
ATOM 4793 N N . PHE A 1 674 ? -54.517 33.391 -23.916 1.00 67.04 653 PHE A N 1
ATOM 4794 C CA . PHE A 1 674 ? -54.569 34.787 -23.462 1.00 64.19 653 PHE A CA 1
ATOM 4795 C C . PHE A 1 674 ? -54.902 34.875 -21.974 1.00 64.58 653 PHE A C 1
ATOM 4796 O O . PHE A 1 674 ? -54.207 35.553 -21.220 1.00 64.36 653 PHE A O 1
ATOM 4804 N N . LEU A 1 675 ? -55.969 34.192 -21.568 1.00 65.49 654 LEU A N 1
ATOM 4805 C CA . LEU A 1 675 ? -56.444 34.234 -20.177 1.00 66.10 654 LEU A CA 1
ATOM 4806 C C . LEU A 1 675 ? -55.529 33.536 -19.161 1.00 66.65 654 LEU A C 1
ATOM 4807 O O . LEU A 1 675 ? -55.463 33.970 -18.010 1.00 66.34 654 LEU A O 1
ATOM 4812 N N . THR A 1 676 ? -54.848 32.462 -19.571 1.00 67.70 655 THR A N 1
ATOM 4813 C CA . THR A 1 676 ? -53.827 31.823 -18.717 1.00 69.07 655 THR A CA 1
ATOM 4814 C C . THR A 1 676 ? -52.619 32.745 -18.521 1.00 68.04 655 THR A C 1
ATOM 4815 O O . THR A 1 676 ? -52.006 32.744 -17.455 1.00 70.18 655 THR A O 1
ATOM 4819 N N . ALA A 1 677 ? -52.280 33.516 -19.554 1.00 66.54 656 ALA A N 1
ATOM 4820 C CA . ALA A 1 677 ? -51.194 34.494 -19.473 1.00 66.15 656 ALA A CA 1
ATOM 4821 C C . ALA A 1 677 ? -51.544 35.629 -18.511 1.00 65.93 656 ALA A C 1
ATOM 4822 O O . ALA A 1 677 ? -50.748 35.970 -17.640 1.00 66.16 656 ALA A O 1
ATOM 4824 N N . VAL A 1 678 ? -52.740 36.196 -18.663 1.00 66.03 657 VAL A N 1
ATOM 4825 C CA . VAL A 1 678 ? -53.223 37.259 -17.766 1.00 67.03 657 VAL A CA 1
ATOM 4826 C C . VAL A 1 678 ? -53.272 36.783 -16.312 1.00 68.35 657 VAL A C 1
ATOM 4827 O O . VAL A 1 678 ? -52.837 37.503 -15.412 1.00 69.07 657 VAL A O 1
ATOM 4831 N N . HIS A 1 679 ? -53.799 35.579 -16.096 1.00 70.33 658 HIS A N 1
ATOM 4832 C CA . HIS A 1 679 ? -53.976 35.050 -14.741 1.00 72.83 658 HIS A CA 1
ATOM 4833 C C . HIS A 1 679 ? -52.649 34.719 -14.060 1.00 74.68 658 HIS A C 1
ATOM 4834 O O . HIS A 1 679 ? -52.456 35.061 -12.894 1.00 75.39 658 HIS A O 1
ATOM 4841 N N . HIS A 1 680 ? -51.749 34.054 -14.782 1.00 76.36 659 HIS A N 1
ATOM 4842 C CA . HIS A 1 680 ? -50.425 33.726 -14.243 1.00 79.11 659 HIS A CA 1
ATOM 4843 C C . HIS A 1 680 ? -49.551 34.969 -14.014 1.00 77.52 659 HIS A C 1
ATOM 4844 O O . HIS A 1 680 ? -48.671 34.955 -13.155 1.00 77.79 659 HIS A O 1
ATOM 4851 N N . ALA A 1 681 ? -49.796 36.030 -14.783 1.00 76.58 660 ALA A N 1
ATOM 4852 C CA . ALA A 1 681 ? -49.127 37.321 -14.589 1.00 75.12 660 ALA A CA 1
ATOM 4853 C C . ALA A 1 681 ? -49.583 38.008 -13.299 1.00 74.88 660 ALA A C 1
ATOM 4854 O O . ALA A 1 681 ? -48.759 38.518 -12.538 1.00 73.92 660 ALA A O 1
ATOM 4856 N N . GLN A 1 682 ? -50.896 38.020 -13.076 1.00 74.07 661 GLN A N 1
ATOM 4857 C CA . GLN A 1 682 ? -51.500 38.615 -11.876 1.00 73.95 661 GLN A CA 1
ATOM 4858 C C . GLN A 1 682 ? -51.367 37.738 -10.623 1.00 74.03 661 GLN A C 1
ATOM 4859 O O . GLN A 1 682 ? -51.291 38.258 -9.509 1.00 72.62 661 GLN A O 1
ATOM 4865 N N . HIS A 1 683 ? -51.356 36.418 -10.815 1.00 75.84 662 HIS A N 1
ATOM 4866 C CA . HIS A 1 683 ? -51.302 35.442 -9.718 1.00 76.20 662 HIS A CA 1
ATOM 4867 C C . HIS A 1 683 ? -50.197 34.408 -9.981 1.00 77.79 662 HIS A C 1
ATOM 4868 O O . HIS A 1 683 ? -50.489 33.252 -10.294 1.00 78.34 662 HIS A O 1
ATOM 4875 N N . PRO A 1 684 ? -48.918 34.819 -9.851 1.00 80.52 663 PRO A N 1
ATOM 4876 C CA . PRO A 1 684 ? -47.793 33.917 -10.158 1.00 83.29 663 PRO A CA 1
ATOM 4877 C C . PRO A 1 684 ? -47.582 32.736 -9.194 1.00 87.62 663 PRO A C 1
ATOM 4878 O O . PRO A 1 684 ? -46.915 31.768 -9.566 1.00 87.89 663 PRO A O 1
ATOM 4882 N N . GLN A 1 685 ? -48.143 32.812 -7.987 1.00 92.94 664 GLN A N 1
ATOM 4883 C CA . GLN A 1 685 ? -47.988 31.753 -6.978 1.00 97.52 664 GLN A CA 1
ATOM 4884 C C . GLN A 1 685 ? -48.932 30.559 -7.179 1.00 96.81 664 GLN A C 1
ATOM 4885 O O . GLN A 1 685 ? -48.685 29.484 -6.628 1.00 97.98 664 GLN A O 1
ATOM 4891 N N . ASP A 1 686 ? -50.005 30.748 -7.949 1.00 95.26 665 ASP A N 1
ATOM 4892 C CA . ASP A 1 686 ? -51.029 29.714 -8.134 1.00 94.32 665 ASP A CA 1
ATOM 4893 C C . ASP A 1 686 ? -50.514 28.487 -8.891 1.00 93.72 665 ASP A C 1
ATOM 4894 O O . ASP A 1 686 ? -49.733 28.610 -9.838 1.00 91.32 665 ASP A O 1
ATOM 4899 N N . SER A 1 687 ? -50.969 27.311 -8.459 1.00 93.72 666 SER A N 1
ATOM 4900 C CA . SER A 1 687 ? -50.605 26.037 -9.082 1.00 93.86 666 SER A CA 1
ATOM 4901 C C . SER A 1 687 ? -51.327 25.836 -10.413 1.00 93.67 666 SER A C 1
ATOM 4902 O O . SER A 1 687 ? -52.299 26.531 -10.710 1.00 94.67 666 SER A O 1
ATOM 4905 N N . ALA A 1 688 ? -50.849 24.868 -11.192 1.00 92.98 667 ALA A N 1
ATOM 4906 C CA . ALA A 1 688 ? -51.378 24.579 -12.537 1.00 92.87 667 ALA A CA 1
ATOM 4907 C C . ALA A 1 688 ? -52.876 24.242 -12.551 1.00 93.86 667 ALA A C 1
ATOM 4908 O O . ALA A 1 688 ? -53.588 24.608 -13.490 1.00 93.77 667 ALA A O 1
ATOM 4910 N N . SER A 1 689 ? -53.336 23.544 -11.513 1.00 93.87 668 SER A N 1
ATOM 4911 C CA . SER A 1 689 ? -54.758 23.214 -11.344 1.00 93.68 668 SER A CA 1
ATOM 4912 C C . SER A 1 689 ? -55.617 24.439 -11.002 1.00 92.57 668 SER A C 1
ATOM 4913 O O . SER A 1 689 ? -56.745 24.564 -11.487 1.00 94.05 668 SER A O 1
ATOM 4916 N N . ALA A 1 690 ? -55.085 25.322 -10.156 1.00 89.92 669 ALA A N 1
ATOM 4917 C CA . ALA A 1 690 ? -55.758 26.577 -9.789 1.00 87.58 669 ALA A CA 1
ATOM 4918 C C . ALA A 1 690 ? -55.870 27.567 -10.956 1.00 86.10 669 ALA A C 1
ATOM 4919 O O . ALA A 1 690 ? -56.816 28.357 -11.008 1.00 84.33 669 ALA A O 1
ATOM 4921 N N . VAL A 1 691 ? -54.903 27.523 -11.874 1.00 84.63 670 VAL A N 1
ATOM 4922 C CA . VAL A 1 691 ? -54.929 28.348 -13.085 1.00 84.22 670 VAL A CA 1
ATOM 4923 C C . VAL A 1 691 ? -56.068 27.880 -13.991 1.00 84.66 670 VAL A C 1
ATOM 4924 O O . VAL A 1 691 ? -56.935 28.675 -14.348 1.00 84.78 670 VAL A O 1
ATOM 4928 N N . ARG A 1 692 ? -56.063 26.594 -14.342 1.00 85.68 671 ARG A N 1
ATOM 4929 C CA . ARG A 1 692 ? -57.129 26.000 -15.179 1.00 86.97 671 ARG A CA 1
ATOM 4930 C C . ARG A 1 692 ? -58.538 26.195 -14.605 1.00 84.90 671 ARG A C 1
ATOM 4931 O O . ARG A 1 692 ? -59.496 26.368 -15.362 1.00 86.47 671 ARG A O 1
ATOM 4939 N N . ALA A 1 693 ? -58.652 26.164 -13.279 1.00 81.30 672 ALA A N 1
ATOM 4940 C CA . ALA A 1 693 ? -59.914 26.453 -12.592 1.00 79.85 672 ALA A CA 1
ATOM 4941 C C . ALA A 1 693 ? -60.335 27.915 -12.768 1.00 79.11 672 ALA A C 1
ATOM 4942 O O . ALA A 1 693 ? -61.501 28.204 -13.048 1.00 78.35 672 ALA A O 1
ATOM 4944 N N . ALA A 1 694 ? -59.376 28.823 -12.601 1.00 78.81 673 ALA A N 1
ATOM 4945 C CA . ALA A 1 694 ? -59.603 30.266 -12.755 1.00 77.96 673 ALA A CA 1
ATOM 4946 C C . ALA A 1 694 ? -59.887 30.693 -14.200 1.00 76.97 673 ALA A C 1
ATOM 4947 O O . ALA A 1 694 ? -60.712 31.579 -14.437 1.00 75.64 673 ALA A O 1
ATOM 4949 N N . VAL A 1 695 ? -59.188 30.073 -15.149 1.00 76.51 674 VAL A N 1
ATOM 4950 C CA . VAL A 1 695 ? -59.373 30.350 -16.578 1.00 77.53 674 VAL A CA 1
ATOM 4951 C C . VAL A 1 695 ? -60.752 29.910 -17.068 1.00 79.19 674 VAL A C 1
ATOM 4952 O O . VAL A 1 695 ? -61.376 30.611 -17.861 1.00 79.93 674 VAL A O 1
ATOM 4956 N N . GLU A 1 696 ? -61.218 28.758 -16.593 1.00 81.65 675 GLU A N 1
ATOM 4957 C CA . GLU A 1 696 ? -62.553 28.254 -16.933 1.00 83.29 675 GLU A CA 1
ATOM 4958 C C . GLU A 1 696 ? -63.672 29.227 -16.532 1.00 82.55 675 GLU A C 1
ATOM 4959 O O . GLU A 1 696 ? -64.644 29.391 -17.273 1.00 81.86 675 GLU A O 1
ATOM 4965 N N . ARG A 1 697 ? -63.528 29.859 -15.366 1.00 82.06 676 ARG A N 1
ATOM 4966 C CA . ARG A 1 697 ? -64.456 30.906 -14.911 1.00 83.41 676 ARG A CA 1
ATOM 4967 C C . ARG A 1 697 ? -64.364 32.150 -15.790 1.00 81.87 676 ARG A C 1
ATOM 4968 O O . ARG A 1 697 ? -65.384 32.743 -16.145 1.00 82.99 676 ARG A O 1
ATOM 4976 N N . ALA A 1 698 ? -63.131 32.538 -16.113 1.00 79.67 677 ALA A N 1
ATOM 4977 C CA . ALA A 1 698 ? -62.845 33.725 -16.927 1.00 77.56 677 ALA A CA 1
ATOM 4978 C C . ALA A 1 698 ? -63.419 33.645 -18.344 1.00 76.21 677 ALA A C 1
ATOM 4979 O O . ALA A 1 698 ? -63.870 34.656 -18.885 1.00 77.69 677 ALA A O 1
ATOM 4981 N N . VAL A 1 699 ? -63.390 32.450 -18.933 1.00 74.62 678 VAL A N 1
ATOM 4982 C CA . VAL A 1 699 ? -63.987 32.203 -20.255 1.00 74.28 678 VAL A CA 1
ATOM 4983 C C . VAL A 1 699 ? -65.506 32.407 -20.220 1.00 75.53 678 VAL A C 1
ATOM 4984 O O . VAL A 1 699 ? -66.064 33.091 -21.078 1.00 76.09 678 VAL A O 1
ATOM 4988 N N . LEU A 1 700 ? -66.157 31.805 -19.229 1.00 77.96 679 LEU A N 1
ATOM 4989 C CA . LEU A 1 700 ? -67.610 31.909 -19.059 1.00 79.54 679 LEU A CA 1
ATOM 4990 C C . LEU A 1 700 ? -68.077 33.297 -18.616 1.00 79.08 679 LEU A C 1
ATOM 4991 O O . LEU A 1 700 ? -69.193 33.709 -18.941 1.00 78.56 679 LEU A O 1
ATOM 4996 N N . ALA A 1 701 ? -67.224 33.997 -17.868 1.00 79.63 680 ALA A N 1
ATOM 4997 C CA . ALA A 1 701 ? -67.507 35.358 -17.387 1.00 80.47 680 ALA A CA 1
ATOM 4998 C C . ALA A 1 701 ? -67.135 36.477 -18.372 1.00 79.56 680 ALA A C 1
ATOM 4999 O O . ALA A 1 701 ? -67.393 37.647 -18.088 1.00 78.47 680 ALA A O 1
ATOM 5001 N N . GLU A 1 702 ? -66.532 36.128 -19.511 1.00 80.43 681 GLU A N 1
ATOM 5002 C CA . GLU A 1 702 ? -66.136 37.109 -20.526 1.00 81.55 681 GLU A CA 1
ATOM 5003 C C . GLU A 1 702 ? -67.364 37.825 -21.095 1.00 82.22 681 GLU A C 1
ATOM 5004 O O . GLU A 1 702 ? -68.283 37.182 -21.607 1.00 81.48 681 GLU A O 1
ATOM 5010 N N . LYS A 1 703 ? -67.360 39.154 -20.990 1.00 83.67 682 LYS A N 1
ATOM 5011 C CA . LYS A 1 703 ? -68.481 40.002 -21.426 1.00 84.97 682 LYS A CA 1
ATOM 5012 C C . LYS A 1 703 ? -68.347 40.505 -22.871 1.00 82.52 682 LYS A C 1
ATOM 5013 O O . LYS A 1 703 ? -69.330 40.969 -23.456 1.00 82.01 682 LYS A O 1
ATOM 5019 N N . GLU A 1 704 ? -67.142 40.423 -23.434 1.00 79.94 683 GLU A N 1
ATOM 5020 C CA . GLU A 1 704 ? -66.905 40.756 -24.843 1.00 78.25 683 GLU A CA 1
ATOM 5021 C C . GLU A 1 704 ? -67.053 39.527 -25.746 1.00 75.67 683 GLU A C 1
ATOM 5022 O O . GLU A 1 704 ? -66.744 38.406 -25.340 1.00 73.70 683 GLU A O 1
ATOM 5028 N N . LEU A 1 705 ? -67.535 39.755 -26.967 1.00 73.72 684 LEU A N 1
ATOM 5029 C CA . LEU A 1 705 ? -67.709 38.696 -27.963 1.00 73.25 684 LEU A CA 1
ATOM 5030 C C . LEU A 1 705 ? -66.375 38.346 -28.611 1.00 72.62 684 LEU A C 1
ATOM 5031 O O . LEU A 1 705 ? -65.633 39.235 -29.036 1.00 73.67 684 LEU A O 1
ATOM 5036 N N . VAL A 1 706 ? -66.104 37.045 -28.703 1.00 70.97 685 VAL A N 1
ATOM 5037 C CA . VAL A 1 706 ? -64.833 36.518 -29.197 1.00 70.51 685 VAL A CA 1
ATOM 5038 C C . VAL A 1 706 ? -65.136 35.481 -30.279 1.00 69.49 685 VAL A C 1
ATOM 5039 O O . VAL A 1 706 ? -65.808 34.487 -30.013 1.00 69.92 685 VAL A O 1
ATOM 5043 N N . ILE A 1 707 ? -64.615 35.716 -31.485 1.00 68.59 686 ILE A N 1
ATOM 5044 C CA . ILE A 1 707 ? -64.994 34.966 -32.688 1.00 67.04 686 ILE A CA 1
ATOM 5045 C C . ILE A 1 707 ? -63.808 34.189 -33.269 1.00 67.19 686 ILE A C 1
ATOM 5046 O O . ILE A 1 707 ? -62.719 34.740 -33.439 1.00 66.96 686 ILE A O 1
ATOM 5051 N N . ASP A 1 708 ? -64.042 32.913 -33.580 1.00 68.09 687 ASP A N 1
ATOM 5052 C CA . ASP A 1 708 ? -63.076 32.066 -34.289 1.00 69.23 687 ASP A CA 1
ATOM 5053 C C . ASP A 1 708 ? -63.116 32.413 -35.786 1.00 70.22 687 ASP A C 1
ATOM 5054 O O . ASP A 1 708 ? -64.191 32.717 -36.302 1.00 71.43 687 ASP A O 1
ATOM 5059 N N . PRO A 1 709 ? -61.965 32.354 -36.497 1.00 70.49 688 PRO A N 1
ATOM 5060 C CA . PRO A 1 709 ? -61.980 32.686 -37.935 1.00 70.22 688 PRO A CA 1
ATOM 5061 C C . PRO A 1 709 ? -62.924 31.839 -38.797 1.00 71.39 688 PRO A C 1
ATOM 5062 O O . PRO A 1 709 ? -63.428 32.328 -39.808 1.00 71.20 688 PRO A O 1
ATOM 5066 N N . ASP A 1 710 ? -63.153 30.588 -38.391 1.00 74.19 689 ASP A N 1
ATOM 5067 C CA . ASP A 1 710 ? -64.101 29.689 -39.065 1.00 75.68 689 ASP A CA 1
ATOM 5068 C C . ASP A 1 710 ? -65.534 30.234 -39.158 1.00 74.75 689 ASP A C 1
ATOM 5069 O O . ASP A 1 710 ? -66.275 29.848 -40.063 1.00 75.58 689 ASP A O 1
ATOM 5074 N N . PHE A 1 711 ? -65.920 31.108 -38.225 1.00 73.70 690 PHE A N 1
ATOM 5075 C CA . PHE A 1 711 ? -67.215 31.800 -38.276 1.00 73.67 690 PHE A CA 1
ATOM 5076 C C . PHE A 1 711 ? -67.420 32.545 -39.592 1.00 74.62 690 PHE A C 1
ATOM 5077 O O . PHE A 1 711 ? -68.483 32.442 -40.207 1.00 75.71 690 PHE A O 1
ATOM 5085 N N . PHE A 1 712 ? -66.405 33.305 -39.996 1.00 74.85 691 PHE A N 1
ATOM 5086 C CA . PHE A 1 712 ? -66.472 34.131 -41.206 1.00 75.16 691 PHE A CA 1
ATOM 5087 C C . PHE A 1 712 ? -66.479 33.322 -42.509 1.00 77.40 691 PHE A C 1
ATOM 5088 O O . PHE A 1 712 ? -67.113 33.735 -43.483 1.00 79.09 691 PHE A O 1
ATOM 5096 N N . THR A 1 713 ? -65.786 32.183 -42.522 1.00 78.88 692 THR A N 1
ATOM 5097 C CA . THR A 1 713 ? -65.826 31.262 -43.666 1.00 80.55 692 THR A CA 1
ATOM 5098 C C . THR A 1 713 ? -67.176 30.539 -43.748 1.00 82.20 692 THR A C 1
ATOM 5099 O O . THR A 1 713 ? -67.731 30.384 -44.836 1.00 83.48 692 THR A O 1
ATOM 5103 N N . GLU A 1 714 ? -67.684 30.098 -42.597 1.00 84.46 693 GLU A N 1
ATOM 5104 C CA . GLU A 1 714 ? -69.040 29.533 -42.483 1.00 87.14 693 GLU A CA 1
ATOM 5105 C C . GLU A 1 714 ? -70.129 30.535 -42.878 1.00 84.80 693 GLU A C 1
ATOM 5106 O O . GLU A 1 714 ? -71.094 30.175 -43.555 1.00 85.97 693 GLU A O 1
ATOM 5112 N N . TRP A 1 715 ? -69.972 31.781 -42.434 1.00 82.54 694 TRP A N 1
ATOM 5113 C CA . TRP A 1 715 ? -70.885 32.873 -42.790 1.00 81.26 694 TRP A CA 1
ATOM 5114 C C . TRP A 1 715 ? -70.890 33.143 -44.301 1.00 84.58 694 TRP A C 1
ATOM 5115 O O . TRP A 1 715 ? -71.945 33.388 -44.891 1.00 84.20 694 TRP A O 1
ATOM 5126 N N . ALA A 1 716 ? -69.707 33.083 -44.908 1.00 87.79 695 ALA A N 1
ATOM 5127 C CA . ALA A 1 716 ? -69.522 33.402 -46.329 1.00 90.01 695 ALA A CA 1
ATOM 5128 C C . ALA A 1 716 ? -70.003 32.330 -47.318 1.00 91.64 695 ALA A C 1
ATOM 5129 O O . ALA A 1 716 ? -70.190 32.638 -48.494 1.00 91.67 695 ALA A O 1
ATOM 5131 N N . ARG A 1 717 ? -70.186 31.088 -46.864 1.00 93.98 696 ARG A N 1
ATOM 5132 C CA . ARG A 1 717 ? -70.624 29.999 -47.757 1.00 96.73 696 ARG A CA 1
ATOM 5133 C C . ARG A 1 717 ? -72.105 30.113 -48.131 1.00 95.43 696 ARG A C 1
ATOM 5134 O O . ARG A 1 717 ? -72.478 29.863 -49.277 1.00 95.56 696 ARG A O 1
ATOM 5142 N N . THR A 1 718 ? -72.937 30.472 -47.158 1.00 95.12 697 THR A N 1
ATOM 5143 C CA . THR A 1 718 ? -74.368 30.711 -47.386 1.00 95.07 697 THR A CA 1
ATOM 5144 C C . THR A 1 718 ? -74.619 31.918 -48.307 1.00 95.18 697 THR A C 1
ATOM 5145 O O . THR A 1 718 ? -75.589 31.924 -49.062 1.00 95.27 697 THR A O 1
ATOM 5149 N N . ARG A 1 719 ? -73.745 32.924 -48.226 1.00 95.10 698 ARG A N 1
ATOM 5150 C CA . ARG A 1 719 ? -73.827 34.143 -49.052 1.00 94.48 698 ARG A CA 1
ATOM 5151 C C . ARG A 1 719 ? -73.063 33.966 -50.379 1.00 94.63 698 ARG A C 1
ATOM 5152 O O . ARG A 1 719 ? -71.830 33.976 -50.378 1.00 93.10 698 ARG A O 1
ATOM 5160 N N . PRO A 1 720 ? -73.781 33.814 -51.516 1.00 96.66 699 PRO A N 1
ATOM 5161 C CA . PRO A 1 720 ? -73.070 33.665 -52.798 1.00 94.95 699 PRO A CA 1
ATOM 5162 C C . PRO A 1 720 ? -72.448 34.963 -53.346 1.00 91.94 699 PRO A C 1
ATOM 5163 O O . PRO A 1 720 ? -71.484 34.897 -54.110 1.00 88.12 699 PRO A O 1
ATOM 5167 N N . ASP A 1 721 ? -72.999 36.118 -52.968 1.00 91.52 700 ASP A N 1
ATOM 5168 C CA . ASP A 1 721 ? -72.444 37.431 -53.343 1.00 92.93 700 ASP A CA 1
ATOM 5169 C C . ASP A 1 721 ? -71.034 37.691 -52.796 1.00 89.96 700 ASP A C 1
ATOM 5170 O O . ASP A 1 721 ? -70.265 38.446 -53.398 1.00 88.30 700 ASP A O 1
ATOM 5175 N N . VAL A 1 722 ? -70.714 37.085 -51.654 1.00 87.47 701 VAL A N 1
ATOM 5176 C CA . VAL A 1 722 ? -69.388 37.202 -51.041 1.00 84.83 701 VAL A CA 1
ATOM 5177 C C . VAL A 1 722 ? -68.403 36.272 -51.75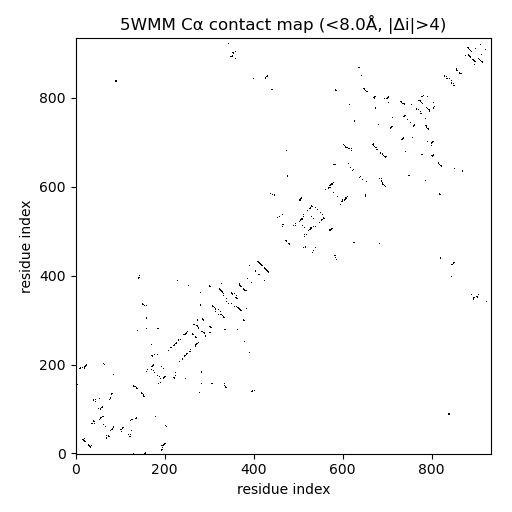6 1.00 82.57 701 VAL A C 1
ATOM 5178 O O . VAL A 1 722 ? -68.400 35.064 -51.510 1.00 82.81 701 VAL A O 1
ATOM 5182 N N . VAL A 1 723 ? -67.571 36.844 -52.626 1.00 81.60 702 VAL A N 1
ATOM 5183 C CA . VAL A 1 723 ? -66.624 36.060 -53.454 1.00 83.13 702 VAL A CA 1
ATOM 5184 C C . VAL A 1 723 ? -65.214 35.918 -52.871 1.00 83.17 702 VAL A C 1
ATOM 5185 O O . VAL A 1 723 ? -64.416 35.126 -53.380 1.00 82.69 702 VAL A O 1
ATOM 5189 N N . ALA A 1 724 ? -64.910 36.679 -51.821 1.00 83.12 703 ALA A N 1
ATOM 5190 C CA . ALA A 1 724 ? -63.587 36.646 -51.195 1.00 81.84 703 ALA A CA 1
ATOM 5191 C C . ALA A 1 724 ? -63.674 36.897 -49.696 1.00 82.06 703 ALA A C 1
ATOM 5192 O O . ALA A 1 724 ? -64.451 37.738 -49.243 1.00 81.85 703 ALA A O 1
ATOM 5194 N N . VAL A 1 725 ? -62.862 36.154 -48.944 1.00 82.42 704 VAL A N 1
ATOM 5195 C CA . VAL A 1 725 ? -62.746 36.293 -47.490 1.00 81.33 704 VAL A CA 1
ATOM 5196 C C . VAL A 1 725 ? -61.253 36.290 -47.128 1.00 80.64 704 VAL A C 1
ATOM 5197 O O . VAL A 1 725 ? -60.585 35.256 -47.194 1.00 80.48 704 VAL A O 1
ATOM 5201 N N . ASP A 1 726 ? -60.748 37.469 -46.762 1.00 80.04 705 ASP A N 1
ATOM 5202 C CA . ASP A 1 726 ? -59.339 37.676 -46.416 1.00 79.30 705 ASP A CA 1
ATOM 5203 C C . ASP A 1 726 ? -59.196 37.806 -44.897 1.00 78.34 705 ASP A C 1
ATOM 5204 O O . ASP A 1 726 ? -59.547 38.839 -44.324 1.00 77.61 705 ASP A O 1
ATOM 5209 N N . ILE A 1 727 ? -58.682 36.749 -44.267 1.00 76.89 706 ILE A N 1
ATOM 5210 C CA . ILE A 1 727 ? -58.451 36.705 -42.817 1.00 75.97 706 ILE A CA 1
ATOM 5211 C C . ILE A 1 727 ? -56.944 36.697 -42.571 1.00 76.72 706 ILE A C 1
ATOM 5212 O O . ILE A 1 727 ? -56.250 35.776 -43.009 1.00 77.19 706 ILE A O 1
ATOM 5217 N N . ARG A 1 728 ? -56.454 37.714 -41.860 1.00 77.47 707 ARG A N 1
ATOM 5218 C CA . ARG A 1 728 ? -55.022 37.868 -41.564 1.00 78.20 707 ARG A CA 1
ATOM 5219 C C . ARG A 1 728 ? -54.779 38.376 -40.149 1.00 76.25 707 ARG A C 1
ATOM 5220 O O . ARG A 1 728 ? -55.633 39.038 -39.562 1.00 75.83 707 ARG A O 1
ATOM 5228 N N . LEU A 1 729 ? -53.580 38.099 -39.637 1.00 73.76 708 LEU A N 1
ATOM 5229 C CA . LEU A 1 729 ? -53.140 38.600 -38.330 1.00 71.96 708 LEU A CA 1
ATOM 5230 C C . LEU A 1 729 ? -52.925 40.112 -38.367 1.00 72.00 708 LEU A C 1
ATOM 5231 O O . LEU A 1 729 ? -52.893 40.722 -39.439 1.00 72.18 708 LEU A O 1
ATOM 5236 N N . LYS A 1 730 ? -52.770 40.705 -37.188 1.00 72.40 709 LYS A N 1
ATOM 5237 C CA . LYS A 1 730 ? -52.447 42.132 -37.089 1.00 72.37 709 LYS A CA 1
ATOM 5238 C C . LYS A 1 730 ? -50.973 42.366 -37.425 1.00 71.51 709 LYS A C 1
ATOM 5239 O O . LYS A 1 730 ? -50.131 41.526 -37.105 1.00 69.20 709 LYS A O 1
ATOM 5245 N N . PRO A 1 731 ? -50.657 43.510 -38.067 1.00 72.78 710 PRO A N 1
ATOM 5246 C CA . PRO A 1 731 ? -49.273 43.814 -38.412 1.00 72.80 710 PRO A CA 1
ATOM 5247 C C . PRO A 1 731 ? -48.515 44.480 -37.264 1.00 72.37 710 PRO A C 1
ATOM 5248 O O . PRO A 1 731 ? -49.125 44.938 -36.294 1.00 71.92 710 PRO A O 1
ATOM 5252 N N . GLY A 1 732 ? -47.192 44.522 -37.391 1.00 72.48 711 GLY A N 1
ATOM 5253 C CA . GLY A 1 732 ? -46.335 45.297 -36.489 1.00 72.71 711 GLY A CA 1
ATOM 5254 C C . GLY A 1 732 ? -45.567 44.479 -35.470 1.00 72.27 711 GLY A C 1
ATOM 5255 O O . GLY A 1 732 ? -45.840 43.292 -35.267 1.00 71.10 711 GLY A O 1
ATOM 5256 N N . ALA A 1 733 ? -44.604 45.143 -34.833 1.00 71.85 712 ALA A N 1
ATOM 5257 C CA . ALA A 1 733 ? -43.729 44.536 -33.825 1.00 71.25 712 ALA A CA 1
ATOM 5258 C C . ALA A 1 733 ? -44.083 44.930 -32.386 1.00 70.68 712 ALA A C 1
ATOM 5259 O O . ALA A 1 733 ? -43.328 44.623 -31.462 1.00 70.47 712 ALA A O 1
ATOM 5261 N N . ASP A 1 734 ? -45.222 45.597 -32.194 1.00 71.61 713 ASP A N 1
ATOM 5262 C CA . ASP A 1 734 ? -45.682 45.969 -30.854 1.00 73.50 713 ASP A CA 1
ATOM 5263 C C . ASP A 1 734 ? -46.116 44.733 -30.066 1.00 73.76 713 ASP A C 1
ATOM 5264 O O . ASP A 1 734 ? -46.854 43.889 -30.579 1.00 74.08 713 ASP A O 1
ATOM 5269 N N . GLN A 1 735 ? -45.649 44.647 -28.821 1.00 73.81 714 GLN A N 1
ATOM 5270 C CA . GLN A 1 735 ? -45.917 43.507 -27.944 1.00 72.61 714 GLN A CA 1
ATOM 5271 C C . GLN A 1 735 ? -47.027 43.837 -26.947 1.00 70.54 714 GLN A C 1
ATOM 5272 O O . GLN A 1 735 ? -46.767 44.301 -25.836 1.00 71.13 714 GLN A O 1
ATOM 5278 N N . ASN A 1 736 ? -48.266 43.610 -27.375 1.00 68.73 715 ASN A N 1
ATOM 5279 C CA . ASN A 1 736 ? -49.445 43.761 -26.517 1.00 68.36 715 ASN A CA 1
ATOM 5280 C C . ASN A 1 736 ? -50.576 42.824 -26.944 1.00 68.01 715 ASN A C 1
ATOM 5281 O O . ASN A 1 736 ? -50.516 42.206 -28.009 1.00 66.14 715 ASN A O 1
ATOM 5286 N N . GLU A 1 737 ? -51.597 42.730 -26.094 1.00 68.47 716 GLU A N 1
ATOM 5287 C CA . GLU A 1 737 ? -52.756 41.853 -26.322 1.00 69.02 716 GLU A CA 1
ATOM 5288 C C . GLU A 1 737 ? -53.502 42.115 -27.638 1.00 68.39 716 GLU A C 1
ATOM 5289 O O . GLU A 1 737 ? -54.033 41.182 -28.243 1.00 68.35 716 GLU A O 1
ATOM 5295 N N . LEU A 1 738 ? -53.539 43.378 -28.064 1.00 68.00 717 LEU A N 1
ATOM 5296 C CA . LEU A 1 738 ? -54.173 43.767 -29.334 1.00 67.57 717 LEU A CA 1
ATOM 5297 C C . LEU A 1 738 ? -53.488 43.108 -30.535 1.00 67.26 717 LEU A C 1
ATOM 5298 O O . LEU A 1 738 ? -54.139 42.437 -31.331 1.00 68.31 717 LEU A O 1
ATOM 5303 N N . THR A 1 739 ? -52.176 43.293 -30.642 1.00 66.37 718 THR A N 1
ATOM 5304 C CA . THR A 1 739 ? -51.381 42.694 -31.726 1.00 66.03 718 THR A CA 1
ATOM 5305 C C . THR A 1 739 ? -51.335 41.159 -31.643 1.00 66.50 718 THR A C 1
ATOM 5306 O O . THR A 1 739 ? -51.403 40.476 -32.669 1.00 68.93 718 THR A O 1
ATOM 5310 N N . ARG A 1 740 ? -51.220 40.635 -30.426 1.00 66.52 719 ARG A N 1
ATOM 5311 C CA . ARG A 1 740 ? -51.062 39.194 -30.199 1.00 66.65 719 ARG A CA 1
ATOM 5312 C C . ARG A 1 740 ? -52.308 38.361 -30.502 1.00 65.76 719 ARG A C 1
ATOM 5313 O O . ARG A 1 740 ? -52.200 37.299 -31.114 1.00 65.92 719 ARG A O 1
ATOM 5321 N N . HIS A 1 741 ? -53.474 38.850 -30.081 1.00 65.06 720 HIS A N 1
ATOM 5322 C CA . HIS A 1 741 ? -54.713 38.055 -30.079 1.00 64.21 720 HIS A CA 1
ATOM 5323 C C . HIS A 1 741 ? -55.859 38.546 -30.968 1.00 63.18 720 HIS A C 1
ATOM 5324 O O . HIS A 1 741 ? -56.926 37.929 -30.974 1.00 62.38 720 HIS A O 1
ATOM 5331 N N . ARG A 1 742 ? -55.650 39.623 -31.724 1.00 62.71 721 ARG A N 1
ATOM 5332 C CA . ARG A 1 742 ? -56.703 40.152 -32.601 1.00 63.59 721 ARG A CA 1
ATOM 5333 C C . ARG A 1 742 ? -56.324 40.068 -34.077 1.00 64.30 721 ARG A C 1
ATOM 5334 O O . ARG A 1 742 ? -55.160 39.836 -34.418 1.00 65.53 721 ARG A O 1
ATOM 5342 N N . TYR A 1 743 ? -57.326 40.238 -34.938 1.00 65.10 722 TYR A N 1
ATOM 5343 C CA . TYR A 1 743 ? -57.153 40.083 -36.389 1.00 66.48 722 TYR A CA 1
ATOM 5344 C C . TYR A 1 743 ? -58.139 40.887 -37.236 1.00 68.09 722 TYR A C 1
ATOM 5345 O O . TYR A 1 743 ? -59.173 41.348 -36.746 1.00 66.81 722 TYR A O 1
ATOM 5354 N N . GLU A 1 744 ? -57.785 41.040 -38.513 1.00 70.97 723 GLU A N 1
ATOM 5355 C CA . GLU A 1 744 ? -58.607 41.737 -39.506 1.00 73.66 723 GLU A CA 1
ATOM 5356 C C . GLU A 1 744 ? -59.286 40.740 -40.438 1.00 72.44 723 GLU A C 1
ATOM 5357 O O . GLU A 1 744 ? -58.706 39.709 -40.787 1.00 71.35 723 GLU A O 1
ATOM 5363 N N . VAL A 1 745 ? -60.516 41.070 -40.832 1.00 72.38 724 VAL A N 1
ATOM 5364 C CA . VAL A 1 745 ? -61.291 40.298 -41.807 1.00 71.90 724 VAL A CA 1
ATOM 5365 C C . VAL A 1 745 ? -61.796 41.272 -42.872 1.00 71.30 724 VAL A C 1
ATOM 5366 O O . VAL A 1 745 ? -62.340 42.329 -42.536 1.00 69.47 724 VAL A O 1
ATOM 5370 N N . ILE A 1 746 ? -61.601 40.914 -44.144 1.00 71.61 725 ILE A N 1
ATOM 5371 C CA . ILE A 1 746 ? -62.140 41.680 -45.280 1.00 71.51 725 ILE A CA 1
ATOM 5372 C C . ILE A 1 746 ? -63.018 40.753 -46.119 1.00 71.66 725 ILE A C 1
ATOM 5373 O O . ILE A 1 746 ? -62.585 39.666 -46.504 1.00 70.66 725 ILE A O 1
ATOM 5378 N N . LEU A 1 747 ? -64.242 41.205 -46.401 1.00 72.62 726 LEU A N 1
ATOM 5379 C CA . LEU A 1 747 ? -65.252 40.419 -47.119 1.00 72.79 726 LEU A CA 1
ATOM 5380 C C . LEU A 1 747 ? -65.719 41.183 -48.361 1.00 73.71 726 LEU A C 1
ATOM 5381 O O . LEU A 1 747 ? -66.438 42.171 -48.238 1.00 73.66 726 LEU A O 1
ATOM 5386 N N . HIS A 1 748 ? -65.318 40.715 -49.547 1.00 75.53 727 HIS A N 1
ATOM 5387 C CA . HIS A 1 748 ? -65.584 41.418 -50.820 1.00 77.03 727 HIS A CA 1
ATOM 5388 C C . HIS A 1 748 ? -66.849 40.933 -51.531 1.00 79.95 727 HIS A C 1
ATOM 5389 O O . HIS A 1 748 ? -67.207 39.761 -51.432 1.00 79.46 727 HIS A O 1
ATOM 5396 N N . LYS A 1 749 ? -67.486 41.841 -52.277 1.00 84.81 728 LYS A N 1
ATOM 5397 C CA . LYS A 1 749 ? -68.725 41.552 -53.033 1.00 89.42 728 LYS A CA 1
ATOM 5398 C C . LYS A 1 749 ? -68.438 41.045 -54.461 1.00 94.75 728 LYS A C 1
ATOM 5399 O O . LYS A 1 749 ? -67.295 41.073 -54.915 1.00 95.04 728 LYS A O 1
ATOM 5405 N N . GLN A 1 750 ? -69.497 40.632 -55.162 1.00 102.03 729 GLN A N 1
ATOM 5406 C CA . GLN A 1 750 ? -69.411 39.709 -56.318 1.00 107.60 729 GLN A CA 1
ATOM 5407 C C . GLN A 1 750 ? -68.472 40.002 -57.514 1.00 109.75 729 GLN A C 1
ATOM 5408 O O . GLN A 1 750 ? -67.884 39.057 -58.051 1.00 114.17 729 GLN A O 1
ATOM 5414 N N . PRO A 1 751 ? -68.322 41.281 -57.938 1.00 107.93 730 PRO A N 1
ATOM 5415 C CA . PRO A 1 751 ? -67.496 41.560 -59.121 1.00 106.38 730 PRO A CA 1
ATOM 5416 C C . PRO A 1 751 ? -66.038 41.976 -58.819 1.00 107.10 730 PRO A C 1
ATOM 5417 O O . PRO A 1 751 ? -65.405 42.639 -59.646 1.00 109.70 730 PRO A O 1
ATOM 5421 N N . SER A 1 752 ? -65.504 41.562 -57.670 1.00 105.62 731 SER A N 1
ATOM 5422 C CA . SER A 1 752 ? -64.186 42.017 -57.205 1.00 105.31 731 SER A CA 1
ATOM 5423 C C . SER A 1 752 ? -62.998 41.296 -57.856 1.00 106.93 731 SER A C 1
ATOM 5424 O O . SER A 1 752 ? -61.939 41.904 -58.030 1.00 107.03 731 SER A O 1
ATOM 5427 N N . GLN A 1 753 ? -63.178 40.016 -58.197 1.00 107.89 732 GLN A N 1
ATOM 5428 C CA . GLN A 1 753 ? -62.137 39.178 -58.837 1.00 109.37 732 GLN A CA 1
ATOM 5429 C C . GLN A 1 753 ? -60.871 39.026 -57.968 1.00 107.47 732 GLN A C 1
ATOM 5430 O O . GLN A 1 753 ? -59.884 39.736 -58.183 1.00 105.66 732 GLN A O 1
ATOM 5436 N N . PRO A 1 754 ? -60.895 38.094 -56.989 1.00 105.44 733 PRO A N 1
ATOM 5437 C CA . PRO A 1 754 ? -59.803 37.942 -56.028 1.00 103.67 733 PRO A CA 1
ATOM 5438 C C . PRO A 1 754 ? -58.714 36.957 -56.460 1.00 102.46 733 PRO A C 1
ATOM 5439 O O . PRO A 1 754 ? -58.903 36.198 -57.412 1.00 103.81 733 PRO A O 1
ATOM 5443 N N . LEU A 1 755 ? -57.591 36.984 -55.744 1.00 101.26 734 LEU A N 1
ATOM 5444 C CA . LEU A 1 755 ? -56.530 35.981 -55.886 1.00 100.83 734 LEU A CA 1
ATOM 5445 C C . LEU A 1 755 ? -56.892 34.752 -55.057 1.00 100.49 734 LEU A C 1
ATOM 5446 O O . LEU A 1 755 ? -56.978 34.838 -53.832 1.00 101.50 734 LEU A O 1
ATOM 5451 N N . ARG A 1 756 ? -57.110 33.620 -55.723 1.00 101.78 735 ARG A N 1
ATOM 5452 C CA . ARG A 1 756 ? -57.391 32.355 -55.039 1.00 103.74 735 ARG A CA 1
ATOM 5453 C C . ARG A 1 756 ? -56.114 31.796 -54.409 1.00 100.28 735 ARG A C 1
ATOM 5454 O O . ARG A 1 756 ? -55.251 31.266 -55.112 1.00 99.63 735 ARG A O 1
ATOM 5462 N N . LEU A 1 757 ? -56.002 31.928 -53.087 1.00 97.14 736 LEU A N 1
ATOM 5463 C CA . LEU A 1 757 ? -54.846 31.425 -52.324 1.00 94.97 736 LEU A CA 1
ATOM 5464 C C . LEU A 1 757 ? -55.170 30.187 -51.476 1.00 95.10 736 LEU A C 1
ATOM 5465 O O . LEU A 1 757 ? -54.333 29.740 -50.687 1.00 94.93 736 LEU A O 1
ATOM 5470 N N . ALA A 1 758 ? -56.371 29.635 -51.646 1.00 96.22 737 ALA A N 1
ATOM 5471 C CA . ALA A 1 758 ? -56.815 28.461 -50.890 1.00 97.65 737 ALA A CA 1
ATOM 5472 C C . ALA A 1 758 ? -56.077 27.192 -51.311 1.00 100.06 737 ALA A C 1
ATOM 5473 O O . ALA A 1 758 ? -55.648 26.411 -50.458 1.00 99.72 737 ALA A O 1
ATOM 5475 N N . ASP A 1 759 ? -55.924 27.009 -52.624 1.00 104.35 738 ASP A N 1
ATOM 5476 C CA . ASP A 1 759 ? -55.293 25.809 -53.204 1.00 107.54 738 ASP A CA 1
ATOM 5477 C C . ASP A 1 759 ? -53.841 26.052 -53.662 1.00 107.65 738 ASP A C 1
ATOM 5478 O O . ASP A 1 759 ? -53.436 25.603 -54.738 1.00 108.43 738 ASP A O 1
ATOM 5483 N N . VAL A 1 760 ? -53.070 26.761 -52.836 1.00 107.65 739 VAL A N 1
ATOM 5484 C CA . VAL A 1 760 ? -51.623 26.918 -53.031 1.00 106.73 739 VAL A CA 1
ATOM 5485 C C . VAL A 1 760 ? -50.925 25.723 -52.379 1.00 106.78 739 VAL A C 1
ATOM 5486 O O . VAL A 1 760 ? -51.370 25.229 -51.339 1.00 106.69 739 VAL A O 1
ATOM 5490 N N . ARG A 1 761 ? -49.829 25.273 -52.989 1.00 107.25 740 ARG A N 1
ATOM 5491 C CA . ARG A 1 761 ? -49.071 24.123 -52.489 1.00 108.34 740 ARG A CA 1
ATOM 5492 C C . ARG A 1 761 ? -48.377 24.484 -51.172 1.00 104.70 740 ARG A C 1
ATOM 5493 O O . ARG A 1 761 ? -47.732 25.529 -51.073 1.00 103.79 740 ARG A O 1
ATOM 5501 N N . THR A 1 762 ? -48.519 23.607 -50.177 1.00 100.91 741 THR A N 1
ATOM 5502 C CA . THR A 1 762 ? -48.118 23.894 -48.791 1.00 97.81 741 THR A CA 1
ATOM 5503 C C . THR A 1 762 ? -46.854 23.145 -48.368 1.00 95.41 741 THR A C 1
ATOM 5504 O O . THR A 1 762 ? -46.397 22.225 -49.051 1.00 94.17 741 THR A O 1
ATOM 5508 N N . ALA A 1 763 ? -46.314 23.553 -47.222 1.00 93.54 742 ALA A N 1
ATOM 5509 C CA . ALA A 1 763 ? -45.154 22.905 -46.607 1.00 92.17 742 ALA A CA 1
ATOM 5510 C C . ALA A 1 763 ? -45.104 23.239 -45.116 1.00 91.90 742 ALA A C 1
ATOM 5511 O O . ALA A 1 763 ? -45.227 24.402 -44.737 1.00 92.73 742 ALA A O 1
ATOM 5513 N N . ASN A 1 764 ? -44.931 22.216 -44.282 1.00 91.17 743 ASN A N 1
ATOM 5514 C CA . ASN A 1 764 ? -44.850 22.387 -42.826 1.00 91.72 743 ASN A CA 1
ATOM 5515 C C . ASN A 1 764 ? -43.493 22.914 -42.353 1.00 92.08 743 ASN A C 1
ATOM 5516 O O . ASN A 1 764 ? -42.459 22.610 -42.947 1.00 93.59 743 ASN A O 1
ATOM 5521 N N . TRP A 1 765 ? -43.513 23.696 -41.273 1.00 92.23 744 TRP A N 1
ATOM 5522 C CA . TRP A 1 765 ? -42.312 24.360 -40.747 1.00 92.98 744 TRP A CA 1
ATOM 5523 C C . TRP A 1 765 ? -41.347 23.399 -40.050 1.00 96.68 744 TRP A C 1
ATOM 5524 O O . TRP A 1 765 ? -40.141 23.452 -40.285 1.00 98.98 744 TRP A O 1
ATOM 5535 N N . GLY A 1 766 ? -41.874 22.540 -39.184 1.00 99.97 745 GLY A N 1
ATOM 5536 C CA . GLY A 1 766 ? -41.047 21.570 -38.462 1.00 103.22 745 GLY A CA 1
ATOM 5537 C C . GLY A 1 766 ? -40.453 20.501 -39.366 1.00 105.33 745 GLY A C 1
ATOM 5538 O O . GLY A 1 766 ? -39.241 20.275 -39.364 1.00 102.73 745 GLY A O 1
ATOM 5539 N N . SER A 1 767 ? -41.316 19.867 -40.155 1.00 109.17 746 SER A N 1
ATOM 5540 C CA . SER A 1 767 ? -40.948 18.705 -40.962 1.00 111.92 746 SER A CA 1
ATOM 5541 C C . SER A 1 767 ? -40.205 19.065 -42.253 1.00 113.19 746 SER A C 1
ATOM 5542 O O . SER A 1 767 ? -39.058 18.659 -42.449 1.00 114.71 746 SER A O 1
ATOM 5545 N N . GLU A 1 768 ? -40.862 19.835 -43.118 1.00 113.28 747 GLU A N 1
ATOM 5546 C CA . GLU A 1 768 ? -40.404 20.030 -44.505 1.00 113.82 747 GLU A CA 1
ATOM 5547 C C . GLU A 1 768 ? -39.257 21.033 -44.656 1.00 111.26 747 GLU A C 1
ATOM 5548 O O . GLU A 1 768 ? -38.279 20.750 -45.350 1.00 111.43 747 GLU A O 1
ATOM 5554 N N . VAL A 1 769 ? -39.384 22.191 -44.009 1.00 108.42 748 VAL A N 1
ATOM 5555 C CA . VAL A 1 769 ? -38.432 23.308 -44.169 1.00 107.46 748 VAL A CA 1
ATOM 5556 C C . VAL A 1 769 ? -37.897 23.759 -42.789 1.00 107.05 748 VAL A C 1
ATOM 5557 O O . VAL A 1 769 ? -38.520 24.590 -42.131 1.00 107.65 748 VAL A O 1
ATOM 5561 N N . PRO A 1 770 ? -36.737 23.210 -42.350 1.00 107.46 749 PRO A N 1
ATOM 5562 C CA . PRO A 1 770 ? -36.212 23.473 -40.990 1.00 106.26 749 PRO A CA 1
ATOM 5563 C C . PRO A 1 770 ? -35.954 24.939 -40.622 1.00 105.22 749 PRO A C 1
ATOM 5564 O O . PRO A 1 770 ? -36.321 25.364 -39.525 1.00 105.68 749 PRO A O 1
ATOM 5568 N N . ASP A 1 771 ? -35.325 25.686 -41.528 1.00 104.40 750 ASP A N 1
ATOM 5569 C CA . ASP A 1 771 ? -34.891 27.067 -41.264 1.00 104.22 750 ASP A CA 1
ATOM 5570 C C . ASP A 1 771 ? -35.171 28.005 -42.446 1.00 101.60 750 ASP A C 1
ATOM 5571 O O . ASP A 1 771 ? -35.649 27.570 -43.497 1.00 99.61 750 ASP A O 1
ATOM 5576 N N . LEU A 1 772 ? -34.883 29.292 -42.248 1.00 99.15 751 LEU A N 1
ATOM 5577 C CA . LEU A 1 772 ? -35.091 30.327 -43.275 1.00 97.84 751 LEU A CA 1
ATOM 5578 C C . LEU A 1 772 ? -34.210 30.178 -44.521 1.00 98.00 751 LEU A C 1
ATOM 5579 O O . LEU A 1 772 ? -34.568 30.675 -45.591 1.00 97.05 751 LEU A O 1
ATOM 5584 N N . SER A 1 773 ? -33.066 29.511 -44.382 1.00 99.43 752 SER A N 1
ATOM 5585 C CA . SER A 1 773 ? -32.229 29.158 -45.533 1.00 100.96 752 SER A CA 1
ATOM 5586 C C . SER A 1 773 ? -32.938 28.142 -46.437 1.00 101.02 752 SER A C 1
ATOM 5587 O O . SER A 1 773 ? -32.896 28.259 -47.664 1.00 100.86 752 SER A O 1
ATOM 5590 N N . GLY A 1 774 ? -33.583 27.154 -45.817 1.00 101.24 753 GLY A N 1
ATOM 5591 C CA . GLY A 1 774 ? -34.422 26.181 -46.527 1.00 100.78 753 GLY A CA 1
ATOM 5592 C C . GLY A 1 774 ? -35.648 26.770 -47.214 1.00 101.19 753 GLY A C 1
ATOM 5593 O O . GLY A 1 774 ? -36.144 26.199 -48.188 1.00 101.71 753 GLY A O 1
ATOM 5594 N N . LEU A 1 775 ? -36.151 27.892 -46.692 1.00 101.06 754 LEU A N 1
ATOM 5595 C CA . LEU A 1 775 ? -37.252 28.641 -47.327 1.00 99.83 754 LEU A CA 1
ATOM 5596 C C . LEU A 1 775 ? -36.889 29.164 -48.719 1.00 100.55 754 LEU A C 1
ATOM 5597 O O . LEU A 1 775 ? -37.688 29.051 -49.649 1.00 101.01 754 LEU A O 1
ATOM 5602 N N . GLU A 1 776 ? -35.698 29.749 -48.845 1.00 101.05 755 GLU A N 1
ATOM 5603 C CA . GLU A 1 776 ? -35.186 30.214 -50.145 1.00 102.38 755 GLU A CA 1
ATOM 5604 C C . GLU A 1 776 ? -35.141 29.082 -51.179 1.00 101.75 755 GLU A C 1
ATOM 5605 O O . GLU A 1 776 ? -35.517 29.276 -52.338 1.00 99.71 755 GLU A O 1
ATOM 5611 N N . THR A 1 777 ? -34.682 27.909 -50.742 1.00 102.14 756 THR A N 1
ATOM 5612 C CA . THR A 1 777 ? -34.665 26.696 -51.568 1.00 103.12 756 THR A CA 1
ATOM 5613 C C . THR A 1 777 ? -36.080 26.243 -51.948 1.00 102.93 756 THR A C 1
ATOM 5614 O O . THR A 1 777 ? -36.345 25.930 -53.110 1.00 104.57 756 THR A O 1
ATOM 5618 N N . ALA A 1 778 ? -36.973 26.212 -50.961 1.00 101.27 757 ALA A N 1
ATOM 5619 C CA . ALA A 1 778 ? -38.360 25.772 -51.156 1.00 100.40 757 ALA A CA 1
ATOM 5620 C C . ALA A 1 778 ? -39.171 26.717 -52.047 1.00 99.45 757 ALA A C 1
ATOM 5621 O O . ALA A 1 778 ? -39.965 26.261 -52.870 1.00 97.12 757 ALA A O 1
ATOM 5623 N N . LEU A 1 779 ? -38.975 28.023 -51.870 1.00 101.22 758 LEU A N 1
ATOM 5624 C CA . LEU A 1 779 ? -39.599 29.037 -52.732 1.00 103.96 758 LEU A CA 1
ATOM 5625 C C . LEU A 1 779 ? -39.083 28.982 -54.176 1.00 106.94 758 LEU A C 1
ATOM 5626 O O . LEU A 1 779 ? -39.822 29.300 -55.110 1.00 107.04 758 LEU A O 1
ATOM 5631 N N . ALA A 1 780 ? -37.823 28.582 -54.346 1.00 110.80 759 ALA A N 1
ATOM 5632 C CA . ALA A 1 780 ? -37.223 28.398 -55.675 1.00 112.14 759 ALA A CA 1
ATOM 5633 C C . ALA A 1 780 ? -37.804 27.187 -56.416 1.00 113.18 759 ALA A C 1
ATOM 5634 O O . ALA A 1 780 ? -38.117 27.277 -57.605 1.00 113.58 759 ALA A O 1
ATOM 5636 N N . ARG A 1 781 ? -37.939 26.064 -55.710 1.00 114.24 760 ARG A N 1
ATOM 5637 C CA . ARG A 1 781 ? -38.506 24.831 -56.275 1.00 115.67 760 ARG A CA 1
ATOM 5638 C C . ARG A 1 781 ? -39.991 24.971 -56.614 1.00 114.96 760 ARG A C 1
ATOM 5639 O O . ARG A 1 781 ? -40.419 24.608 -57.711 1.00 116.61 760 ARG A O 1
ATOM 5647 N N . HIS A 1 782 ? -40.760 25.497 -55.664 1.00 113.48 761 HIS A N 1
ATOM 5648 C CA . HIS A 1 782 ? -42.202 25.729 -55.845 1.00 111.11 761 HIS A CA 1
ATOM 5649 C C . HIS A 1 782 ? -42.507 26.924 -56.763 1.00 106.75 761 HIS A C 1
ATOM 5650 O O . HIS A 1 782 ? -43.628 27.060 -57.255 1.00 104.03 761 HIS A O 1
ATOM 5657 N N . GLY A 1 783 ? -41.517 27.792 -56.967 1.00 104.73 762 GLY A N 1
ATOM 5658 C CA . GLY A 1 783 ? -41.580 28.842 -57.988 1.00 103.61 762 GLY A CA 1
ATOM 5659 C C . GLY A 1 783 ? -42.275 30.111 -57.535 1.00 102.79 762 GLY A C 1
ATOM 5660 O O . GLY A 1 783 ? -43.079 30.679 -58.277 1.00 101.53 762 GLY A O 1
ATOM 5661 N N . GLY A 1 784 ? -41.966 30.549 -56.315 1.00 102.87 763 GLY A N 1
ATOM 5662 C CA . GLY A 1 784 ? -42.505 31.795 -55.754 1.00 103.21 763 GLY A CA 1
ATOM 5663 C C . GLY A 1 784 ? -43.726 31.616 -54.868 1.00 103.84 763 GLY A C 1
ATOM 5664 O O . GLY A 1 784 ? -43.808 32.217 -53.796 1.00 106.79 763 GLY A O 1
ATOM 5665 N N . ARG A 1 785 ? -44.673 30.795 -55.322 1.00 104.17 764 ARG A N 1
ATOM 5666 C CA . ARG A 1 785 ? -45.937 30.566 -54.620 1.00 103.52 764 ARG A CA 1
ATOM 5667 C C . ARG A 1 785 ? -45.818 29.372 -53.663 1.00 100.48 764 ARG A C 1
ATOM 5668 O O . ARG A 1 785 ? -45.699 28.225 -54.097 1.00 100.16 764 ARG A O 1
ATOM 5676 N N . LEU A 1 786 ? -45.837 29.666 -52.363 1.00 97.96 765 LEU A N 1
ATOM 5677 C CA . LEU A 1 786 ? -45.720 28.656 -51.300 1.00 96.33 765 LEU A CA 1
ATOM 5678 C C . LEU A 1 786 ? -46.369 29.207 -50.031 1.00 93.63 765 LEU A C 1
ATOM 5679 O O . LEU A 1 786 ? -46.125 30.360 -49.668 1.00 93.37 765 LEU A O 1
ATOM 5684 N N . ARG A 1 787 ? -47.195 28.395 -49.371 1.00 90.38 766 ARG A N 1
ATOM 5685 C CA . ARG A 1 787 ? -47.700 28.735 -48.035 1.00 89.08 766 ARG A CA 1
ATOM 5686 C C . ARG A 1 787 ? -47.085 27.847 -46.948 1.00 87.42 766 ARG A C 1
ATOM 5687 O O . ARG A 1 787 ? -47.127 26.619 -47.028 1.00 84.91 766 ARG A O 1
ATOM 5695 N N . LEU A 1 788 ? -46.498 28.497 -45.944 1.00 86.78 767 LEU A N 1
ATOM 5696 C CA . LEU A 1 788 ? -45.759 27.828 -44.880 1.00 84.59 767 LEU A CA 1
ATOM 5697 C C . LEU A 1 788 ? -46.681 27.632 -43.675 1.00 82.80 767 LEU A C 1
ATOM 5698 O O . LEU A 1 788 ? -47.223 28.603 -43.144 1.00 80.81 767 LEU A O 1
ATOM 5703 N N . ALA A 1 789 ? -46.848 26.377 -43.257 1.00 82.30 768 ALA A N 1
ATOM 5704 C CA . ALA A 1 789 ? -47.770 26.012 -42.174 1.00 82.43 768 ALA A CA 1
ATOM 5705 C C . ALA A 1 789 ? -47.058 25.480 -40.931 1.00 82.93 768 ALA A C 1
ATOM 5706 O O . ALA A 1 789 ? -45.872 25.148 -40.970 1.00 82.69 768 ALA A O 1
ATOM 5708 N N . ARG A 1 790 ? -47.816 25.421 -39.836 1.00 84.15 769 ARG A N 1
ATOM 5709 C CA . ARG A 1 790 ? -47.351 24.937 -38.524 1.00 84.72 769 ARG A CA 1
ATOM 5710 C C . ARG A 1 790 ? -46.162 25.729 -37.952 1.00 83.10 769 ARG A C 1
ATOM 5711 O O . ARG A 1 790 ? -45.264 25.153 -37.334 1.00 83.58 769 ARG A O 1
ATOM 5719 N N . ILE A 1 791 ? -46.179 27.048 -38.144 1.00 80.93 770 ILE A N 1
ATOM 5720 C CA . ILE A 1 791 ? -45.118 27.931 -37.639 1.00 79.50 770 ILE A CA 1
ATOM 5721 C C . ILE A 1 791 ? -45.492 28.341 -36.215 1.00 78.57 770 ILE A C 1
ATOM 5722 O O . ILE A 1 791 ? -46.552 28.939 -36.024 1.00 78.15 770 ILE A O 1
ATOM 5727 N N . PRO A 1 792 ? -44.633 28.040 -35.215 1.00 77.18 771 PRO A N 1
ATOM 5728 C CA . PRO A 1 792 ? -44.928 28.541 -33.869 1.00 76.50 771 PRO A CA 1
ATOM 5729 C C . PRO A 1 792 ? -44.909 30.070 -33.795 1.00 75.57 771 PRO A C 1
ATOM 5730 O O . PRO A 1 792 ? -43.936 30.700 -34.220 1.00 75.24 771 PRO A O 1
ATOM 5734 N N . ASN A 1 793 ? -45.990 30.645 -33.272 1.00 73.97 772 ASN A N 1
ATOM 5735 C CA . ASN A 1 793 ? -46.153 32.097 -33.201 1.00 73.74 772 ASN A CA 1
ATOM 5736 C C . ASN A 1 793 ? -45.275 32.677 -32.088 1.00 73.59 772 ASN A C 1
ATOM 5737 O O . ASN A 1 793 ? -45.530 32.447 -30.902 1.00 74.52 772 ASN A O 1
ATOM 5742 N N . ALA A 1 794 ? -44.239 33.420 -32.483 1.00 71.46 773 ALA A N 1
ATOM 5743 C CA . ALA A 1 794 ? -43.297 34.035 -31.539 1.00 70.94 773 ALA A CA 1
ATOM 5744 C C . ALA A 1 794 ? -43.941 35.081 -30.621 1.00 70.74 773 ALA A C 1
ATOM 5745 O O . ALA A 1 794 ? -43.457 35.313 -29.512 1.00 70.66 773 ALA A O 1
ATOM 5747 N N . ARG A 1 795 ? -45.017 35.709 -31.094 1.00 70.64 774 ARG A N 1
ATOM 5748 C CA . ARG A 1 795 ? -45.804 36.649 -30.293 1.00 71.23 774 ARG A CA 1
ATOM 5749 C C . ARG A 1 795 ? -46.384 36.016 -29.024 1.00 71.07 774 ARG A C 1
ATOM 5750 O O . ARG A 1 795 ? -46.376 36.638 -27.962 1.00 72.17 774 ARG A O 1
ATOM 5758 N N . LEU A 1 796 ? -46.888 34.789 -29.150 1.00 70.58 775 LEU A N 1
ATOM 5759 C CA . LEU A 1 796 ? -47.429 34.037 -28.010 1.00 69.36 775 LEU A CA 1
ATOM 5760 C C . LEU A 1 796 ? -46.346 33.429 -27.109 1.00 68.75 775 LEU A C 1
ATOM 5761 O O . LEU A 1 796 ? -46.582 33.227 -25.917 1.00 69.51 775 LEU A O 1
ATOM 5766 N N . VAL A 1 797 ? -45.177 33.132 -27.675 1.00 68.47 776 VAL A N 1
ATOM 5767 C CA . VAL A 1 797 ? -44.009 32.699 -26.892 1.00 68.18 776 VAL A CA 1
ATOM 5768 C C . VAL A 1 797 ? -43.494 33.841 -26.007 1.00 68.14 776 VAL A C 1
ATOM 5769 O O . VAL A 1 797 ? -43.168 33.622 -24.838 1.00 68.41 776 VAL A O 1
ATOM 5773 N N . SER A 1 798 ? -43.412 35.044 -26.571 1.00 68.15 777 SER A N 1
ATOM 5774 C CA . SER A 1 798 ? -43.020 36.238 -25.812 1.00 68.85 777 SER A CA 1
ATOM 5775 C C . SER A 1 798 ? -44.027 36.574 -24.711 1.00 68.17 777 SER A C 1
ATOM 5776 O O . SER A 1 798 ? -43.638 36.957 -23.604 1.00 67.76 777 SER A O 1
ATOM 5779 N N . GLU A 1 799 ? -45.313 36.436 -25.031 1.00 67.25 778 GLU A N 1
ATOM 5780 C CA . GLU A 1 799 ? -46.398 36.588 -24.055 1.00 66.59 778 GLU A CA 1
ATOM 5781 C C . GLU A 1 799 ? -46.231 35.642 -22.866 1.00 66.84 778 GLU A C 1
ATOM 5782 O O . GLU A 1 799 ? -46.450 36.029 -21.717 1.00 67.48 778 GLU A O 1
ATOM 5788 N N . ALA A 1 800 ? -45.846 34.407 -23.163 1.00 66.66 779 ALA A N 1
ATOM 5789 C CA . ALA A 1 800 ? -45.716 33.364 -22.157 1.00 65.85 779 ALA A CA 1
ATOM 5790 C C . ALA A 1 800 ? -44.556 33.570 -21.190 1.00 65.13 779 ALA A C 1
ATOM 5791 O O . ALA A 1 800 ? -44.734 33.422 -19.981 1.00 65.59 779 ALA A O 1
ATOM 5793 N N . VAL A 1 801 ? -43.375 33.884 -21.721 1.00 63.90 780 VAL A N 1
ATOM 5794 C CA . VAL A 1 801 ? -42.186 34.090 -20.872 1.00 64.68 780 VAL A CA 1
ATOM 5795 C C . VAL A 1 801 ? -42.326 35.308 -19.954 1.00 64.49 780 VAL A C 1
ATOM 5796 O O . VAL A 1 801 ? -41.878 35.276 -18.807 1.00 65.76 780 VAL A O 1
ATOM 5800 N N . GLN A 1 802 ? -42.951 36.366 -20.464 1.00 63.95 781 GLN A N 1
ATOM 5801 C CA . GLN A 1 802 ? -43.214 37.577 -19.686 1.00 64.72 781 GLN A CA 1
ATOM 5802 C C . GLN A 1 802 ? -44.247 37.349 -18.578 1.00 65.09 781 GLN A C 1
ATOM 5803 O O . GLN A 1 802 ? -44.117 37.899 -17.482 1.00 65.25 781 GLN A O 1
ATOM 5809 N N . CYS A 1 803 ? -45.263 36.540 -18.872 1.00 65.66 782 CYS A N 1
ATOM 5810 C CA . CYS A 1 803 ? -46.311 36.197 -17.903 1.00 66.59 782 CYS A CA 1
ATOM 5811 C C . CYS A 1 803 ? -45.999 34.968 -17.034 1.00 69.51 782 CYS A C 1
ATOM 5812 O O . CYS A 1 803 ? -46.653 34.757 -16.011 1.00 70.67 782 CYS A O 1
ATOM 5815 N N . GLY A 1 804 ? -45.020 34.164 -17.451 1.00 71.88 783 GLY A N 1
ATOM 5816 C CA . GLY A 1 804 ? -44.538 33.013 -16.672 1.00 74.20 783 GLY A CA 1
ATOM 5817 C C . GLY A 1 804 ? -45.263 31.699 -16.923 1.00 77.57 783 GLY A C 1
ATOM 5818 O O . GLY A 1 804 ? -45.305 30.837 -16.044 1.00 76.78 783 GLY A O 1
ATOM 5819 N N . VAL A 1 805 ? -45.810 31.542 -18.128 1.00 82.52 784 VAL A N 1
ATOM 5820 C CA . VAL A 1 805 ? -46.579 30.350 -18.515 1.00 85.97 784 VAL A CA 1
ATOM 5821 C C . VAL A 1 805 ? -45.629 29.307 -19.131 1.00 91.15 784 VAL A C 1
ATOM 5822 O O . VAL A 1 805 ? -44.731 29.680 -19.891 1.00 90.20 784 VAL A O 1
ATOM 5826 N N . PRO A 1 806 ? -45.809 28.004 -18.798 1.00 99.12 785 PRO A N 1
ATOM 5827 C CA . PRO A 1 806 ? -45.009 26.936 -19.428 1.00 103.61 785 PRO A CA 1
ATOM 5828 C C . PRO A 1 806 ? -45.210 26.753 -20.932 1.00 108.41 785 PRO A C 1
ATOM 5829 O O . PRO A 1 806 ? -44.229 26.645 -21.661 1.00 110.60 785 PRO A O 1
ATOM 5833 N N . THR A 1 807 ? -46.467 26.682 -21.370 1.00 113.59 786 THR A N 1
ATOM 5834 C CA . THR A 1 807 ? -46.832 26.581 -22.802 1.00 118.12 786 THR A CA 1
ATOM 5835 C C . THR A 1 807 ? -46.371 25.272 -23.450 1.00 121.86 786 THR A C 1
ATOM 5836 O O . THR A 1 807 ? -45.842 24.380 -22.780 1.00 122.91 786 THR A O 1
ATOM 5840 N N . ASN A 1 808 ? -46.585 25.165 -24.757 1.00 124.54 787 ASN A N 1
ATOM 5841 C CA . ASN A 1 808 ? -46.241 23.967 -25.497 1.00 127.07 787 ASN A CA 1
ATOM 5842 C C . ASN A 1 808 ? -46.231 24.259 -26.971 1.00 128.51 787 ASN A C 1
ATOM 5843 O O . ASN A 1 808 ? -47.168 24.869 -27.503 1.00 129.39 787 ASN A O 1
ATOM 5848 N N . VAL A 1 809 ? -45.181 23.817 -27.635 1.00 128.61 788 VAL A N 1
ATOM 5849 C CA . VAL A 1 809 ? -45.115 23.994 -29.060 1.00 127.56 788 VAL A CA 1
ATOM 5850 C C . VAL A 1 809 ? -43.870 23.185 -29.497 1.00 126.25 788 VAL A C 1
ATOM 5851 O O . VAL A 1 809 ? -43.279 22.434 -28.689 1.00 126.26 788 VAL A O 1
ATOM 5855 N N . GLY A 1 810 ? -43.532 23.283 -30.773 1.00 124.12 789 GLY A N 1
ATOM 5856 C CA . GLY A 1 810 ? -42.282 22.736 -31.268 1.00 121.33 789 GLY A CA 1
ATOM 5857 C C . GLY A 1 810 ? -41.234 23.820 -31.212 1.00 117.30 789 GLY A C 1
ATOM 5858 O O . GLY A 1 810 ? -41.473 24.927 -30.733 1.00 119.02 789 GLY A O 1
ATOM 5859 N N . GLY A 1 811 ? -40.056 23.496 -31.709 1.00 112.04 790 GLY A N 1
ATOM 5860 C CA . GLY A 1 811 ? -38.942 24.419 -31.652 1.00 108.50 790 GLY A CA 1
ATOM 5861 C C . GLY A 1 811 ? -38.969 25.431 -32.778 1.00 105.00 790 GLY A C 1
ATOM 5862 O O . GLY A 1 811 ? -39.631 25.240 -33.804 1.00 104.71 790 GLY A O 1
ATOM 5863 N N . THR A 1 812 ? -38.233 26.514 -32.554 1.00 100.96 791 THR A N 1
ATOM 5864 C CA . THR A 1 812 ? -37.901 27.513 -33.576 1.00 97.53 791 THR A CA 1
ATOM 5865 C C . THR A 1 812 ? -39.131 28.306 -34.063 1.00 94.63 791 THR A C 1
ATOM 5866 O O . THR A 1 812 ? -39.642 28.066 -35.161 1.00 95.49 791 THR A O 1
ATOM 5870 N N . PRO A 1 813 ? -39.631 29.231 -33.221 1.00 90.31 792 PRO A N 1
ATOM 5871 C CA . PRO A 1 813 ? -40.692 30.167 -33.604 1.00 87.94 792 PRO A CA 1
ATOM 5872 C C . PRO A 1 813 ? -40.217 31.357 -34.428 1.00 85.24 792 PRO A C 1
ATOM 5873 O O . PRO A 1 813 ? -39.058 31.763 -34.339 1.00 85.30 792 PRO A O 1
ATOM 5877 N N . LEU A 1 814 ? -41.148 31.909 -35.201 1.00 82.44 793 LEU A N 1
ATOM 5878 C CA . LEU A 1 814 ? -40.920 33.068 -36.056 1.00 81.60 793 LEU A CA 1
ATOM 5879 C C . LEU A 1 814 ? -41.937 34.150 -35.708 1.00 81.04 793 LEU A C 1
ATOM 5880 O O . LEU A 1 814 ? -43.104 33.849 -35.459 1.00 82.95 793 LEU A O 1
ATOM 5885 N N . ASP A 1 815 ? -41.488 35.402 -35.686 1.00 80.49 794 ASP A N 1
ATOM 5886 C CA . ASP A 1 815 ? -42.379 36.554 -35.546 1.00 81.19 794 ASP A CA 1
ATOM 5887 C C . ASP A 1 815 ? -42.996 36.848 -36.922 1.00 80.11 794 ASP A C 1
ATOM 5888 O O . ASP A 1 815 ? -42.258 36.990 -37.897 1.00 79.69 794 ASP A O 1
ATOM 5893 N N . PRO A 1 816 ? -44.345 36.913 -37.015 1.00 80.05 795 PRO A N 1
ATOM 5894 C CA . PRO A 1 816 ? -45.017 37.291 -38.271 1.00 80.20 795 PRO A CA 1
ATOM 5895 C C . PRO A 1 816 ? -44.524 38.579 -38.946 1.00 81.59 795 PRO A C 1
ATOM 5896 O O . PRO A 1 816 ? -44.501 38.648 -40.178 1.00 82.13 795 PRO A O 1
ATOM 5900 N N . HIS A 1 817 ? -44.142 39.578 -38.150 1.00 82.39 796 HIS A N 1
ATOM 5901 C CA . HIS A 1 817 ? -43.613 40.843 -38.676 1.00 84.04 796 HIS A CA 1
ATOM 5902 C C . HIS A 1 817 ? -42.201 40.694 -39.248 1.00 83.73 796 HIS A C 1
ATOM 5903 O O . HIS A 1 817 ? -41.888 41.277 -40.286 1.00 83.33 796 HIS A O 1
ATOM 5910 N N . GLU A 1 818 ? -41.354 39.931 -38.557 1.00 85.17 797 GLU A N 1
ATOM 5911 C CA . GLU A 1 818 ? -40.001 39.625 -39.039 1.00 85.99 797 GLU A CA 1
ATOM 5912 C C . GLU A 1 818 ? -40.022 38.770 -40.309 1.00 83.48 797 GLU A C 1
ATOM 5913 O O . GLU A 1 818 ? -39.175 38.944 -41.184 1.00 84.81 797 GLU A O 1
ATOM 5919 N N . LEU A 1 819 ? -40.985 37.853 -40.397 1.00 81.21 798 LEU A N 1
ATOM 5920 C CA . LEU A 1 819 ? -41.170 37.019 -41.595 1.00 80.05 798 LEU A CA 1
ATOM 5921 C C . LEU A 1 819 ? -41.580 37.871 -42.804 1.00 79.68 798 LEU A C 1
ATOM 5922 O O . LEU A 1 819 ? -41.110 37.637 -43.916 1.00 78.75 798 LEU A O 1
ATOM 5927 N N . ALA A 1 820 ? -42.450 38.853 -42.577 1.00 80.32 799 ALA A N 1
ATOM 5928 C CA . ALA A 1 820 ? -42.855 39.798 -43.625 1.00 81.02 799 ALA A CA 1
ATOM 5929 C C . ALA A 1 820 ? -41.690 40.677 -44.091 1.00 82.30 799 ALA A C 1
ATOM 5930 O O . ALA A 1 820 ? -41.520 40.895 -45.294 1.00 83.29 799 ALA A O 1
ATOM 5932 N N . SER A 1 821 ? -40.903 41.175 -43.136 1.00 82.39 800 SER A N 1
ATOM 5933 C CA . SER A 1 821 ? -39.685 41.943 -43.431 1.00 82.54 800 SER A CA 1
ATOM 5934 C C . SER A 1 821 ? -38.650 41.100 -44.176 1.00 82.72 800 SER A C 1
ATOM 5935 O O . SER A 1 821 ? -38.042 41.571 -45.134 1.00 84.29 800 SER A O 1
ATOM 5938 N N . TRP A 1 822 ? -38.462 39.861 -43.725 1.00 82.64 801 TRP A N 1
ATOM 5939 C CA . TRP A 1 822 ? -37.597 38.882 -44.395 1.00 83.71 801 TRP A CA 1
ATOM 5940 C C . TRP A 1 822 ? -38.038 38.631 -45.840 1.00 84.31 801 TRP A C 1
ATOM 5941 O O . TRP A 1 822 ? -37.207 38.562 -46.746 1.00 85.03 801 TRP A O 1
ATOM 5952 N N . GLY A 1 823 ? -39.346 38.477 -46.034 1.00 85.68 802 GLY A N 1
ATOM 5953 C CA . GLY A 1 823 ? -39.935 38.297 -47.364 1.00 85.37 802 GLY A CA 1
ATOM 5954 C C . GLY A 1 823 ? -39.817 39.521 -48.259 1.00 86.40 802 GLY A C 1
ATOM 5955 O O . GLY A 1 823 ? -39.617 39.390 -49.468 1.00 85.61 802 GLY A O 1
ATOM 5956 N N . GLY A 1 824 ? -39.951 40.705 -47.660 1.00 87.78 803 GLY A N 1
ATOM 5957 C CA . GLY A 1 824 ? -39.787 41.983 -48.364 1.00 88.05 803 GLY A CA 1
ATOM 5958 C C . GLY A 1 824 ? -38.412 42.198 -48.979 1.00 88.83 803 GLY A C 1
ATOM 5959 O O . GLY A 1 824 ? -38.301 42.777 -50.060 1.00 90.59 803 GLY A O 1
ATOM 5960 N N . GLN A 1 825 ? -37.369 41.739 -48.287 1.00 88.58 804 GLN A N 1
ATOM 5961 C CA . GLN A 1 825 ? -35.991 41.789 -48.800 1.00 89.16 804 GLN A CA 1
ATOM 5962 C C . GLN A 1 825 ? -35.793 40.892 -50.031 1.00 88.16 804 GLN A C 1
ATOM 5963 O O . GLN A 1 825 ? -35.056 41.250 -50.951 1.00 87.09 804 GLN A O 1
ATOM 5969 N N . ARG A 1 826 ? -36.461 39.738 -50.030 1.00 88.52 805 ARG A N 1
ATOM 5970 C CA . ARG A 1 826 ? -36.375 38.745 -51.121 1.00 88.91 805 ARG A CA 1
ATOM 5971 C C . ARG A 1 826 ? -37.444 38.896 -52.227 1.00 88.82 805 ARG A C 1
ATOM 5972 O O . ARG A 1 826 ? -37.551 38.038 -53.108 1.00 87.48 805 ARG A O 1
ATOM 5980 N N . GLY A 1 827 ? -38.221 39.979 -52.184 1.00 89.44 806 GLY A N 1
ATOM 5981 C CA . GLY A 1 827 ? -39.198 40.295 -53.234 1.00 90.18 806 GLY A CA 1
ATOM 5982 C C . GLY A 1 827 ? -40.524 39.565 -53.114 1.00 91.99 806 GLY A C 1
ATOM 5983 O O . GLY A 1 827 ? -41.150 39.237 -54.126 1.00 91.26 806 GLY A O 1
ATOM 5984 N N . TYR A 1 828 ? -40.951 39.327 -51.874 1.00 93.32 807 TYR A N 1
ATOM 5985 C CA . TYR A 1 828 ? -42.206 38.634 -51.573 1.00 91.92 807 TYR A CA 1
ATOM 5986 C C . TYR A 1 828 ? -43.080 39.457 -50.633 1.00 89.89 807 TYR A C 1
ATOM 5987 O O . TYR A 1 828 ? -42.578 40.272 -49.853 1.00 88.95 807 TYR A O 1
ATOM 5996 N N . SER A 1 829 ? -44.390 39.237 -50.727 1.00 88.42 808 SER A N 1
ATOM 5997 C CA . SER A 1 829 ? -45.350 39.719 -49.732 1.00 86.96 808 SER A CA 1
ATOM 5998 C C . SER A 1 829 ? -45.860 38.508 -48.950 1.00 85.05 808 SER A C 1
ATOM 5999 O O . SER A 1 829 ? -46.443 37.590 -49.532 1.00 82.30 808 SER A O 1
ATOM 6002 N N . VAL A 1 830 ? -45.616 38.512 -47.639 1.00 83.54 809 VAL A N 1
ATOM 6003 C CA . VAL A 1 830 ? -46.006 37.414 -46.752 1.00 82.24 809 VAL A CA 1
ATOM 6004 C C . VAL A 1 830 ? -47.334 37.770 -46.088 1.00 80.90 809 VAL A C 1
ATOM 6005 O O . VAL A 1 830 ? -47.439 38.796 -45.411 1.00 81.34 809 VAL A O 1
ATOM 6009 N N . HIS A 1 831 ? -48.335 36.916 -46.292 1.00 80.31 810 HIS A N 1
ATOM 6010 C CA . HIS A 1 831 ? -49.668 37.092 -45.709 1.00 79.35 810 HIS A CA 1
ATOM 6011 C C . HIS A 1 831 ? -49.867 36.102 -44.567 1.00 76.71 810 HIS A C 1
ATOM 6012 O O . HIS A 1 831 ? -50.127 34.919 -44.794 1.00 75.82 810 HIS A O 1
ATOM 6019 N N . CYS A 1 832 ? -49.732 36.603 -43.342 1.00 75.43 811 CYS A N 1
ATOM 6020 C CA . CYS A 1 832 ? -49.786 35.779 -42.137 1.00 73.99 811 CYS A CA 1
ATOM 6021 C C . CYS A 1 832 ? -51.219 35.654 -41.627 1.00 70.81 811 CYS A C 1
ATOM 6022 O O . CYS A 1 832 ? -51.988 36.613 -41.683 1.00 70.38 811 CYS A O 1
ATOM 6025 N N . THR A 1 833 ? -51.562 34.469 -41.127 1.00 68.56 812 THR A N 1
ATOM 6026 C CA . THR A 1 833 ? -52.908 34.178 -40.619 1.00 68.03 812 THR A CA 1
ATOM 6027 C C . THR A 1 833 ? -52.855 33.066 -39.565 1.00 67.73 812 THR A C 1
ATOM 6028 O O . THR A 1 833 ? -51.801 32.478 -39.331 1.00 66.70 812 THR A O 1
ATOM 6032 N N . TRP A 1 834 ? -54.000 32.778 -38.949 1.00 68.68 813 TRP A N 1
ATOM 6033 C CA . TRP A 1 834 ? -54.090 31.738 -37.914 1.00 69.64 813 TRP A CA 1
ATOM 6034 C C . TRP A 1 834 ? -54.003 30.329 -38.491 1.00 71.39 813 TRP A C 1
ATOM 6035 O O . TRP A 1 834 ? -54.269 30.106 -39.677 1.00 73.29 813 TRP A O 1
ATOM 6046 N N . SER A 1 835 ? -53.629 29.388 -37.629 1.00 72.48 814 SER A N 1
ATOM 6047 C CA . SER A 1 835 ? -53.627 27.966 -37.955 1.00 74.63 814 SER A CA 1
ATOM 6048 C C . SER A 1 835 ? -54.857 27.313 -37.333 1.00 76.06 814 SER A C 1
ATOM 6049 O O . SER A 1 835 ? -55.087 27.437 -36.129 1.00 77.27 814 SER A O 1
ATOM 6052 N N . ALA A 1 836 ? -55.647 26.629 -38.159 1.00 77.91 815 ALA A N 1
ATOM 6053 C CA . ALA A 1 836 ? -56.776 25.824 -37.678 1.00 78.48 815 ALA A CA 1
ATOM 6054 C C . ALA A 1 836 ? -56.313 24.563 -36.935 1.00 79.57 815 ALA A C 1
ATOM 6055 O O . ALA A 1 836 ? -57.071 23.992 -36.147 1.00 79.98 815 ALA A O 1
ATOM 6057 N N . GLU A 1 837 ? -55.077 24.137 -37.198 1.00 80.73 816 GLU A N 1
ATOM 6058 C CA . GLU A 1 837 ? -54.478 22.966 -36.557 1.00 82.81 816 GLU A CA 1
ATOM 6059 C C . GLU A 1 837 ? -54.159 23.176 -35.070 1.00 82.85 816 GLU A C 1
ATOM 6060 O O . GLU A 1 837 ? -54.388 22.275 -34.262 1.00 83.60 816 GLU A O 1
ATOM 6066 N N . ALA A 1 838 ? -53.630 24.350 -34.720 1.00 83.00 817 ALA A N 1
ATOM 6067 C CA . ALA A 1 838 ? -53.268 24.667 -33.324 1.00 82.18 817 ALA A CA 1
ATOM 6068 C C . ALA A 1 838 ? -53.338 26.174 -33.010 1.00 82.29 817 ALA A C 1
ATOM 6069 O O . ALA A 1 838 ? -53.096 26.994 -33.898 1.00 82.95 817 ALA A O 1
ATOM 6071 N N . PRO A 1 839 ? -53.667 26.543 -31.746 1.00 80.98 818 PRO A N 1
ATOM 6072 C CA . PRO A 1 839 ? -53.620 27.956 -31.328 1.00 80.90 818 PRO A CA 1
ATOM 6073 C C . PRO A 1 839 ? -52.229 28.590 -31.410 1.00 80.35 818 PRO A C 1
ATOM 6074 O O . PRO A 1 839 ? -52.087 29.711 -31.905 1.00 80.26 818 PRO A O 1
ATOM 6078 N N . GLY A 1 840 ? -51.228 27.870 -30.909 1.00 79.93 819 GLY A N 1
ATOM 6079 C CA . GLY A 1 840 ? -49.835 28.324 -30.923 1.00 79.73 819 GLY A CA 1
ATOM 6080 C C . GLY A 1 840 ? -49.211 28.490 -32.299 1.00 79.19 819 GLY A C 1
ATOM 6081 O O . GLY A 1 840 ? -48.290 29.293 -32.463 1.00 79.33 819 GLY A O 1
ATOM 6082 N N . TRP A 1 841 ? -49.700 27.729 -33.279 1.00 79.37 820 TRP A N 1
ATOM 6083 C CA . TRP A 1 841 ? -49.211 27.826 -34.657 1.00 78.80 820 TRP A CA 1
ATOM 6084 C C . TRP A 1 841 ? -49.880 28.958 -35.435 1.00 77.68 820 TRP A C 1
ATOM 6085 O O . TRP A 1 841 ? -50.903 29.509 -35.017 1.00 77.89 820 TRP A O 1
ATOM 6096 N N . PHE A 1 842 ? -49.272 29.291 -36.570 1.00 75.89 821 PHE A N 1
ATOM 6097 C CA . PHE A 1 842 ? -49.828 30.246 -37.527 1.00 74.87 821 PHE A CA 1
ATOM 6098 C C . PHE A 1 842 ? -49.311 29.914 -38.932 1.00 76.25 821 PHE A C 1
ATOM 6099 O O . PHE A 1 842 ? -48.219 29.362 -39.082 1.00 75.68 821 PHE A O 1
ATOM 6107 N N . GLU A 1 843 ? -50.113 30.239 -39.946 1.00 78.55 822 GLU A N 1
ATOM 6108 C CA . GLU A 1 843 ? -49.776 29.980 -41.354 1.00 80.01 822 GLU A CA 1
ATOM 6109 C C . GLU A 1 843 ? -49.407 31.277 -42.074 1.00 79.25 822 GLU A C 1
ATOM 6110 O O . GLU A 1 843 ? -49.949 32.340 -41.765 1.00 79.46 822 GLU A O 1
ATOM 6116 N N . ALA A 1 844 ? -48.488 31.172 -43.034 1.00 78.92 823 ALA A N 1
ATOM 6117 C CA . ALA A 1 844 ? -47.978 32.325 -43.784 1.00 79.20 823 ALA A CA 1
ATOM 6118 C C . ALA A 1 844 ? -47.921 31.999 -45.273 1.00 80.35 823 ALA A C 1
ATOM 6119 O O . ALA A 1 844 ? -47.169 31.118 -45.682 1.00 80.02 823 ALA A O 1
ATOM 6121 N N . VAL A 1 845 ? -48.720 32.712 -46.067 1.00 81.69 824 VAL A N 1
ATOM 6122 C CA . VAL A 1 845 ? -48.793 32.509 -47.519 1.00 81.98 824 VAL A CA 1
ATOM 6123 C C . VAL A 1 845 ? -47.818 33.465 -48.212 1.00 83.16 824 VAL A C 1
ATOM 6124 O O . VAL A 1 845 ? -48.019 34.680 -48.190 1.00 82.12 824 VAL A O 1
ATOM 6128 N N . ILE A 1 846 ? -46.775 32.902 -48.827 1.00 86.18 825 ILE A N 1
ATOM 6129 C CA . ILE A 1 846 ? -45.720 33.684 -49.491 1.00 89.20 825 ILE A CA 1
ATOM 6130 C C . ILE A 1 846 ? -45.962 33.730 -51.006 1.00 91.32 825 ILE A C 1
ATOM 6131 O O . ILE A 1 846 ? -45.998 32.694 -51.673 1.00 89.23 825 ILE A O 1
ATOM 6136 N N . ILE A 1 847 ? -46.120 34.949 -51.522 1.00 95.34 826 ILE A N 1
ATOM 6137 C CA . ILE A 1 847 ? -46.409 35.220 -52.937 1.00 97.31 826 ILE A CA 1
ATOM 6138 C C . ILE A 1 847 ? -45.445 36.321 -53.412 1.00 97.78 826 ILE A C 1
ATOM 6139 O O . ILE A 1 847 ? -45.030 37.157 -52.603 1.00 97.56 826 ILE A O 1
ATOM 6144 N N . PRO A 1 848 ? -45.068 36.316 -54.714 1.00 98.27 827 PRO A N 1
ATOM 6145 C CA . PRO A 1 848 ? -44.385 37.471 -55.311 1.00 97.84 827 PRO A CA 1
ATOM 6146 C C . PRO A 1 848 ? -45.120 38.791 -55.058 1.00 97.92 827 PRO A C 1
ATOM 6147 O O . PRO A 1 848 ? -46.341 38.852 -55.215 1.00 95.74 827 PRO A O 1
ATOM 6151 N N . VAL A 1 849 ? -44.369 39.820 -54.669 1.00 100.51 828 VAL A N 1
ATOM 6152 C CA . VAL A 1 849 ? -44.941 41.089 -54.198 1.00 103.90 828 VAL A CA 1
ATOM 6153 C C . VAL A 1 849 ? -45.820 41.783 -55.251 1.00 107.88 828 VAL A C 1
ATOM 6154 O O . VAL A 1 849 ? -45.486 41.808 -56.438 1.00 109.27 828 VAL A O 1
ATOM 6158 N N . ASP A 1 850 ? -46.951 42.316 -54.794 1.00 112.88 829 ASP A N 1
ATOM 6159 C CA . ASP A 1 850 ? -47.837 43.146 -55.615 1.00 117.38 829 ASP A CA 1
ATOM 6160 C C . ASP A 1 850 ? -48.806 43.927 -54.723 1.00 120.26 829 ASP A C 1
ATOM 6161 O O . ASP A 1 850 ? -48.983 43.601 -53.545 1.00 118.58 829 ASP A O 1
ATOM 6166 N N . SER A 1 851 ? -49.434 44.947 -55.308 1.00 123.89 830 SER A N 1
ATOM 6167 C CA . SER A 1 851 ? -50.348 45.852 -54.588 1.00 125.78 830 SER A CA 1
ATOM 6168 C C . SER A 1 851 ? -51.836 45.464 -54.676 1.00 126.68 830 SER A C 1
ATOM 6169 O O . SER A 1 851 ? -52.703 46.252 -54.290 1.00 127.70 830 SER A O 1
ATOM 6172 N N . GLY A 1 852 ? -52.127 44.260 -55.171 1.00 126.75 831 GLY A N 1
ATOM 6173 C CA . GLY A 1 852 ? -53.506 43.794 -55.340 1.00 125.67 831 GLY A CA 1
ATOM 6174 C C . GLY A 1 852 ? -54.188 43.450 -54.028 1.00 124.01 831 GLY A C 1
ATOM 6175 O O . GLY A 1 852 ? -54.164 42.295 -53.595 1.00 121.57 831 GLY A O 1
ATOM 6176 N N . HIS A 1 853 ? -54.811 44.454 -53.408 1.00 122.89 832 HIS A N 1
ATOM 6177 C CA . HIS A 1 853 ? -55.507 44.294 -52.122 1.00 121.30 832 HIS A CA 1
ATOM 6178 C C . HIS A 1 853 ? -56.882 43.644 -52.306 1.00 115.98 832 HIS A C 1
ATOM 6179 O O . HIS A 1 853 ? -57.921 44.281 -52.111 1.00 118.03 832 HIS A O 1
ATOM 6186 N N . CYS A 1 854 ? -56.872 42.367 -52.678 1.00 109.42 833 CYS A N 1
ATOM 6187 C CA . CYS A 1 854 ? -58.098 41.590 -52.886 1.00 104.88 833 CYS A CA 1
ATOM 6188 C C . CYS A 1 854 ? -57.757 40.099 -52.948 1.00 100.94 833 CYS A C 1
ATOM 6189 O O . CYS A 1 854 ? -57.517 39.543 -54.024 1.00 101.98 833 CYS A O 1
ATOM 6192 N N . ARG A 1 855 ? -57.726 39.474 -51.773 1.00 95.93 834 ARG A N 1
ATOM 6193 C CA . ARG A 1 855 ? -57.320 38.075 -51.613 1.00 91.98 834 ARG A CA 1
ATOM 6194 C C . ARG A 1 855 ? -58.457 37.208 -51.090 1.00 89.16 834 ARG A C 1
ATOM 6195 O O . ARG A 1 855 ? -59.414 37.710 -50.498 1.00 88.74 834 ARG A O 1
ATOM 6203 N N . ASP A 1 856 ? -58.321 35.901 -51.306 1.00 86.25 835 ASP A N 1
ATOM 6204 C CA . ASP A 1 856 ? -59.269 34.904 -50.806 1.00 85.20 835 ASP A CA 1
ATOM 6205 C C . ASP A 1 856 ? -58.526 33.636 -50.388 1.00 84.22 835 ASP A C 1
ATOM 6206 O O . ASP A 1 856 ? -57.573 33.220 -51.049 1.00 85.24 835 ASP A O 1
ATOM 6211 N N . GLY A 1 857 ? -58.976 33.033 -49.292 1.00 82.82 836 GLY A N 1
ATOM 6212 C CA . GLY A 1 857 ? -58.439 31.760 -48.817 1.00 81.76 836 GLY A CA 1
ATOM 6213 C C . GLY A 1 857 ? -57.026 31.832 -48.270 1.00 81.57 836 GLY A C 1
ATOM 6214 O O . GLY A 1 857 ? -56.228 30.921 -48.496 1.00 83.23 836 GLY A O 1
ATOM 6215 N N . VAL A 1 858 ? -56.718 32.909 -47.547 1.00 81.20 837 VAL A N 1
ATOM 6216 C CA . VAL A 1 858 ? -55.433 33.037 -46.852 1.00 79.49 837 VAL A CA 1
ATOM 6217 C C . VAL A 1 858 ? -55.489 32.100 -45.650 1.00 78.08 837 VAL A C 1
ATOM 6218 O O . VAL A 1 858 ? -54.603 31.272 -45.457 1.00 78.05 837 VAL A O 1
ATOM 6222 N N . TYR A 1 859 ? -56.540 32.251 -44.848 1.00 77.46 838 TYR A N 1
ATOM 6223 C CA . TYR A 1 859 ? -56.869 31.291 -43.800 1.00 78.75 838 TYR A CA 1
ATOM 6224 C C . TYR A 1 859 ? -57.503 30.056 -44.444 1.00 80.81 838 TYR A C 1
ATOM 6225 O O . TYR A 1 859 ? -58.449 30.188 -45.224 1.00 81.18 838 TYR A O 1
ATOM 6234 N N . ARG A 1 860 ? -56.971 28.872 -44.129 1.00 82.98 839 ARG A N 1
ATOM 6235 C CA . ARG A 1 860 ? -57.554 27.603 -44.586 1.00 84.51 839 ARG A CA 1
ATOM 6236 C C . ARG A 1 860 ? -58.025 26.774 -43.377 1.00 86.38 839 ARG A C 1
ATOM 6237 O O . ARG A 1 860 ? -57.230 26.511 -42.469 1.00 86.13 839 ARG A O 1
ATOM 6245 N N . PRO A 1 861 ? -59.326 26.401 -43.338 1.00 89.58 840 PRO A N 1
ATOM 6246 C CA . PRO A 1 861 ? -59.755 25.430 -42.319 1.00 92.34 840 PRO A CA 1
ATOM 6247 C C . PRO A 1 861 ? -59.195 24.027 -42.565 1.00 95.73 840 PRO A C 1
ATOM 6248 O O . PRO A 1 861 ? -58.939 23.652 -43.711 1.00 94.17 840 PRO A O 1
ATOM 6252 N N . VAL A 1 862 ? -59.005 23.277 -41.482 1.00 101.70 841 VAL A N 1
ATOM 6253 C CA . VAL A 1 862 ? -58.495 21.904 -41.536 1.00 107.80 841 VAL A CA 1
ATOM 6254 C C . VAL A 1 862 ? -59.398 21.017 -40.679 1.00 115.32 841 VAL A C 1
ATOM 6255 O O . VAL A 1 862 ? -59.526 21.233 -39.472 1.00 115.52 841 VAL A O 1
ATOM 6259 N N . GLY A 1 863 ? -60.027 20.030 -41.318 1.00 123.85 842 GLY A N 1
ATOM 6260 C CA . GLY A 1 863 ? -60.953 19.110 -40.650 1.00 130.82 842 GLY A CA 1
ATOM 6261 C C . GLY A 1 863 ? -62.302 19.745 -40.335 1.00 138.15 842 GLY A C 1
ATOM 6262 O O . GLY A 1 863 ? -62.421 20.975 -40.340 1.00 140.11 842 GLY A O 1
ATOM 6263 N N . PRO A 1 864 ? -63.333 18.915 -40.055 1.00 145.33 843 PRO A N 1
ATOM 6264 C CA . PRO A 1 864 ? -64.636 19.476 -39.696 1.00 146.57 843 PRO A CA 1
ATOM 6265 C C . PRO A 1 864 ? -64.648 19.952 -38.242 1.00 147.13 843 PRO A C 1
ATOM 6266 O O . PRO A 1 864 ? -64.755 19.139 -37.319 1.00 147.43 843 PRO A O 1
ATOM 6270 N N . ARG A 1 865 ? -64.521 21.267 -38.065 1.00 147.83 844 ARG A N 1
ATOM 6271 C CA . ARG A 1 865 ? -64.469 21.897 -36.741 1.00 148.61 844 ARG A CA 1
ATOM 6272 C C . ARG A 1 865 ? -65.414 23.113 -36.585 1.00 147.96 844 ARG A C 1
ATOM 6273 O O . ARG A 1 865 ? -64.939 24.238 -36.389 1.00 147.05 844 ARG A O 1
ATOM 6281 N N . PRO A 1 866 ? -66.751 22.901 -36.681 1.00 147.05 845 PRO A N 1
ATOM 6282 C CA . PRO A 1 866 ? -67.700 23.916 -36.186 1.00 145.00 845 PRO A CA 1
ATOM 6283 C C . PRO A 1 866 ? -68.241 23.639 -34.765 1.00 141.41 845 PRO A C 1
ATOM 6284 O O . PRO A 1 866 ? -69.412 23.920 -34.486 1.00 140.78 845 PRO A O 1
ATOM 6288 N N . ARG A 1 867 ? -67.392 23.127 -33.871 1.00 137.32 846 ARG A N 1
ATOM 6289 C CA . ARG A 1 867 ? -67.825 22.750 -32.513 1.00 134.39 846 ARG A CA 1
ATOM 6290 C C . ARG A 1 867 ? -68.235 23.964 -31.665 1.00 127.91 846 ARG A C 1
ATOM 6291 O O . ARG A 1 867 ? -69.249 23.920 -30.968 1.00 128.32 846 ARG A O 1
ATOM 6299 N N . GLN A 1 868 ? -67.455 25.040 -31.761 1.00 119.57 847 GLN A N 1
ATOM 6300 C CA . GLN A 1 868 ? -67.741 26.315 -31.093 1.00 112.10 847 GLN A CA 1
ATOM 6301 C C . GLN A 1 868 ? -66.986 27.440 -31.802 1.00 102.86 847 GLN A C 1
ATOM 6302 O O . GLN A 1 868 ? -65.766 27.566 -31.664 1.00 98.34 847 GLN A O 1
ATOM 6308 N N . LEU A 1 869 ? -67.725 28.237 -32.567 1.00 96.26 848 LEU A N 1
ATOM 6309 C CA . LEU A 1 869 ? -67.169 29.339 -33.351 1.00 91.60 848 LEU A CA 1
ATOM 6310 C C . LEU A 1 869 ? -67.116 30.653 -32.571 1.00 87.13 848 LEU A C 1
ATOM 6311 O O . LEU A 1 869 ? -66.185 31.441 -32.747 1.00 86.85 848 LEU A O 1
ATOM 6316 N N . VAL A 1 870 ? -68.119 30.882 -31.725 1.00 81.99 849 VAL A N 1
ATOM 6317 C CA . VAL A 1 870 ? -68.231 32.104 -30.927 1.00 79.26 849 VAL A CA 1
ATOM 6318 C C . VAL A 1 870 ? -68.565 31.727 -29.485 1.00 78.17 849 VAL A C 1
ATOM 6319 O O . VAL A 1 870 ? -69.162 30.679 -29.238 1.00 80.34 849 VAL A O 1
ATOM 6323 N N . ASN A 1 871 ? -68.165 32.580 -28.542 1.00 76.67 850 ASN A N 1
ATOM 6324 C CA . ASN A 1 871 ? -68.613 32.483 -27.143 1.00 75.39 850 ASN A CA 1
ATOM 6325 C C . ASN A 1 871 ? -69.997 33.131 -26.977 1.00 76.94 850 ASN A C 1
ATOM 6326 O O . ASN A 1 871 ? -70.553 33.658 -27.943 1.00 78.24 850 ASN A O 1
ATOM 6331 N N . LEU A 1 872 ? -70.546 33.094 -25.763 1.00 78.97 851 LEU A N 1
ATOM 6332 C CA . LEU A 1 872 ? -71.892 33.634 -25.491 1.00 81.32 851 LEU A CA 1
ATOM 6333 C C . LEU A 1 872 ? -71.874 34.612 -24.293 1.00 79.87 851 LEU A C 1
ATOM 6334 O O . LEU A 1 872 ? -72.207 34.229 -23.166 1.00 79.86 851 LEU A O 1
ATOM 6339 N N . PRO A 1 873 ? -71.468 35.879 -24.532 1.00 78.91 852 PRO A N 1
ATOM 6340 C CA . PRO A 1 873 ? -71.418 36.886 -23.455 1.00 78.24 852 PRO A CA 1
ATOM 6341 C C . PRO A 1 873 ? -72.766 37.335 -22.878 1.00 78.46 852 PRO A C 1
ATOM 6342 O O . PRO A 1 873 ? -72.815 37.776 -21.728 1.00 78.48 852 PRO A O 1
ATOM 6346 N N . ALA A 1 874 ? -73.833 37.243 -23.670 1.00 79.15 853 ALA A N 1
ATOM 6347 C CA . ALA A 1 874 ? -75.185 37.595 -23.216 1.00 80.71 853 ALA A CA 1
ATOM 6348 C C . ALA A 1 874 ? -75.689 36.691 -22.085 1.00 82.81 853 ALA A C 1
ATOM 6349 O O . ALA A 1 874 ? -76.455 37.133 -21.227 1.00 81.76 853 ALA A O 1
ATOM 6351 N N . ALA A 1 875 ? -75.242 35.434 -22.095 1.00 86.03 854 ALA A N 1
ATOM 6352 C CA . ALA A 1 875 ? -75.629 34.431 -21.098 1.00 89.06 854 ALA A CA 1
ATOM 6353 C C . ALA A 1 875 ? -74.671 34.321 -19.900 1.00 91.11 854 ALA A C 1
ATOM 6354 O O . ALA A 1 875 ? -74.865 33.458 -19.043 1.00 94.20 854 ALA A O 1
ATOM 6356 N N . ALA A 1 876 ? -73.662 35.192 -19.829 1.00 91.84 855 ALA A N 1
ATOM 6357 C CA . ALA A 1 876 ? -72.654 35.162 -18.757 1.00 92.46 855 ALA A CA 1
ATOM 6358 C C . ALA A 1 876 ? -73.238 35.298 -17.345 1.00 94.02 855 ALA A C 1
ATOM 6359 O O . ALA A 1 876 ? -72.716 34.700 -16.401 1.00 92.69 855 ALA A O 1
ATOM 6361 N N . ARG A 1 877 ? -74.311 36.078 -17.211 1.00 97.34 856 ARG A N 1
ATOM 6362 C CA . ARG A 1 877 ? -74.999 36.247 -15.923 1.00 100.88 856 ARG A CA 1
ATOM 6363 C C . ARG A 1 877 ? -75.837 35.026 -15.528 1.00 100.49 856 ARG A C 1
ATOM 6364 O O . ARG A 1 877 ? -75.894 34.679 -14.348 1.00 100.06 856 ARG A O 1
ATOM 6372 N N . ARG A 1 878 ? -76.492 34.392 -16.502 1.00 100.19 857 ARG A N 1
ATOM 6373 C CA . ARG A 1 878 ? -77.209 33.124 -16.270 1.00 99.79 857 ARG A CA 1
ATOM 6374 C C . ARG A 1 878 ? -76.280 31.969 -15.881 1.00 98.48 857 ARG A C 1
ATOM 6375 O O . ARG A 1 878 ? -76.677 31.087 -15.118 1.00 99.52 857 ARG A O 1
ATOM 6383 N N . VAL A 1 879 ? -75.059 31.978 -16.413 1.00 96.90 858 VAL A N 1
ATOM 6384 C CA . VAL A 1 879 ? -74.045 30.968 -16.091 1.00 97.32 858 VAL A CA 1
ATOM 6385 C C . VAL A 1 879 ? -73.618 31.030 -14.616 1.00 97.53 858 VAL A C 1
ATOM 6386 O O . VAL A 1 879 ? -73.413 29.991 -13.986 1.00 99.23 858 VAL A O 1
ATOM 6390 N N . SER A 1 880 ? -73.467 32.241 -14.084 1.00 96.78 859 SER A N 1
ATOM 6391 C CA . SER A 1 880 ? -73.125 32.438 -12.667 1.00 96.73 859 SER A CA 1
ATOM 6392 C C . SER A 1 880 ? -74.254 32.034 -11.702 1.00 95.90 859 SER A C 1
ATOM 6393 O O . SER A 1 880 ? -73.982 31.623 -10.573 1.00 94.02 859 SER A O 1
ATOM 6396 N N . ARG A 1 881 ? -75.505 32.152 -12.149 1.00 96.67 860 ARG A N 1
ATOM 6397 C CA . ARG A 1 881 ? -76.680 31.748 -11.357 1.00 98.28 860 ARG A CA 1
ATOM 6398 C C . ARG A 1 881 ? -76.990 30.240 -11.377 1.00 97.54 860 ARG A C 1
ATOM 6399 O O . ARG A 1 881 ? -77.741 29.761 -10.523 1.00 98.04 860 ARG A O 1
ATOM 6407 N N . LEU A 1 882 ? -76.432 29.506 -12.343 1.00 94.85 861 LEU A N 1
ATOM 6408 C CA . LEU A 1 882 ? -76.714 28.064 -12.505 1.00 93.16 861 LEU A CA 1
ATOM 6409 C C . LEU A 1 882 ? -76.317 27.180 -11.306 1.00 92.90 861 LEU A C 1
ATOM 6410 O O . LEU A 1 882 ? -77.123 26.352 -10.878 1.00 94.54 861 LEU A O 1
ATOM 6415 N N . PRO A 1 883 ? -75.081 27.333 -10.778 1.00 92.15 862 PRO A N 1
ATOM 6416 C CA . PRO A 1 883 ? -74.688 26.579 -9.576 1.00 92.73 862 PRO A CA 1
ATOM 6417 C C . PRO A 1 883 ? -75.662 26.682 -8.393 1.00 92.78 862 PRO A C 1
ATOM 6418 O O . PRO A 1 883 ? -75.949 25.677 -7.747 1.00 94.28 862 PRO A O 1
ATOM 6422 N N . SER A 1 884 ? -76.152 27.889 -8.127 1.00 92.72 863 SER A N 1
ATOM 6423 C CA . SER A 1 884 ? -77.159 28.120 -7.085 1.00 92.41 863 SER A CA 1
ATOM 6424 C C . SER A 1 884 ? -78.509 27.502 -7.448 1.00 91.86 863 SER A C 1
ATOM 6425 O O . SER A 1 884 ? -79.101 26.764 -6.658 1.00 91.64 863 SER A O 1
ATOM 6428 N N . TRP A 1 885 ? -78.978 27.823 -8.651 1.00 90.98 864 TRP A N 1
ATOM 6429 C CA . TRP A 1 885 ? -80.305 27.421 -9.133 1.00 89.12 864 TRP A CA 1
ATOM 6430 C C . TRP A 1 885 ? -80.483 25.903 -9.260 1.00 89.48 864 TRP A C 1
ATOM 6431 O O . TRP A 1 885 ? -81.534 25.371 -8.900 1.00 89.66 864 TRP A O 1
ATOM 6442 N N . LEU A 1 886 ? -79.461 25.222 -9.773 1.00 89.28 865 LEU A N 1
ATOM 6443 C CA . LEU A 1 886 ? -79.490 23.762 -9.930 1.00 89.01 865 LEU A CA 1
ATOM 6444 C C . LEU A 1 886 ? -79.492 23.003 -8.597 1.00 90.01 865 LEU A C 1
ATOM 6445 O O . LEU A 1 886 ? -80.160 21.976 -8.477 1.00 90.66 865 LEU A O 1
ATOM 6450 N N . ARG A 1 887 ? -78.749 23.506 -7.611 1.00 90.17 866 ARG A N 1
ATOM 6451 C CA . ARG A 1 887 ? -78.791 22.973 -6.239 1.00 90.12 866 ARG A CA 1
ATOM 6452 C C . ARG A 1 887 ? -80.204 23.039 -5.652 1.00 90.73 866 ARG A C 1
ATOM 6453 O O . ARG A 1 887 ? -80.673 22.074 -5.048 1.00 91.57 866 ARG A O 1
ATOM 6461 N N . GLU A 1 888 ? -80.866 24.180 -5.839 1.00 91.39 867 GLU A N 1
ATOM 6462 C CA . GLU A 1 888 ? -82.248 24.383 -5.383 1.00 92.56 867 GLU A CA 1
ATOM 6463 C C . GLU A 1 888 ? -83.260 23.494 -6.116 1.00 90.74 867 GLU A C 1
ATOM 6464 O O . GLU A 1 888 ? -84.235 23.040 -5.514 1.00 89.67 867 GLU A O 1
ATOM 6470 N N . GLU A 1 889 ? -83.027 23.263 -7.408 1.00 89.77 868 GLU A N 1
ATOM 6471 C CA . GLU A 1 889 ? -83.894 22.405 -8.226 1.00 89.99 868 GLU A CA 1
ATOM 6472 C C . GLU A 1 889 ? -83.793 20.929 -7.828 1.00 89.21 868 GLU A C 1
ATOM 6473 O O . GLU A 1 889 ? -84.815 20.262 -7.650 1.00 89.70 868 GLU A O 1
ATOM 6479 N N . LEU A 1 890 ? -82.564 20.433 -7.695 1.00 87.50 869 LEU A N 1
ATOM 6480 C CA . LEU A 1 890 ? -82.317 19.040 -7.288 1.00 85.69 869 LEU A CA 1
ATOM 6481 C C . LEU A 1 890 ? -82.686 18.754 -5.828 1.00 85.42 869 LEU A C 1
ATOM 6482 O O . LEU A 1 890 ? -83.074 17.632 -5.501 1.00 86.64 869 LEU A O 1
ATOM 6487 N N . ALA A 1 891 ? -82.559 19.756 -4.960 1.00 84.62 870 ALA A N 1
ATOM 6488 C CA . ALA A 1 891 ? -82.991 19.640 -3.559 1.00 84.06 870 ALA A CA 1
ATOM 6489 C C . ALA A 1 891 ? -84.513 19.490 -3.415 1.00 85.12 870 ALA A C 1
ATOM 6490 O O . ALA A 1 891 ? -84.985 18.852 -2.472 1.00 87.19 870 ALA A O 1
ATOM 6492 N N . ALA A 1 892 ? -85.265 20.084 -4.341 1.00 85.55 871 ALA A N 1
ATOM 6493 C CA . ALA A 1 892 ? -86.731 19.963 -4.376 1.00 85.56 871 ALA A CA 1
ATOM 6494 C C . ALA A 1 892 ? -87.224 18.661 -5.024 1.00 86.22 871 ALA A C 1
ATOM 6495 O O . ALA A 1 892 ? -88.365 18.255 -4.794 1.00 87.05 871 ALA A O 1
ATOM 6497 N N . GLU A 1 893 ? -86.378 18.033 -5.843 1.00 86.99 872 GLU A N 1
ATOM 6498 C CA . GLU A 1 893 ? -86.692 16.753 -6.498 1.00 88.52 872 GLU A CA 1
ATOM 6499 C C . GLU A 1 893 ? -86.145 15.547 -5.728 1.00 87.95 872 GLU A C 1
ATOM 6500 O O . GLU A 1 893 ? -86.896 14.635 -5.381 1.00 90.07 872 GLU A O 1
ATOM 6506 N N . LEU A 1 894 ? -84.839 15.558 -5.474 1.00 86.65 873 LEU A N 1
ATOM 6507 C CA . LEU A 1 894 ? -84.104 14.378 -4.986 1.00 86.71 873 LEU A CA 1
ATOM 6508 C C . LEU A 1 894 ? -83.862 14.370 -3.465 1.00 86.08 873 LEU A C 1
ATOM 6509 O O . LEU A 1 894 ? -83.956 15.414 -2.815 1.00 85.50 873 LEU A O 1
ATOM 6514 N N . PRO A 1 895 ? -83.554 13.182 -2.894 1.00 85.58 874 PRO A N 1
ATOM 6515 C CA . PRO A 1 895 ? -82.970 13.062 -1.551 1.00 86.17 874 PRO A CA 1
ATOM 6516 C C . PRO A 1 895 ? -81.673 13.859 -1.386 1.00 87.56 874 PRO A C 1
ATOM 6517 O O . PRO A 1 895 ? -80.935 14.036 -2.356 1.00 88.66 874 PRO A O 1
ATOM 6521 N N . GLU A 1 896 ? -81.406 14.315 -0.164 1.00 89.59 875 GLU A N 1
ATOM 6522 C CA . GLU A 1 896 ? -80.272 15.214 0.121 1.00 92.39 875 GLU A CA 1
ATOM 6523 C C . GLU A 1 896 ? -78.898 14.669 -0.301 1.00 91.28 875 GLU A C 1
ATOM 6524 O O . GLU A 1 896 ? -78.052 15.425 -0.782 1.00 92.91 875 GLU A O 1
ATOM 6530 N N . HIS A 1 897 ? -78.692 13.365 -0.121 1.00 88.90 876 HIS A N 1
ATOM 6531 C CA . HIS A 1 897 ? -77.420 12.707 -0.489 1.00 86.67 876 HIS A CA 1
ATOM 6532 C C . HIS A 1 897 ? -77.129 12.677 -2.002 1.00 84.50 876 HIS A C 1
ATOM 6533 O O . HIS A 1 897 ? -75.968 12.586 -2.408 1.00 84.53 876 HIS A O 1
ATOM 6540 N N . LEU A 1 898 ? -78.179 12.746 -2.819 1.00 81.89 877 LEU A N 1
ATOM 6541 C CA . LEU A 1 898 ? -78.045 12.821 -4.279 1.00 80.49 877 LEU A CA 1
ATOM 6542 C C . LEU A 1 898 ? -77.712 14.228 -4.792 1.00 80.86 877 LEU A C 1
ATOM 6543 O O . LEU A 1 898 ? -77.160 14.370 -5.883 1.00 80.94 877 LEU A O 1
ATOM 6548 N N . VAL A 1 899 ? -78.043 15.259 -4.014 1.00 81.39 878 VAL A N 1
ATOM 6549 C CA . VAL A 1 899 ? -77.681 16.640 -4.357 1.00 81.58 878 VAL A CA 1
ATOM 6550 C C . VAL A 1 899 ? -76.169 16.797 -4.174 1.00 83.38 878 VAL A C 1
ATOM 6551 O O . VAL A 1 899 ? -75.664 16.567 -3.071 1.00 83.17 878 VAL A O 1
ATOM 6555 N N . PRO A 1 900 ? -75.442 17.182 -5.247 1.00 85.65 879 PRO A N 1
ATOM 6556 C CA . PRO A 1 900 ? -73.991 17.312 -5.119 1.00 85.53 879 PRO A CA 1
ATOM 6557 C C . PRO A 1 900 ? -73.585 18.550 -4.326 1.00 85.81 879 PRO A C 1
ATOM 6558 O O . PRO A 1 900 ? -74.350 19.513 -4.239 1.00 85.16 879 PRO A O 1
ATOM 6562 N N . GLY A 1 901 ? -72.390 18.499 -3.745 1.00 86.46 880 GLY A N 1
ATOM 6563 C CA . GLY A 1 901 ? -71.872 19.586 -2.918 1.00 88.09 880 GLY A CA 1
ATOM 6564 C C . GLY A 1 901 ? -71.659 20.868 -3.699 1.00 89.81 880 GLY A C 1
ATOM 6565 O O . GLY A 1 901 ? -72.178 21.922 -3.326 1.00 90.49 880 GLY A O 1
ATOM 6566 N N . ASP A 1 902 ? -70.904 20.761 -4.791 1.00 91.52 881 ASP A N 1
ATOM 6567 C CA . ASP A 1 902 ? -70.557 21.907 -5.641 1.00 91.81 881 ASP A CA 1
ATOM 6568 C C . ASP A 1 902 ? -70.906 21.612 -7.100 1.00 90.24 881 ASP A C 1
ATOM 6569 O O . ASP A 1 902 ? -70.725 20.488 -7.569 1.00 89.25 881 ASP A O 1
ATOM 6574 N N . ILE A 1 903 ? -71.410 22.627 -7.803 1.00 89.58 882 ILE A N 1
ATOM 6575 C CA . ILE A 1 903 ? -71.700 22.539 -9.242 1.00 87.05 882 ILE A CA 1
ATOM 6576 C C . ILE A 1 903 ? -70.838 23.556 -9.997 1.00 84.79 882 ILE A C 1
ATOM 6577 O O . ILE A 1 903 ? -71.027 24.765 -9.857 1.00 83.81 882 ILE A O 1
ATOM 6582 N N . VAL A 1 904 ? -69.904 23.042 -10.796 1.00 83.57 883 VAL A N 1
ATOM 6583 C CA . VAL A 1 904 ? -68.991 23.858 -11.599 1.00 84.15 883 VAL A CA 1
ATOM 6584 C C . VAL A 1 904 ? -69.497 23.911 -13.041 1.00 85.04 883 VAL A C 1
ATOM 6585 O O . VAL A 1 904 ? -69.843 22.883 -13.620 1.00 84.79 883 VAL A O 1
ATOM 6589 N N . VAL A 1 905 ? -69.528 25.113 -13.611 1.00 86.88 884 VAL A N 1
ATOM 6590 C CA . VAL A 1 905 ? -69.930 25.309 -15.009 1.00 86.58 884 VAL A CA 1
ATOM 6591 C C . VAL A 1 905 ? -68.690 25.323 -15.904 1.00 86.89 884 VAL A C 1
ATOM 6592 O O . VAL A 1 905 ? -67.629 25.807 -15.504 1.00 85.82 884 VAL A O 1
ATOM 6596 N N . MET A 1 906 ? -68.842 24.785 -17.113 1.00 89.83 885 MET A N 1
ATOM 6597 C CA . MET A 1 906 ? -67.781 24.747 -18.127 1.00 92.54 885 MET A CA 1
ATOM 6598 C C . MET A 1 906 ? -68.387 25.010 -19.502 1.00 94.07 885 MET A C 1
ATOM 6599 O O . MET A 1 906 ? -69.551 24.694 -19.731 1.00 93.84 885 MET A O 1
ATOM 6604 N N . GLU A 1 907 ? -67.611 25.598 -20.412 1.00 95.92 886 GLU A N 1
ATOM 6605 C CA . GLU A 1 907 ? -68.088 25.810 -21.790 1.00 97.21 886 GLU A CA 1
ATOM 6606 C C . GLU A 1 907 ? -68.058 24.523 -22.626 1.00 96.46 886 GLU A C 1
ATOM 6607 O O . GLU A 1 907 ? -68.862 24.363 -23.545 1.00 95.29 886 GLU A O 1
ATOM 6613 N N . ARG A 1 908 ? -67.128 23.623 -22.309 1.00 98.38 887 ARG A N 1
ATOM 6614 C CA . ARG A 1 908 ? -67.086 22.289 -22.916 1.00 102.56 887 ARG A CA 1
ATOM 6615 C C . ARG A 1 908 ? -66.405 21.279 -21.994 1.00 102.01 887 ARG A C 1
ATOM 6616 O O . ARG A 1 908 ? -65.471 21.622 -21.266 1.00 100.69 887 ARG A O 1
ATOM 6624 N N . LEU A 1 909 ? -66.883 20.037 -22.036 1.00 103.67 888 LEU A N 1
ATOM 6625 C CA . LEU A 1 909 ? -66.276 18.940 -21.285 1.00 105.80 888 LEU A CA 1
ATOM 6626 C C . LEU A 1 909 ? -64.955 18.548 -21.951 1.00 107.79 888 LEU A C 1
ATOM 6627 O O . LEU A 1 909 ? -64.939 18.309 -23.160 1.00 105.54 888 LEU A O 1
ATOM 6632 N N . PRO A 1 910 ? -63.844 18.503 -21.181 1.00 112.63 889 PRO A N 1
ATOM 6633 C CA . PRO A 1 910 ? -62.582 18.032 -21.764 1.00 115.81 889 PRO A CA 1
ATOM 6634 C C . PRO A 1 910 ? -62.640 16.567 -22.207 1.00 120.61 889 PRO A C 1
ATOM 6635 O O . PRO A 1 910 ? -62.870 15.675 -21.385 1.00 120.34 889 PRO A O 1
ATOM 6639 N N . LEU A 1 911 ? -62.448 16.349 -23.506 1.00 126.92 890 LEU A N 1
ATOM 6640 C CA . LEU A 1 911 ? -62.476 15.014 -24.105 1.00 131.78 890 LEU A CA 1
ATOM 6641 C C . LEU A 1 911 ? -61.062 14.488 -24.332 1.00 134.93 890 LEU A C 1
ATOM 6642 O O . LEU A 1 911 ? -60.118 15.264 -24.505 1.00 133.24 890 LEU A O 1
ATOM 6647 N N . THR A 1 912 ? -60.934 13.162 -24.325 1.00 139.60 891 THR A N 1
ATOM 6648 C CA . THR A 1 912 ? -59.689 12.483 -24.699 1.00 142.52 891 THR A CA 1
ATOM 6649 C C . THR A 1 912 ? -59.580 12.405 -26.224 1.00 146.43 891 THR A C 1
ATOM 6650 O O . THR A 1 912 ? -60.534 12.721 -26.942 1.00 148.18 891 THR A O 1
ATOM 6654 N N . THR A 1 913 ? -58.412 11.988 -26.705 1.00 150.08 892 THR A N 1
ATOM 6655 C CA . THR A 1 913 ? -58.142 11.884 -28.148 1.00 153.07 892 THR A CA 1
ATOM 6656 C C . THR A 1 913 ? -59.037 10.868 -28.873 1.00 155.45 892 THR A C 1
ATOM 6657 O O . THR A 1 913 ? -59.463 11.116 -30.003 1.00 156.38 892 THR A O 1
ATOM 6661 N N . ASN A 1 914 ? -59.313 9.737 -28.222 1.00 156.64 893 ASN A N 1
ATOM 6662 C CA . ASN A 1 914 ? -60.197 8.701 -28.791 1.00 157.16 893 ASN A CA 1
ATOM 6663 C C . ASN A 1 914 ? -61.680 9.104 -28.873 1.00 156.80 893 ASN A C 1
ATOM 6664 O O . ASN A 1 914 ? -62.363 8.737 -29.833 1.00 157.28 893 ASN A O 1
ATOM 6669 N N . GLY A 1 915 ? -62.163 9.850 -27.878 1.00 155.20 894 GLY A N 1
ATOM 6670 C CA . GLY A 1 915 ? -63.562 10.314 -27.844 1.00 153.89 894 GLY A CA 1
ATOM 6671 C C . GLY A 1 915 ? -64.200 10.457 -26.468 1.00 153.87 894 GLY A C 1
ATOM 6672 O O . GLY A 1 915 ? -65.053 11.323 -26.270 1.00 153.18 894 GLY A O 1
ATOM 6673 N N . LYS A 1 916 ? -63.793 9.608 -25.525 1.00 153.28 895 LYS A N 1
ATOM 6674 C CA . LYS A 1 916 ? -64.399 9.546 -24.185 1.00 150.84 895 LYS A CA 1
ATOM 6675 C C . LYS A 1 916 ? -64.001 10.729 -23.287 1.00 148.67 895 LYS A C 1
ATOM 6676 O O . LYS A 1 916 ? -63.155 11.548 -23.656 1.00 149.89 895 LYS A O 1
ATOM 6682 N N . ILE A 1 917 ? -64.627 10.808 -22.112 1.00 143.93 896 ILE A N 1
ATOM 6683 C CA . ILE A 1 917 ? -64.451 11.939 -21.187 1.00 140.72 896 ILE A CA 1
ATOM 6684 C C . ILE A 1 917 ? -63.093 11.870 -20.477 1.00 136.84 896 ILE A C 1
ATOM 6685 O O . ILE A 1 917 ? -62.727 10.831 -19.924 1.00 136.25 896 ILE A O 1
ATOM 6690 N N . ASP A 1 918 ? -62.370 12.991 -20.491 1.00 133.27 897 ASP A N 1
ATOM 6691 C CA . ASP A 1 918 ? -61.080 13.129 -19.804 1.00 130.44 897 ASP A CA 1
ATOM 6692 C C . ASP A 1 918 ? -61.305 13.703 -18.399 1.00 127.66 897 ASP A C 1
ATOM 6693 O O . ASP A 1 918 ? -61.545 14.903 -18.238 1.00 127.24 897 ASP A O 1
ATOM 6698 N N . HIS A 1 919 ? -61.221 12.837 -17.391 1.00 125.02 898 HIS A N 1
ATOM 6699 C CA . HIS A 1 919 ? -61.487 13.220 -15.997 1.00 122.92 898 HIS A CA 1
ATOM 6700 C C . HIS A 1 919 ? -60.373 14.050 -15.345 1.00 119.53 898 HIS A C 1
ATOM 6701 O O . HIS A 1 919 ? -60.651 14.862 -14.460 1.00 116.60 898 HIS A O 1
ATOM 6708 N N . SER A 1 920 ? -59.127 13.843 -15.773 1.00 117.45 899 SER A N 1
ATOM 6709 C CA . SER A 1 920 ? -57.968 14.551 -15.205 1.00 115.74 899 SER A CA 1
ATOM 6710 C C . SER A 1 920 ? -57.972 16.063 -15.467 1.00 115.92 899 SER A C 1
ATOM 6711 O O . SER A 1 920 ? -57.528 16.842 -14.620 1.00 115.79 899 SER A O 1
ATOM 6714 N N . ARG A 1 921 ? -58.467 16.464 -16.636 1.00 115.87 900 ARG A N 1
ATOM 6715 C CA . ARG A 1 921 ? -58.554 17.884 -17.013 1.00 115.18 900 ARG A CA 1
ATOM 6716 C C . ARG A 1 921 ? -59.638 18.683 -16.272 1.00 112.71 900 ARG A C 1
ATOM 6717 O O . ARG A 1 921 ? -59.568 19.914 -16.241 1.00 113.79 900 ARG A O 1
ATOM 6725 N N . LEU A 1 922 ? -60.635 17.999 -15.705 1.00 109.35 901 LEU A N 1
ATOM 6726 C CA . LEU A 1 922 ? -61.745 18.659 -15.003 1.00 106.32 901 LEU A CA 1
ATOM 6727 C C . LEU A 1 922 ? -61.243 19.493 -13.818 1.00 104.46 901 LEU A C 1
ATOM 6728 O O . LEU A 1 922 ? -60.511 18.975 -12.973 1.00 103.78 901 LEU A O 1
ATOM 6733 N N . PRO A 1 923 ? -61.635 20.783 -13.751 1.00 103.67 902 PRO A N 1
ATOM 6734 C CA . PRO A 1 923 ? -61.061 21.689 -12.752 1.00 104.63 902 PRO A CA 1
ATOM 6735 C C . PRO A 1 923 ? -61.495 21.396 -11.315 1.00 106.11 902 PRO A C 1
ATOM 6736 O O . PRO A 1 923 ? -62.632 20.993 -11.081 1.00 105.65 902 PRO A O 1
ATOM 6740 N N . GLU A 1 924 ? -60.580 21.606 -10.371 1.00 110.16 903 GLU A N 1
ATOM 6741 C CA . GLU A 1 924 ? -60.875 21.457 -8.945 1.00 113.46 903 GLU A CA 1
ATOM 6742 C C . GLU A 1 924 ? -61.688 22.643 -8.432 1.00 111.97 903 GLU A C 1
ATOM 6743 O O . GLU A 1 924 ? -61.729 23.705 -9.058 1.00 111.48 903 GLU A O 1
ATOM 6749 N N . VAL A 1 925 ? -62.322 22.449 -7.280 1.00 111.03 904 VAL A N 1
ATOM 6750 C CA . VAL A 1 925 ? -63.250 23.436 -6.718 1.00 111.31 904 VAL A CA 1
ATOM 6751 C C . VAL A 1 925 ? -62.466 24.551 -6.018 1.00 110.30 904 VAL A C 1
ATOM 6752 O O . VAL A 1 925 ? -62.006 24.394 -4.887 1.00 108.48 904 VAL A O 1
ATOM 6756 N N . SER B 2 18 ? -61.545 -4.857 -20.328 1.00 118.49 2 SER B N 1
ATOM 6757 C CA . SER B 2 18 ? -62.725 -5.410 -21.071 1.00 117.18 2 SER B CA 1
ATOM 6758 C C . SER B 2 18 ? -64.055 -4.930 -20.481 1.00 114.14 2 SER B C 1
ATOM 6759 O O . SER B 2 18 ? -64.084 -4.283 -19.431 1.00 113.35 2 SER B O 1
ATOM 6762 N N . VAL B 2 19 ? -65.141 -5.247 -21.184 1.00 110.13 3 VAL B N 1
ATOM 6763 C CA . VAL B 2 19 ? -66.511 -4.953 -20.739 1.00 104.77 3 VAL B CA 1
ATOM 6764 C C . VAL B 2 19 ? -67.174 -6.243 -20.228 1.00 100.97 3 VAL B C 1
ATOM 6765 O O . VAL B 2 19 ? -66.756 -7.349 -20.589 1.00 101.59 3 VAL B O 1
ATOM 6769 N N . ASN B 2 20 ? -68.190 -6.093 -19.379 1.00 95.49 4 ASN B N 1
ATOM 6770 C CA . ASN B 2 20 ? -68.986 -7.224 -18.887 1.00 91.09 4 ASN B CA 1
ATOM 6771 C C . ASN B 2 20 ? -69.805 -7.877 -20.016 1.00 88.47 4 ASN B C 1
ATOM 6772 O O . ASN B 2 20 ? -70.423 -7.157 -20.803 1.00 87.80 4 ASN B O 1
ATOM 6777 N N . PRO B 2 21 ? -69.823 -9.232 -20.096 1.00 85.46 5 PRO B N 1
ATOM 6778 C CA . PRO B 2 21 ? -70.526 -9.905 -21.208 1.00 83.85 5 PRO B CA 1
ATOM 6779 C C . PRO B 2 21 ? -72.036 -9.646 -21.319 1.00 82.23 5 PRO B C 1
ATOM 6780 O O . PRO B 2 21 ? -72.583 -9.743 -22.418 1.00 83.57 5 PRO B O 1
ATOM 6784 N N . PHE B 2 22 ? -72.693 -9.336 -20.202 1.00 79.99 6 PHE B N 1
ATOM 6785 C CA . PHE B 2 22 ? -74.130 -9.020 -20.200 1.00 78.76 6 PHE B CA 1
ATOM 6786 C C . PHE B 2 22 ? -74.461 -7.602 -20.697 1.00 81.70 6 PHE B C 1
ATOM 6787 O O . PHE B 2 22 ? -75.623 -7.321 -20.998 1.00 80.32 6 PHE B O 1
ATOM 6795 N N . ASP B 2 23 ? -73.455 -6.725 -20.768 1.00 86.99 7 ASP B N 1
ATOM 6796 C CA . ASP B 2 23 ? -73.597 -5.359 -21.319 1.00 91.40 7 ASP B CA 1
ATOM 6797 C C . ASP B 2 23 ? -72.719 -5.134 -22.564 1.00 95.85 7 ASP B C 1
ATOM 6798 O O . ASP B 2 23 ? -72.232 -4.021 -22.790 1.00 98.37 7 ASP B O 1
ATOM 6803 N N . ASP B 2 24 ? -72.541 -6.173 -23.379 1.00 99.74 8 ASP B N 1
ATOM 6804 C CA . ASP B 2 24 ? -71.546 -6.146 -24.471 1.00 102.82 8 ASP B CA 1
ATOM 6805 C C . ASP B 2 24 ? -71.961 -5.256 -25.654 1.00 103.93 8 ASP B C 1
ATOM 6806 O O . ASP B 2 24 ? -71.104 -4.667 -26.314 1.00 105.49 8 ASP B O 1
ATOM 6811 N N . GLU B 2 25 ? -73.267 -5.184 -25.918 1.00 104.04 9 GLU B N 1
ATOM 6812 C CA . G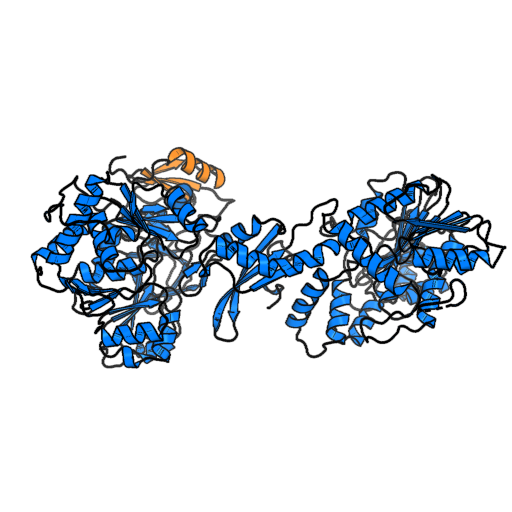LU B 2 25 ? -73.858 -4.353 -26.990 1.00 104.03 9 GLU B CA 1
ATOM 6813 C C . GLU B 2 25 ? -73.611 -4.958 -28.381 1.00 101.47 9 GLU B C 1
ATOM 6814 O O . GLU B 2 25 ? -74.563 -5.365 -29.051 1.00 99.72 9 GLU B O 1
ATOM 6820 N N . ASP B 2 26 ? -72.346 -5.017 -28.801 1.00 99.86 10 ASP B N 1
ATOM 6821 C CA . ASP B 2 26 ? -71.933 -5.731 -30.018 1.00 98.40 10 ASP B CA 1
ATOM 6822 C C . ASP B 2 26 ? -71.614 -7.182 -29.658 1.00 93.53 10 ASP B C 1
ATOM 6823 O O . ASP B 2 26 ? -70.469 -7.631 -29.754 1.00 93.02 10 ASP B O 1
ATOM 6828 N N . GLY B 2 27 ? -72.653 -7.902 -29.245 1.00 89.16 11 GLY B N 1
ATOM 6829 C CA . GLY B 2 27 ? -72.530 -9.269 -28.739 1.00 85.47 11 GLY B CA 1
ATOM 6830 C C . GLY B 2 27 ? -73.742 -10.119 -29.065 1.00 83.14 11 GLY B C 1
ATOM 6831 O O . GLY B 2 27 ? -74.826 -9.595 -29.350 1.00 82.46 11 GLY B O 1
ATOM 6832 N N . GLU B 2 28 ? -73.546 -11.435 -29.012 1.00 80.32 12 GLU B N 1
ATOM 6833 C CA . GLU B 2 28 ? -74.571 -12.416 -29.373 1.00 79.85 12 GLU B CA 1
ATOM 6834 C C . GLU B 2 28 ? -75.185 -13.022 -28.110 1.00 76.69 12 GLU B C 1
ATOM 6835 O O . GLU B 2 28 ? -74.457 -13.420 -27.199 1.00 75.02 12 GLU B O 1
ATOM 6841 N N . PHE B 2 29 ? -76.517 -13.097 -28.072 1.00 74.82 13 PHE B N 1
ATOM 6842 C CA . PHE B 2 29 ? -77.264 -13.463 -26.855 1.00 73.98 13 PHE B CA 1
ATOM 6843 C C . PHE B 2 29 ? -78.398 -14.456 -27.104 1.00 73.04 13 PHE B C 1
ATOM 6844 O O . PHE B 2 29 ? -78.990 -14.483 -28.184 1.00 74.70 13 PHE B O 1
ATOM 6852 N N . TYR B 2 30 ? -78.678 -15.269 -26.085 1.00 71.44 14 TYR B N 1
ATOM 6853 C CA . TYR B 2 30 ? -79.947 -15.993 -25.952 1.00 70.24 14 TYR B CA 1
ATOM 6854 C C . TYR B 2 30 ? -80.814 -15.318 -24.896 1.00 68.60 14 TYR B C 1
ATOM 6855 O O . TYR B 2 30 ? -80.335 -14.495 -24.116 1.00 68.71 14 TYR B O 1
ATOM 6864 N N . VAL B 2 31 ? -82.093 -15.678 -24.886 1.00 68.11 15 VAL B N 1
ATOM 6865 C CA . VAL B 2 31 ? -82.987 -15.395 -23.763 1.00 67.79 15 VAL B CA 1
ATOM 6866 C C . VAL B 2 31 ? -83.429 -16.747 -23.217 1.00 68.76 15 VAL B C 1
ATOM 6867 O O . VAL B 2 31 ? -84.146 -17.493 -23.888 1.00 69.09 15 VAL B O 1
ATOM 6871 N N . LEU B 2 32 ? -82.985 -17.048 -22.001 1.00 69.80 16 LEU B N 1
ATOM 6872 C CA . LEU B 2 32 ? -83.344 -18.282 -21.311 1.00 69.91 16 LEU B CA 1
ATOM 6873 C C . LEU B 2 32 ? -84.604 -18.045 -20.496 1.00 70.73 16 LEU B C 1
ATOM 6874 O O . LEU B 2 32 ? -84.919 -16.904 -20.168 1.00 70.28 16 LEU B O 1
ATOM 6879 N N . VAL B 2 33 ? -85.327 -19.120 -20.190 1.00 73.79 17 VAL B N 1
ATOM 6880 C CA . VAL B 2 33 ? -86.437 -19.060 -19.231 1.00 77.05 17 VAL B CA 1
ATOM 6881 C C . VAL B 2 33 ? -86.347 -20.174 -18.198 1.00 80.50 17 VAL B C 1
ATOM 6882 O O . VAL B 2 33 ? -85.879 -21.278 -18.482 1.00 78.24 17 VAL B O 1
ATOM 6886 N N . ASN B 2 34 ? -86.832 -19.858 -17.003 1.00 86.48 18 ASN B N 1
ATOM 6887 C CA . ASN B 2 34 ? -86.790 -20.747 -15.853 1.00 89.52 18 ASN B CA 1
ATOM 6888 C C . ASN B 2 34 ? -87.940 -21.754 -15.942 1.00 89.68 18 ASN B C 1
ATOM 6889 O O . ASN B 2 34 ? -88.819 -21.631 -16.802 1.00 89.46 18 ASN B O 1
ATOM 6894 N N . ASP B 2 35 ? -87.933 -22.743 -15.054 1.00 90.41 19 ASP B N 1
ATOM 6895 C CA . ASP B 2 35 ? -89.115 -23.584 -14.818 1.00 91.91 19 ASP B CA 1
ATOM 6896 C C . ASP B 2 35 ? -90.267 -22.762 -14.214 1.00 89.19 19 ASP B C 1
ATOM 6897 O O . ASP B 2 35 ? -91.438 -23.114 -14.363 1.00 86.83 19 ASP B O 1
ATOM 6902 N N . GLU B 2 36 ? -89.908 -21.675 -13.531 1.00 89.54 20 GLU B N 1
ATOM 6903 C CA . GLU B 2 36 ? -90.849 -20.680 -12.997 1.00 89.42 20 GLU B CA 1
ATOM 6904 C C . GLU B 2 36 ? -91.177 -19.509 -13.967 1.00 88.27 20 GLU B C 1
ATOM 6905 O O . GLU B 2 36 ? -91.742 -18.496 -13.547 1.00 85.73 20 GLU B O 1
ATOM 6911 N N . GLU B 2 37 ? -90.832 -19.664 -15.250 1.00 89.36 21 GLU B N 1
ATOM 6912 C CA . GLU B 2 37 ? -91.028 -18.647 -16.317 1.00 89.97 21 GLU B CA 1
ATOM 6913 C C . GLU B 2 37 ? -90.362 -17.270 -16.099 1.00 85.82 21 GLU B C 1
ATOM 6914 O O . GLU B 2 37 ? -90.804 -16.259 -16.656 1.00 83.09 21 GLU B O 1
ATOM 6920 N N . GLN B 2 38 ? -89.284 -17.250 -15.319 1.00 82.44 22 GLN B N 1
ATOM 6921 C CA . GLN B 2 38 ? -88.454 -16.059 -15.131 1.00 79.22 22 GLN B CA 1
ATOM 6922 C C . GLN B 2 38 ? -87.389 -16.014 -16.219 1.00 76.03 22 GLN B C 1
ATOM 6923 O O . GLN B 2 38 ? -86.637 -16.967 -16.388 1.00 75.42 22 GLN B O 1
ATOM 6929 N N . HIS B 2 39 ? -87.329 -14.905 -16.948 1.00 74.50 23 HIS B N 1
ATOM 6930 C CA . HIS B 2 39 ? -86.416 -14.755 -18.078 1.00 73.85 23 HIS B CA 1
ATOM 6931 C C . HIS B 2 39 ? -85.025 -14.335 -17.615 1.00 71.89 23 HIS B C 1
ATOM 6932 O O . HIS B 2 39 ? -84.875 -13.647 -16.602 1.00 72.82 23 HIS B O 1
ATOM 6939 N N . SER B 2 40 ? -84.018 -14.760 -18.374 1.00 70.24 24 SER B N 1
ATOM 6940 C CA . SER B 2 40 ? -82.624 -14.393 -18.137 1.00 69.61 24 SER B CA 1
ATOM 6941 C C . SER B 2 40 ? -81.919 -14.174 -19.467 1.00 70.02 24 SER B C 1
ATOM 6942 O O . SER B 2 40 ? -81.937 -15.045 -20.336 1.00 70.31 24 SER B O 1
ATOM 6945 N N . LEU B 2 41 ? -81.295 -13.008 -19.613 1.00 71.35 25 LEU B N 1
ATOM 6946 C CA . LEU B 2 41 ? -80.419 -12.722 -20.743 1.00 72.69 25 LEU B CA 1
ATOM 6947 C C . LEU B 2 41 ? -79.153 -13.543 -20.537 1.00 72.56 25 LEU B C 1
ATOM 6948 O O . LEU B 2 41 ? -78.759 -13.789 -19.393 1.00 72.22 25 LEU B O 1
ATOM 6953 N N . TRP B 2 42 ? -78.535 -13.996 -21.626 1.00 73.47 26 TRP B N 1
ATOM 6954 C CA . TRP B 2 42 ? -77.384 -14.899 -21.520 1.00 74.37 26 TRP B CA 1
ATOM 6955 C C . TRP B 2 42 ? -76.566 -15.020 -22.822 1.00 74.02 26 TRP B C 1
ATOM 6956 O O . TRP B 2 42 ? -77.141 -15.276 -23.879 1.00 73.16 26 TRP B O 1
ATOM 6967 N N . PRO B 2 43 ? -75.222 -14.855 -22.746 1.00 74.98 27 PRO B N 1
ATOM 6968 C CA . PRO B 2 43 ? -74.391 -14.846 -23.956 1.00 74.92 27 PRO B CA 1
ATOM 6969 C C . PRO B 2 43 ? -74.150 -16.237 -24.541 1.00 76.03 27 PRO B C 1
ATOM 6970 O O . PRO B 2 43 ? -73.969 -17.203 -23.797 1.00 77.91 27 PRO B O 1
ATOM 6974 N N . THR B 2 44 ? -74.109 -16.310 -25.869 1.00 75.91 28 THR B N 1
ATOM 6975 C CA . THR B 2 44 ? -74.116 -17.586 -26.597 1.00 74.52 28 THR B CA 1
ATOM 6976 C C . THR B 2 44 ? -72.853 -18.441 -26.434 1.00 73.83 28 THR B C 1
ATOM 6977 O O . THR B 2 44 ? -72.921 -19.666 -26.558 1.00 75.03 28 THR B O 1
ATOM 6981 N N . PHE B 2 45 ? -71.716 -17.802 -26.162 1.00 72.59 29 PHE B N 1
ATOM 6982 C CA . PHE B 2 45 ? -70.447 -18.522 -25.965 1.00 72.87 29 PHE B CA 1
ATOM 6983 C C . PHE B 2 45 ? -70.419 -19.411 -24.717 1.00 72.64 29 PHE B C 1
ATOM 6984 O O . PHE B 2 45 ? -69.683 -20.398 -24.676 1.00 71.64 29 PHE B O 1
ATOM 6992 N N . GLY B 2 46 ? -71.200 -19.043 -23.703 1.00 73.26 30 GLY B N 1
ATOM 6993 C CA . GLY B 2 46 ? -71.167 -19.718 -22.410 1.00 74.57 30 GLY B CA 1
ATOM 6994 C C . GLY B 2 46 ? -71.846 -21.074 -22.373 1.00 75.28 30 GLY B C 1
ATOM 6995 O O . GLY B 2 46 ? -72.695 -21.386 -23.209 1.00 76.20 30 GLY B O 1
ATOM 6996 N N . ASP B 2 47 ? -71.471 -21.861 -21.370 1.00 76.63 31 ASP B N 1
ATOM 6997 C CA . ASP B 2 47 ? -72.072 -23.160 -21.089 1.00 77.60 31 ASP B CA 1
ATOM 6998 C C . ASP B 2 47 ? -73.447 -22.936 -20.447 1.00 75.75 31 ASP B C 1
ATOM 6999 O O . ASP B 2 47 ? -73.530 -22.531 -19.285 1.00 77.10 31 ASP B O 1
ATOM 7004 N N . VAL B 2 48 ? -74.511 -23.228 -21.197 1.00 73.82 32 VAL B N 1
ATOM 7005 C CA . VAL B 2 48 ? -75.893 -22.947 -20.759 1.00 72.67 32 VAL B CA 1
ATOM 7006 C C . VAL B 2 48 ? -76.213 -23.741 -19.479 1.00 71.15 32 VAL B C 1
ATOM 7007 O O . VAL B 2 48 ? -76.036 -24.960 -19.467 1.00 70.28 32 VAL B O 1
ATOM 7011 N N . PRO B 2 49 ? -76.671 -23.055 -18.403 1.00 70.23 33 PRO B N 1
ATOM 7012 C CA . PRO B 2 49 ? -76.955 -23.750 -17.133 1.00 69.82 33 PRO B CA 1
ATOM 7013 C C . PRO B 2 49 ? -78.113 -24.751 -17.171 1.00 70.27 33 PRO B C 1
ATOM 7014 O O . PRO B 2 49 ? -79.003 -24.643 -18.017 1.00 69.44 33 PRO B O 1
ATOM 7018 N N . ASP B 2 50 ? -78.089 -25.702 -16.237 1.00 72.25 34 ASP B N 1
ATOM 7019 C CA . ASP B 2 50 ? -79.158 -26.697 -16.088 1.00 75.05 34 ASP B CA 1
ATOM 7020 C C . ASP B 2 50 ? -80.452 -26.026 -15.646 1.00 75.54 34 ASP B C 1
ATOM 7021 O O . ASP B 2 50 ? -80.419 -25.058 -14.899 1.00 76.55 34 ASP B O 1
ATOM 7026 N N . GLY B 2 51 ? -81.583 -26.555 -16.104 1.00 75.47 35 GLY B N 1
ATOM 7027 C CA . GLY B 2 51 ? -82.902 -26.025 -15.746 1.00 73.29 35 GLY B CA 1
ATOM 7028 C C . GLY B 2 51 ? -83.278 -24.713 -16.414 1.00 71.40 35 GLY B C 1
ATOM 7029 O O . GLY B 2 51 ? -84.110 -23.971 -15.893 1.00 73.37 35 GLY B O 1
ATOM 7030 N N . TRP B 2 52 ? -82.668 -24.435 -17.566 1.00 70.11 36 TRP B N 1
ATOM 7031 C CA . TRP B 2 52 ? -82.975 -23.254 -18.377 1.00 70.56 36 TRP B CA 1
ATOM 7032 C C . TRP B 2 52 ? -83.111 -23.680 -19.835 1.00 72.78 36 TRP B C 1
ATOM 7033 O O . TRP B 2 52 ? -82.277 -24.439 -20.335 1.00 73.24 36 TRP B O 1
ATOM 7044 N N . ARG B 2 53 ? -84.150 -23.185 -20.509 1.00 74.83 37 ARG B N 1
ATOM 7045 C CA . ARG B 2 53 ? -84.368 -23.456 -21.943 1.00 77.09 37 ARG B CA 1
ATOM 7046 C C . ARG B 2 53 ? -84.390 -22.164 -22.761 1.00 76.38 37 ARG B C 1
ATOM 7047 O O . ARG B 2 53 ? -84.916 -21.144 -22.314 1.00 74.95 37 ARG B O 1
ATOM 7055 N N . ILE B 2 54 ? -83.814 -22.237 -23.962 1.00 76.34 38 ILE B N 1
ATOM 7056 C CA . ILE B 2 54 ? -83.645 -21.083 -24.846 1.00 75.63 38 ILE B CA 1
ATOM 7057 C C . ILE B 2 54 ? -84.928 -20.863 -25.644 1.00 75.79 38 ILE B C 1
ATOM 7058 O O . ILE B 2 54 ? -85.339 -21.731 -26.412 1.00 76.11 38 ILE B O 1
ATOM 7063 N N . VAL B 2 55 ? -85.536 -19.693 -25.464 1.00 76.76 39 VAL B N 1
ATOM 7064 C CA . VAL B 2 55 ? -86.774 -19.319 -26.164 1.00 77.73 39 VAL B CA 1
ATOM 7065 C C . VAL B 2 55 ? -86.523 -18.346 -27.321 1.00 77.43 39 VAL B C 1
ATOM 7066 O O . VAL B 2 55 ? -87.331 -18.265 -28.248 1.00 77.95 39 VAL B O 1
ATOM 7070 N N . PHE B 2 56 ? -85.409 -17.617 -27.266 1.00 76.90 40 PHE B N 1
ATOM 7071 C CA . PHE B 2 56 ? -85.065 -16.644 -28.290 1.00 76.84 40 PHE B CA 1
ATOM 7072 C C . PHE B 2 56 ? -83.666 -16.909 -28.837 1.00 77.44 40 PHE B C 1
ATOM 7073 O O . PHE B 2 56 ? -82.655 -16.566 -28.207 1.00 73.78 40 PHE B O 1
ATOM 7081 N N . GLY B 2 57 ? -83.633 -17.535 -30.015 1.00 80.19 41 GLY B N 1
ATOM 7082 C CA . GLY B 2 57 ? -82.397 -17.924 -30.687 1.00 78.49 41 GLY B CA 1
ATOM 7083 C C . GLY B 2 57 ? -81.480 -16.750 -30.950 1.00 78.50 41 GLY B C 1
ATOM 7084 O O . GLY B 2 57 ? -81.906 -15.594 -30.851 1.00 79.68 41 GLY B O 1
ATOM 7085 N N . PRO B 2 58 ? -80.224 -17.041 -31.326 1.00 78.22 42 PRO B N 1
ATOM 7086 C CA . PRO B 2 58 ? -79.102 -16.097 -31.311 1.00 78.58 42 PRO B CA 1
ATOM 7087 C C . PRO B 2 58 ? -79.479 -14.744 -31.877 1.00 79.26 42 PRO B C 1
ATOM 7088 O O . PRO B 2 58 ? -80.042 -14.677 -32.973 1.00 79.69 42 PRO B O 1
ATOM 7092 N N . ALA B 2 59 ? -79.184 -13.679 -31.142 1.00 79.43 43 ALA B N 1
ATOM 7093 C CA . ALA B 2 59 ? -79.521 -12.337 -31.598 1.00 79.60 43 ALA B CA 1
ATOM 7094 C C . ALA B 2 59 ? -78.656 -11.285 -30.930 1.00 80.35 43 ALA B C 1
ATOM 7095 O O . ALA B 2 59 ? -77.862 -11.588 -30.036 1.00 79.75 43 ALA B O 1
ATOM 7097 N N . GLY B 2 60 ? -78.810 -10.046 -31.388 1.00 82.03 44 GLY B N 1
ATOM 7098 C CA . GLY B 2 60 ? -78.159 -8.898 -30.763 1.00 82.74 44 GLY B CA 1
ATOM 7099 C C . GLY B 2 60 ? -78.790 -8.565 -29.423 1.00 83.52 44 GLY B C 1
ATOM 7100 O O . GLY B 2 60 ? -79.853 -9.088 -29.071 1.00 81.83 44 GLY B O 1
ATOM 7101 N N . ARG B 2 61 ? -78.131 -7.685 -28.677 1.00 84.02 45 ARG B N 1
ATOM 7102 C CA . ARG B 2 61 ? -78.582 -7.329 -27.333 1.00 83.14 45 ARG B CA 1
ATOM 7103 C C . ARG B 2 61 ? -79.880 -6.522 -27.339 1.00 83.83 45 ARG B C 1
ATOM 7104 O O . ARG B 2 61 ? -80.771 -6.787 -26.536 1.00 84.99 45 ARG B O 1
ATOM 7112 N N . ALA B 2 62 ? -79.976 -5.546 -28.241 1.00 84.13 46 ALA B N 1
ATOM 7113 C CA . ALA B 2 62 ? -81.172 -4.700 -28.366 1.00 84.78 46 ALA B CA 1
ATOM 7114 C C . ALA B 2 62 ? -82.447 -5.508 -28.631 1.00 85.78 46 ALA B C 1
ATOM 7115 O O . ALA B 2 62 ? -83.465 -5.305 -27.965 1.00 84.00 46 ALA B O 1
ATOM 7117 N N . GLU B 2 63 ? -82.369 -6.425 -29.593 1.00 88.28 47 GLU B N 1
ATOM 7118 C CA . GLU B 2 63 ? -83.515 -7.294 -29.946 1.00 89.69 47 GLU B CA 1
ATOM 7119 C C . GLU B 2 63 ? -83.779 -8.392 -28.901 1.00 87.34 47 GLU B C 1
ATOM 7120 O O . GLU B 2 63 ? -84.916 -8.848 -28.756 1.00 85.69 47 GLU B O 1
ATOM 7126 N N . SER B 2 64 ? -82.735 -8.810 -28.186 1.00 86.22 48 SER B N 1
ATOM 7127 C CA . SER B 2 64 ? -82.883 -9.715 -27.039 1.00 85.91 48 SER B CA 1
ATOM 7128 C C . SER B 2 64 ? -83.571 -9.017 -25.864 1.00 84.76 48 SER B C 1
ATOM 7129 O O . SER B 2 64 ? -84.449 -9.596 -25.227 1.00 84.28 48 SER B O 1
ATOM 7132 N N . VAL B 2 65 ? -83.159 -7.781 -25.582 1.00 83.97 49 VAL B N 1
ATOM 7133 C CA . VAL B 2 65 ? -83.813 -6.931 -24.575 1.00 83.10 49 VAL B CA 1
ATOM 7134 C C . VAL B 2 65 ? -85.258 -6.610 -24.984 1.00 83.67 49 VAL B C 1
ATOM 7135 O O . VAL B 2 65 ? -86.165 -6.644 -24.146 1.00 83.78 49 VAL B O 1
ATOM 7139 N N . ALA B 2 66 ? -85.455 -6.297 -26.266 1.00 82.68 50 ALA B N 1
ATOM 7140 C CA . ALA B 2 66 ? -86.791 -6.039 -26.831 1.00 81.29 50 ALA B CA 1
ATOM 7141 C C . ALA B 2 66 ? -87.742 -7.235 -26.717 1.00 80.41 50 ALA B C 1
ATOM 7142 O O . ALA B 2 66 ? -88.954 -7.053 -26.579 1.00 79.37 50 ALA B O 1
ATOM 7144 N N . TYR B 2 67 ? -87.191 -8.446 -26.791 1.00 80.98 51 TYR B N 1
ATOM 7145 C CA . TYR B 2 67 ? -87.965 -9.674 -26.590 1.00 81.16 51 TYR B CA 1
ATOM 7146 C C . TYR B 2 67 ? -88.498 -9.799 -25.158 1.00 83.46 51 TYR B C 1
ATOM 7147 O O . TYR B 2 67 ? -89.645 -10.203 -24.961 1.00 84.17 51 TYR B O 1
ATOM 7156 N N . VAL B 2 68 ? -87.664 -9.458 -24.175 1.00 85.45 52 VAL B N 1
ATOM 7157 C CA . VAL B 2 68 ? -88.012 -9.614 -22.753 1.00 86.33 52 VAL B CA 1
ATOM 7158 C C . VAL B 2 68 ? -89.149 -8.674 -22.332 1.00 88.90 52 VAL B C 1
ATOM 7159 O O . VAL B 2 68 ? -90.018 -9.075 -21.552 1.00 89.27 52 VAL B O 1
ATOM 7163 N N . GLU B 2 69 ? -89.135 -7.438 -22.837 1.00 92.17 53 GLU B N 1
ATOM 7164 C CA . GLU B 2 69 ? -90.237 -6.481 -22.609 1.00 96.16 53 GLU B CA 1
ATOM 7165 C C . GLU B 2 69 ? -91.589 -7.018 -23.071 1.00 97.56 53 GLU B C 1
ATOM 7166 O O . GLU B 2 69 ? -92.575 -6.966 -22.331 1.00 97.77 53 GLU B O 1
ATOM 7172 N N . GLU B 2 70 ? -91.615 -7.520 -24.301 1.00 99.01 54 GLU B N 1
ATOM 7173 C CA . GLU B 2 70 ? -92.836 -8.031 -24.924 1.00 100.14 54 GLU B CA 1
ATOM 7174 C C . GLU B 2 70 ? -93.357 -9.314 -24.264 1.00 96.78 54 GLU B C 1
ATOM 7175 O O . GLU B 2 70 ? -94.564 -9.459 -24.068 1.00 96.44 54 GLU B O 1
ATOM 7181 N N . ASN B 2 71 ? -92.446 -10.220 -23.909 1.00 93.83 55 ASN B N 1
ATOM 7182 C CA . ASN B 2 71 ? -92.807 -11.593 -23.522 1.00 92.37 55 ASN B CA 1
ATOM 7183 C C . ASN B 2 71 ? -92.902 -11.902 -22.022 1.00 90.90 55 ASN B C 1
ATOM 7184 O O . ASN B 2 71 ? -93.659 -12.800 -21.643 1.00 89.97 55 ASN B O 1
ATOM 7189 N N . TRP B 2 72 ? -92.149 -11.192 -21.178 1.00 90.46 56 TRP B N 1
ATOM 7190 C CA . TRP B 2 72 ? -92.207 -11.439 -19.724 1.00 88.90 56 TRP B CA 1
ATOM 7191 C C . TRP B 2 72 ? -93.529 -10.901 -19.154 1.00 91.67 56 TRP B C 1
ATOM 7192 O O . TRP B 2 72 ? -94.352 -11.681 -18.670 1.00 94.24 56 TRP B O 1
ATOM 7203 N N . THR B 2 73 ? -93.728 -9.585 -19.241 1.00 92.36 57 THR B N 1
ATOM 7204 C CA . THR B 2 73 ? -94.973 -8.904 -18.802 1.00 93.62 57 THR B CA 1
ATOM 7205 C C . THR B 2 73 ? -95.285 -9.083 -17.300 1.00 93.73 57 THR B C 1
ATOM 7206 O O . THR B 2 73 ? -95.116 -8.151 -16.513 1.00 94.98 57 THR B O 1
ATOM 7210 N N . ASP B 2 74 ? -95.744 -10.279 -16.929 1.00 93.57 58 ASP B N 1
ATOM 7211 C CA . ASP B 2 74 ? -96.033 -10.650 -15.542 1.00 92.94 58 ASP B CA 1
ATOM 7212 C C . ASP B 2 74 ? -94.771 -11.218 -14.888 1.00 92.43 58 ASP B C 1
ATOM 7213 O O . ASP B 2 74 ? -94.291 -12.276 -15.286 1.00 92.18 58 ASP B O 1
ATOM 7218 N N . MET B 2 75 ? -94.267 -10.529 -13.865 1.00 93.26 59 MET B N 1
ATOM 7219 C CA . MET B 2 75 ? -93.009 -10.909 -13.190 1.00 93.90 59 MET B CA 1
ATOM 7220 C C . MET B 2 75 ? -93.158 -11.867 -11.991 1.00 93.51 59 MET B C 1
ATOM 7221 O O . MET B 2 75 ? -92.155 -12.230 -11.366 1.00 90.72 59 MET B O 1
ATOM 7226 N N . ARG B 2 76 ? -94.386 -12.285 -11.684 1.00 94.89 60 ARG B N 1
ATOM 7227 C CA . ARG B 2 76 ? -94.639 -13.201 -10.568 1.00 96.45 60 ARG B CA 1
ATOM 7228 C C . ARG B 2 76 ? -94.103 -14.606 -10.883 1.00 98.06 60 ARG B C 1
ATOM 7229 O O . ARG B 2 76 ? -94.343 -15.118 -11.977 1.00 100.69 60 ARG B O 1
ATOM 7237 N N . PRO B 2 77 ? -93.378 -15.230 -9.931 1.00 98.67 61 PRO B N 1
ATOM 7238 C CA . PRO B 2 77 ? -92.791 -16.548 -10.168 1.00 100.63 61 PRO B CA 1
ATOM 7239 C C . PRO B 2 77 ? -93.785 -17.698 -9.944 1.00 104.09 61 PRO B C 1
ATOM 7240 O O . PRO B 2 77 ? -93.733 -18.377 -8.916 1.00 109.38 61 PRO B O 1
ATOM 7244 N N . LYS B 2 78 ? -94.667 -17.904 -10.924 1.00 105.40 62 LYS B N 1
ATOM 7245 C CA . LYS B 2 78 ? -95.672 -18.996 -10.939 1.00 106.53 62 LYS B CA 1
ATOM 7246 C C . LYS B 2 78 ? -96.222 -19.445 -9.563 1.00 108.21 62 LYS B C 1
ATOM 7247 O O . LYS B 2 78 ? -96.236 -20.637 -9.230 1.00 100.51 62 LYS B O 1
ATOM 7253 N N . SER B 2 79 ? -96.662 -18.465 -8.775 1.00 112.53 63 SER B N 1
ATOM 7254 C CA . SER B 2 79 ? -97.397 -18.718 -7.537 1.00 115.24 63 SER B CA 1
ATOM 7255 C C . SER B 2 79 ? -98.868 -18.864 -7.915 1.00 122.48 63 SER B C 1
ATOM 7256 O O . SER B 2 79 ? -99.470 -19.920 -7.700 1.00 125.83 63 SER B O 1
ATOM 7259 N N . LEU B 2 80 ? -99.424 -17.795 -8.487 1.00 127.15 64 LEU B N 1
ATOM 7260 C CA . LEU B 2 80 ? -100.754 -17.809 -9.115 1.00 130.59 64 LEU B CA 1
ATOM 7261 C C . LEU B 2 80 ? -100.598 -17.882 -10.631 1.00 132.31 64 LEU B C 1
ATOM 7262 O O . LEU B 2 80 ? -101.251 -18.698 -11.286 1.00 134.17 64 LEU B O 1
ATOM 7267 N N . ARG B 2 81 ? -99.749 -17.009 -11.176 1.00 132.82 65 ARG B N 1
ATOM 7268 C CA . ARG B 2 81 ? -99.393 -17.018 -12.602 1.00 133.61 65 ARG B CA 1
ATOM 7269 C C . ARG B 2 81 ? -98.749 -18.349 -12.993 1.00 137.07 65 ARG B C 1
ATOM 7270 O O . ARG B 2 81 ? -98.925 -18.835 -14.111 1.00 140.61 65 ARG B O 1
#

Foldseek 3Di:
DAFLLVLLVVLCVPWVPFWAEAWQVRPDTHGSVRLLLLLQLLLVVCVVLPQAALFEEEEQEWFTSVVLSNLSNQVLRNHAYEYDDNPWFPQLVVLVCVLRVTSYYHYPCVVVDDSPPDGRDRPCHDDDHFQRFSYWAWAADLQARIWIFTATRLLLCLVQVFVVLQDCLQQEEEQEDTPNDLVNSVQNRNQSSRSHYRYTHDGDDAALVRVLCSLQPVLHAEYEDEQVRLQVNLVPRVVSCPSYQEYEYELDQHALVSVLSNAAPVQSHKYKDFDDDVQLRGGFAIDIDRHNVSRDRQRFSWGGTPFKDKAFAAPVRDGDDAPDKGFIKIWGSNGTPAIRPDVVVRCVAFDADPPDDHVTTIGGDQWMWHQYPVRTITTDGGRDQWDDAPSGTYNQSNLQNLQCPDAFFHGKDKHWDQDPVGGIFIEMETATDDDPDDDPLQVVLLVVVLVVLLVVLAPPDDAQQPDDPWDAFLQPRHTDDVVVVVVQLVLVLVLCVLLVWAAEEEEQCASNNNPVPPQLRHQAYEYEHQHPSSLVNVLVNLVVDPSNNVRYHYYRDHLLDLPPADFQDGQEYEAAPPQQSGFDLNSVLNSVVSVVRNHHAWHKYKHHQAFAPQCLLLVQLLSCCSVPVPDDPLVSLQVSQLVQLLRQTKHFHPVSVVVSVVVPPQFPAKAKFADEDDDQGPSRLGITMIMTTGRPNDADELQPFAEDEDVPGQPDPVSVVVVCVVSVFWYKYWQAFAVSSVVSCVNSVHPDDGDDDHDHPNVVQVVLVVVQWGWTKHQALVHRRIIMIIIHGDDSSSGHHNSDYHDDDDPPDGMGRSSCSVVQVCCFVVSLVSCSSNGDPSSRGDTYHYGNDFDADPVGHGDPVSDHDD/DDDQLPPQPFKWFWKAAPQRAIDIGGPVDDDDPRIDTPGPIDGNVVRVVCCVVPSVDRDRPPPD

CATH classification: 3.90.820.10

Nearest PDB structures (foldseek):
  5wmm-assembly1_A  TM=1.001E+00  e=0.000E+00  Micromonospora sp. ML1
  8gj4-assembly1_A  TM=8.995E-01  e=1.603E-40  Actinoplanes teichomyceticus
  4gr5-assembly2_B  TM=9.308E-01  e=1.152E-36  Streptomyces lydicus
  4gr5-assembly3_C  TM=9.261E-01  e=2.959E-36  Streptomyces lydicus
  4gr5-assembly1_A  TM=8.998E-01  e=2.799E-36  Streptomyces lydicus

InterPro domains:
  IPR000873 AMP-dependent synthetase/ligase domain [PF00501] (480-833)
  IPR000873 AMP-dependent synthetase/ligase domain [PF00501] (1941-2271)
  IPR001031 Thioesterase [PF00975] (2912-3131)
  IPR001242 Condensation domain [PF00668] (2-435)
  IPR001242 Condensation domain [PF00668] (1471-1916)
  IPR006162 Phosphopantetheine attachment site [PS00012] (1412-1427)
  IPR006162 Phosphopantetheine attachment site [PS00012] (2844-2859)
  IPR009081 Phosphopantetheine binding ACP domain [PF00550] (1390-1453)
  IPR009081 Phosphopantetheine binding ACP domain [PF00550] (2822-2885)
  IPR009081 Phosphopantetheine binding ACP domain [PS50075] (1382-1457)
  IPR009081 Phosphopantetheine binding ACP domain [PS50075] (2814-2889)
  IPR010071 Amino acid adenylation domain [TIGR01733] (501-908)
  IPR010071 Amino acid adenylation domain [TIGR01733] (1963-2346)
  IPR013217 Methyltransferase type 12 [PF08242] (1002-1100)
  IPR013217 Methyltransferase type 12 [PF08242] (2440-2540)
  IPR020802 Thioesterase TesA-like [SM00824] (2916-3136)
  IPR020806 Polyketide synthase-like, phosphopantetheine-binding domain [SM00823] (1388-1457)
  IPR020806 Polyketide synthase-like, phosphopantetheine-binding domain [SM00823] (2820-2889)
  IPR020845 AMP-binding, conserved site [PS00455] (622-633)
  IPR020845 AMP-binding, conserved site [PS00455] (2068-2079)

Radius of gyration: 37.71 Å; Cα contacts (8 Å, |Δi|>4): 1932; chains: 2; bounding box: 80×101×89 Å

Secondary structure (DSSP, 8-state):
--SHHHHHHHHHHH-TTSEEEE-SSSS-EEEHHHHHHHHHHHHHHHHHTT--TT-EEEEE--SSHHHHHHHHHHHHTT-EEEE--TTS-HHHHHHHHHHH--SEEEEGGGTTS--TTS-SS----SPP-TTSEEEEEEEP-SSSS-EEEEEEHHHHHHHHT-GGGSSGGGSEEEE-S-TTSTHHHHHHHHHHTTT-EEEEPPSS---HHHHHHHHHHTT--EEEEEHHHHHHHHHH-GGGGSS--EEEEESSPPPHHHHHTT--SS-SSEEEEEE--GGG-S-SEEEEESSGGG--SS---BEE-SSEEEEEE-TTS-B--TT--EEEEEEETT---EETT-HHHHHHHEEE-SSS-SS-EEEEEEEEEEE-TTS-EEEEEESSS-EEETTEEE-HHHHHHHHHTSTT-SEEEEEEEE-SSS-EEEEEEEE----SS--THHHHHHHHHHHHHHHHHS-----SS------B-TTTSSBPPHHHHHHHHHHHHHHHHHTT-SEEEEES-TT-TTHHHHGGG-SEEEEE-S-HHHHHHHHHHHHH-STTTTTEEEE---SS--TTSPSS-EEEEEEES-GGG-S-HHHHHHHHHHHHHHEEEEEEEEEEEEEBSTTHHHHHHHHHHHH-TT--HHHHHHHHHHHHHT--S--B-THHHHHHHHH-TT--EEEEEEPPSS--SHHHHHEEEEEEE-TT---EE-TT--EEETTTT--SHHHHHHHHHHHTS-EEEEEEEBHHHHHHHHHHT------S--B-HHHHHHHHHHTTEEEEEEE-SS-SSEEEEEEEE------EE-SS---SS--S-SB--GGGHHHHHHHHHHHHHHHHHHS-GGGS-SEEEE-SSPPBPSSSSB-STTSPP-/---GGG-SSS-EEEEE-TT--EEEEETTS-PPTT-EEEEEEE-HHHHHHHHHHHT---S-SS--